Protein AF-A0A933NJR2-F1 (afdb_monomer_lite)

Foldseek 3Di:
DPPPPPVVVPPPPDDDDDDDDDDDDDDDDDDDDDDDDDDDDDDDDDDDPVLVVLVVLLVVLQVVLVLCVLVVVLVVSLVSLVSSCVSPNDPVSVVSNVVSVVVVVVVVVLVVLLVVLVVCVVVVVLVVSLVSLLVSCQVDCVDPCNVVSLVSNLVSLVSVLVVPPDLVVLLVVLCVQLVVCVVVLSLSSSLSSLVRSCVSPNDPVSVVVSVLSVVLVVLLVVLQVVLSVLSSDDPSLVVSLVSLVSSCVSGNDPVSVVVNVVSVVVVVVAQAEEEEFQEAEDDCPVDVSVSVVLSVLLQVLLVVRHHYQDPVQLVVLCVVVVHDRNCQLVDDLVSLLSSCVSSVGQWYKYWYWYDDQFIKIKIFIAGSNRRHGPFIFMDTDHDPVVSSVCSSVRSVRNNDDPVVVPPDDDDDDPDDDDDDDDDDDDDDDDDDDDPDDPPDDPPDPPDDLFDPDADPQPPDALVCLVVLLAPQDPPDPDDPQDPVNVVLLVLLLVVLQVSLVNCVVVVVLVVSLVSLVLSCVSPVPDPVSVVSNVVSCVVDDDDDDDPFAEEEEHQAAEDDPPVDDRSCCSVPLVVLLCVLCVVHGHYQDNRNLRSLCVSSVHHNVNCSNDLSNVVSSCSSRVGQWYKYWYWHDPQWIKIKIWIAGSVVSHGQFIFIDTGRDPVVVSVCSNVRVVRRNDDDPVNVVVVVLVVLLVVLQVVLVVCVVVLVLVVSLVSLVVSCVSPVPDPVSVVSNVVSVVSVVVVVVVCVVVPDDDDDDDPVVVVVVVVVVVVVVVVVVVVVVVVVVVVVVVVVVVVVVVLVVLLVVLQVVLVVCVVVLVLVSSLVSLVVSVVSPDDPVSVVSNVVSVVSVVVVVVVVVVVVVVVVVVVVVVVVVVVVVVVVVVVVVVVVVVVVVLVVLVVLLVVLQVVLVVCLVVVVLVVSLVSLVVSCVSPNDPVSVVVNVVSVLVVVLVVPDDDPVNVVVVVVVVVVVVVVVVVVVVVVVLVVLLVVLLVQLVVCVVVLVLVSSLVSLVVSCVSPVDPSSVVSNVSSVVSVVVVVVVVVVVVVVVVVVVVLVVLLVVLLVQLVVCVVVLVLVSNLVSLVVSCVSPVPDPSSVVSNVVSVVSVVVVPDDDDDDDDDDDDDDDDDDDDDDYDDDDDDDDDDDDDDDDDDDDDDDPPVVVVVVVVVVVVVVVVVVVVVVVVVVVVVVVD

Structure (mmCIF, N/CA/C/O backbone):
data_AF-A0A933NJR2-F1
#
_entry.id   AF-A0A933NJR2-F1
#
loop_
_atom_site.group_PDB
_atom_site.id
_atom_site.type_symbol
_atom_site.label_atom_id
_atom_site.label_alt_id
_atom_site.label_comp_id
_atom_site.label_asym_id
_atom_site.label_entity_id
_atom_site.label_seq_id
_atom_site.pdbx_PDB_ins_code
_atom_site.Cartn_x
_atom_site.Cartn_y
_atom_site.Cartn_z
_atom_site.occupancy
_atom_site.B_iso_or_equiv
_atom_site.auth_seq_id
_atom_site.auth_comp_id
_atom_site.auth_asym_id
_atom_site.auth_atom_id
_atom_site.pdbx_PDB_model_num
ATOM 1 N N . MET A 1 1 ? -40.542 -8.023 42.469 1.00 43.06 1 MET A N 1
ATOM 2 C CA . MET A 1 1 ? -40.398 -9.490 42.626 1.00 43.06 1 MET A CA 1
ATOM 3 C C . MET A 1 1 ? -40.115 -10.260 41.320 1.00 43.06 1 MET A C 1
ATOM 5 O O . MET A 1 1 ? -40.151 -11.476 41.342 1.00 43.06 1 MET A O 1
ATOM 9 N N . LEU A 1 2 ? -39.703 -9.613 40.215 1.00 38.75 2 LEU A N 1
ATOM 10 C CA . LEU A 1 2 ? -39.089 -10.295 39.051 1.00 38.75 2 LEU A CA 1
ATOM 11 C C . LEU A 1 2 ? -37.819 -9.564 38.562 1.00 38.75 2 LEU A C 1
ATOM 13 O O . LEU A 1 2 ? -37.511 -9.505 37.378 1.00 38.75 2 LEU A O 1
ATOM 17 N N . ARG A 1 3 ? -37.094 -8.945 39.503 1.00 32.50 3 ARG A N 1
ATOM 18 C CA . ARG A 1 3 ? -35.803 -8.264 39.279 1.00 32.50 3 ARG A CA 1
ATOM 19 C C . ARG A 1 3 ? -34.700 -8.714 40.248 1.00 32.50 3 ARG A C 1
ATOM 21 O O . ARG A 1 3 ? -33.621 -8.144 40.241 1.00 32.50 3 ARG A O 1
ATOM 28 N N . ILE A 1 4 ? -34.954 -9.761 41.038 1.00 37.25 4 ILE A N 1
ATOM 29 C CA . ILE A 1 4 ? -33.998 -10.328 42.011 1.00 37.25 4 ILE A CA 1
ATOM 30 C C . ILE A 1 4 ? -33.403 -11.668 41.520 1.00 37.25 4 ILE A C 1
ATOM 32 O O . ILE A 1 4 ? -32.472 -12.190 42.115 1.00 37.25 4 ILE A O 1
ATOM 36 N N . VAL A 1 5 ? -33.837 -12.186 40.363 1.00 39.47 5 VAL A N 1
ATOM 37 C CA . VAL A 1 5 ? -33.357 -13.480 39.827 1.00 39.47 5 VAL A CA 1
ATOM 38 C C . VAL A 1 5 ? -32.272 -13.335 38.740 1.00 39.47 5 VAL A C 1
ATOM 40 O O . VAL A 1 5 ? -31.592 -14.301 38.423 1.00 39.47 5 VAL A O 1
ATOM 43 N N . ILE A 1 6 ? -32.004 -12.131 38.215 1.00 37.94 6 ILE A N 1
ATOM 44 C CA . ILE A 1 6 ? -31.009 -11.938 37.130 1.00 37.94 6 ILE A CA 1
ATOM 45 C C . ILE A 1 6 ? -29.617 -11.506 37.642 1.00 37.94 6 ILE A C 1
ATOM 47 O O . ILE A 1 6 ? -28.643 -11.556 36.901 1.00 37.94 6 ILE A O 1
ATOM 51 N N . VAL A 1 7 ? -29.467 -11.180 38.931 1.00 32.91 7 VAL A N 1
ATOM 52 C CA . VAL A 1 7 ? -28.162 -10.779 39.506 1.00 32.91 7 VAL A CA 1
ATOM 53 C C . VAL A 1 7 ? -27.432 -11.940 40.208 1.00 32.91 7 VAL A C 1
ATOM 55 O O . VAL A 1 7 ? -26.238 -11.850 40.463 1.00 32.91 7 VAL A O 1
ATOM 58 N N . VAL A 1 8 ? -28.091 -13.082 40.433 1.00 32.38 8 VAL A N 1
ATOM 59 C CA . VAL A 1 8 ? -27.497 -14.229 41.158 1.00 32.38 8 VAL A CA 1
ATOM 60 C C . VAL A 1 8 ? -26.811 -15.251 40.231 1.00 32.38 8 VAL A C 1
ATOM 62 O O . VAL A 1 8 ? -26.020 -16.062 40.695 1.00 32.38 8 VAL A O 1
ATOM 65 N N . VAL A 1 9 ? -27.003 -15.178 38.907 1.00 33.38 9 VAL A N 1
ATOM 66 C CA . VAL A 1 9 ? -26.403 -16.146 37.958 1.00 33.38 9 VAL A CA 1
ATOM 67 C C . VAL A 1 9 ? -25.081 -15.663 37.334 1.00 33.38 9 VAL A C 1
ATOM 69 O O . VAL A 1 9 ? -24.348 -16.468 36.770 1.00 33.38 9 VAL A O 1
ATOM 72 N N . LEU A 1 10 ? -24.689 -14.390 37.494 1.00 29.89 10 LEU A N 1
ATOM 73 C CA . LEU A 1 10 ? -23.428 -13.881 36.919 1.00 29.89 10 LEU A CA 1
ATOM 74 C C . LEU A 1 10 ? -22.246 -13.776 37.902 1.00 29.89 10 LEU A C 1
ATOM 76 O O . LEU A 1 10 ? -21.155 -13.396 37.489 1.00 29.89 10 LEU A O 1
ATOM 80 N N . ALA A 1 11 ? -22.432 -14.133 39.178 1.00 28.00 11 ALA A N 1
ATOM 81 C CA . ALA A 1 11 ? -21.401 -14.025 40.221 1.00 28.00 11 ALA A CA 1
ATOM 82 C C . ALA A 1 11 ? -20.826 -15.379 40.698 1.00 28.00 11 ALA A C 1
ATOM 84 O O . ALA A 1 11 ? -20.081 -15.415 41.672 1.00 28.00 11 ALA A O 1
ATOM 85 N N . ALA A 1 12 ? -21.148 -16.489 40.019 1.00 28.89 12 ALA A N 1
ATOM 86 C CA . ALA A 1 12 ? -20.707 -17.843 40.390 1.00 28.89 12 ALA A CA 1
ATOM 87 C C . ALA A 1 12 ? -19.655 -18.459 39.442 1.00 28.89 12 ALA A C 1
ATOM 89 O O . ALA A 1 12 ? -19.315 -19.632 39.567 1.00 28.89 12 ALA A O 1
ATOM 90 N N . LEU A 1 13 ? -19.100 -17.686 38.506 1.00 29.83 13 LEU A N 1
ATOM 91 C CA . LEU A 1 13 ? -17.979 -18.112 37.668 1.00 29.83 13 LEU A CA 1
ATOM 92 C C . LEU A 1 13 ? -16.854 -17.090 37.811 1.00 29.83 13 LEU A C 1
ATOM 94 O O . LEU A 1 13 ? -16.994 -15.955 37.372 1.00 29.83 13 LEU A O 1
ATOM 98 N N . ILE A 1 14 ? -15.731 -17.555 38.365 1.00 32.22 14 ILE A N 1
ATOM 99 C CA . ILE A 1 14 ? -14.436 -16.879 38.567 1.00 32.22 14 ILE A CA 1
ATOM 100 C C . ILE A 1 14 ? -14.228 -16.357 40.000 1.00 32.22 14 ILE A C 1
ATOM 102 O O . ILE A 1 14 ? -14.398 -15.179 40.298 1.00 32.22 14 ILE A O 1
ATOM 106 N N . GLY A 1 15 ? -13.720 -17.244 40.863 1.00 27.28 15 GLY A N 1
ATOM 107 C CA . GLY A 1 15 ? -12.849 -16.838 41.968 1.00 27.28 15 GLY A CA 1
ATOM 108 C C . GLY A 1 15 ? -12.835 -17.778 43.171 1.00 27.28 15 GLY A C 1
ATOM 109 O O . GLY A 1 15 ? -13.700 -17.665 44.028 1.00 27.28 15 GLY A O 1
ATOM 110 N N . GLY A 1 16 ? -11.796 -18.614 43.296 1.00 27.41 16 GLY A N 1
ATOM 111 C CA . GLY A 1 16 ? -11.345 -19.084 44.614 1.00 27.41 16 GLY A CA 1
ATOM 112 C C . GLY A 1 16 ? -10.825 -20.518 44.668 1.00 27.41 16 GLY A C 1
ATOM 113 O O . GLY A 1 16 ? -11.594 -21.446 44.878 1.00 27.41 16 GLY A O 1
ATOM 114 N N . VAL A 1 17 ? -9.505 -20.681 44.550 1.00 28.20 17 VAL A N 1
ATOM 115 C CA . VAL A 1 17 ? -8.755 -21.887 44.942 1.00 28.20 17 VAL A CA 1
ATOM 116 C C . VAL A 1 17 ? -7.802 -21.485 46.078 1.00 28.20 17 VAL A C 1
ATOM 118 O O . VAL A 1 17 ? -7.242 -20.389 46.034 1.00 28.20 17 VAL A O 1
ATOM 121 N N . ILE A 1 18 ? -7.609 -22.423 47.021 1.00 31.50 18 ILE A N 1
ATOM 122 C CA . ILE A 1 18 ? -6.742 -22.465 48.228 1.00 31.50 18 ILE A CA 1
ATOM 123 C C . ILE A 1 18 ? -7.346 -21.771 49.469 1.00 31.50 18 ILE A C 1
ATOM 125 O O . ILE A 1 18 ? -7.548 -20.566 49.452 1.00 31.50 18 ILE A O 1
ATOM 129 N N . GLY A 1 19 ? -7.614 -22.409 50.615 1.00 29.78 19 GLY A N 1
ATOM 130 C CA . GLY A 1 19 ? -7.436 -23.782 51.112 1.00 29.78 19 GLY A CA 1
ATOM 131 C C . GLY A 1 19 ? -7.494 -23.764 52.657 1.00 29.78 19 GLY A C 1
ATOM 132 O O . GLY A 1 19 ? -7.029 -22.784 53.226 1.00 29.78 19 GLY A O 1
ATOM 133 N N . TYR A 1 20 ? -8.077 -24.802 53.289 1.00 26.75 20 TYR A N 1
ATOM 134 C CA . TYR A 1 20 ? -7.870 -25.357 54.658 1.00 26.75 20 TYR A CA 1
ATOM 135 C C . TYR A 1 20 ? -9.185 -25.890 55.271 1.00 26.75 20 TYR A C 1
ATOM 137 O O . TYR A 1 20 ? -10.112 -25.115 55.477 1.00 26.75 20 TYR A O 1
ATOM 145 N N . GLN A 1 21 ? -9.243 -27.182 55.626 1.00 28.08 21 GLN A N 1
ATOM 146 C CA . GLN A 1 21 ? -9.300 -27.685 57.017 1.00 28.08 21 GLN A CA 1
ATOM 147 C C . GLN A 1 21 ? -9.611 -29.198 57.101 1.00 28.08 21 GLN A C 1
ATOM 149 O O . GLN A 1 21 ? -10.251 -29.771 56.223 1.00 28.08 21 GLN A O 1
ATOM 154 N N . CYS A 1 22 ? -9.094 -29.788 58.189 1.00 24.53 22 CYS A N 1
ATOM 155 C CA . CYS A 1 22 ? -9.329 -31.104 58.806 1.00 24.53 22 CYS A CA 1
ATOM 156 C C . CYS A 1 22 ? -10.815 -31.549 58.786 1.00 24.53 22 CYS A C 1
ATOM 158 O O . CYS A 1 22 ? -11.695 -30.711 58.669 1.00 24.53 22 CYS A O 1
ATOM 160 N N . GLU A 1 23 ? -11.227 -32.810 58.968 1.00 29.38 23 GLU A N 1
ATOM 161 C CA . GLU A 1 23 ? -10.783 -33.818 59.937 1.00 29.38 23 GLU A CA 1
ATOM 162 C C . GLU A 1 23 ? -11.545 -35.148 59.686 1.00 29.38 23 GLU A C 1
ATOM 164 O O . GLU A 1 23 ? -12.741 -35.089 59.408 1.00 29.38 23 GLU A O 1
ATOM 169 N N . ARG A 1 24 ? -10.902 -36.327 59.834 1.00 29.66 24 ARG A N 1
ATOM 170 C CA . ARG A 1 24 ? -11.347 -37.501 60.648 1.00 29.66 24 ARG A CA 1
ATOM 171 C C . ARG A 1 24 ? -10.750 -38.869 60.227 1.00 29.66 24 ARG A C 1
ATOM 173 O O . ARG A 1 24 ? -11.053 -39.435 59.187 1.00 29.66 24 ARG A O 1
ATOM 180 N N . ARG A 1 25 ? -9.922 -39.361 61.160 1.00 28.41 25 ARG A N 1
ATOM 181 C CA . ARG A 1 25 ? -9.464 -40.712 61.576 1.00 28.41 25 ARG A CA 1
ATOM 182 C C . ARG A 1 25 ? -10.063 -42.007 60.958 1.00 28.41 25 ARG A C 1
ATOM 184 O O . ARG A 1 25 ? -11.203 -42.334 61.257 1.00 28.41 25 ARG A O 1
ATOM 191 N N . GLY A 1 26 ? -9.175 -42.810 60.337 1.00 28.06 26 GLY A N 1
ATOM 192 C CA . GLY A 1 26 ? -8.587 -44.097 60.823 1.00 28.06 26 GLY A CA 1
ATOM 193 C C . GLY A 1 26 ? -9.323 -45.441 60.573 1.00 28.06 26 GLY A C 1
ATOM 194 O O . GLY A 1 26 ? -10.531 -45.404 60.372 1.00 28.06 26 GLY A O 1
ATOM 195 N N . PRO A 1 27 ? -8.665 -46.633 60.698 1.00 45.88 27 PRO A N 1
ATOM 196 C CA . PRO A 1 27 ? -7.229 -46.900 60.941 1.00 45.88 27 PRO A CA 1
ATOM 197 C C . PRO A 1 27 ? -6.574 -48.097 60.164 1.00 45.88 27 PRO A C 1
ATOM 199 O O . PRO A 1 27 ? -7.245 -48.917 59.552 1.00 45.88 27 PRO A O 1
ATOM 202 N N . ALA A 1 28 ? -5.245 -48.214 60.355 1.00 28.84 28 ALA A N 1
ATOM 203 C CA . ALA A 1 28 ? -4.400 -49.428 60.448 1.00 28.84 28 ALA A CA 1
ATOM 204 C C . ALA A 1 28 ? -3.773 -50.100 59.194 1.00 28.84 28 ALA A C 1
ATOM 206 O O . ALA A 1 28 ? -4.462 -50.650 58.346 1.00 28.84 28 ALA A O 1
ATOM 207 N N . GLY A 1 29 ? -2.425 -50.184 59.210 1.00 28.55 29 GLY A N 1
ATOM 208 C CA . GLY A 1 29 ? -1.642 -51.282 58.609 1.00 28.55 29 GLY A CA 1
ATOM 209 C C . GLY A 1 29 ? -0.439 -50.889 57.731 1.00 28.55 29 GLY A C 1
ATOM 210 O O . GLY A 1 29 ? -0.577 -50.814 56.518 1.00 28.55 29 GLY A O 1
ATOM 211 N N . GLY A 1 30 ? 0.754 -50.704 58.313 1.00 29.95 30 GLY A N 1
ATOM 212 C CA . GLY A 1 30 ? 2.044 -50.976 57.627 1.00 29.95 30 GLY A CA 1
ATOM 213 C C . GLY A 1 30 ? 2.569 -52.373 58.028 1.00 29.95 30 GLY A C 1
ATOM 214 O O . GLY A 1 30 ? 1.901 -52.982 58.867 1.00 29.95 30 GLY A O 1
ATOM 215 N N . PRO A 1 31 ? 3.741 -52.885 57.563 1.00 44.62 31 PRO A N 1
ATOM 216 C CA . PRO A 1 31 ? 4.855 -52.172 56.910 1.00 44.62 31 PRO A CA 1
ATOM 217 C C . PRO A 1 31 ? 5.599 -52.920 55.749 1.00 44.62 31 PRO A C 1
ATOM 219 O O . PRO A 1 31 ? 5.382 -54.095 55.492 1.00 44.62 31 PRO A O 1
ATOM 222 N N . ALA A 1 32 ? 6.563 -52.207 55.142 1.00 27.64 32 ALA A N 1
ATOM 223 C CA . ALA A 1 32 ? 7.857 -52.655 54.576 1.00 27.64 32 ALA A CA 1
ATOM 224 C C . ALA A 1 32 ? 7.981 -53.504 53.273 1.00 27.64 32 ALA A C 1
ATOM 226 O O . ALA A 1 32 ? 7.564 -54.649 53.194 1.00 27.64 32 ALA A O 1
ATOM 227 N N . SER A 1 33 ? 8.808 -52.956 52.358 1.00 33.25 33 SER A N 1
ATOM 228 C CA . SER A 1 33 ? 9.887 -53.616 51.581 1.00 33.25 33 SER A CA 1
ATOM 229 C C . SER A 1 33 ? 9.552 -54.680 50.512 1.00 33.25 33 SER A C 1
ATOM 231 O O . SER A 1 33 ? 9.323 -55.838 50.844 1.00 33.25 33 SER A O 1
ATOM 233 N N . SER A 1 34 ? 9.748 -54.347 49.224 1.00 30.20 34 SER A N 1
ATOM 234 C CA . SER A 1 34 ? 10.686 -55.030 48.288 1.00 30.20 34 SER A CA 1
ATOM 235 C C . SER A 1 34 ? 10.506 -54.576 46.820 1.00 30.20 34 SER A C 1
ATOM 237 O O . SER A 1 34 ? 9.462 -54.067 46.429 1.00 30.20 34 SER A O 1
ATOM 239 N N . SER A 1 35 ? 11.589 -54.699 46.051 1.00 30.08 35 SER A N 1
ATOM 240 C CA . SER A 1 35 ? 11.853 -54.278 44.658 1.00 30.08 35 SER A CA 1
ATOM 241 C C . SER A 1 35 ? 10.953 -54.947 43.567 1.00 30.08 35 SER A C 1
ATOM 243 O O . SER A 1 35 ? 10.145 -55.807 43.904 1.00 30.08 35 SER A O 1
ATOM 245 N N . PRO A 1 36 ? 11.058 -54.560 42.265 1.00 55.38 36 PRO A N 1
ATOM 246 C CA . PRO A 1 36 ? 10.005 -54.677 41.234 1.00 55.38 36 PRO A CA 1
ATOM 247 C C . PRO A 1 36 ? 10.004 -56.018 40.466 1.00 55.38 36 PRO A C 1
ATOM 249 O O . PRO A 1 36 ? 10.917 -56.825 40.647 1.00 55.38 36 PRO A O 1
ATOM 252 N N . PRO A 1 37 ? 9.025 -56.247 39.558 1.00 38.88 37 PRO A N 1
ATOM 253 C CA . PRO A 1 37 ? 9.387 -56.235 38.128 1.00 38.88 37 PRO A CA 1
ATOM 254 C C . PRO A 1 37 ? 8.310 -55.732 37.124 1.00 38.88 37 PRO A C 1
ATOM 256 O O . PRO A 1 37 ? 7.115 -55.916 37.305 1.00 38.88 37 PRO A O 1
ATOM 259 N N . VAL A 1 38 ? 8.819 -55.188 36.007 1.00 30.66 38 VAL A N 1
ATOM 260 C CA . VAL A 1 38 ? 8.398 -55.388 34.597 1.00 30.66 38 VAL A CA 1
ATOM 261 C C . VAL A 1 38 ? 7.051 -54.825 34.085 1.00 30.66 38 VAL A C 1
ATOM 263 O O . VAL A 1 38 ? 5.964 -55.299 34.385 1.00 30.66 38 VAL A O 1
ATOM 266 N N . SER A 1 39 ? 7.217 -53.851 33.179 1.00 38.19 39 SER A N 1
ATOM 267 C CA . SER A 1 39 ? 6.511 -53.571 31.916 1.00 38.19 39 SER A CA 1
ATOM 268 C C . SER A 1 39 ? 5.088 -54.100 31.687 1.00 38.19 39 SER A C 1
ATOM 270 O O . SER A 1 39 ? 4.889 -55.268 31.367 1.00 38.19 39 SER A O 1
ATOM 272 N N . ALA A 1 40 ? 4.141 -53.163 31.587 1.00 32.56 40 ALA A N 1
ATOM 273 C CA . ALA A 1 40 ? 2.988 -53.276 30.696 1.00 32.56 40 ALA A CA 1
ATOM 274 C C . ALA A 1 40 ? 2.887 -51.995 29.850 1.00 32.56 40 ALA A C 1
ATOM 276 O O . ALA A 1 40 ? 2.667 -50.898 30.360 1.00 32.56 40 ALA A O 1
ATOM 277 N N . SER A 1 41 ? 3.121 -52.159 28.548 1.00 33.00 41 SER A N 1
ATOM 278 C CA . SER A 1 41 ? 2.946 -51.148 27.507 1.00 33.00 41 SER A CA 1
ATOM 279 C C . SER A 1 41 ? 1.465 -50.769 27.396 1.00 33.00 41 SER A C 1
ATOM 281 O O . SER A 1 41 ? 0.609 -51.638 27.242 1.00 33.00 41 SER A O 1
ATOM 283 N N . ILE A 1 42 ? 1.166 -49.471 27.482 1.00 35.03 42 ILE A N 1
ATOM 284 C CA . ILE A 1 42 ? -0.141 -48.913 27.121 1.00 35.03 42 ILE A CA 1
ATOM 285 C C . ILE A 1 42 ? -0.152 -48.755 25.589 1.00 35.03 42 ILE A C 1
ATOM 287 O O . ILE A 1 42 ? 0.741 -48.086 25.064 1.00 35.03 42 ILE A O 1
ATOM 291 N N . PRO A 1 43 ? -1.123 -49.329 24.856 1.00 37.69 43 PRO A N 1
ATOM 292 C CA . PRO A 1 43 ? -1.231 -49.122 23.418 1.00 37.69 43 PRO A CA 1
ATOM 293 C C . PRO A 1 43 ? -1.708 -47.692 23.127 1.00 37.69 43 PRO A C 1
ATOM 295 O O . PRO A 1 43 ? -2.723 -47.235 23.656 1.00 37.69 43 PRO A O 1
ATOM 298 N N . VAL A 1 44 ? -0.962 -46.981 22.281 1.00 37.00 44 VAL A N 1
ATOM 299 C CA . VAL A 1 44 ? -1.369 -45.691 21.706 1.00 37.00 44 VAL A CA 1
ATOM 300 C C . VAL A 1 44 ? -2.526 -45.954 20.729 1.00 37.00 44 VAL A C 1
ATOM 302 O O . VAL A 1 44 ? -2.375 -46.818 19.866 1.00 37.00 44 VAL A O 1
ATOM 305 N N . PRO A 1 45 ? -3.677 -45.264 20.836 1.00 42.50 45 PRO A N 1
ATOM 306 C CA . PRO A 1 45 ? -4.780 -45.460 19.901 1.00 42.50 45 PRO A CA 1
ATOM 307 C C . PRO A 1 45 ? -4.430 -44.855 18.535 1.00 42.50 45 PRO A C 1
ATOM 309 O O . PRO A 1 45 ? -4.016 -43.698 18.449 1.00 42.50 45 PRO A O 1
ATOM 312 N N . GLU A 1 46 ? -4.605 -45.636 17.468 1.00 41.16 46 GLU A N 1
ATOM 313 C CA . GLU A 1 46 ? -4.539 -45.143 16.088 1.00 41.16 46 GLU A CA 1
ATOM 314 C C . GLU A 1 46 ? -5.665 -44.116 15.830 1.00 41.16 46 GLU A C 1
ATOM 316 O O . GLU A 1 46 ? -6.785 -44.299 16.322 1.00 41.16 46 GLU A O 1
ATOM 321 N N . PRO A 1 47 ? -5.400 -43.019 15.090 1.00 44.84 47 PRO A N 1
ATOM 322 C CA . PRO A 1 47 ? -6.411 -42.011 14.776 1.00 44.84 47 PRO A CA 1
ATOM 323 C C . PRO A 1 47 ? -7.521 -42.599 13.892 1.00 44.84 47 PRO A C 1
ATOM 325 O O . PRO A 1 47 ? -7.261 -43.362 12.964 1.00 44.84 47 PRO A O 1
ATOM 328 N N . SER A 1 48 ? -8.778 -42.243 14.170 1.00 55.09 48 SER A N 1
ATOM 329 C CA . SER A 1 48 ? -9.926 -42.770 13.429 1.00 55.09 48 SER A CA 1
ATOM 330 C C . SER A 1 48 ? -10.055 -42.117 12.045 1.00 55.09 48 SER A C 1
ATOM 332 O O . SER A 1 48 ? -9.701 -40.954 11.855 1.00 55.09 48 SER A O 1
ATOM 334 N N . ALA A 1 49 ? -10.664 -42.809 11.075 1.00 54.16 49 ALA A N 1
ATOM 335 C CA . ALA A 1 49 ? -10.919 -42.269 9.730 1.00 54.16 49 ALA A CA 1
ATOM 336 C C . ALA A 1 49 ? -11.742 -40.952 9.720 1.00 54.16 4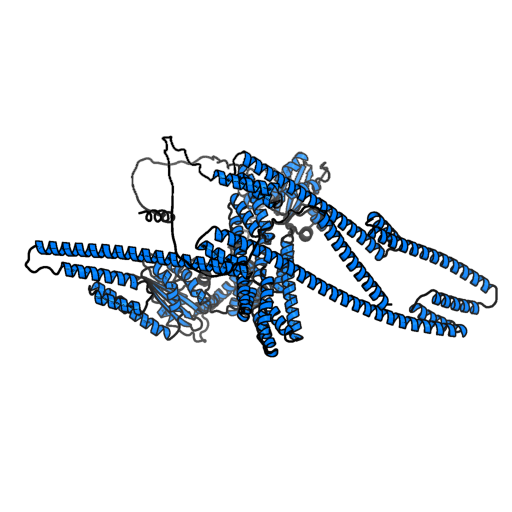9 ALA A C 1
ATOM 338 O O . ALA A 1 49 ? -11.693 -40.179 8.760 1.00 54.16 49 ALA A O 1
ATOM 339 N N . ALA A 1 50 ? -12.495 -40.666 10.791 1.00 56.66 50 ALA A N 1
ATOM 340 C CA . ALA A 1 50 ? -13.228 -39.409 10.956 1.00 56.66 50 ALA A CA 1
ATOM 341 C C . ALA A 1 50 ? -12.307 -38.219 11.305 1.00 56.66 50 ALA A C 1
ATOM 343 O O . ALA A 1 50 ? -12.604 -37.076 10.929 1.00 56.66 50 ALA A O 1
ATOM 344 N N . ASP A 1 51 ? -11.180 -38.485 11.971 1.00 58.53 51 ASP A N 1
ATOM 345 C CA . ASP A 1 51 ? -10.180 -37.483 12.346 1.00 58.53 51 ASP A CA 1
ATOM 346 C C . ASP A 1 51 ? -9.340 -37.058 11.132 1.00 58.53 51 ASP A C 1
ATOM 348 O O . ASP A 1 51 ? -9.097 -35.864 10.941 1.00 58.53 51 ASP A O 1
ATOM 352 N N . GLU A 1 52 ? -8.996 -37.998 10.244 1.00 62.47 52 GLU A N 1
ATOM 353 C CA . GLU A 1 52 ? -8.305 -37.711 8.975 1.00 62.47 52 GLU A CA 1
ATOM 354 C C . GLU A 1 52 ? -9.175 -36.889 8.011 1.00 62.47 52 GLU A C 1
ATOM 356 O O . GLU A 1 52 ? -8.720 -35.895 7.436 1.00 62.47 52 GLU A O 1
ATOM 361 N N . ALA A 1 53 ? -10.462 -37.233 7.877 1.00 70.94 53 ALA A N 1
ATOM 362 C CA . ALA A 1 53 ? -11.395 -36.480 7.036 1.00 70.94 53 ALA A CA 1
ATOM 363 C C . ALA A 1 53 ? -11.623 -35.047 7.554 1.00 70.94 53 ALA A C 1
ATOM 365 O O . ALA A 1 53 ? -11.760 -34.105 6.767 1.00 70.94 53 ALA A O 1
ATOM 366 N N . SER A 1 54 ? -11.647 -34.863 8.877 1.00 72.06 54 SER A N 1
ATOM 367 C CA . SER A 1 54 ? -11.754 -33.542 9.506 1.00 72.06 54 SER A CA 1
ATOM 368 C C . SER A 1 54 ? -10.464 -32.727 9.354 1.00 72.06 54 SER A C 1
ATOM 370 O O . SER A 1 54 ? -10.538 -31.521 9.109 1.00 72.06 54 SER A O 1
ATOM 372 N N . ALA A 1 55 ? -9.293 -33.372 9.417 1.00 75.50 55 ALA A N 1
ATOM 373 C CA . ALA A 1 55 ? -7.998 -32.742 9.159 1.00 75.50 55 ALA A CA 1
ATOM 374 C C . ALA A 1 55 ? -7.865 -32.262 7.703 1.00 75.50 55 ALA A C 1
ATOM 376 O O . ALA A 1 55 ? -7.505 -31.109 7.473 1.00 75.50 55 ALA A O 1
ATOM 377 N N . SER A 1 56 ? -8.265 -33.084 6.727 1.00 77.12 56 SER A N 1
ATOM 378 C CA . SER A 1 56 ? -8.237 -32.707 5.307 1.00 77.12 56 SER A CA 1
ATOM 379 C C . SER A 1 56 ? -9.182 -31.534 4.992 1.00 77.12 56 SER A C 1
ATOM 381 O O . SER A 1 56 ? -8.806 -30.581 4.307 1.00 77.12 56 SER A O 1
ATOM 383 N N . ARG A 1 57 ? -10.397 -31.528 5.564 1.00 82.75 57 ARG A N 1
ATOM 384 C CA . ARG A 1 57 ? -11.352 -30.408 5.420 1.00 82.75 57 ARG A CA 1
ATOM 385 C C . ARG A 1 57 ? -10.859 -29.122 6.086 1.00 82.75 57 ARG A C 1
ATOM 387 O O . ARG A 1 57 ? -11.093 -28.035 5.553 1.00 82.75 57 ARG A O 1
ATOM 394 N N . TYR A 1 58 ? -10.179 -29.235 7.229 1.00 88.94 58 TYR A N 1
ATOM 395 C CA . TYR A 1 58 ? -9.500 -28.111 7.871 1.00 88.94 58 TYR A CA 1
ATOM 396 C C . TYR A 1 58 ? -8.427 -27.521 6.952 1.00 88.94 58 TYR A C 1
ATOM 398 O O . TYR A 1 58 ? -8.455 -26.317 6.702 1.00 88.94 58 TYR A O 1
ATOM 406 N N . GLU A 1 59 ? -7.530 -28.351 6.413 1.00 82.12 59 GLU A N 1
ATOM 407 C CA . GLU A 1 59 ? -6.449 -27.905 5.526 1.00 82.12 59 GLU A CA 1
ATOM 408 C C . GLU A 1 59 ? -6.995 -27.224 4.272 1.00 82.12 59 GLU A C 1
ATOM 410 O O . GLU A 1 59 ? -6.551 -26.131 3.920 1.00 82.12 59 GLU A O 1
ATOM 415 N N . GLN A 1 60 ? -8.022 -27.805 3.649 1.00 84.44 60 GLN A N 1
ATOM 416 C CA . GLN A 1 60 ? -8.655 -27.228 2.468 1.00 84.44 60 GLN A CA 1
ATOM 417 C C . GLN A 1 60 ? -9.282 -25.855 2.763 1.00 84.44 60 GLN A C 1
ATOM 419 O O . GLN A 1 60 ? -9.040 -24.898 2.026 1.00 84.44 60 GLN A O 1
ATOM 424 N N . ALA A 1 61 ? -10.048 -25.727 3.853 1.00 82.50 61 ALA A N 1
ATOM 425 C CA . ALA A 1 61 ? -10.681 -24.464 4.241 1.00 82.50 61 ALA A CA 1
ATOM 426 C C . ALA A 1 61 ? -9.659 -23.404 4.693 1.00 82.50 61 ALA A C 1
ATOM 428 O O . ALA A 1 61 ? -9.848 -22.210 4.453 1.00 82.50 61 ALA A O 1
ATOM 429 N N . PHE A 1 62 ? -8.569 -23.828 5.335 1.00 86.50 62 PHE A N 1
ATOM 430 C CA . PHE A 1 62 ? -7.492 -22.942 5.764 1.00 86.50 62 PHE A CA 1
ATOM 431 C C . PHE A 1 62 ? -6.701 -22.396 4.569 1.00 86.50 62 PHE A C 1
ATOM 433 O O . PHE A 1 62 ? -6.481 -21.187 4.484 1.00 86.50 62 PHE A O 1
ATOM 440 N N . LEU A 1 63 ? -6.350 -23.254 3.605 1.00 79.69 63 LEU A N 1
ATOM 441 C CA . LEU A 1 63 ? -5.702 -22.850 2.353 1.00 79.69 63 LEU A CA 1
ATOM 442 C C . LEU A 1 63 ? -6.606 -21.948 1.505 1.00 79.69 63 LEU A C 1
ATOM 444 O O . LEU A 1 63 ? -6.138 -20.949 0.961 1.00 79.69 63 LEU A O 1
ATOM 448 N N . GLU A 1 64 ? -7.905 -22.249 1.426 1.00 84.56 64 GLU A N 1
ATOM 449 C CA . GLU A 1 64 ? -8.888 -21.371 0.782 1.00 84.56 64 GLU A CA 1
ATOM 450 C C . GLU A 1 64 ? -8.893 -19.978 1.438 1.00 84.56 64 GLU A C 1
ATOM 452 O O . GLU A 1 64 ? -8.823 -18.964 0.740 1.00 84.56 64 GLU A O 1
ATOM 457 N N . GLY A 1 65 ? -8.901 -19.919 2.775 1.00 82.00 65 GLY A N 1
ATOM 458 C CA . GLY A 1 65 ? -8.824 -18.669 3.533 1.00 82.00 65 GLY A CA 1
ATOM 459 C C . GLY A 1 65 ? -7.555 -17.868 3.249 1.00 82.00 65 GLY A C 1
ATOM 460 O O . GLY A 1 65 ? -7.638 -16.664 2.996 1.00 82.00 65 GLY A O 1
ATOM 461 N N . LEU A 1 66 ? -6.394 -18.527 3.207 1.00 79.38 66 LEU A N 1
ATOM 462 C CA . LEU A 1 66 ? -5.116 -17.890 2.870 1.00 79.38 66 LEU A CA 1
ATOM 463 C C . LEU A 1 66 ? -5.103 -17.345 1.436 1.00 79.38 66 LEU A C 1
ATOM 465 O O . LEU A 1 66 ? -4.686 -16.207 1.212 1.00 79.38 66 LEU A O 1
ATOM 469 N N . ASN A 1 67 ? -5.618 -18.109 0.472 1.00 73.94 67 ASN A N 1
ATOM 470 C CA . ASN A 1 67 ? -5.704 -17.683 -0.926 1.00 73.94 67 ASN A CA 1
ATOM 471 C C . ASN A 1 67 ? -6.645 -16.481 -1.099 1.00 73.94 67 ASN A C 1
ATOM 473 O O . ASN A 1 67 ? -6.318 -15.524 -1.805 1.00 73.94 67 ASN A O 1
ATOM 477 N N . LEU A 1 68 ? -7.796 -16.484 -0.419 1.00 80.06 68 LEU A N 1
ATOM 478 C CA . LEU A 1 68 ? -8.734 -15.359 -0.424 1.00 80.06 68 LEU A CA 1
ATOM 479 C C . LEU A 1 68 ? -8.138 -14.121 0.263 1.00 80.06 68 LEU A C 1
ATOM 481 O O . LEU A 1 68 ? -8.292 -13.004 -0.237 1.00 80.06 68 LEU A O 1
ATOM 485 N N . ALA A 1 69 ? -7.396 -14.297 1.359 1.00 73.88 69 ALA A N 1
ATOM 486 C CA . ALA A 1 69 ? -6.675 -13.210 2.015 1.00 73.88 69 ALA A CA 1
ATOM 487 C C . ALA A 1 69 ? -5.594 -12.610 1.097 1.00 73.88 69 ALA A C 1
ATOM 489 O O . ALA A 1 69 ? -5.493 -11.386 0.982 1.00 73.88 69 ALA A O 1
ATOM 490 N N . ALA A 1 70 ? -4.846 -13.448 0.370 1.00 65.81 70 ALA A N 1
ATOM 491 C CA . ALA A 1 70 ? -3.874 -13.013 -0.637 1.00 65.81 70 ALA A CA 1
ATOM 492 C C . ALA A 1 70 ? -4.538 -12.285 -1.824 1.00 65.81 70 ALA A C 1
ATOM 494 O O . ALA A 1 70 ? -3.978 -11.339 -2.387 1.00 65.81 70 ALA A O 1
ATOM 495 N N . ALA A 1 71 ? -5.772 -12.663 -2.168 1.00 70.69 71 ALA A N 1
ATOM 496 C CA . ALA A 1 71 ? -6.602 -11.967 -3.147 1.00 70.69 71 ALA A CA 1
ATOM 497 C C . ALA A 1 71 ? -7.233 -10.658 -2.617 1.00 70.69 71 ALA A C 1
ATOM 499 O O . ALA A 1 71 ? -7.955 -10.004 -3.365 1.00 70.69 71 ALA A O 1
ATOM 500 N N . GLN A 1 72 ? -6.955 -10.256 -1.366 1.00 76.81 72 GLN A N 1
ATOM 501 C CA . GLN A 1 72 ? -7.559 -9.101 -0.671 1.00 76.81 72 GLN A CA 1
ATOM 502 C C . GLN A 1 72 ? -9.086 -9.198 -0.505 1.00 76.81 72 GLN A C 1
ATOM 504 O O . GLN A 1 72 ? -9.780 -8.209 -0.273 1.00 76.81 72 GLN A O 1
ATOM 509 N N . ARG A 1 73 ? -9.612 -10.419 -0.582 1.00 83.94 73 ARG A N 1
ATOM 510 C CA . ARG A 1 73 ? -11.022 -10.771 -0.424 1.00 83.94 73 ARG A CA 1
ATOM 511 C C . ARG A 1 73 ? -11.327 -11.062 1.045 1.00 83.94 73 ARG A C 1
ATOM 513 O O . ARG A 1 73 ? -11.674 -12.173 1.432 1.00 83.94 73 ARG A O 1
ATOM 520 N N . TYR A 1 74 ? -11.127 -10.047 1.888 1.00 87.50 74 TYR A N 1
ATOM 521 C CA . TYR A 1 74 ? -11.139 -10.175 3.352 1.00 87.50 74 TYR A CA 1
ATOM 522 C C . TYR A 1 74 ? -12.444 -10.738 3.949 1.00 87.50 74 TYR A C 1
ATOM 524 O O . TYR A 1 74 ? -12.347 -11.599 4.824 1.00 87.50 74 TYR A O 1
ATOM 532 N N . PRO A 1 75 ? -13.655 -10.358 3.488 1.00 91.19 75 PRO A N 1
ATOM 533 C CA . PRO A 1 75 ? -14.896 -10.930 4.020 1.00 91.19 75 PRO A CA 1
ATOM 534 C C . PRO A 1 75 ? -15.034 -12.427 3.716 1.00 91.19 75 PRO A C 1
ATOM 536 O O . PRO A 1 75 ? -15.442 -13.212 4.574 1.00 91.19 75 PRO A O 1
ATOM 539 N N . GLU A 1 76 ? -14.655 -12.840 2.505 1.00 91.25 76 GLU A N 1
ATOM 540 C CA . GLU A 1 76 ? -14.718 -14.241 2.089 1.00 91.25 76 GLU A CA 1
ATOM 541 C C . GLU A 1 76 ? -13.615 -15.060 2.768 1.00 91.25 76 GLU A C 1
ATOM 543 O O . GLU A 1 76 ? -13.891 -16.156 3.255 1.00 91.25 76 GLU A O 1
ATOM 548 N N . ALA A 1 77 ? -12.410 -14.498 2.913 1.00 87.94 77 ALA A N 1
ATOM 549 C CA . ALA A 1 77 ? -11.314 -15.090 3.678 1.00 87.94 77 ALA A CA 1
ATOM 550 C C . ALA A 1 77 ? -11.706 -15.324 5.144 1.00 87.94 77 ALA A C 1
ATOM 552 O O . ALA A 1 77 ? -11.507 -16.414 5.675 1.00 87.94 77 ALA A O 1
ATOM 553 N N . LEU A 1 78 ? -12.345 -14.339 5.784 1.00 94.44 78 LEU A N 1
ATOM 554 C CA . LEU A 1 78 ? -12.859 -14.462 7.148 1.00 94.44 78 LEU A CA 1
ATOM 555 C C . LEU A 1 78 ? -13.897 -15.585 7.259 1.00 94.44 78 LEU A C 1
ATOM 557 O O . LEU A 1 78 ? -13.888 -16.341 8.230 1.00 94.44 78 LEU A O 1
ATOM 561 N N . SER A 1 79 ? -14.774 -15.723 6.259 1.00 93.81 79 SER A N 1
ATOM 562 C CA . SER A 1 79 ? -15.738 -16.826 6.206 1.00 93.81 79 SER A CA 1
ATOM 563 C C . SER A 1 79 ? -15.039 -18.188 6.103 1.00 93.81 79 SER A C 1
ATOM 565 O O . SER A 1 79 ? -15.402 -19.107 6.835 1.00 93.81 79 SER A O 1
ATOM 567 N N . ALA A 1 80 ? -13.998 -18.303 5.272 1.00 90.50 80 ALA A N 1
ATOM 568 C CA . ALA A 1 80 ? -13.226 -19.527 5.081 1.00 90.50 80 ALA A CA 1
ATOM 569 C C . ALA A 1 80 ? -12.423 -19.905 6.335 1.00 90.50 80 ALA A C 1
ATOM 571 O O . ALA A 1 80 ? -12.495 -21.049 6.780 1.00 90.50 80 ALA A O 1
ATOM 572 N N . PHE A 1 81 ? -11.773 -18.945 7.000 1.00 92.75 81 PHE A N 1
ATOM 573 C CA . PHE A 1 81 ? -11.102 -19.196 8.278 1.00 92.75 81 PHE A CA 1
ATOM 574 C C . PHE A 1 81 ? -12.081 -19.552 9.400 1.00 92.75 81 PHE A C 1
ATOM 576 O O . PHE A 1 81 ? -11.794 -20.421 10.222 1.00 92.75 81 PHE A O 1
ATOM 583 N N . ARG A 1 82 ? -13.275 -18.945 9.432 1.00 95.50 82 ARG A N 1
ATOM 584 C CA . ARG A 1 82 ? -14.330 -19.346 10.376 1.00 95.50 82 ARG A CA 1
ATOM 585 C C . ARG A 1 82 ? -14.815 -20.771 10.104 1.00 95.50 82 ARG A C 1
ATOM 587 O O . ARG A 1 82 ? -15.018 -21.495 11.073 1.00 95.50 82 ARG A O 1
ATOM 594 N N . ARG A 1 83 ? -14.929 -21.196 8.836 1.00 94.00 83 ARG A N 1
ATOM 595 C CA . ARG A 1 83 ? -15.179 -22.606 8.472 1.00 94.00 83 ARG A CA 1
ATOM 596 C C . ARG A 1 83 ? -14.034 -23.510 8.932 1.00 94.00 83 ARG A C 1
ATOM 598 O O . ARG A 1 83 ? -14.301 -24.492 9.615 1.00 94.00 83 ARG A O 1
ATOM 605 N N . ALA A 1 84 ? -12.775 -23.149 8.674 1.00 90.50 84 ALA A N 1
ATOM 606 C CA . ALA A 1 84 ? -11.613 -23.898 9.165 1.00 90.50 84 ALA A CA 1
ATOM 607 C C . ALA A 1 84 ? -11.664 -24.082 10.695 1.00 90.50 84 ALA A C 1
ATOM 609 O O . ALA A 1 84 ? -11.486 -25.191 11.193 1.00 90.50 84 ALA A O 1
ATOM 610 N N . ARG A 1 85 ? -12.053 -23.033 11.436 1.00 93.25 85 ARG A N 1
ATOM 611 C CA . ARG A 1 85 ? -12.242 -23.077 12.895 1.00 93.25 85 ARG A CA 1
ATOM 612 C C . ARG A 1 85 ? -13.304 -24.083 13.347 1.00 93.25 85 ARG A C 1
ATOM 614 O O . ARG A 1 85 ? -13.178 -24.615 14.446 1.00 93.25 85 ARG A O 1
ATOM 621 N N . THR A 1 86 ? -14.349 -24.317 12.543 1.00 92.81 86 THR A N 1
ATOM 622 C CA . THR A 1 86 ? -15.385 -25.319 12.864 1.00 92.81 86 THR A CA 1
ATOM 623 C C . THR A 1 86 ? -14.869 -26.752 12.763 1.00 92.81 86 THR A C 1
ATOM 625 O O . THR A 1 86 ? -15.355 -27.604 13.496 1.00 92.81 86 THR A O 1
ATOM 628 N N . PHE A 1 87 ? -13.864 -27.003 11.917 1.00 88.56 87 PHE A N 1
ATOM 629 C CA . PHE A 1 87 ? -13.217 -28.313 11.800 1.00 88.56 87 PHE A CA 1
ATOM 630 C C . PHE A 1 87 ? -12.100 -28.491 12.834 1.00 88.56 87 PHE A C 1
ATOM 632 O O . PHE A 1 87 ? -12.010 -29.535 13.474 1.00 88.56 87 PHE A O 1
ATOM 639 N N . ARG A 1 88 ? -11.257 -27.467 13.032 1.00 86.69 88 ARG A N 1
ATOM 640 C CA . ARG A 1 88 ? -10.171 -27.483 14.023 1.00 86.69 88 ARG A CA 1
ATOM 641 C C . ARG A 1 88 ? -9.911 -26.082 14.570 1.00 86.69 88 ARG A C 1
ATOM 643 O O . ARG A 1 88 ? -9.586 -25.153 13.834 1.00 86.69 88 ARG A O 1
ATOM 650 N N . ASN A 1 89 ? -10.028 -25.922 15.886 1.00 87.25 89 ASN A N 1
ATOM 651 C CA . ASN A 1 89 ? -9.850 -24.631 16.549 1.00 87.25 89 ASN A CA 1
ATOM 652 C C . ASN A 1 89 ? -8.401 -24.433 17.015 1.00 87.25 89 ASN A C 1
ATOM 654 O O . ASN A 1 89 ? -8.101 -24.554 18.205 1.00 87.25 89 ASN A O 1
ATOM 658 N N . THR A 1 90 ? -7.501 -24.144 16.078 1.00 89.38 90 THR A N 1
ATOM 659 C CA . THR A 1 90 ? -6.079 -23.932 16.378 1.00 89.38 90 THR A CA 1
ATOM 660 C C . THR A 1 90 ? -5.758 -22.470 16.693 1.00 89.38 90 THR A C 1
ATOM 662 O O . THR A 1 90 ? -6.536 -21.549 16.418 1.00 89.38 90 THR A O 1
ATOM 665 N N . THR A 1 91 ? -4.594 -22.234 17.299 1.00 83.19 91 THR A N 1
ATOM 666 C CA . THR A 1 91 ? -4.082 -20.877 17.531 1.00 83.19 91 THR A CA 1
ATOM 667 C C . THR A 1 91 ? -3.719 -20.173 16.223 1.00 83.19 91 THR A C 1
ATOM 669 O O . THR A 1 91 ? -3.821 -18.948 16.177 1.00 83.19 91 THR A O 1
ATOM 672 N N . GLU A 1 92 ? -3.366 -20.900 15.152 1.00 82.06 92 GLU A N 1
ATOM 673 C CA . GLU A 1 92 ? -3.125 -20.292 13.836 1.00 82.06 92 GLU A CA 1
ATOM 674 C C . GLU A 1 92 ? -4.406 -19.693 13.251 1.00 82.06 92 GLU A C 1
ATOM 676 O O . GLU A 1 92 ? -4.419 -18.511 12.914 1.00 82.06 92 GLU A O 1
ATOM 681 N N . VAL A 1 93 ? -5.509 -20.453 13.206 1.00 88.31 93 VAL A N 1
ATOM 682 C CA . VAL A 1 93 ? -6.786 -19.954 12.663 1.00 88.31 93 VAL A CA 1
ATOM 683 C C . VAL A 1 93 ? -7.294 -18.736 13.428 1.00 88.31 93 VAL A C 1
ATOM 685 O O . VAL A 1 93 ? -7.782 -17.788 12.816 1.00 88.31 93 VAL A O 1
ATOM 688 N N . LYS A 1 94 ? -7.165 -18.724 14.762 1.00 87.56 94 LYS A N 1
ATOM 689 C CA . LYS A 1 94 ? -7.558 -17.562 15.579 1.00 87.56 94 LYS A CA 1
ATOM 690 C C . LYS A 1 94 ? -6.754 -16.313 15.216 1.00 87.56 94 LYS A C 1
ATOM 692 O O . LYS A 1 94 ? -7.349 -15.257 15.027 1.00 87.56 94 LYS A O 1
ATOM 697 N N . ARG A 1 95 ? -5.431 -16.446 15.060 1.00 85.00 95 ARG A N 1
ATOM 698 C CA . ARG A 1 95 ? -4.548 -15.335 14.668 1.00 85.00 95 ARG A CA 1
ATOM 699 C C . ARG A 1 95 ? -4.888 -14.793 13.281 1.00 85.00 95 ARG A C 1
ATOM 701 O O . ARG A 1 95 ? -4.900 -13.578 13.100 1.00 85.00 95 ARG A O 1
ATOM 708 N N . GLU A 1 96 ? -5.183 -15.666 12.318 1.00 87.25 96 GLU A N 1
ATOM 709 C CA . GLU A 1 96 ? -5.576 -15.232 10.972 1.00 87.25 96 GLU A CA 1
ATOM 710 C C . GLU A 1 96 ? -6.935 -14.518 10.986 1.00 87.25 96 GLU A C 1
ATOM 712 O O . GLU A 1 96 ? -7.065 -13.441 10.411 1.00 87.25 96 GLU A O 1
ATOM 717 N N . ILE A 1 97 ? -7.928 -15.033 11.723 1.00 89.12 97 ILE A N 1
ATOM 718 C CA . ILE A 1 97 ? -9.223 -14.355 11.917 1.00 89.12 97 ILE A CA 1
ATOM 719 C C . ILE A 1 97 ? -9.028 -12.953 12.510 1.00 89.12 97 ILE A C 1
ATOM 721 O O . ILE A 1 97 ? -9.529 -11.984 11.942 1.00 89.12 97 ILE A O 1
ATOM 725 N N . GLU A 1 98 ? -8.267 -12.832 13.601 1.00 89.56 98 GLU A N 1
ATOM 726 C CA . GLU A 1 98 ? -7.974 -11.544 14.247 1.00 89.56 98 GLU A CA 1
ATOM 727 C C . GLU A 1 98 ? -7.256 -10.576 13.293 1.00 89.56 98 GLU A C 1
ATOM 729 O O . GLU A 1 98 ? -7.569 -9.384 13.249 1.00 89.56 98 GLU A O 1
ATOM 734 N N . THR A 1 99 ? -6.323 -11.086 12.484 1.00 85.50 99 THR A N 1
ATOM 735 C CA . THR A 1 99 ? -5.589 -10.290 11.491 1.00 85.50 99 THR A CA 1
ATOM 736 C C . THR A 1 99 ? -6.529 -9.736 10.421 1.00 85.50 99 THR A C 1
ATOM 738 O O . THR A 1 99 ? -6.469 -8.546 10.100 1.00 85.50 99 THR A O 1
ATOM 741 N N . ILE A 1 100 ? -7.425 -10.567 9.886 1.00 88.62 100 ILE A N 1
ATOM 742 C CA . ILE A 1 100 ? -8.390 -10.159 8.860 1.00 88.62 100 ILE A CA 1
ATOM 743 C C . ILE A 1 100 ? -9.410 -9.164 9.432 1.00 88.62 100 ILE A C 1
ATOM 745 O O . ILE A 1 100 ? -9.694 -8.144 8.799 1.00 88.62 100 ILE A O 1
ATOM 749 N N . GLU A 1 101 ? -9.912 -9.398 10.647 1.00 90.56 101 GLU A N 1
ATOM 750 C CA . GLU A 1 101 ? -10.839 -8.486 11.330 1.00 90.56 101 GLU A CA 1
ATOM 751 C C . GLU A 1 101 ? -10.201 -7.111 11.588 1.00 90.56 101 GLU A C 1
ATOM 753 O O . GLU A 1 101 ? -10.833 -6.078 11.342 1.00 90.56 101 GLU A O 1
ATOM 758 N N . LEU A 1 102 ? -8.924 -7.072 11.983 1.00 86.38 102 LEU A N 1
ATOM 759 C CA . LEU A 1 102 ? -8.176 -5.826 12.155 1.00 86.38 102 LEU A CA 1
ATOM 760 C C . LEU A 1 102 ? -8.040 -5.043 10.838 1.00 86.38 102 LEU A C 1
ATOM 762 O O . LEU A 1 102 ? -8.206 -3.819 10.828 1.00 86.38 102 LEU A O 1
ATOM 766 N N . VAL A 1 103 ? -7.742 -5.723 9.727 1.00 84.25 103 VAL A N 1
ATOM 767 C CA . VAL A 1 103 ? -7.637 -5.085 8.402 1.00 84.25 103 VAL A CA 1
ATOM 768 C C . VAL A 1 103 ? -8.987 -4.512 7.966 1.00 84.25 103 VAL A C 1
ATOM 770 O O . VAL A 1 103 ? -9.047 -3.365 7.518 1.00 84.25 103 VAL A O 1
ATOM 773 N N . MET A 1 104 ? -10.078 -5.257 8.152 1.00 86.44 104 MET A N 1
ATOM 774 C CA . MET A 1 104 ? -11.429 -4.782 7.834 1.00 86.44 104 MET A CA 1
ATOM 775 C C . MET A 1 104 ? -11.830 -3.569 8.682 1.00 86.44 104 MET A C 1
ATOM 777 O O . MET A 1 104 ? -12.375 -2.601 8.150 1.00 86.44 104 MET A O 1
ATOM 781 N N . ALA A 1 105 ? -11.507 -3.565 9.979 1.00 84.81 105 ALA A N 1
ATOM 782 C CA . ALA A 1 105 ? -11.747 -2.413 10.844 1.00 84.81 105 ALA A CA 1
ATOM 783 C C . ALA A 1 105 ? -10.980 -1.167 10.361 1.00 84.81 105 ALA A C 1
ATOM 785 O O . ALA A 1 105 ? -11.538 -0.070 10.318 1.00 84.81 105 ALA A O 1
ATOM 786 N N . GLN A 1 106 ? -9.723 -1.325 9.924 1.00 82.56 106 GLN A N 1
ATOM 787 C CA . GLN A 1 106 ? -8.942 -0.226 9.340 1.00 82.56 106 GLN A CA 1
ATOM 788 C C . GLN A 1 106 ? -9.575 0.310 8.046 1.00 82.56 106 GLN A C 1
ATOM 790 O O . GLN A 1 106 ? -9.640 1.528 7.869 1.00 82.56 106 GLN A O 1
ATOM 795 N N . GLN A 1 107 ? -10.084 -0.566 7.171 1.00 85.88 107 GLN A N 1
ATOM 796 C CA . GLN A 1 107 ? -10.794 -0.161 5.950 1.00 85.88 107 GLN A CA 1
ATOM 797 C C . GLN A 1 107 ? -12.083 0.610 6.259 1.00 85.88 107 GLN A C 1
ATOM 799 O O . GLN A 1 107 ? -12.350 1.630 5.628 1.00 85.88 107 GLN A O 1
ATOM 804 N N . GLN A 1 108 ? -12.851 0.186 7.266 1.00 87.12 108 GLN A N 1
ATOM 805 C CA . GLN A 1 108 ? -14.061 0.897 7.689 1.00 87.12 108 GLN A CA 1
ATOM 806 C C . GLN A 1 108 ? -13.756 2.291 8.247 1.00 87.12 108 GLN A C 1
ATOM 808 O O . GLN A 1 108 ? -14.472 3.244 7.944 1.00 87.12 108 GLN A O 1
ATOM 813 N N . VAL A 1 109 ? -12.688 2.438 9.039 1.00 87.62 109 VAL A N 1
ATOM 814 C CA . VAL A 1 109 ? -12.260 3.756 9.540 1.00 87.62 109 VAL A CA 1
ATOM 815 C C . VAL A 1 109 ? -11.841 4.667 8.383 1.00 87.62 109 VAL A C 1
ATOM 817 O O . VAL A 1 109 ? -12.216 5.841 8.374 1.00 87.62 109 VAL A O 1
ATOM 820 N N . ALA A 1 110 ? -11.112 4.135 7.396 1.00 83.25 110 ALA A N 1
ATOM 821 C CA . ALA A 1 110 ? -10.735 4.876 6.193 1.00 83.25 110 ALA A 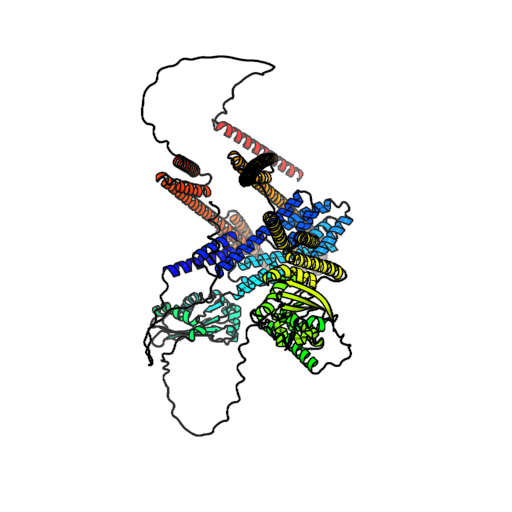CA 1
ATOM 822 C C . ALA A 1 110 ? -11.973 5.325 5.392 1.00 83.25 110 ALA A C 1
ATOM 824 O O . ALA A 1 110 ? -12.063 6.482 4.994 1.00 83.25 110 ALA A O 1
ATOM 825 N N . HIS A 1 111 ? -12.968 4.451 5.224 1.00 87.69 111 HIS A N 1
ATOM 826 C CA . HIS A 1 111 ? -14.206 4.791 4.520 1.00 87.69 111 HIS A CA 1
ATOM 827 C C . HIS A 1 111 ? -15.009 5.884 5.245 1.00 87.69 111 HIS A C 1
ATOM 829 O O . HIS A 1 111 ? -15.356 6.895 4.644 1.00 87.69 111 HIS A O 1
ATOM 835 N N . LYS A 1 112 ? -15.190 5.767 6.567 1.00 89.81 112 LYS A N 1
ATOM 836 C CA . LYS A 1 112 ? -15.865 6.805 7.369 1.00 89.81 112 LYS A CA 1
ATOM 837 C C . LYS A 1 112 ? -15.144 8.153 7.328 1.00 89.81 112 LYS A C 1
ATOM 839 O O . LYS A 1 112 ? -15.774 9.205 7.356 1.00 89.81 112 LYS A O 1
ATOM 844 N N . THR A 1 113 ? -13.810 8.154 7.284 1.00 88.56 113 THR A N 1
ATOM 845 C CA . THR A 1 113 ? -13.047 9.409 7.168 1.00 88.56 113 THR A CA 1
ATOM 846 C C . THR A 1 113 ? -13.205 10.050 5.791 1.00 88.56 113 THR A C 1
ATOM 848 O O . THR A 1 113 ? -13.334 11.270 5.720 1.00 88.56 113 THR A O 1
ATOM 851 N N . VAL A 1 114 ? -13.297 9.255 4.721 1.00 92.06 114 VAL A N 1
ATOM 852 C CA . VAL A 1 114 ? -13.666 9.734 3.379 1.00 92.06 114 VAL A CA 1
ATOM 853 C C . VAL A 1 114 ? -15.066 10.358 3.374 1.00 92.06 114 VAL A C 1
ATOM 855 O O . VAL A 1 114 ? -15.220 11.483 2.898 1.00 92.06 114 VAL A O 1
ATOM 858 N N . GLU A 1 115 ? -16.065 9.689 3.956 1.00 91.38 115 GLU A N 1
ATOM 859 C CA . GLU A 1 115 ? -17.432 10.223 4.085 1.00 91.38 115 GLU A CA 1
ATOM 860 C C . GLU A 1 115 ? -17.452 11.543 4.867 1.00 91.38 115 GLU A C 1
ATOM 862 O O . GLU A 1 115 ? -18.114 12.504 4.469 1.00 91.38 115 GLU A O 1
ATOM 867 N N . ASN A 1 116 ? -16.668 11.641 5.945 1.00 91.06 116 ASN A N 1
ATOM 868 C CA . ASN A 1 116 ? -16.537 12.880 6.706 1.00 91.06 116 ASN A CA 1
ATOM 869 C C . ASN A 1 116 ? -15.973 14.014 5.838 1.00 91.06 116 ASN A C 1
ATOM 871 O O . ASN A 1 116 ? -16.560 15.096 5.819 1.00 91.06 116 ASN A O 1
ATOM 875 N N . VAL A 1 117 ? -14.900 13.774 5.072 1.00 91.69 117 VAL A N 1
ATOM 876 C CA . VAL A 1 117 ? -14.345 14.760 4.122 1.00 91.69 117 VAL A CA 1
ATOM 877 C C . VAL A 1 117 ? -15.397 15.189 3.100 1.00 91.69 117 VAL A C 1
ATOM 879 O O . VAL A 1 117 ? -15.567 16.387 2.874 1.00 91.69 117 VAL A O 1
ATOM 882 N N . GLN A 1 118 ? -16.141 14.240 2.526 1.00 92.62 118 GLN A N 1
ATOM 883 C CA . GLN A 1 118 ? -17.225 14.527 1.583 1.00 92.62 118 GLN A CA 1
ATOM 884 C C . GLN A 1 118 ? -18.328 15.380 2.216 1.00 92.62 118 GLN A C 1
ATOM 886 O O . GLN A 1 118 ? -18.777 16.345 1.601 1.00 92.62 118 GLN A O 1
ATOM 891 N N . SER A 1 119 ? -18.729 15.073 3.452 1.00 93.38 119 SER A N 1
ATOM 892 C CA . SER A 1 119 ? -19.775 15.812 4.166 1.00 93.38 119 SER A CA 1
ATOM 893 C C . SER A 1 119 ? -19.367 17.258 4.473 1.00 93.38 119 SER A C 1
ATOM 895 O O . SER A 1 119 ? -20.172 18.172 4.306 1.00 93.38 119 SER A O 1
ATOM 897 N N . VAL A 1 120 ? -18.108 17.488 4.863 1.00 92.69 120 VAL A N 1
ATOM 898 C CA . VAL A 1 120 ? -17.567 18.829 5.140 1.00 92.69 120 VAL A CA 1
ATOM 899 C C . VAL A 1 120 ? -17.475 19.640 3.842 1.00 92.69 120 VAL A C 1
ATOM 901 O O . VAL A 1 120 ? -17.868 20.807 3.814 1.00 92.69 120 VAL A O 1
ATOM 904 N N . LEU A 1 121 ? -17.064 19.002 2.739 1.00 90.19 121 LEU A N 1
ATOM 905 C CA . LEU A 1 121 ? -17.111 19.585 1.392 1.00 90.19 121 LEU A CA 1
ATOM 906 C C . LEU A 1 121 ? -18.541 19.960 0.974 1.00 90.19 121 LEU A C 1
ATOM 908 O O . LEU A 1 121 ? -18.756 21.054 0.460 1.00 90.19 121 LEU A O 1
ATOM 912 N N . ALA A 1 122 ? -19.518 19.080 1.210 1.00 89.62 122 ALA A N 1
ATOM 913 C CA . ALA A 1 122 ? -20.921 19.310 0.860 1.00 89.62 122 ALA A CA 1
ATOM 914 C C . ALA A 1 122 ? -21.553 20.465 1.655 1.00 89.62 122 ALA A C 1
ATOM 916 O O . ALA A 1 122 ? -22.409 21.172 1.133 1.00 89.62 122 ALA A O 1
ATOM 917 N N . ARG A 1 123 ? -21.093 20.705 2.890 1.00 90.12 123 ARG A N 1
ATOM 918 C CA . ARG A 1 123 ? -21.500 21.852 3.724 1.00 90.12 123 ARG A CA 1
ATOM 919 C C . ARG A 1 123 ? -20.842 23.179 3.320 1.00 90.12 123 ARG A C 1
ATOM 921 O O . ARG A 1 123 ? -21.083 24.189 3.971 1.00 90.12 123 ARG A O 1
ATOM 928 N N . GLY A 1 124 ? -19.989 23.192 2.292 1.00 87.38 124 GLY A N 1
ATOM 929 C CA . GLY A 1 124 ? -19.289 24.396 1.830 1.00 87.38 124 GLY A CA 1
ATOM 930 C C . GLY A 1 124 ? -18.101 24.824 2.702 1.00 87.38 124 GLY A C 1
ATOM 931 O O . GLY A 1 124 ? -17.518 25.880 2.463 1.00 87.38 124 GLY A O 1
ATOM 932 N N . GLN A 1 125 ? -17.696 24.012 3.685 1.00 92.31 125 GLN A N 1
ATOM 933 C CA . GLN A 1 125 ? -16.542 24.274 4.555 1.00 92.31 125 GLN A CA 1
ATOM 934 C C . GLN A 1 125 ? -15.239 23.831 3.865 1.00 92.31 125 GLN A C 1
ATOM 936 O O . GLN A 1 125 ? -14.608 22.839 4.224 1.00 92.31 125 GLN A O 1
ATOM 941 N N . THR A 1 126 ? -14.847 24.548 2.814 1.00 91.81 126 THR A N 1
ATOM 942 C CA . THR A 1 126 ? -13.780 24.149 1.875 1.00 91.81 126 THR A CA 1
ATOM 943 C C . THR A 1 126 ? -12.393 24.056 2.516 1.00 91.81 126 THR A C 1
ATOM 945 O O . THR A 1 126 ? -11.659 23.107 2.246 1.00 91.81 126 THR A O 1
ATOM 948 N N . THR A 1 127 ? -12.038 24.989 3.403 1.00 91.88 127 THR A N 1
ATOM 949 C CA . THR A 1 127 ? -10.752 25.004 4.124 1.00 91.88 127 THR A CA 1
ATOM 950 C C . THR A 1 127 ? -10.642 23.875 5.147 1.00 91.88 127 THR A C 1
ATOM 952 O O . THR A 1 127 ? -9.575 23.278 5.303 1.00 91.88 127 THR A O 1
ATOM 955 N N . ASP A 1 128 ? -11.739 23.535 5.823 1.00 91.81 128 ASP A N 1
ATOM 956 C CA . ASP A 1 128 ? -11.796 22.394 6.742 1.00 91.81 128 ASP A CA 1
ATOM 957 C C . ASP A 1 128 ? -11.749 21.072 5.985 1.00 91.81 128 ASP A C 1
ATOM 959 O O . ASP A 1 128 ? -11.027 20.160 6.387 1.00 91.81 128 ASP A O 1
ATOM 963 N N . ALA A 1 129 ? -12.442 20.988 4.848 1.00 92.25 129 ALA A N 1
ATOM 964 C CA . ALA A 1 129 ? -12.383 19.825 3.978 1.00 92.25 129 ALA A CA 1
ATOM 965 C C . ALA A 1 129 ? -10.972 19.601 3.416 1.00 92.25 129 ALA A C 1
ATOM 967 O O . ALA A 1 129 ? -10.500 18.466 3.419 1.00 92.25 129 ALA A O 1
ATOM 968 N N . ALA A 1 130 ? -10.276 20.665 2.996 1.00 93.00 130 ALA A N 1
ATOM 969 C CA . ALA A 1 130 ? -8.892 20.589 2.528 1.00 93.00 130 ALA A CA 1
ATOM 970 C C . ALA A 1 130 ? -7.957 20.086 3.638 1.00 93.00 130 ALA A C 1
ATOM 972 O O . ALA A 1 130 ? -7.207 19.135 3.421 1.00 93.00 130 ALA A O 1
ATOM 973 N N . ARG A 1 131 ? -8.067 20.639 4.857 1.00 94.12 131 ARG A N 1
ATOM 974 C CA . ARG A 1 131 ? -7.288 20.192 6.026 1.00 94.12 131 ARG A CA 1
ATOM 975 C C . ARG A 1 131 ? -7.572 18.739 6.405 1.00 94.12 131 ARG A C 1
ATOM 977 O O . ARG A 1 131 ? -6.638 17.975 6.653 1.00 94.12 131 ARG A O 1
ATOM 984 N N . LEU A 1 132 ? -8.844 18.345 6.439 1.00 93.75 132 LEU A N 1
ATOM 985 C CA . LEU A 1 132 ? -9.243 16.980 6.771 1.00 93.75 132 LEU A CA 1
ATOM 986 C C . LEU A 1 132 ? -8.765 15.995 5.697 1.00 93.75 132 LEU A C 1
ATOM 988 O O . LEU A 1 132 ? -8.282 14.914 6.029 1.00 93.75 132 LEU A O 1
ATOM 992 N N . ALA A 1 133 ? -8.826 16.377 4.421 1.00 93.94 133 ALA A N 1
ATOM 993 C CA . ALA A 1 133 ? -8.303 15.581 3.321 1.00 93.94 133 ALA A CA 1
ATOM 994 C C . ALA A 1 133 ? -6.767 15.449 3.381 1.00 93.94 133 ALA A C 1
ATOM 996 O O . ALA A 1 133 ? -6.268 14.343 3.181 1.00 93.94 133 ALA A O 1
ATOM 997 N N . THR A 1 134 ? -6.022 16.501 3.756 1.00 94.75 134 THR A N 1
ATOM 998 C CA . THR A 1 134 ? -4.570 16.422 4.033 1.00 94.75 134 THR A CA 1
ATOM 999 C C . THR A 1 134 ? -4.260 15.389 5.115 1.00 94.75 134 THR A C 1
ATOM 1001 O O . THR A 1 134 ? -3.460 14.481 4.887 1.00 94.75 134 THR A O 1
ATOM 1004 N N . ALA A 1 135 ? -4.937 15.480 6.265 1.00 92.44 135 ALA A N 1
ATOM 1005 C CA . ALA A 1 135 ? -4.752 14.550 7.383 1.00 92.44 135 ALA A CA 1
ATOM 1006 C C . ALA A 1 135 ? -5.167 13.111 7.018 1.00 92.44 135 ALA A C 1
ATOM 1008 O O . ALA A 1 135 ? -4.576 12.129 7.473 1.00 92.44 135 ALA A O 1
ATOM 1009 N N . THR A 1 136 ? -6.174 12.968 6.154 1.00 91.94 136 THR A N 1
ATOM 1010 C CA . THR A 1 136 ? -6.617 11.662 5.655 1.00 91.94 136 THR A CA 1
ATOM 1011 C C . THR A 1 136 ? -5.588 11.066 4.690 1.00 91.94 136 THR A C 1
ATOM 1013 O O . THR A 1 136 ? -5.312 9.871 4.776 1.00 91.94 136 THR A O 1
ATOM 1016 N N . LEU A 1 137 ? -4.958 11.869 3.822 1.00 92.12 137 LEU A N 1
ATOM 1017 C CA . LEU A 1 137 ? -3.855 11.417 2.962 1.00 92.12 137 LEU A CA 1
ATOM 1018 C C . LEU A 1 137 ? -2.620 11.011 3.764 1.00 92.12 137 LEU A C 1
ATOM 1020 O O . LEU A 1 137 ? -1.970 10.033 3.407 1.00 92.12 137 LEU A O 1
ATOM 1024 N N . GLU A 1 138 ? -2.334 11.702 4.863 1.00 89.81 138 GLU A N 1
ATOM 1025 C CA . GLU A 1 138 ? -1.231 11.346 5.757 1.00 89.81 138 GLU A CA 1
ATOM 1026 C C . GLU A 1 138 ? -1.428 9.949 6.368 1.00 89.81 138 GLU A C 1
ATOM 1028 O O . GLU A 1 138 ? -0.505 9.134 6.395 1.00 89.81 138 GLU A O 1
ATOM 1033 N N . ARG A 1 139 ? -2.649 9.635 6.821 1.00 87.69 139 ARG A N 1
ATOM 1034 C CA . ARG A 1 139 ? -2.937 8.380 7.534 1.00 87.69 139 ARG A CA 1
ATOM 1035 C C . ARG A 1 139 ? -3.323 7.216 6.623 1.00 87.69 139 ARG A C 1
ATOM 1037 O O . ARG A 1 139 ? -2.982 6.069 6.909 1.00 87.69 139 ARG A O 1
ATOM 1044 N N . PHE A 1 140 ? -4.061 7.500 5.554 1.00 87.62 140 PHE A N 1
ATOM 1045 C CA . PHE A 1 140 ? -4.695 6.507 4.684 1.00 87.62 140 PHE A CA 1
ATOM 1046 C C . PHE A 1 140 ? -4.326 6.667 3.210 1.00 87.62 140 PHE A C 1
ATOM 1048 O O . PHE A 1 140 ? -4.874 5.940 2.379 1.00 87.62 140 PHE A O 1
ATOM 1055 N N . GLY A 1 141 ? -3.382 7.551 2.870 1.00 82.94 141 GLY A N 1
ATOM 1056 C CA . GLY A 1 141 ? -2.913 7.733 1.498 1.00 82.94 141 GLY A CA 1
ATOM 1057 C C . GLY A 1 141 ? -2.521 6.406 0.853 1.00 82.94 141 GLY A C 1
ATOM 1058 O O . GLY A 1 141 ? -2.981 6.092 -0.233 1.00 82.94 141 GLY A O 1
ATOM 1059 N N . ASP A 1 142 ? -1.790 5.544 1.549 1.00 81.00 142 ASP A N 1
ATOM 1060 C CA . ASP A 1 142 ? -1.336 4.259 0.996 1.00 81.00 142 ASP A CA 1
ATOM 1061 C C . ASP A 1 142 ? -2.390 3.149 0.927 1.00 81.00 142 ASP A C 1
ATOM 1063 O O . ASP A 1 142 ? -2.094 2.047 0.446 1.00 81.00 142 ASP A O 1
ATOM 1067 N N . SER A 1 143 ? -3.586 3.401 1.456 1.00 81.31 143 SER A N 1
ATOM 1068 C CA . SER A 1 143 ? -4.676 2.430 1.491 1.00 81.31 143 SER A CA 1
ATOM 1069 C C . SER A 1 143 ? -5.466 2.420 0.178 1.00 81.31 143 SER A C 1
ATOM 1071 O O . SER A 1 143 ? -5.294 3.286 -0.680 1.00 81.31 143 SER A O 1
ATOM 1073 N N . ALA A 1 144 ? -6.397 1.472 0.048 1.00 77.00 144 ALA A N 1
ATOM 1074 C CA . ALA A 1 144 ? -7.340 1.433 -1.070 1.00 77.00 144 ALA A CA 1
ATOM 1075 C C . ALA A 1 144 ? -8.195 2.714 -1.191 1.00 77.00 144 ALA A C 1
ATOM 1077 O O . ALA A 1 144 ? -8.629 3.045 -2.289 1.00 77.00 144 ALA A O 1
ATOM 1078 N N . ALA A 1 145 ? -8.388 3.464 -0.097 1.00 83.00 145 ALA A N 1
ATOM 1079 C CA . ALA A 1 145 ? -9.106 4.740 -0.102 1.00 83.00 145 ALA A CA 1
ATOM 1080 C C . ALA A 1 145 ? -8.267 5.911 -0.655 1.00 83.00 145 ALA A C 1
ATOM 1082 O O . ALA A 1 145 ? -8.809 6.964 -0.983 1.00 83.00 145 ALA A O 1
ATOM 1083 N N . GLY A 1 146 ? -6.946 5.747 -0.791 1.00 86.62 146 GLY A N 1
ATOM 1084 C CA . GLY A 1 146 ? -6.019 6.799 -1.213 1.00 86.62 146 GLY A CA 1
ATOM 1085 C C . GLY A 1 146 ? -6.432 7.566 -2.479 1.00 86.62 146 GLY A C 1
ATOM 1086 O O . GLY A 1 146 ? -6.468 8.796 -2.428 1.00 86.62 146 GLY A O 1
ATOM 1087 N N . PRO A 1 147 ? -6.773 6.894 -3.599 1.00 89.12 147 PRO A N 1
ATOM 1088 C CA . PRO A 1 147 ? -7.190 7.567 -4.833 1.00 89.12 147 PRO A CA 1
ATOM 1089 C C . PRO A 1 147 ? -8.441 8.438 -4.662 1.00 89.12 147 PRO A C 1
ATOM 1091 O O . PRO A 1 147 ? -8.531 9.526 -5.232 1.00 89.12 147 PRO A O 1
ATOM 1094 N N . GLU A 1 148 ? -9.397 7.985 -3.850 1.00 90.75 148 GLU A N 1
ATOM 1095 C CA . GLU A 1 148 ? -10.614 8.740 -3.566 1.00 90.75 148 GLU A CA 1
ATOM 1096 C C . GLU A 1 148 ? -10.294 9.993 -2.745 1.00 90.75 148 GLU A C 1
ATOM 1098 O O . GLU A 1 148 ? -10.706 11.094 -3.115 1.00 90.75 148 GLU A O 1
ATOM 1103 N N . VAL A 1 149 ? -9.465 9.867 -1.704 1.00 92.69 149 VAL A N 1
ATOM 1104 C CA . VAL A 1 149 ? -9.027 11.007 -0.884 1.00 92.69 149 VAL A CA 1
ATOM 1105 C C . VAL A 1 149 ? -8.239 12.025 -1.718 1.00 92.69 149 VAL A C 1
ATOM 1107 O O . VAL A 1 149 ? -8.450 13.226 -1.564 1.00 92.69 149 VAL A O 1
ATOM 1110 N N . VAL A 1 150 ? -7.384 11.579 -2.649 1.00 94.62 150 VAL A N 1
ATOM 1111 C CA . VAL A 1 150 ? -6.668 12.462 -3.594 1.00 94.62 150 VAL A CA 1
ATOM 1112 C C . VAL A 1 150 ? -7.659 13.290 -4.416 1.00 94.62 150 VAL A C 1
ATOM 1114 O O . VAL A 1 150 ? -7.487 14.502 -4.553 1.00 94.62 150 VAL A O 1
ATOM 1117 N N . SER A 1 151 ? -8.728 12.664 -4.919 1.00 93.75 151 SER A N 1
ATOM 1118 C CA . SER A 1 151 ? -9.762 13.371 -5.682 1.00 93.75 151 SER A CA 1
ATOM 1119 C C . SER A 1 151 ? -10.512 14.406 -4.834 1.00 93.75 151 SER A C 1
ATOM 1121 O O . SER A 1 151 ? -10.790 15.511 -5.305 1.00 93.75 151 SER A O 1
ATOM 1123 N N . LEU A 1 152 ? -10.790 14.084 -3.566 1.00 93.44 152 LEU A N 1
ATOM 1124 C CA . LEU A 1 152 ? -11.456 14.988 -2.631 1.00 93.44 152 LEU A CA 1
ATOM 1125 C C . LEU A 1 152 ? -10.561 16.159 -2.237 1.00 93.44 152 LEU A C 1
ATOM 1127 O O . LEU A 1 152 ? -11.037 17.292 -2.232 1.00 93.44 152 LEU A O 1
ATOM 1131 N N . LYS A 1 153 ? -9.269 15.913 -1.986 1.00 95.50 153 LYS A N 1
ATOM 1132 C CA . LYS A 1 153 ? -8.284 16.968 -1.723 1.00 95.50 153 LYS A CA 1
ATOM 1133 C C . LYS A 1 153 ? -8.178 17.916 -2.909 1.00 95.50 153 LYS A C 1
ATOM 1135 O O . LYS A 1 153 ? -8.344 19.114 -2.726 1.00 95.50 153 LYS A O 1
ATOM 1140 N N . ARG A 1 154 ? -8.025 17.393 -4.133 1.00 95.38 154 ARG A N 1
ATOM 1141 C CA . ARG A 1 154 ? -7.959 18.222 -5.349 1.00 95.38 154 ARG A CA 1
ATOM 1142 C C . ARG A 1 154 ? -9.199 19.110 -5.506 1.00 95.38 154 ARG A C 1
ATOM 1144 O O . ARG A 1 154 ? -9.072 20.281 -5.848 1.00 95.38 154 ARG A O 1
ATOM 1151 N N . ARG A 1 155 ? -10.395 18.577 -5.227 1.00 94.56 155 ARG A N 1
ATOM 1152 C CA . ARG A 1 155 ? -11.644 19.358 -5.238 1.00 94.56 155 ARG A CA 1
ATOM 1153 C C . ARG A 1 155 ? -11.678 20.418 -4.138 1.00 94.56 155 ARG A C 1
ATOM 1155 O O . ARG A 1 155 ? -12.045 21.552 -4.424 1.00 94.56 155 ARG A O 1
ATOM 1162 N N . ALA A 1 156 ? -11.319 20.063 -2.905 1.00 93.94 156 ALA A N 1
ATOM 1163 C CA . ALA A 1 156 ? -11.283 21.006 -1.790 1.00 93.94 156 ALA A CA 1
ATOM 1164 C C . ALA A 1 156 ? -10.300 22.150 -2.065 1.00 93.94 156 ALA A C 1
ATOM 1166 O O . ALA A 1 156 ? -10.661 23.313 -1.906 1.00 93.94 156 ALA A O 1
ATOM 1167 N N . ASP A 1 157 ? -9.108 21.832 -2.565 1.00 94.81 157 ASP A N 1
ATOM 1168 C CA . ASP A 1 157 ? -8.072 22.820 -2.853 1.00 94.81 157 ASP A CA 1
ATOM 1169 C C . ASP A 1 157 ? -8.448 23.743 -4.000 1.00 94.81 157 ASP A C 1
ATOM 1171 O O . ASP A 1 157 ? -8.219 24.942 -3.902 1.00 94.81 157 ASP A O 1
ATOM 1175 N N . ALA A 1 158 ? -9.084 23.226 -5.054 1.00 92.19 158 ALA A N 1
ATOM 1176 C CA . ALA A 1 158 ? -9.600 24.064 -6.132 1.00 92.19 158 ALA A CA 1
ATOM 1177 C C . ALA A 1 158 ? -10.645 25.075 -5.617 1.00 92.19 158 ALA A C 1
ATOM 1179 O O . ALA A 1 158 ? -10.673 26.227 -6.052 1.00 92.19 158 ALA A O 1
ATOM 1180 N N . LEU A 1 159 ? -11.479 24.675 -4.650 1.00 93.31 159 LEU A N 1
ATOM 1181 C CA . LEU A 1 159 ? -12.451 25.571 -4.020 1.00 93.31 159 LEU A CA 1
ATOM 1182 C C . LEU A 1 159 ? -11.784 26.587 -3.078 1.00 93.31 159 LEU A C 1
ATOM 1184 O O . LEU A 1 159 ? -12.182 27.750 -3.062 1.00 93.31 159 LEU A O 1
ATOM 1188 N N . VAL A 1 160 ? -10.750 26.190 -2.329 1.00 92.94 160 VAL A N 1
ATOM 1189 C CA . VAL A 1 160 ? -9.930 27.119 -1.525 1.00 92.94 160 VAL A CA 1
ATOM 1190 C C . VAL A 1 160 ? -9.195 28.111 -2.431 1.00 92.94 160 VAL A C 1
ATOM 1192 O O . VAL A 1 160 ? -9.179 29.310 -2.161 1.00 92.94 160 VAL A O 1
ATOM 1195 N N . ALA A 1 161 ? -8.649 27.643 -3.553 1.00 91.00 161 ALA A N 1
ATOM 1196 C CA . ALA A 1 161 ? -8.005 28.475 -4.558 1.00 91.00 161 ALA A CA 1
ATOM 1197 C C . ALA A 1 161 ? -8.970 29.541 -5.093 1.00 91.00 161 ALA A C 1
ATOM 1199 O O . ALA A 1 161 ? -8.594 30.709 -5.179 1.00 91.00 161 ALA A O 1
ATOM 1200 N N . ALA A 1 162 ? -10.218 29.164 -5.389 1.00 89.81 162 ALA A N 1
ATOM 1201 C CA . ALA A 1 162 ? -11.252 30.086 -5.853 1.00 89.81 162 ALA A CA 1
ATOM 1202 C C . ALA A 1 162 ? -11.610 31.178 -4.823 1.00 89.81 162 ALA A C 1
ATOM 1204 O O . ALA A 1 162 ? -11.953 32.288 -5.220 1.00 89.81 162 ALA A O 1
ATOM 1205 N N . GLN A 1 163 ? -11.486 30.904 -3.518 1.00 90.56 163 GLN A N 1
ATOM 1206 C CA . GLN A 1 163 ? -11.719 31.893 -2.452 1.00 90.56 163 GLN A CA 1
ATOM 1207 C C . GLN A 1 163 ? -10.585 32.921 -2.322 1.00 90.56 163 GLN A C 1
ATOM 1209 O O . GLN A 1 163 ? -10.806 34.033 -1.844 1.00 90.56 163 GLN A O 1
ATOM 1214 N N . ILE A 1 164 ? -9.366 32.573 -2.744 1.00 89.94 164 ILE A N 1
ATOM 1215 C CA . ILE A 1 164 ? -8.219 33.485 -2.731 1.00 89.94 164 ILE A CA 1
ATOM 1216 C C . ILE A 1 164 ? -8.186 34.233 -4.067 1.00 89.94 164 ILE A C 1
ATOM 1218 O O . ILE A 1 164 ? -7.701 33.705 -5.068 1.00 89.94 164 ILE A O 1
ATOM 1222 N N . SER A 1 165 ? -8.695 35.465 -4.086 1.00 82.75 165 SER A N 1
ATOM 1223 C CA . SER A 1 165 ? -8.772 36.303 -5.293 1.00 82.75 165 SER A CA 1
ATOM 1224 C C . SER A 1 165 ? -7.399 36.721 -5.837 1.00 82.75 165 SER A C 1
ATOM 1226 O O . SER A 1 165 ? -7.199 36.739 -7.049 1.00 82.75 165 SER A O 1
ATOM 1228 N N . ASP A 1 166 ? -6.436 37.009 -4.959 1.00 92.50 166 ASP A N 1
ATOM 1229 C CA . ASP A 1 166 ? -5.074 37.388 -5.347 1.00 92.50 166 ASP A CA 1
ATOM 1230 C C . ASP A 1 166 ? -4.239 36.169 -5.782 1.00 92.50 166 ASP A C 1
ATOM 1232 O O . ASP A 1 166 ? -3.926 35.276 -4.986 1.00 92.50 166 ASP A O 1
ATOM 1236 N N . VAL A 1 167 ? -3.815 36.171 -7.050 1.00 90.88 167 VAL A N 1
ATOM 1237 C CA . VAL A 1 167 ? -2.968 35.136 -7.661 1.00 90.88 167 VAL A CA 1
ATOM 1238 C C . VAL A 1 167 ? -1.634 34.982 -6.923 1.00 90.88 167 VAL A C 1
ATOM 1240 O O . VAL A 1 167 ? -1.186 33.856 -6.705 1.00 90.88 167 VAL A O 1
ATOM 1243 N N . ALA A 1 168 ? -0.992 36.075 -6.496 1.00 91.06 168 ALA A N 1
ATOM 1244 C CA . ALA A 1 168 ? 0.293 36.006 -5.800 1.00 91.06 168 ALA A CA 1
ATOM 1245 C C . ALA A 1 168 ? 0.145 35.371 -4.410 1.00 91.06 168 ALA A C 1
ATOM 1247 O O . ALA A 1 168 ? 0.973 34.548 -4.008 1.00 91.06 168 ALA A O 1
ATOM 1248 N N . ARG A 1 169 ? -0.934 35.708 -3.695 1.00 92.62 169 ARG A N 1
ATOM 1249 C CA . ARG A 1 169 ? -1.282 35.091 -2.410 1.00 92.62 169 ARG A CA 1
ATOM 1250 C C . ARG A 1 169 ? -1.636 33.613 -2.564 1.00 92.62 169 ARG A C 1
ATOM 1252 O O . ARG A 1 169 ? -1.198 32.810 -1.745 1.00 92.62 169 ARG A O 1
ATOM 1259 N N . ARG A 1 170 ? -2.364 33.243 -3.622 1.00 92.88 170 ARG A N 1
ATOM 1260 C CA . ARG A 1 170 ? -2.727 31.851 -3.938 1.00 92.88 170 ARG A CA 1
ATOM 1261 C C . ARG A 1 170 ? -1.493 30.988 -4.208 1.00 92.88 170 ARG A C 1
ATOM 1263 O O . ARG A 1 170 ? -1.350 29.931 -3.601 1.00 92.88 170 ARG A O 1
ATOM 1270 N N . VAL A 1 171 ? -0.578 31.462 -5.058 1.00 93.62 171 VAL A N 1
ATOM 1271 C CA . VAL A 1 171 ? 0.692 30.769 -5.347 1.00 93.62 171 VAL A CA 1
ATOM 1272 C C . VAL A 1 171 ? 1.505 30.583 -4.066 1.00 93.62 171 VAL A C 1
ATOM 1274 O O . VAL A 1 171 ? 2.002 29.489 -3.809 1.00 93.62 171 VAL A O 1
ATOM 1277 N N . ARG A 1 172 ? 1.616 31.630 -3.237 1.00 93.94 172 ARG A N 1
ATOM 1278 C CA . ARG A 1 172 ? 2.375 31.571 -1.981 1.00 93.94 172 ARG A CA 1
ATOM 1279 C C . ARG A 1 172 ? 1.771 30.570 -0.994 1.00 93.94 172 ARG A C 1
ATOM 1281 O O . ARG A 1 172 ? 2.500 29.735 -0.475 1.00 93.94 172 ARG A O 1
ATOM 1288 N N . HIS A 1 173 ? 0.450 30.600 -0.818 1.00 94.38 173 HIS A N 1
ATOM 1289 C CA . HIS A 1 173 ? -0.283 29.685 0.057 1.00 94.38 173 HIS A CA 1
ATOM 1290 C C . HIS A 1 173 ? -0.021 28.214 -0.286 1.00 94.38 173 HIS A C 1
ATOM 1292 O O . HIS A 1 173 ? 0.421 27.451 0.570 1.00 94.38 173 HIS A O 1
ATOM 1298 N N . PHE A 1 174 ? -0.227 27.827 -1.546 1.00 95.88 174 PHE A N 1
ATOM 1299 C CA . PHE A 1 174 ? -0.059 26.436 -1.965 1.00 95.88 174 PHE A CA 1
ATOM 1300 C C . PHE A 1 174 ? 1.408 26.003 -2.060 1.00 95.88 174 PHE A C 1
ATOM 1302 O O . PHE A 1 174 ? 1.717 24.831 -1.849 1.00 95.88 174 PHE A O 1
ATOM 1309 N N . LYS A 1 175 ? 2.339 26.931 -2.318 1.00 95.12 175 LYS A N 1
ATOM 1310 C CA . LYS A 1 175 ? 3.776 26.639 -2.242 1.00 95.12 175 LYS A CA 1
ATOM 1311 C C . LYS A 1 175 ? 4.206 26.348 -0.802 1.00 95.12 175 LYS A C 1
ATOM 1313 O O . LYS A 1 175 ? 4.876 25.348 -0.566 1.00 95.12 175 LYS A O 1
ATOM 1318 N N . GLU A 1 176 ? 3.778 27.172 0.154 1.00 94.94 176 GLU A N 1
ATOM 1319 C CA . GLU A 1 176 ? 4.048 26.971 1.583 1.00 94.94 176 GLU A CA 1
ATOM 1320 C C . GLU A 1 176 ? 3.372 25.705 2.127 1.00 94.94 176 GLU A C 1
ATOM 1322 O O . GLU A 1 176 ? 3.973 24.978 2.919 1.00 94.94 176 GLU A O 1
ATOM 1327 N N . GLU A 1 177 ? 2.140 25.408 1.701 1.00 94.50 177 GLU A N 1
ATOM 1328 C CA . GLU A 1 177 ? 1.464 24.152 2.041 1.00 94.50 177 GLU A CA 1
ATOM 1329 C C . GLU A 1 177 ? 2.218 22.950 1.465 1.00 94.50 177 GLU A C 1
ATOM 1331 O O . GLU A 1 177 ? 2.501 21.999 2.191 1.00 94.50 177 GLU A O 1
ATOM 1336 N N . GLY A 1 178 ? 2.613 23.007 0.190 1.00 95.12 178 GLY A N 1
ATOM 1337 C CA . GLY A 1 178 ? 3.364 21.934 -0.454 1.00 95.12 178 GLY A CA 1
ATOM 1338 C C . GLY A 1 178 ? 4.706 21.655 0.225 1.00 95.12 178 GLY A C 1
ATOM 1339 O O . GLY A 1 178 ? 5.036 20.498 0.481 1.00 95.12 178 GLY A O 1
ATOM 1340 N N . GLU A 1 179 ? 5.459 22.693 0.598 1.00 95.00 179 GLU A N 1
ATOM 1341 C CA . GLU A 1 179 ? 6.724 22.540 1.333 1.00 95.00 179 GLU A CA 1
ATOM 1342 C C . GLU A 1 179 ? 6.510 22.018 2.765 1.00 95.00 179 GLU A C 1
ATOM 1344 O O . GLU A 1 179 ? 7.261 21.160 3.245 1.00 95.00 179 GLU A O 1
ATOM 1349 N N . ARG A 1 180 ? 5.437 22.452 3.435 1.00 96.06 180 ARG A N 1
ATOM 1350 C CA . ARG A 1 180 ? 5.058 21.951 4.762 1.00 96.06 180 ARG A CA 1
ATOM 1351 C C . ARG A 1 180 ? 4.696 20.470 4.727 1.00 96.06 180 ARG A C 1
ATOM 1353 O O . ARG A 1 180 ? 5.170 19.707 5.563 1.00 96.06 180 ARG A O 1
ATOM 1360 N N . GLU A 1 181 ? 3.902 20.042 3.756 1.00 95.12 181 GLU A N 1
ATOM 1361 C CA . GLU A 1 181 ? 3.497 18.641 3.639 1.00 95.12 181 GLU A CA 1
ATOM 1362 C C . GLU A 1 181 ? 4.649 17.750 3.166 1.00 95.12 181 GLU A C 1
ATOM 1364 O O . GLU A 1 181 ? 4.782 16.613 3.625 1.00 95.12 181 GLU A O 1
ATOM 1369 N N . LEU A 1 182 ? 5.554 18.279 2.338 1.00 93.38 182 LEU A N 1
ATOM 1370 C CA . LEU A 1 182 ? 6.767 17.565 1.951 1.00 93.38 182 LEU A CA 1
ATOM 1371 C C . LEU A 1 182 ? 7.693 17.328 3.154 1.00 93.38 182 LEU A C 1
ATOM 1373 O O . LEU A 1 182 ? 8.207 16.220 3.302 1.00 93.38 182 LEU A O 1
ATOM 1377 N N . SER A 1 183 ? 7.856 18.316 4.044 1.00 91.81 183 SER A N 1
ATOM 1378 C CA . SER A 1 183 ? 8.667 18.156 5.267 1.00 91.81 183 SER A CA 1
ATOM 1379 C C . SER A 1 183 ? 8.055 17.176 6.277 1.00 91.81 183 SER A C 1
ATOM 1381 O O . SER A 1 183 ? 8.787 16.511 7.007 1.00 91.81 183 SER A O 1
ATOM 1383 N N . ARG A 1 184 ? 6.727 17.003 6.262 1.00 89.25 184 ARG A N 1
ATOM 1384 C CA . ARG A 1 184 ? 6.002 15.970 7.028 1.00 89.25 184 ARG A CA 1
ATOM 1385 C C . ARG A 1 184 ? 6.023 14.583 6.377 1.00 89.25 184 ARG A C 1
ATOM 1387 O O . ARG A 1 184 ? 5.528 13.625 6.960 1.00 89.25 184 ARG A O 1
ATOM 1394 N N . GLY A 1 185 ? 6.574 14.454 5.169 1.00 89.56 185 GLY A N 1
ATOM 1395 C CA . GLY A 1 185 ? 6.592 13.198 4.414 1.00 89.56 185 GLY A CA 1
ATOM 1396 C C . GLY A 1 185 ? 5.272 12.856 3.710 1.00 89.56 185 GLY A C 1
ATOM 1397 O O . GLY A 1 185 ? 5.161 11.774 3.125 1.00 89.56 185 GLY A O 1
ATOM 1398 N N . ASN A 1 186 ? 4.293 13.767 3.698 1.00 92.75 186 ASN A N 1
ATOM 1399 C CA . ASN A 1 186 ? 3.009 13.620 3.012 1.00 92.75 186 ASN A CA 1
ATOM 1400 C C . ASN A 1 186 ? 3.133 14.007 1.527 1.00 92.75 186 ASN A C 1
ATOM 1402 O O . ASN A 1 186 ? 2.602 15.017 1.054 1.00 92.75 186 ASN A O 1
ATOM 1406 N N . LYS A 1 187 ? 3.871 13.183 0.772 1.00 93.56 187 LYS A N 1
ATOM 1407 C CA . LYS A 1 187 ? 4.233 13.456 -0.630 1.00 93.56 187 LYS A CA 1
ATOM 1408 C C . LYS A 1 187 ? 3.021 13.669 -1.544 1.00 93.56 187 LYS A C 1
ATOM 1410 O O . LYS A 1 187 ? 3.084 14.493 -2.449 1.00 93.56 187 LYS A O 1
ATOM 1415 N N . ARG A 1 188 ? 1.911 12.957 -1.314 1.00 93.94 188 ARG A N 1
ATOM 1416 C CA . ARG A 1 188 ? 0.695 13.090 -2.137 1.00 93.94 188 ARG A CA 1
ATOM 1417 C C . ARG A 1 188 ? -0.021 14.419 -1.918 1.00 93.94 188 ARG A C 1
ATOM 1419 O O . ARG A 1 188 ? -0.426 15.033 -2.898 1.00 93.94 188 ARG A O 1
ATOM 1426 N N . SER A 1 189 ? -0.136 14.888 -0.673 1.00 94.56 189 SER A N 1
ATOM 1427 C CA . SER A 1 189 ? -0.702 16.219 -0.414 1.00 94.56 189 SER A CA 1
ATOM 1428 C C . SER A 1 189 ? 0.210 17.325 -0.947 1.00 94.56 189 SER A C 1
ATOM 1430 O O . SER A 1 189 ? -0.274 18.275 -1.556 1.00 94.56 189 SER A O 1
ATOM 1432 N N . ALA A 1 190 ? 1.531 17.167 -0.801 1.00 95.88 190 ALA A N 1
ATOM 1433 C CA . ALA A 1 190 ? 2.504 18.107 -1.355 1.00 95.88 190 ALA A CA 1
ATOM 1434 C C . ALA A 1 190 ? 2.411 18.222 -2.887 1.00 95.88 190 ALA A C 1
ATOM 1436 O O . ALA A 1 190 ? 2.438 19.328 -3.423 1.00 95.88 190 ALA A O 1
ATOM 1437 N N . LEU A 1 191 ? 2.244 17.092 -3.589 1.00 96.38 191 LEU A N 1
ATOM 1438 C CA . LEU A 1 191 ? 2.053 17.068 -5.041 1.00 96.38 191 LEU A CA 1
ATOM 1439 C C . LEU A 1 191 ? 0.822 17.881 -5.461 1.00 96.38 191 LEU A C 1
ATOM 1441 O O . LEU A 1 191 ? 0.924 18.712 -6.358 1.00 96.38 191 LEU A O 1
ATOM 1445 N N . LEU A 1 192 ? -0.314 17.671 -4.789 1.00 96.12 192 LEU A N 1
ATOM 1446 C CA . LEU A 1 192 ? -1.565 18.376 -5.087 1.00 96.12 192 LEU A CA 1
ATOM 1447 C C . LEU A 1 192 ? -1.469 19.878 -4.794 1.00 96.12 192 LEU A C 1
ATOM 1449 O O . LEU A 1 192 ? -1.954 20.686 -5.581 1.00 96.12 192 LEU A O 1
ATOM 1453 N N . ALA A 1 193 ? -0.800 20.266 -3.708 1.00 95.62 193 ALA A N 1
ATOM 1454 C CA . ALA A 1 193 ? -0.561 21.673 -3.407 1.00 95.62 193 ALA A CA 1
ATOM 1455 C C . ALA A 1 193 ? 0.324 22.330 -4.487 1.00 95.62 193 ALA A C 1
ATOM 1457 O O . ALA A 1 193 ? -0.012 23.393 -5.009 1.00 95.62 193 ALA A O 1
ATOM 1458 N N . PHE A 1 194 ? 1.407 21.675 -4.922 1.00 96.12 194 PHE A N 1
ATOM 1459 C CA . PHE A 1 194 ? 2.224 22.186 -6.028 1.00 96.12 194 PHE A CA 1
ATOM 1460 C C . PHE A 1 194 ? 1.456 22.254 -7.358 1.00 96.12 194 PHE A C 1
ATOM 1462 O O . PHE A 1 194 ? 1.627 23.226 -8.092 1.00 96.12 194 PHE A O 1
ATOM 1469 N N . GLU A 1 195 ? 0.569 21.294 -7.643 1.00 95.31 195 GLU A N 1
ATOM 1470 C CA . GLU A 1 195 ? -0.336 21.318 -8.805 1.00 95.31 195 GLU A CA 1
ATOM 1471 C C . GLU A 1 195 ? -1.222 22.582 -8.800 1.00 95.31 195 GLU A C 1
ATOM 1473 O O . GLU A 1 195 ? -1.346 23.264 -9.821 1.00 95.31 195 GLU A O 1
ATOM 1478 N N . GLN A 1 196 ? -1.779 22.962 -7.644 1.00 95.12 196 GLN A N 1
ATOM 1479 C CA . GLN A 1 196 ? -2.585 24.185 -7.513 1.00 95.12 196 GLN A CA 1
ATOM 1480 C C . GLN A 1 196 ? -1.761 25.467 -7.671 1.00 95.12 196 GLN A C 1
ATOM 1482 O O . GLN A 1 196 ? -2.210 26.418 -8.314 1.00 95.12 196 GLN A O 1
ATOM 1487 N N . ALA A 1 197 ? -0.540 25.498 -7.132 1.00 94.69 197 ALA A N 1
ATOM 1488 C CA . ALA A 1 197 ? 0.367 26.629 -7.315 1.00 94.69 197 ALA A CA 1
ATOM 1489 C C . ALA A 1 197 ? 0.752 26.821 -8.795 1.00 94.69 197 ALA A C 1
ATOM 1491 O O . ALA A 1 197 ? 0.707 27.948 -9.290 1.00 94.69 197 ALA A O 1
ATOM 1492 N N . LEU A 1 198 ? 1.047 25.729 -9.512 1.00 94.31 198 LEU A N 1
ATOM 1493 C CA . LEU A 1 198 ? 1.364 25.736 -10.946 1.00 94.31 198 LEU A CA 1
ATOM 1494 C C . LEU A 1 198 ? 0.166 26.138 -11.813 1.00 94.31 198 LEU A C 1
ATOM 1496 O O . LEU A 1 198 ? 0.332 26.874 -12.783 1.00 94.31 198 LEU A O 1
ATOM 1500 N N . THR A 1 199 ? -1.042 25.714 -11.429 1.00 93.50 199 THR A N 1
ATOM 1501 C CA . THR A 1 199 ? -2.293 26.128 -12.087 1.00 93.50 199 THR A CA 1
ATOM 1502 C C . THR A 1 199 ? -2.522 27.635 -11.951 1.00 93.50 199 THR A C 1
ATOM 1504 O O . THR A 1 199 ? -3.012 28.279 -12.876 1.00 93.50 199 THR A O 1
ATOM 1507 N N . ALA A 1 200 ? -2.160 28.220 -10.804 1.00 91.56 200 ALA A N 1
ATOM 1508 C CA . ALA A 1 200 ? -2.277 29.657 -10.577 1.00 91.56 200 ALA A CA 1
ATOM 1509 C C . ALA A 1 200 ? -1.208 30.470 -11.329 1.00 91.56 200 ALA A C 1
ATOM 1511 O O . ALA A 1 200 ? -1.505 31.559 -11.823 1.00 91.56 200 ALA A O 1
ATOM 1512 N N . ARG A 1 201 ? 0.032 29.970 -11.401 1.00 94.19 201 ARG A N 1
ATOM 1513 C CA . ARG A 1 201 ? 1.121 30.578 -12.174 1.00 94.19 201 ARG A CA 1
ATOM 1514 C C . ARG A 1 201 ? 2.162 29.518 -12.564 1.00 94.19 201 ARG A C 1
ATOM 1516 O O . ARG A 1 201 ? 2.737 28.907 -11.662 1.00 94.19 201 ARG A O 1
ATOM 1523 N N . PRO A 1 202 ? 2.483 29.354 -13.859 1.00 92.44 202 PRO A N 1
ATOM 1524 C CA . PRO A 1 202 ? 3.545 28.445 -14.275 1.00 92.44 202 PRO A CA 1
ATOM 1525 C C . PRO A 1 202 ? 4.913 28.933 -13.770 1.00 92.44 202 PRO A C 1
ATOM 1527 O O . PRO A 1 202 ? 5.259 30.107 -13.909 1.00 92.44 202 PRO A O 1
ATOM 1530 N N . ASP A 1 203 ? 5.690 28.023 -13.182 1.00 92.94 203 ASP A N 1
ATOM 1531 C CA . ASP A 1 203 ? 7.052 28.246 -12.680 1.00 92.94 203 ASP A CA 1
ATOM 1532 C C . ASP A 1 203 ? 7.893 27.004 -13.006 1.00 92.94 203 ASP A C 1
ATOM 1534 O O . ASP A 1 203 ? 7.591 25.905 -12.540 1.00 92.94 203 ASP A O 1
ATOM 1538 N N . ASN A 1 204 ? 8.958 27.172 -13.795 1.00 91.56 204 ASN A N 1
ATOM 1539 C CA . ASN A 1 204 ? 9.811 26.070 -14.252 1.00 91.56 204 ASN A CA 1
ATOM 1540 C C . ASN A 1 204 ? 10.501 25.330 -13.095 1.00 91.56 204 ASN A C 1
ATOM 1542 O O . ASN A 1 204 ? 10.642 24.107 -13.139 1.00 91.56 204 ASN A O 1
ATOM 1546 N N . ALA A 1 205 ? 10.918 26.046 -12.045 1.00 91.56 205 ALA A N 1
ATOM 1547 C CA . ALA A 1 205 ? 11.580 25.432 -10.897 1.00 91.56 205 ALA A CA 1
ATOM 1548 C C . ALA A 1 205 ? 10.586 24.605 -10.070 1.00 91.56 205 ALA A C 1
ATOM 1550 O O . ALA A 1 205 ? 10.907 23.506 -9.607 1.00 91.56 205 ALA A O 1
ATOM 1551 N N . LEU A 1 206 ? 9.361 25.112 -9.913 1.00 93.25 206 LEU A N 1
ATOM 1552 C CA . LEU A 1 206 ? 8.283 24.395 -9.239 1.00 93.25 206 LEU A CA 1
ATOM 1553 C C . LEU A 1 206 ? 7.784 23.203 -10.071 1.00 93.25 206 LEU A C 1
ATOM 1555 O O . LEU A 1 206 ? 7.533 22.142 -9.504 1.00 93.25 206 LEU A O 1
ATOM 1559 N N . GLN A 1 207 ? 7.719 23.342 -11.398 1.00 93.94 207 GLN A N 1
ATOM 1560 C CA . GLN A 1 207 ? 7.347 22.277 -12.330 1.00 93.94 207 GLN A CA 1
ATOM 1561 C C . GLN A 1 207 ? 8.330 21.105 -12.243 1.00 93.94 207 GLN A C 1
ATOM 1563 O O . GLN A 1 207 ? 7.908 19.964 -12.073 1.00 93.94 207 GLN A O 1
ATOM 1568 N N . ALA A 1 208 ? 9.639 21.381 -12.247 1.00 93.44 208 ALA A N 1
ATOM 1569 C CA . ALA A 1 208 ? 10.664 20.349 -12.086 1.00 93.44 208 ALA A CA 1
ATOM 1570 C C . ALA A 1 208 ? 10.530 19.597 -10.747 1.00 93.44 208 ALA A C 1
ATOM 1572 O O . ALA A 1 208 ? 10.640 18.370 -10.703 1.00 93.44 208 ALA A O 1
ATOM 1573 N N . ARG A 1 209 ? 10.241 20.316 -9.651 1.00 93.12 209 ARG A N 1
ATOM 1574 C CA . ARG A 1 209 ? 9.975 19.703 -8.337 1.00 93.12 209 ARG A CA 1
ATOM 1575 C C . ARG A 1 209 ? 8.704 18.849 -8.348 1.00 93.12 209 ARG A C 1
ATOM 1577 O O . ARG A 1 209 ? 8.724 17.734 -7.828 1.00 93.12 209 ARG A O 1
ATOM 1584 N N . HIS A 1 210 ? 7.623 19.349 -8.943 1.00 96.12 210 HIS A N 1
ATOM 1585 C CA . HIS A 1 210 ? 6.362 18.624 -9.092 1.00 96.12 210 HIS A CA 1
ATOM 1586 C C . HIS A 1 210 ? 6.551 17.334 -9.906 1.00 96.12 210 HIS A C 1
ATOM 1588 O O . HIS A 1 210 ? 6.119 16.265 -9.477 1.00 96.12 210 HIS A O 1
ATOM 1594 N N . ASP A 1 211 ? 7.257 17.396 -11.036 1.00 94.56 211 ASP A N 1
ATOM 1595 C CA . ASP A 1 211 ? 7.515 16.235 -11.890 1.00 94.56 211 ASP A CA 1
ATOM 1596 C C . ASP A 1 211 ? 8.411 15.188 -11.221 1.00 94.56 211 ASP A C 1
ATOM 1598 O O . ASP A 1 211 ? 8.121 13.990 -11.297 1.00 94.56 211 ASP A O 1
ATOM 1602 N N . ALA A 1 212 ? 9.440 15.619 -10.486 1.00 94.19 212 ALA A N 1
ATOM 1603 C CA . ALA A 1 212 ? 10.261 14.717 -9.683 1.00 94.19 212 ALA A CA 1
ATOM 1604 C C . ALA A 1 212 ? 9.423 13.991 -8.614 1.00 94.19 212 ALA A C 1
ATOM 1606 O O . ALA A 1 212 ? 9.525 12.770 -8.462 1.00 94.19 212 ALA A O 1
ATOM 1607 N N . LEU A 1 213 ? 8.549 14.718 -7.910 1.00 95.25 213 LEU A N 1
ATOM 1608 C CA . LEU A 1 213 ? 7.670 14.148 -6.888 1.00 95.25 213 LEU A CA 1
ATOM 1609 C C . LEU A 1 213 ? 6.640 13.180 -7.493 1.00 95.25 213 LEU A C 1
ATOM 1611 O O . LEU A 1 213 ? 6.421 12.092 -6.958 1.00 95.25 213 LEU A O 1
ATOM 1615 N N . ARG A 1 214 ? 6.060 13.534 -8.646 1.00 95.94 214 ARG A N 1
ATOM 1616 C CA . ARG A 1 214 ? 5.137 12.681 -9.409 1.00 95.94 214 ARG A CA 1
ATOM 1617 C C . ARG A 1 214 ? 5.802 11.376 -9.841 1.00 95.94 214 ARG A C 1
ATOM 1619 O O . ARG A 1 214 ? 5.195 10.313 -9.706 1.00 95.94 214 ARG A O 1
ATOM 1626 N N . SER A 1 215 ? 7.043 11.442 -10.321 1.00 95.06 215 SER A N 1
ATOM 1627 C CA . SER A 1 215 ? 7.829 10.267 -10.717 1.00 95.06 215 SER A CA 1
ATOM 1628 C C . SER A 1 215 ? 8.106 9.335 -9.530 1.00 95.06 215 SER A C 1
ATOM 1630 O O . SER A 1 215 ? 7.898 8.122 -9.628 1.00 95.06 215 SER A O 1
ATOM 1632 N N . GLN A 1 216 ? 8.473 9.892 -8.368 1.00 94.69 216 GLN A N 1
ATOM 1633 C CA . GLN A 1 216 ? 8.665 9.112 -7.139 1.00 94.69 216 GLN A CA 1
ATOM 1634 C C . GLN A 1 216 ? 7.383 8.394 -6.700 1.00 94.69 216 GLN A C 1
ATOM 1636 O O . GLN A 1 216 ? 7.422 7.197 -6.419 1.00 94.69 216 GLN A O 1
ATOM 1641 N N . ILE A 1 217 ? 6.244 9.098 -6.668 1.00 93.81 217 ILE A N 1
ATOM 1642 C CA . ILE A 1 217 ? 4.950 8.509 -6.280 1.00 93.81 217 ILE A CA 1
ATOM 1643 C C . ILE A 1 217 ? 4.524 7.425 -7.279 1.00 93.81 217 ILE A C 1
ATOM 1645 O O . ILE A 1 217 ? 4.104 6.348 -6.868 1.00 93.81 217 ILE A O 1
ATOM 1649 N N . SER A 1 218 ? 4.696 7.667 -8.581 1.00 92.88 218 SER A N 1
ATOM 1650 C CA . SER A 1 218 ? 4.347 6.690 -9.624 1.00 92.88 218 SER A CA 1
ATOM 1651 C C . SER A 1 218 ? 5.201 5.424 -9.527 1.00 92.88 218 SER A C 1
ATOM 1653 O O . SER A 1 218 ? 4.679 4.316 -9.623 1.00 92.88 218 SER A O 1
ATOM 1655 N N . THR A 1 219 ? 6.506 5.578 -9.273 1.00 93.50 219 THR A N 1
ATOM 1656 C CA . THR A 1 219 ? 7.422 4.448 -9.046 1.00 93.50 219 THR A CA 1
ATOM 1657 C C . THR A 1 219 ? 6.999 3.653 -7.814 1.00 93.50 219 THR A C 1
ATOM 1659 O O . THR A 1 219 ? 6.903 2.430 -7.871 1.00 93.50 219 THR A O 1
ATOM 1662 N N . TYR A 1 220 ? 6.693 4.340 -6.714 1.00 94.44 220 TYR A N 1
ATOM 1663 C CA . TYR A 1 220 ? 6.206 3.721 -5.483 1.00 94.44 220 TYR A CA 1
ATOM 1664 C C . TYR A 1 220 ? 4.923 2.900 -5.704 1.00 94.44 220 TYR A C 1
ATOM 1666 O O . TYR A 1 220 ? 4.867 1.730 -5.318 1.00 94.44 220 TYR A O 1
ATOM 1674 N N . ASP A 1 221 ? 3.914 3.481 -6.360 1.00 90.81 221 ASP A N 1
ATOM 1675 C CA . ASP A 1 221 ? 2.626 2.821 -6.599 1.00 90.81 221 ASP A CA 1
ATOM 1676 C C . ASP A 1 221 ? 2.771 1.623 -7.547 1.00 90.81 221 ASP A C 1
ATOM 1678 O O . ASP A 1 221 ? 2.231 0.547 -7.274 1.00 90.81 221 ASP A O 1
ATOM 1682 N N . TRP A 1 222 ? 3.558 1.773 -8.617 1.00 92.88 222 TRP A N 1
ATOM 1683 C CA . TRP A 1 222 ? 3.841 0.691 -9.559 1.00 92.88 222 TRP A CA 1
ATOM 1684 C C . TRP A 1 222 ? 4.553 -0.483 -8.884 1.00 92.88 222 TRP A C 1
ATOM 1686 O O . TRP A 1 222 ? 4.128 -1.631 -9.027 1.00 92.88 222 TRP A O 1
ATOM 1696 N N . GLN A 1 223 ? 5.592 -0.207 -8.091 1.00 94.75 223 GLN A N 1
ATOM 1697 C CA . GLN A 1 223 ? 6.348 -1.244 -7.391 1.00 94.75 223 GLN A CA 1
ATOM 1698 C C . GLN A 1 223 ? 5.488 -1.998 -6.367 1.00 94.75 223 GLN A C 1
ATOM 1700 O O . GLN A 1 223 ? 5.571 -3.223 -6.271 1.00 94.75 223 GLN A O 1
ATOM 1705 N N . ARG A 1 224 ? 4.610 -1.300 -5.632 1.00 91.00 224 ARG A N 1
ATOM 1706 C CA . ARG A 1 224 ? 3.662 -1.955 -4.713 1.00 91.00 224 ARG A CA 1
ATOM 1707 C C . ARG A 1 224 ? 2.651 -2.828 -5.447 1.00 91.00 224 ARG A C 1
ATOM 1709 O O . ARG A 1 224 ? 2.388 -3.945 -5.003 1.00 91.00 224 ARG A O 1
ATOM 1716 N N . GLN A 1 225 ? 2.099 -2.355 -6.565 1.00 88.00 225 GLN A N 1
ATOM 1717 C CA . GLN A 1 225 ? 1.173 -3.152 -7.377 1.00 88.00 225 GLN A CA 1
ATOM 1718 C C . GLN A 1 225 ? 1.857 -4.392 -7.957 1.00 88.00 225 GLN A C 1
ATOM 1720 O O . GLN A 1 225 ? 1.304 -5.490 -7.872 1.00 88.00 225 GLN A O 1
ATOM 1725 N N . ARG A 1 226 ? 3.082 -4.245 -8.473 1.00 90.31 226 ARG A N 1
ATOM 1726 C CA . ARG A 1 226 ? 3.889 -5.363 -8.967 1.00 90.31 226 ARG A CA 1
ATOM 1727 C C . ARG A 1 226 ? 4.185 -6.373 -7.859 1.00 90.31 226 ARG A C 1
ATOM 1729 O O . ARG A 1 226 ? 3.972 -7.563 -8.061 1.00 90.31 226 ARG A O 1
ATOM 1736 N N . ALA A 1 227 ? 4.580 -5.914 -6.670 1.00 86.56 227 ALA A N 1
ATOM 1737 C CA . ALA A 1 227 ? 4.777 -6.791 -5.519 1.00 86.56 227 ALA A CA 1
ATOM 1738 C C . ALA A 1 227 ? 3.494 -7.549 -5.139 1.00 86.56 227 ALA A C 1
ATOM 1740 O O . ALA A 1 227 ? 3.554 -8.732 -4.818 1.00 86.56 227 ALA A O 1
ATOM 1741 N N . ALA A 1 228 ? 2.329 -6.897 -5.190 1.00 82.94 228 ALA A N 1
ATOM 1742 C CA . ALA A 1 228 ? 1.050 -7.544 -4.906 1.00 82.94 228 ALA A CA 1
ATOM 1743 C C . ALA A 1 228 ? 0.675 -8.608 -5.954 1.00 82.94 228 ALA A C 1
ATOM 1745 O O . ALA A 1 228 ? 0.107 -9.634 -5.587 1.00 82.94 228 ALA A O 1
ATOM 1746 N N . ALA A 1 229 ? 1.004 -8.387 -7.231 1.00 81.38 229 ALA A N 1
ATOM 1747 C CA . ALA A 1 229 ? 0.826 -9.381 -8.289 1.00 81.38 229 ALA A CA 1
ATOM 1748 C C . ALA A 1 229 ? 1.767 -10.583 -8.096 1.00 81.38 229 ALA A C 1
ATOM 1750 O O . ALA A 1 229 ? 1.298 -11.715 -8.052 1.00 81.38 229 ALA A O 1
ATOM 1751 N N . LEU A 1 230 ? 3.058 -10.329 -7.860 1.00 81.00 230 LEU A N 1
ATOM 1752 C CA . LEU A 1 230 ? 4.084 -11.362 -7.669 1.00 81.00 230 LEU A CA 1
ATOM 1753 C C . LEU A 1 230 ? 3.835 -12.244 -6.436 1.00 81.00 230 LEU A C 1
ATOM 1755 O O . LEU A 1 230 ? 4.138 -13.431 -6.451 1.00 81.00 230 LEU A O 1
ATOM 1759 N N . ARG A 1 231 ? 3.219 -11.704 -5.374 1.00 77.81 231 ARG A N 1
ATOM 1760 C CA . ARG A 1 231 ? 2.806 -12.503 -4.203 1.00 77.81 231 ARG A CA 1
ATOM 1761 C C . ARG A 1 231 ? 1.737 -13.557 -4.518 1.00 77.81 231 ARG A C 1
ATOM 1763 O O . ARG A 1 231 ? 1.537 -14.448 -3.700 1.00 77.81 231 ARG A O 1
ATOM 1770 N N . ARG A 1 232 ? 1.030 -13.449 -5.649 1.00 72.81 232 ARG A N 1
ATOM 1771 C CA . ARG A 1 232 ? 0.023 -14.435 -6.084 1.00 72.81 232 ARG A CA 1
ATOM 1772 C C . ARG A 1 232 ? 0.638 -15.588 -6.879 1.00 72.81 232 ARG A C 1
ATOM 1774 O O . ARG A 1 232 ? -0.040 -16.586 -7.098 1.00 72.81 232 ARG A O 1
ATOM 1781 N N . GLU A 1 233 ? 1.892 -15.459 -7.307 1.00 70.62 233 GLU A N 1
ATOM 1782 C CA . GLU A 1 233 ? 2.593 -16.464 -8.103 1.00 70.62 233 GLU A CA 1
ATOM 1783 C C . GLU A 1 233 ? 3.415 -17.406 -7.200 1.00 70.62 233 GLU A C 1
ATOM 1785 O O . GLU A 1 233 ? 4.131 -16.937 -6.306 1.00 70.62 233 GLU A O 1
ATOM 1790 N N . PRO A 1 234 ? 3.364 -18.737 -7.415 1.00 53.47 234 PRO A N 1
ATOM 1791 C CA . PRO A 1 234 ? 4.193 -19.681 -6.671 1.00 53.47 234 PRO A CA 1
ATOM 1792 C C . PRO A 1 234 ? 5.677 -19.456 -7.006 1.00 53.47 234 PRO A C 1
ATOM 1794 O O . PRO A 1 234 ? 6.136 -19.775 -8.099 1.00 53.47 234 PRO A O 1
ATOM 1797 N N . GLY A 1 235 ? 6.424 -18.879 -6.058 1.00 66.06 235 GLY A N 1
ATOM 1798 C CA . GLY A 1 235 ? 7.850 -18.548 -6.199 1.00 66.06 235 GLY A CA 1
ATOM 1799 C C . GLY A 1 235 ? 8.169 -17.062 -6.410 1.00 66.06 235 GLY A C 1
ATOM 1800 O O . GLY A 1 235 ? 9.338 -16.697 -6.344 1.00 66.06 235 GLY A O 1
ATOM 1801 N N . GLY A 1 236 ? 7.167 -16.189 -6.571 1.00 75.12 236 GLY A N 1
ATOM 1802 C CA . GLY A 1 236 ? 7.365 -14.749 -6.811 1.00 75.12 236 GLY A CA 1
ATOM 1803 C C . GLY A 1 236 ? 7.706 -13.908 -5.570 1.00 75.12 236 GLY A C 1
ATOM 1804 O O . GLY A 1 236 ? 7.811 -12.685 -5.659 1.00 75.12 236 GLY A O 1
ATOM 1805 N N . LEU A 1 237 ? 7.867 -14.520 -4.390 1.00 77.06 237 LEU A N 1
ATOM 1806 C CA . LEU A 1 237 ? 8.042 -13.798 -3.121 1.00 77.06 237 LEU A CA 1
ATOM 1807 C C . LEU A 1 237 ? 9.373 -13.032 -3.034 1.00 77.06 237 LEU A C 1
ATOM 1809 O O . LEU A 1 237 ? 9.397 -11.936 -2.474 1.00 77.06 237 LEU A O 1
ATOM 1813 N N . ASP A 1 238 ? 10.452 -13.564 -3.611 1.00 77.12 238 ASP A N 1
ATOM 1814 C CA . ASP A 1 238 ? 11.765 -12.904 -3.628 1.00 77.12 238 ASP A CA 1
ATOM 1815 C C . ASP A 1 238 ? 11.758 -11.666 -4.542 1.00 77.12 238 ASP A C 1
ATOM 1817 O O . ASP A 1 238 ? 12.232 -10.589 -4.170 1.00 77.12 238 ASP A O 1
ATOM 1821 N N . GLU A 1 239 ? 11.125 -11.773 -5.713 1.00 81.06 239 GLU A N 1
ATOM 1822 C CA . GLU A 1 239 ? 10.926 -10.632 -6.611 1.00 81.06 239 GLU A CA 1
ATOM 1823 C C . GLU A 1 239 ? 9.967 -9.598 -6.008 1.00 81.06 239 GLU A C 1
ATOM 1825 O O . GLU A 1 239 ? 10.198 -8.391 -6.119 1.00 81.06 239 GLU A O 1
ATOM 1830 N N . ALA A 1 240 ? 8.921 -10.050 -5.307 1.00 84.06 240 ALA A N 1
ATOM 1831 C CA . ALA A 1 240 ? 8.020 -9.171 -4.572 1.00 84.06 240 ALA A CA 1
ATOM 1832 C C . ALA A 1 240 ? 8.756 -8.411 -3.457 1.00 84.06 240 ALA A C 1
ATOM 1834 O O . ALA A 1 240 ? 8.454 -7.239 -3.221 1.00 84.06 240 ALA A O 1
ATOM 1835 N N . LEU A 1 241 ? 9.731 -9.044 -2.795 1.00 87.19 241 LEU A N 1
ATOM 1836 C CA . LEU A 1 241 ? 10.560 -8.408 -1.773 1.00 87.19 241 LEU A CA 1
ATOM 1837 C C . LEU A 1 241 ? 11.402 -7.292 -2.388 1.00 87.19 241 LEU A C 1
ATOM 1839 O O . LEU A 1 241 ? 11.374 -6.169 -1.885 1.00 87.19 241 LEU A O 1
ATOM 1843 N N . SER A 1 242 ? 12.067 -7.572 -3.511 1.00 88.12 242 SER A N 1
ATOM 1844 C CA . SER A 1 242 ? 12.839 -6.569 -4.251 1.00 88.12 242 SER A CA 1
ATOM 1845 C C . SER A 1 242 ? 11.964 -5.387 -4.690 1.00 88.12 242 SER A C 1
ATOM 1847 O O . SER A 1 242 ? 12.321 -4.233 -4.445 1.00 88.12 242 SER A O 1
ATOM 1849 N N . CYS A 1 243 ? 10.768 -5.651 -5.231 1.00 91.00 243 CYS A N 1
ATOM 1850 C CA . CYS A 1 243 ? 9.824 -4.601 -5.624 1.00 91.00 243 CYS A CA 1
ATOM 1851 C C . CYS A 1 243 ? 9.435 -3.706 -4.433 1.00 91.00 243 CYS A C 1
ATOM 1853 O O . CYS A 1 243 ? 9.449 -2.482 -4.542 1.00 91.00 243 CYS A O 1
ATOM 1855 N N . LEU A 1 244 ? 9.137 -4.280 -3.264 1.00 91.50 244 LEU A N 1
ATOM 1856 C CA . LEU A 1 244 ? 8.816 -3.486 -2.072 1.00 91.50 244 LEU A CA 1
ATOM 1857 C C . LEU A 1 244 ? 10.009 -2.701 -1.519 1.00 91.50 244 LEU A C 1
ATOM 1859 O O . LEU A 1 244 ? 9.821 -1.624 -0.951 1.00 91.50 244 LEU A O 1
ATOM 1863 N N . GLU A 1 245 ? 11.230 -3.212 -1.660 1.00 93.25 245 GLU A N 1
ATOM 1864 C CA . GLU A 1 245 ? 12.433 -2.475 -1.275 1.00 93.25 245 GLU A CA 1
ATOM 1865 C C . GLU A 1 245 ? 12.668 -1.267 -2.187 1.00 93.25 245 GLU A C 1
ATOM 1867 O O . GLU A 1 245 ? 12.992 -0.190 -1.682 1.00 93.25 245 GLU A O 1
ATOM 1872 N N . GLU A 1 246 ? 12.423 -1.406 -3.492 1.00 92.88 246 GLU A N 1
ATOM 1873 C CA . GLU A 1 246 ? 12.416 -0.288 -4.442 1.00 92.88 246 GLU A CA 1
ATOM 1874 C C . GLU A 1 246 ? 11.282 0.708 -4.152 1.00 92.88 246 GLU A C 1
ATOM 1876 O O . GLU A 1 246 ? 11.509 1.920 -4.152 1.00 92.88 246 GLU A O 1
ATOM 1881 N N . ALA A 1 247 ? 10.083 0.227 -3.798 1.00 93.75 247 ALA A N 1
ATOM 1882 C CA . ALA A 1 247 ? 8.994 1.096 -3.346 1.00 93.75 247 ALA A CA 1
ATOM 1883 C C . ALA A 1 247 ? 9.425 1.917 -2.120 1.00 93.75 247 ALA A C 1
ATOM 1885 O O . ALA A 1 247 ? 9.278 3.136 -2.106 1.00 93.75 247 ALA A O 1
ATOM 1886 N N . ARG A 1 248 ? 10.044 1.277 -1.121 1.00 94.75 248 ARG A N 1
ATOM 1887 C CA . ARG A 1 248 ? 10.554 1.956 0.079 1.00 94.75 248 ARG A CA 1
ATOM 1888 C C . ARG A 1 248 ? 11.612 3.014 -0.253 1.00 94.75 248 ARG A C 1
ATOM 1890 O O . ARG A 1 248 ? 11.621 4.064 0.383 1.00 94.75 248 ARG A O 1
ATOM 1897 N N . LYS A 1 249 ? 12.497 2.759 -1.227 1.00 94.25 249 LYS A N 1
ATOM 1898 C CA . LYS A 1 249 ? 13.487 3.751 -1.693 1.00 94.25 249 LYS A CA 1
ATOM 1899 C C . LYS A 1 249 ? 12.805 4.974 -2.311 1.00 94.25 249 LYS A C 1
ATOM 1901 O O . LYS A 1 249 ? 13.221 6.097 -2.042 1.00 94.25 249 LYS A O 1
ATOM 1906 N N . ALA A 1 250 ? 11.750 4.768 -3.101 1.00 92.06 250 ALA A N 1
ATOM 1907 C CA . ALA A 1 250 ? 10.973 5.860 -3.686 1.00 92.06 250 ALA A CA 1
ATOM 1908 C C . ALA A 1 250 ? 10.185 6.648 -2.618 1.00 92.06 250 ALA A C 1
ATOM 1910 O O . ALA A 1 250 ? 10.149 7.886 -2.641 1.00 92.06 250 ALA A O 1
ATOM 1911 N N . TRP A 1 251 ? 9.574 5.954 -1.652 1.00 92.50 251 TRP A N 1
ATOM 1912 C CA . TRP A 1 251 ? 8.858 6.553 -0.524 1.00 92.50 251 TRP A CA 1
ATOM 1913 C C . TRP A 1 251 ? 8.725 5.568 0.654 1.00 92.50 251 TRP A C 1
ATOM 1915 O O . TRP A 1 251 ? 8.016 4.566 0.569 1.00 92.50 251 TRP A O 1
ATOM 1925 N N . ASP A 1 252 ? 9.391 5.861 1.779 1.00 89.88 252 ASP A N 1
ATOM 1926 C CA . ASP A 1 252 ? 9.322 5.021 2.983 1.00 89.88 252 ASP A CA 1
ATOM 1927 C C . ASP A 1 252 ? 8.063 5.325 3.804 1.00 89.88 252 ASP A C 1
ATOM 1929 O O . ASP A 1 252 ? 8.001 6.297 4.560 1.00 89.88 252 ASP A O 1
ATOM 1933 N N . THR A 1 253 ? 7.053 4.469 3.666 1.00 88.69 253 THR A N 1
ATOM 1934 C CA . THR A 1 253 ? 5.788 4.576 4.395 1.00 88.69 253 THR A CA 1
ATOM 1935 C C . THR A 1 253 ? 5.652 3.483 5.455 1.00 88.69 253 THR A C 1
ATOM 1937 O O . THR A 1 253 ? 6.252 2.405 5.388 1.00 88.69 253 THR A O 1
ATOM 1940 N N . GLY A 1 254 ? 4.831 3.731 6.481 1.00 84.44 254 GLY A N 1
ATOM 1941 C CA . GLY A 1 254 ? 4.503 2.702 7.479 1.00 84.44 254 GLY A CA 1
ATOM 1942 C C . GLY A 1 254 ? 3.831 1.469 6.859 1.00 84.44 254 GLY A C 1
ATOM 1943 O O . GLY A 1 254 ? 3.980 0.355 7.358 1.00 84.44 254 GLY A O 1
ATOM 1944 N N . THR A 1 255 ? 3.125 1.650 5.742 1.00 84.31 255 THR A N 1
ATOM 1945 C CA . THR A 1 255 ? 2.462 0.570 5.006 1.00 84.31 255 THR A CA 1
ATOM 1946 C C . THR A 1 255 ? 3.474 -0.342 4.320 1.00 84.31 255 THR A C 1
ATOM 1948 O O . THR A 1 255 ? 3.454 -1.543 4.580 1.00 84.31 255 THR A O 1
ATOM 1951 N N . VAL A 1 256 ? 4.426 0.203 3.552 1.00 88.25 256 VAL A N 1
ATOM 1952 C CA . VAL A 1 256 ? 5.469 -0.615 2.904 1.00 88.25 256 VAL A CA 1
ATOM 1953 C C . VAL A 1 256 ? 6.353 -1.326 3.925 1.00 88.25 256 VAL A C 1
ATOM 1955 O O . VAL A 1 256 ? 6.700 -2.487 3.726 1.00 88.25 256 VAL A O 1
ATOM 1958 N N . ARG A 1 257 ? 6.663 -0.694 5.064 1.00 88.25 257 ARG A N 1
ATOM 1959 C CA . ARG A 1 257 ? 7.414 -1.357 6.146 1.00 88.25 257 ARG A CA 1
ATOM 1960 C C . ARG A 1 257 ? 6.671 -2.555 6.736 1.00 88.25 257 ARG A C 1
ATOM 1962 O O . ARG A 1 257 ? 7.297 -3.586 6.977 1.00 88.25 257 ARG A O 1
ATOM 1969 N N . ARG A 1 258 ? 5.352 -2.444 6.933 1.00 83.00 258 ARG A N 1
ATOM 1970 C CA . ARG A 1 258 ? 4.511 -3.570 7.375 1.00 83.00 258 ARG A CA 1
ATOM 1971 C C . ARG A 1 258 ? 4.468 -4.681 6.330 1.00 83.00 258 ARG A C 1
ATOM 1973 O O . ARG A 1 258 ? 4.677 -5.836 6.683 1.00 83.00 258 ARG A O 1
ATOM 1980 N N . GLU A 1 259 ? 4.266 -4.338 5.061 1.00 83.88 259 GLU A N 1
ATOM 1981 C CA . GLU A 1 259 ? 4.239 -5.321 3.973 1.00 83.88 259 GLU A CA 1
ATOM 1982 C C . GLU A 1 259 ? 5.584 -6.045 3.799 1.00 83.88 259 GLU A C 1
ATOM 1984 O O . GLU A 1 259 ? 5.606 -7.260 3.617 1.00 83.88 259 GLU A O 1
ATOM 1989 N N . LEU A 1 260 ? 6.711 -5.334 3.920 1.00 85.25 260 LEU A N 1
ATOM 1990 C CA . LEU A 1 260 ? 8.051 -5.929 3.928 1.00 85.25 260 LEU A CA 1
ATOM 1991 C C . LEU A 1 260 ? 8.244 -6.888 5.107 1.00 85.25 260 LEU A C 1
ATOM 1993 O O . LEU A 1 260 ? 8.801 -7.968 4.930 1.00 85.25 260 LEU A O 1
ATOM 1997 N N . ALA A 1 261 ? 7.797 -6.510 6.308 1.00 77.75 261 ALA A N 1
ATOM 1998 C CA . ALA A 1 261 ? 7.902 -7.364 7.490 1.00 77.75 261 ALA A CA 1
ATOM 1999 C C . ALA A 1 261 ? 7.073 -8.649 7.337 1.00 77.75 261 ALA A C 1
ATOM 2001 O O . ALA A 1 261 ? 7.581 -9.738 7.600 1.00 77.75 261 ALA A O 1
ATOM 2002 N N . GLN A 1 262 ? 5.836 -8.528 6.845 1.00 76.81 262 GLN A N 1
ATOM 2003 C CA . GLN A 1 262 ? 4.964 -9.668 6.551 1.00 76.81 262 GLN A CA 1
ATOM 2004 C C . GLN A 1 262 ? 5.587 -10.595 5.506 1.00 76.81 262 GLN A C 1
ATOM 2006 O O . GLN A 1 262 ? 5.631 -11.807 5.705 1.00 76.81 262 GLN A O 1
ATOM 2011 N N . LEU A 1 263 ? 6.120 -10.033 4.419 1.00 79.00 263 LEU A N 1
ATOM 2012 C CA . LEU A 1 263 ? 6.721 -10.822 3.349 1.00 79.00 263 LEU A CA 1
ATOM 2013 C C . LEU A 1 263 ? 7.994 -11.546 3.809 1.00 79.00 263 LEU A C 1
ATOM 2015 O O . LEU A 1 263 ? 8.180 -12.717 3.500 1.00 79.00 263 LEU A O 1
ATOM 2019 N N . ARG A 1 264 ? 8.838 -10.891 4.616 1.00 82.31 264 ARG A N 1
ATOM 2020 C CA . ARG A 1 264 ? 10.021 -11.527 5.221 1.00 82.31 264 ARG A CA 1
ATOM 2021 C C . ARG A 1 264 ? 9.640 -12.663 6.166 1.00 82.31 264 ARG A C 1
ATOM 2023 O O . ARG A 1 264 ? 10.290 -13.701 6.164 1.00 82.31 264 ARG A O 1
ATOM 2030 N N . GLN A 1 265 ? 8.570 -12.497 6.940 1.00 73.56 265 GLN A N 1
ATOM 2031 C CA . GLN A 1 265 ? 8.062 -13.563 7.799 1.00 73.56 265 GLN A CA 1
ATOM 2032 C C . GLN A 1 265 ? 7.486 -14.733 6.988 1.00 73.56 265 GLN A C 1
ATOM 2034 O O . GLN A 1 265 ? 7.689 -15.884 7.365 1.00 73.56 265 GLN A O 1
ATOM 2039 N N . ALA A 1 266 ? 6.811 -14.456 5.869 1.00 67.56 266 ALA A N 1
ATOM 2040 C CA . ALA A 1 266 ? 6.335 -15.488 4.951 1.00 67.56 266 ALA A CA 1
ATOM 2041 C C . ALA A 1 266 ? 7.499 -16.271 4.321 1.00 67.56 266 ALA A C 1
ATOM 2043 O O . ALA A 1 266 ? 7.439 -17.495 4.253 1.00 67.56 266 ALA A O 1
ATOM 2044 N N . LEU A 1 267 ? 8.589 -15.590 3.948 1.00 70.88 267 LEU A N 1
ATOM 2045 C CA . LEU A 1 267 ? 9.808 -16.227 3.439 1.00 70.88 267 LEU A CA 1
ATOM 2046 C C . LEU A 1 267 ? 10.475 -17.140 4.481 1.00 70.88 267 LEU A C 1
ATOM 2048 O O . LEU A 1 267 ? 10.916 -18.229 4.131 1.00 70.88 267 LEU A O 1
ATOM 2052 N N . LEU A 1 268 ? 10.488 -16.746 5.760 1.00 66.06 268 LEU A N 1
ATOM 2053 C CA . LEU A 1 268 ? 11.011 -17.581 6.854 1.00 66.06 268 LEU A CA 1
ATOM 2054 C C . LEU A 1 268 ? 10.171 -18.839 7.121 1.00 66.06 268 LEU A C 1
ATOM 2056 O O . LEU A 1 268 ? 10.683 -19.809 7.668 1.00 66.06 268 LEU A O 1
ATOM 2060 N N . ARG A 1 269 ? 8.881 -18.819 6.769 1.00 66.19 269 ARG A N 1
ATOM 2061 C CA . ARG A 1 269 ? 7.952 -19.947 6.950 1.00 66.19 269 ARG A CA 1
ATOM 2062 C C . ARG A 1 269 ? 7.867 -20.861 5.725 1.00 66.19 269 ARG A C 1
ATOM 2064 O O . ARG A 1 269 ? 7.087 -21.810 5.743 1.00 66.19 269 ARG A O 1
ATOM 2071 N N . ARG A 1 270 ? 8.617 -20.575 4.655 1.00 67.06 270 ARG A N 1
ATOM 2072 C CA . ARG A 1 270 ? 8.587 -21.374 3.428 1.00 67.06 270 ARG A CA 1
ATOM 2073 C C . ARG A 1 270 ? 9.270 -22.732 3.669 1.00 67.06 270 ARG A C 1
ATOM 2075 O O . ARG A 1 270 ? 10.374 -22.741 4.215 1.00 67.06 270 ARG A O 1
ATOM 2082 N N . PRO A 1 271 ? 8.669 -23.860 3.243 1.00 68.50 271 PRO A N 1
ATOM 2083 C CA . PRO A 1 271 ? 9.368 -25.139 3.224 1.00 68.50 271 PRO A CA 1
ATOM 2084 C C . PRO A 1 271 ? 10.617 -25.036 2.344 1.00 68.50 271 PRO A C 1
ATOM 2086 O O . PRO A 1 271 ? 10.615 -24.414 1.279 1.00 68.50 271 PRO A O 1
ATOM 2089 N N . GLU A 1 272 ? 11.717 -25.613 2.810 1.00 79.69 272 GLU A N 1
ATOM 2090 C CA . GLU A 1 272 ? 12.999 -25.509 2.118 1.00 79.69 272 GLU A CA 1
ATOM 2091 C C . GLU A 1 272 ? 12.937 -26.261 0.779 1.00 79.69 272 GLU A C 1
ATOM 2093 O O . GLU A 1 272 ? 12.337 -27.331 0.681 1.00 79.69 272 GLU A O 1
ATOM 2098 N N . ARG A 1 273 ? 13.541 -25.710 -0.280 1.00 84.56 273 ARG A N 1
ATOM 2099 C CA . ARG A 1 273 ? 13.480 -26.317 -1.619 1.00 84.56 273 ARG A CA 1
ATOM 2100 C C . ARG A 1 273 ? 14.452 -27.492 -1.731 1.00 84.56 273 ARG A C 1
ATOM 2102 O O . ARG A 1 273 ? 15.641 -27.329 -1.433 1.00 84.56 273 ARG A O 1
ATOM 2109 N N . VAL A 1 274 ? 13.961 -28.638 -2.203 1.00 87.12 274 VAL A N 1
ATOM 2110 C CA . VAL A 1 274 ? 14.748 -29.862 -2.428 1.00 87.12 274 VAL A CA 1
ATOM 2111 C C . VAL A 1 274 ? 14.744 -30.244 -3.907 1.00 87.12 274 VAL A C 1
ATOM 2113 O O . VAL A 1 274 ? 13.705 -30.216 -4.560 1.00 87.12 274 VAL A O 1
ATOM 2116 N N . GLY A 1 275 ? 15.904 -30.593 -4.457 1.00 87.62 275 GLY A N 1
ATOM 2117 C CA . GLY A 1 275 ? 16.023 -31.176 -5.793 1.00 87.62 275 GLY A CA 1
ATOM 2118 C C . GLY A 1 275 ? 16.375 -32.655 -5.699 1.00 87.62 275 GLY A C 1
ATOM 2119 O O . GLY A 1 275 ? 17.366 -32.996 -5.062 1.00 87.62 275 GLY A O 1
ATOM 2120 N N . VAL A 1 276 ? 15.599 -33.531 -6.335 1.00 90.00 276 VAL A N 1
ATOM 2121 C CA . VAL A 1 276 ? 15.930 -34.962 -6.430 1.00 90.00 276 VAL A CA 1
ATOM 2122 C C . VAL A 1 276 ? 16.666 -35.203 -7.742 1.00 90.00 276 VAL A C 1
ATOM 2124 O O . VAL A 1 276 ? 16.141 -34.896 -8.812 1.00 90.00 276 VAL A O 1
ATOM 2127 N N . MET A 1 277 ? 17.904 -35.685 -7.656 1.00 87.25 277 MET A N 1
ATOM 2128 C CA . MET A 1 277 ? 18.719 -36.020 -8.823 1.00 87.25 277 MET A CA 1
ATOM 2129 C C . MET A 1 277 ? 18.384 -37.411 -9.347 1.00 87.25 277 MET A C 1
ATOM 2131 O O . MET A 1 277 ? 17.851 -38.254 -8.629 1.00 87.25 277 MET A O 1
ATOM 2135 N N . GLU A 1 278 ? 18.714 -37.648 -10.614 1.00 87.31 278 GLU A N 1
ATOM 2136 C CA . GLU A 1 278 ? 18.660 -38.985 -11.195 1.00 87.31 278 GLU A CA 1
ATOM 2137 C C . GLU A 1 278 ? 19.656 -39.903 -10.476 1.00 87.31 278 GLU A C 1
ATOM 2139 O O . GLU A 1 278 ? 20.828 -39.552 -10.321 1.00 87.31 278 GLU A O 1
ATOM 2144 N N . PHE A 1 279 ? 19.188 -41.067 -10.023 1.00 86.75 279 PHE A N 1
ATOM 2145 C CA . PHE A 1 279 ? 20.026 -41.999 -9.273 1.00 86.75 279 PHE A CA 1
ATOM 2146 C C . PHE A 1 279 ? 20.999 -42.718 -10.217 1.00 86.75 279 PHE A C 1
ATOM 2148 O O . PHE A 1 279 ? 20.632 -43.135 -11.318 1.00 86.75 279 PHE A O 1
ATOM 2155 N N . THR A 1 280 ? 22.245 -42.903 -9.795 1.00 84.62 280 THR A N 1
ATOM 2156 C CA . THR A 1 280 ? 23.246 -43.638 -10.574 1.00 84.62 280 THR A CA 1
ATOM 2157 C C . THR A 1 280 ? 22.964 -45.136 -10.522 1.00 84.62 280 THR A C 1
ATOM 2159 O O . THR A 1 280 ? 22.636 -45.681 -9.477 1.00 84.62 280 THR A O 1
ATOM 2162 N N . VAL A 1 281 ? 23.070 -45.836 -11.651 1.00 83.88 281 VAL A N 1
ATOM 2163 C CA . VAL A 1 281 ? 22.783 -47.277 -11.725 1.00 83.88 281 VAL A CA 1
ATOM 2164 C C . VAL A 1 281 ? 24.097 -48.049 -11.850 1.00 83.88 281 VAL A C 1
ATOM 2166 O O . VAL A 1 281 ? 24.842 -47.836 -12.806 1.00 83.88 281 VAL A O 1
ATOM 2169 N N . ARG A 1 282 ? 24.389 -48.947 -10.901 1.00 79.50 282 ARG A N 1
ATOM 2170 C CA . ARG A 1 282 ? 25.540 -49.862 -10.937 1.00 79.50 282 ARG A CA 1
ATOM 2171 C C . ARG A 1 282 ? 25.087 -51.301 -11.212 1.00 79.50 282 ARG A C 1
ATOM 2173 O O . ARG A 1 282 ? 24.479 -51.951 -10.363 1.00 79.50 282 ARG A O 1
ATOM 2180 N N . GLY A 1 283 ? 25.431 -51.800 -12.401 1.00 70.94 283 GLY A N 1
ATOM 2181 C CA . GLY A 1 283 ? 25.110 -53.154 -12.878 1.00 70.94 283 GLY A CA 1
ATOM 2182 C C . GLY A 1 283 ? 23.801 -53.256 -13.678 1.00 70.94 283 GLY A C 1
ATOM 2183 O O . GLY A 1 283 ? 23.090 -52.270 -13.871 1.00 70.94 283 GLY A O 1
ATOM 2184 N N . GLU A 1 284 ? 23.470 -54.460 -14.160 1.00 72.38 284 GLU A N 1
ATOM 2185 C CA . GLU A 1 284 ? 22.233 -54.723 -14.915 1.00 72.38 284 GLU A CA 1
ATOM 2186 C C . GLU A 1 284 ? 21.025 -54.901 -13.981 1.00 72.38 284 GLU A C 1
ATOM 2188 O O . GLU A 1 284 ? 20.708 -55.991 -13.492 1.00 72.38 284 GLU A O 1
ATOM 2193 N N . VAL A 1 285 ? 20.338 -53.786 -13.738 1.00 70.62 285 VAL A N 1
ATOM 2194 C CA . VAL A 1 285 ? 19.170 -53.672 -12.848 1.00 70.62 285 VAL A CA 1
ATOM 2195 C C . VAL A 1 285 ? 17.869 -54.165 -13.509 1.00 70.62 285 VAL A C 1
ATOM 2197 O O . VAL A 1 285 ? 16.907 -54.473 -12.811 1.00 70.62 285 VAL A O 1
ATOM 2200 N N . GLY A 1 286 ? 17.831 -54.304 -14.842 1.00 69.44 286 GLY A N 1
ATOM 2201 C CA . GLY A 1 286 ? 16.674 -54.840 -15.578 1.00 69.44 286 GLY A CA 1
ATOM 2202 C C . GLY A 1 286 ? 15.444 -53.920 -15.612 1.00 69.44 286 GLY A C 1
ATOM 2203 O O . GLY A 1 286 ? 14.371 -54.347 -16.026 1.00 69.44 286 GLY A O 1
ATOM 2204 N N . ILE A 1 287 ? 15.592 -52.663 -15.182 1.00 75.12 287 ILE A N 1
ATOM 2205 C CA . ILE A 1 287 ? 14.553 -51.628 -15.214 1.00 75.12 287 ILE A CA 1
ATOM 2206 C C . ILE A 1 287 ? 15.043 -50.509 -16.148 1.00 75.12 287 ILE A C 1
ATOM 2208 O O . ILE A 1 287 ? 16.093 -49.920 -15.870 1.00 75.12 287 ILE A O 1
ATOM 2212 N N . PRO A 1 288 ? 14.329 -50.197 -17.245 1.00 73.00 288 PRO A N 1
ATOM 2213 C CA . PRO A 1 288 ? 14.699 -49.089 -18.118 1.00 73.00 288 PRO A CA 1
ATOM 2214 C C . PRO A 1 288 ? 14.591 -47.767 -17.353 1.00 73.00 288 PRO A C 1
ATOM 2216 O O . PRO A 1 288 ? 13.612 -47.533 -16.646 1.00 73.00 288 PRO A O 1
ATOM 2219 N N . GLU A 1 289 ? 15.620 -46.924 -17.474 1.00 77.00 289 GLU A N 1
ATOM 2220 C CA . GLU A 1 289 ? 15.713 -45.627 -16.788 1.00 77.00 289 GLU A CA 1
ATOM 2221 C C . GLU A 1 289 ? 15.479 -45.721 -15.261 1.00 77.00 289 GLU A C 1
ATOM 2223 O O . GLU A 1 289 ? 14.847 -44.854 -14.658 1.00 77.00 289 GLU A O 1
ATOM 2228 N N . ALA A 1 290 ? 15.985 -46.783 -14.615 1.00 78.00 290 ALA A N 1
ATOM 2229 C CA . ALA A 1 290 ? 15.753 -47.065 -13.192 1.00 78.00 290 ALA A CA 1
ATOM 2230 C C . ALA A 1 290 ? 16.017 -45.857 -12.278 1.00 78.00 290 ALA A C 1
ATOM 2232 O O . ALA A 1 290 ? 15.208 -45.540 -11.407 1.00 78.00 290 ALA A O 1
ATOM 2233 N N . GLY A 1 291 ? 17.128 -45.152 -12.510 1.00 80.25 291 GLY A N 1
ATOM 2234 C CA . GLY A 1 291 ? 17.515 -44.001 -11.702 1.00 80.25 291 GLY A CA 1
ATOM 2235 C C . GLY A 1 291 ? 16.576 -42.808 -11.828 1.00 80.25 291 GLY A C 1
ATOM 2236 O O . GLY A 1 291 ? 16.303 -42.104 -10.853 1.00 80.25 291 GLY A O 1
ATOM 2237 N N . ARG A 1 292 ? 16.033 -42.620 -13.029 1.00 82.12 292 ARG A N 1
ATOM 2238 C CA . ARG A 1 292 ? 15.056 -41.589 -13.359 1.00 82.12 292 ARG A CA 1
ATOM 2239 C C . ARG A 1 292 ? 13.706 -41.890 -12.718 1.00 82.12 292 ARG A C 1
ATOM 2241 O O . ARG A 1 292 ? 13.112 -41.018 -12.093 1.00 82.12 292 ARG A O 1
ATOM 2248 N N . ARG A 1 293 ? 13.256 -43.141 -12.839 1.00 82.88 293 ARG A N 1
ATOM 2249 C CA . ARG A 1 293 ? 11.992 -43.621 -12.274 1.00 82.88 293 ARG A CA 1
ATOM 2250 C C . ARG A 1 293 ? 11.962 -43.471 -10.754 1.00 82.88 293 ARG A C 1
ATOM 2252 O O . ARG A 1 293 ? 10.979 -42.973 -10.218 1.00 82.88 293 ARG A O 1
ATOM 2259 N N . VAL A 1 294 ? 13.050 -43.834 -10.070 1.00 85.62 294 VAL A N 1
ATOM 2260 C CA . VAL A 1 294 ? 13.168 -43.669 -8.611 1.00 85.62 294 VAL A CA 1
ATOM 2261 C C . VAL A 1 294 ? 13.095 -42.195 -8.208 1.00 85.62 294 VAL A C 1
ATOM 2263 O O . VAL A 1 294 ? 12.367 -41.865 -7.277 1.00 85.62 294 VAL A O 1
ATOM 2266 N N . ALA A 1 295 ? 13.778 -41.299 -8.926 1.00 85.69 295 ALA A N 1
ATOM 2267 C CA . ALA A 1 295 ? 13.732 -39.865 -8.645 1.00 85.69 295 ALA A CA 1
ATOM 2268 C C . ALA A 1 295 ? 12.318 -39.269 -8.808 1.00 85.69 295 ALA A C 1
ATOM 2270 O O . ALA A 1 295 ? 11.871 -38.507 -7.947 1.00 85.69 295 ALA A O 1
ATOM 2271 N N . ASP A 1 296 ? 11.606 -39.651 -9.875 1.00 84.19 296 ASP A N 1
ATOM 2272 C CA . ASP A 1 296 ? 10.256 -39.160 -10.178 1.00 84.19 296 ASP A CA 1
ATOM 2273 C C . ASP A 1 296 ? 9.220 -39.642 -9.140 1.00 84.19 296 ASP A C 1
ATOM 2275 O O . ASP A 1 296 ? 8.324 -38.883 -8.768 1.00 84.19 296 ASP A O 1
ATOM 2279 N N . VAL A 1 297 ? 9.362 -40.870 -8.625 1.00 85.06 297 VAL A N 1
ATOM 2280 C CA . VAL A 1 297 ? 8.489 -41.407 -7.563 1.00 85.06 297 VAL A CA 1
ATOM 2281 C C . VAL A 1 297 ? 8.851 -40.824 -6.194 1.00 85.06 297 VAL A C 1
ATOM 2283 O O . VAL A 1 297 ? 7.962 -40.526 -5.404 1.00 85.06 297 VAL A O 1
ATOM 2286 N N . LEU A 1 298 ? 10.136 -40.603 -5.903 1.00 86.38 298 LEU A N 1
ATOM 2287 C CA . LEU A 1 298 ? 10.594 -40.118 -4.598 1.00 86.38 298 LEU A CA 1
ATOM 2288 C C . LEU A 1 298 ? 10.270 -38.632 -4.354 1.00 86.38 298 LEU A C 1
ATOM 2290 O O . LEU A 1 298 ? 9.917 -38.256 -3.237 1.00 86.38 298 LEU A O 1
ATOM 2294 N N . ALA A 1 299 ? 10.367 -37.782 -5.381 1.00 85.56 299 ALA A N 1
ATOM 2295 C CA . ALA A 1 299 ? 10.143 -36.337 -5.277 1.00 85.56 299 ALA A CA 1
ATOM 2296 C C . ALA A 1 299 ? 8.794 -35.917 -4.643 1.00 85.56 299 ALA A C 1
ATOM 2298 O O . ALA A 1 299 ? 8.821 -35.093 -3.722 1.00 85.56 299 ALA A O 1
ATOM 2299 N N . PRO A 1 300 ? 7.623 -36.450 -5.051 1.00 84.00 300 PRO A N 1
ATOM 2300 C CA . PRO A 1 300 ? 6.346 -36.088 -4.432 1.00 84.00 300 PRO A CA 1
ATOM 2301 C C . PRO A 1 300 ? 6.244 -36.520 -2.962 1.00 84.00 300 PRO A C 1
ATOM 2303 O O . PRO A 1 300 ? 5.586 -35.839 -2.181 1.00 84.00 300 PRO A O 1
ATOM 2306 N N . HIS A 1 301 ? 6.936 -37.585 -2.544 1.00 85.88 301 HIS A N 1
ATOM 2307 C CA . HIS A 1 301 ? 6.928 -38.038 -1.147 1.00 85.88 301 HIS A CA 1
ATOM 2308 C C . HIS A 1 301 ? 7.763 -37.154 -0.203 1.00 85.88 301 HIS A C 1
ATOM 2310 O O . HIS A 1 301 ? 7.623 -37.261 1.012 1.00 85.88 301 HIS A O 1
ATOM 2316 N N . LEU A 1 302 ? 8.583 -36.237 -0.734 1.00 83.75 302 LEU A N 1
ATOM 2317 C CA . LEU A 1 302 ? 9.315 -35.234 0.056 1.00 83.75 302 LEU A CA 1
ATOM 2318 C C . LEU A 1 302 ? 8.513 -33.935 0.283 1.00 83.75 302 LEU A C 1
ATOM 2320 O O . LEU A 1 302 ? 8.884 -33.130 1.143 1.00 83.75 302 LEU A O 1
ATOM 2324 N N . ALA A 1 303 ? 7.403 -33.751 -0.446 1.00 79.00 303 ALA A N 1
ATOM 2325 C CA . ALA A 1 303 ? 6.532 -32.572 -0.396 1.00 79.00 303 ALA A CA 1
ATOM 2326 C C . ALA A 1 303 ? 5.967 -32.189 0.993 1.00 79.00 303 ALA A C 1
ATOM 2328 O O . ALA A 1 303 ? 5.772 -30.996 1.228 1.00 79.00 303 ALA A O 1
ATOM 2329 N N . PRO A 1 304 ? 5.720 -33.124 1.939 1.00 76.69 304 PRO A N 1
ATOM 2330 C CA . PRO A 1 304 ? 5.197 -32.768 3.262 1.00 76.69 304 PRO A CA 1
ATOM 2331 C C . PRO A 1 304 ? 6.115 -31.854 4.089 1.00 76.69 304 PRO A C 1
ATOM 2333 O O . PRO A 1 304 ? 5.641 -31.165 4.989 1.00 76.69 304 PRO A O 1
ATOM 2336 N N . ARG A 1 305 ? 7.427 -31.842 3.808 1.00 73.94 305 ARG A N 1
ATOM 2337 C CA . ARG A 1 305 ? 8.423 -31.056 4.563 1.00 73.94 305 ARG A CA 1
ATOM 2338 C C . ARG A 1 305 ? 9.252 -30.113 3.694 1.00 73.94 305 ARG A C 1
ATOM 2340 O O . ARG A 1 305 ? 9.703 -29.075 4.175 1.00 73.94 305 ARG A O 1
ATOM 2347 N N . PHE A 1 306 ? 9.463 -30.473 2.435 1.00 82.19 306 PHE A N 1
ATOM 2348 C CA . PHE A 1 306 ? 10.271 -29.717 1.488 1.00 82.19 306 PHE A CA 1
ATOM 2349 C C . PHE A 1 306 ? 9.437 -29.325 0.275 1.00 82.19 306 PHE A C 1
ATOM 2351 O O . PHE A 1 306 ? 8.462 -29.985 -0.052 1.00 82.19 306 PHE A O 1
ATOM 2358 N N . GLU A 1 307 ? 9.835 -28.274 -0.431 1.00 82.50 307 GLU A N 1
ATOM 2359 C CA . GLU A 1 307 ? 9.248 -27.932 -1.726 1.00 82.50 307 GLU A CA 1
ATOM 2360 C C . GLU A 1 307 ? 10.070 -28.618 -2.835 1.00 82.50 307 GLU A C 1
ATOM 2362 O O . GLU A 1 307 ? 11.184 -28.162 -3.126 1.00 82.50 307 GLU A O 1
ATOM 2367 N N . PRO A 1 308 ? 9.593 -29.728 -3.438 1.00 83.38 308 PRO A N 1
ATOM 2368 C CA . PRO A 1 308 ? 10.334 -30.413 -4.486 1.00 83.38 308 PRO A CA 1
ATOM 2369 C C . PRO A 1 308 ? 10.393 -29.541 -5.741 1.00 83.38 308 PRO A C 1
ATOM 2371 O O . PRO A 1 308 ? 9.377 -29.071 -6.255 1.00 83.38 308 PRO A O 1
ATOM 2374 N N . VAL A 1 309 ? 11.599 -29.319 -6.255 1.00 84.62 309 VAL A N 1
ATOM 2375 C CA . VAL A 1 309 ? 11.802 -28.562 -7.489 1.00 84.62 309 VAL A CA 1
ATOM 2376 C C . VAL A 1 309 ? 11.573 -29.461 -8.691 1.00 84.62 309 VAL A C 1
ATOM 2378 O O . VAL A 1 309 ? 12.144 -30.544 -8.801 1.00 84.62 309 VAL A O 1
ATOM 2381 N N . GLY A 1 310 ? 10.740 -28.974 -9.612 1.00 73.62 310 GLY A N 1
ATOM 2382 C CA . GLY A 1 310 ? 10.417 -29.673 -10.846 1.00 73.62 310 GLY A CA 1
ATOM 2383 C C . GLY A 1 310 ? 11.663 -30.000 -11.666 1.00 73.62 310 GLY A C 1
ATOM 2384 O O . GLY A 1 310 ? 12.553 -29.170 -11.866 1.00 73.62 310 GLY A O 1
ATOM 2385 N N . ARG A 1 311 ? 11.686 -31.221 -12.192 1.00 76.25 311 ARG A N 1
ATOM 2386 C CA . ARG A 1 311 ? 12.764 -31.787 -13.004 1.00 76.25 311 ARG A CA 1
ATOM 2387 C C . ARG A 1 311 ? 13.259 -30.870 -14.126 1.00 76.25 311 ARG A C 1
ATOM 2389 O O . ARG A 1 311 ? 14.461 -30.753 -14.335 1.00 76.25 311 ARG A O 1
ATOM 2396 N N . THR A 1 312 ? 12.355 -30.193 -14.830 1.00 76.12 312 THR A N 1
ATOM 2397 C CA . THR A 1 312 ? 12.700 -29.282 -15.935 1.00 76.12 312 THR A CA 1
ATOM 2398 C C . THR A 1 312 ? 13.615 -28.141 -15.489 1.00 76.12 312 THR A C 1
ATOM 2400 O O . THR A 1 312 ? 14.533 -27.780 -16.223 1.00 76.12 312 THR A O 1
ATOM 2403 N N . ALA A 1 313 ? 13.429 -27.612 -14.277 1.00 75.31 313 ALA A N 1
ATOM 2404 C CA . ALA A 1 313 ? 14.298 -26.580 -13.718 1.00 75.31 313 ALA A CA 1
ATOM 2405 C C . ALA A 1 313 ? 15.687 -27.134 -13.349 1.00 75.31 313 ALA A C 1
ATOM 2407 O O . ALA A 1 313 ? 16.699 -26.479 -13.602 1.00 75.31 313 ALA A O 1
ATOM 2408 N N . LEU A 1 314 ? 15.751 -28.364 -12.824 1.00 79.31 314 LEU A N 1
ATOM 2409 C CA . LEU A 1 314 ? 17.012 -29.045 -12.502 1.00 79.31 314 LEU A CA 1
ATOM 2410 C C . LEU A 1 314 ? 17.808 -29.384 -13.773 1.00 79.31 314 LEU A C 1
ATOM 2412 O O . LEU A 1 314 ? 19.008 -29.128 -13.840 1.00 79.31 314 LEU A O 1
ATOM 2416 N N . GLU A 1 315 ? 17.141 -29.856 -14.826 1.00 79.00 315 GLU A N 1
ATOM 2417 C CA . GLU A 1 315 ? 17.763 -30.119 -16.129 1.00 79.00 315 GLU A CA 1
ATOM 2418 C C . GLU A 1 315 ? 18.260 -28.844 -16.818 1.00 79.00 315 GLU A C 1
ATOM 2420 O O . GLU A 1 315 ? 19.287 -28.865 -17.496 1.00 79.00 315 GLU A O 1
ATOM 2425 N N . GLN A 1 316 ? 17.545 -27.726 -16.679 1.00 78.06 316 GLN A N 1
ATOM 2426 C CA . GLN A 1 316 ? 18.007 -26.432 -17.187 1.00 78.06 316 GLN A CA 1
ATOM 2427 C C . GLN A 1 316 ? 19.243 -25.939 -16.426 1.00 78.06 316 GLN A C 1
ATOM 2429 O O . GLN A 1 316 ? 20.170 -25.415 -17.045 1.00 78.06 316 GLN A O 1
ATOM 2434 N N . ALA A 1 317 ? 19.286 -26.127 -15.104 1.00 79.94 317 ALA A N 1
ATOM 2435 C CA . ALA A 1 317 ? 20.448 -25.786 -14.288 1.00 79.94 317 ALA A CA 1
ATOM 2436 C C . ALA A 1 317 ? 21.673 -26.648 -14.648 1.00 79.94 317 ALA A C 1
ATOM 2438 O O . ALA A 1 317 ? 22.761 -26.108 -14.845 1.00 79.94 317 ALA A O 1
ATOM 2439 N N . LEU A 1 318 ? 21.487 -27.959 -14.835 1.00 80.38 318 LEU A N 1
ATOM 2440 C CA . LEU A 1 318 ? 22.534 -28.886 -15.283 1.00 80.38 318 LEU A CA 1
ATOM 2441 C C . LEU A 1 318 ? 23.046 -28.556 -16.694 1.00 80.38 318 LEU A C 1
ATOM 2443 O O . LEU A 1 318 ? 24.256 -28.529 -16.919 1.00 80.38 318 LEU A O 1
ATOM 2447 N N . ARG A 1 319 ? 22.144 -28.211 -17.627 1.00 80.44 319 ARG A N 1
ATOM 2448 C CA . ARG A 1 319 ? 22.510 -27.756 -18.981 1.00 80.44 319 ARG A CA 1
ATOM 2449 C C . ARG A 1 319 ? 23.362 -26.490 -18.959 1.00 80.44 319 ARG A C 1
ATOM 2451 O O . ARG A 1 319 ? 24.336 -26.414 -19.699 1.00 80.44 319 ARG A O 1
ATOM 2458 N N . LYS A 1 320 ? 23.044 -25.525 -18.089 1.00 79.00 320 LYS A N 1
ATOM 2459 C CA . LYS A 1 320 ? 23.854 -24.306 -17.903 1.00 79.00 320 LYS A CA 1
ATOM 2460 C C . LYS A 1 320 ? 25.244 -24.592 -17.328 1.00 79.00 320 LYS A C 1
ATOM 2462 O O . LYS A 1 320 ? 26.164 -23.828 -17.594 1.00 79.00 320 LYS A O 1
ATOM 2467 N N . LEU A 1 321 ? 25.396 -25.669 -16.557 1.00 78.12 321 LEU A N 1
ATOM 2468 C CA . LEU A 1 321 ? 26.680 -26.110 -16.002 1.00 78.12 321 LEU A CA 1
ATOM 2469 C C . LEU A 1 321 ? 27.475 -27.020 -16.947 1.00 78.12 321 LEU A C 1
ATOM 2471 O O . LEU A 1 321 ? 28.640 -27.291 -16.675 1.00 78.12 321 LEU A O 1
ATOM 2475 N N . GLY A 1 322 ? 26.869 -27.500 -18.037 1.00 75.44 322 GLY A N 1
ATOM 2476 C CA . GLY A 1 322 ? 27.495 -28.460 -18.949 1.00 75.44 322 GLY A CA 1
ATOM 2477 C C . GLY A 1 322 ? 27.662 -29.862 -18.349 1.00 75.44 322 GLY A C 1
ATOM 2478 O O . GLY A 1 322 ? 28.539 -30.608 -18.777 1.00 75.44 322 GLY A O 1
ATOM 2479 N N . VAL A 1 323 ? 26.850 -30.228 -17.350 1.00 74.25 323 VAL A N 1
ATOM 2480 C CA . VAL A 1 323 ? 26.976 -31.489 -16.597 1.00 74.25 323 VAL A CA 1
ATOM 2481 C C . VAL A 1 323 ? 25.817 -32.422 -16.942 1.00 74.25 323 VAL A C 1
ATOM 2483 O O . VAL A 1 323 ? 24.656 -32.023 -16.914 1.00 74.25 323 VAL A O 1
ATOM 2486 N N . THR A 1 324 ? 26.113 -33.687 -17.244 1.00 66.50 324 THR A N 1
ATOM 2487 C CA . THR A 1 324 ? 25.099 -34.738 -17.443 1.00 66.50 324 THR A CA 1
ATOM 2488 C C . THR A 1 324 ? 24.524 -35.223 -16.110 1.00 66.50 324 THR A C 1
ATOM 2490 O O . THR A 1 324 ? 25.285 -35.429 -15.166 1.00 66.50 324 THR A O 1
ATOM 2493 N N . ALA A 1 325 ? 23.209 -35.475 -16.050 1.00 59.25 325 ALA A N 1
ATOM 2494 C CA . ALA A 1 325 ? 22.470 -35.823 -14.827 1.00 59.25 325 ALA A CA 1
ATOM 2495 C C . ALA A 1 325 ? 23.104 -36.966 -14.006 1.00 59.25 325 ALA A C 1
ATOM 2497 O O . ALA A 1 325 ? 23.298 -36.810 -12.805 1.00 59.25 325 ALA A O 1
ATOM 2498 N N . GLY A 1 326 ? 23.565 -38.042 -14.655 1.00 57.19 326 GLY A N 1
ATOM 2499 C CA . GLY A 1 326 ? 24.238 -39.165 -13.980 1.00 57.19 326 GLY A CA 1
ATOM 2500 C C . GLY A 1 326 ? 25.635 -38.871 -13.404 1.00 57.19 326 GLY A C 1
ATOM 2501 O O . GLY A 1 326 ? 26.154 -39.676 -12.640 1.00 57.19 326 GLY A O 1
ATOM 2502 N N . LYS A 1 327 ? 26.258 -37.728 -13.736 1.00 58.72 327 LYS A N 1
ATOM 2503 C CA . LYS A 1 327 ? 27.555 -37.281 -13.176 1.00 58.72 327 LYS A CA 1
ATOM 2504 C C . LYS A 1 327 ? 27.407 -36.176 -12.123 1.00 58.72 327 LYS A C 1
ATOM 2506 O O . LYS A 1 327 ? 28.403 -35.762 -11.536 1.00 58.72 327 LYS A O 1
ATOM 2511 N N . ALA A 1 328 ? 26.185 -35.703 -11.860 1.00 57.62 328 ALA A N 1
ATOM 2512 C CA . ALA A 1 328 ? 25.933 -34.628 -10.900 1.00 57.62 328 ALA A CA 1
ATOM 2513 C C . ALA A 1 328 ? 26.296 -35.027 -9.455 1.00 57.62 328 ALA A C 1
ATOM 2515 O O . ALA A 1 328 ? 26.800 -34.199 -8.700 1.00 57.62 328 ALA A O 1
ATOM 2516 N N . GLY A 1 329 ? 26.120 -36.306 -9.095 1.00 55.38 329 GLY A N 1
ATOM 2517 C CA . GLY A 1 329 ? 26.501 -36.843 -7.782 1.00 55.38 329 GLY A CA 1
ATOM 2518 C C . GLY A 1 329 ? 28.009 -37.026 -7.566 1.00 55.38 329 GLY A C 1
ATOM 2519 O O . GLY A 1 329 ? 28.431 -37.245 -6.440 1.00 55.38 329 GLY A O 1
ATOM 2520 N N . GLN A 1 330 ? 28.825 -36.909 -8.620 1.00 58.31 330 GLN A N 1
ATOM 2521 C CA . GLN A 1 330 ? 30.291 -37.023 -8.564 1.00 58.31 330 GLN A CA 1
ATOM 2522 C C . GLN A 1 330 ? 30.996 -35.658 -8.599 1.00 58.31 330 GLN A C 1
ATOM 2524 O O . GLN A 1 330 ? 32.216 -35.600 -8.718 1.00 58.31 330 GLN A O 1
ATOM 2529 N N . GLN A 1 331 ? 30.247 -34.551 -8.549 1.00 59.84 331 GLN A N 1
ATOM 2530 C CA . GLN A 1 331 ? 30.840 -33.217 -8.524 1.00 59.84 331 GLN A CA 1
ATOM 2531 C C . GLN A 1 331 ? 31.371 -32.857 -7.136 1.00 59.84 331 GLN A C 1
ATOM 2533 O O . GLN A 1 331 ? 30.693 -33.089 -6.136 1.00 59.84 331 GLN A O 1
ATOM 2538 N N . ASP A 1 332 ? 32.528 -32.190 -7.098 1.00 62.06 332 ASP A N 1
ATOM 2539 C CA . ASP A 1 332 ? 33.063 -31.546 -5.895 1.00 62.06 332 ASP A CA 1
ATOM 2540 C C . ASP A 1 332 ? 32.032 -30.587 -5.271 1.00 62.06 332 ASP A C 1
ATOM 2542 O O . ASP A 1 332 ? 31.189 -30.017 -5.974 1.00 62.06 332 ASP A O 1
ATOM 2546 N N . GLY A 1 333 ? 32.151 -30.300 -3.968 1.00 63.62 333 GLY A N 1
ATOM 2547 C CA . GLY A 1 333 ? 31.218 -29.421 -3.238 1.00 63.62 333 GLY A CA 1
ATOM 2548 C C . GLY A 1 333 ? 30.990 -28.040 -3.882 1.00 63.62 333 GLY A C 1
ATOM 2549 O O . GLY A 1 333 ? 29.929 -27.439 -3.726 1.00 63.62 333 GLY A O 1
ATOM 2550 N N . ARG A 1 334 ? 31.931 -27.547 -4.704 1.00 66.50 334 ARG A N 1
ATOM 2551 C CA . ARG A 1 334 ? 31.756 -26.318 -5.504 1.00 66.50 334 ARG A CA 1
ATOM 2552 C C . ARG A 1 334 ? 30.735 -26.465 -6.639 1.00 66.50 334 ARG A C 1
ATOM 2554 O O . ARG A 1 334 ? 29.975 -25.526 -6.880 1.00 66.50 334 ARG A O 1
ATOM 2561 N N . GLY A 1 335 ? 30.712 -27.608 -7.326 1.00 69.31 335 GLY A N 1
ATOM 2562 C CA . GLY A 1 335 ? 29.758 -27.901 -8.400 1.00 69.31 335 GLY A CA 1
ATOM 2563 C C . GLY A 1 335 ? 28.337 -28.062 -7.863 1.00 69.31 335 GLY A C 1
ATOM 2564 O O . GLY A 1 335 ? 27.405 -27.444 -8.380 1.00 69.31 335 GLY A O 1
ATOM 2565 N N . GLN A 1 336 ? 28.195 -28.763 -6.734 1.00 72.62 336 GLN A N 1
ATOM 2566 C CA . GLN A 1 336 ? 26.923 -28.901 -6.015 1.00 72.62 336 GLN A CA 1
ATOM 2567 C C . GLN A 1 336 ? 26.380 -27.542 -5.537 1.00 72.62 336 GLN A C 1
ATOM 2569 O O . GLN A 1 336 ? 25.200 -27.245 -5.738 1.00 72.62 336 GLN A O 1
ATOM 2574 N N . ALA A 1 337 ? 27.246 -26.654 -5.030 1.00 73.69 337 ALA A N 1
ATOM 2575 C CA . ALA A 1 337 ? 26.858 -25.298 -4.628 1.00 73.69 337 ALA A CA 1
ATOM 2576 C C . ALA A 1 337 ? 26.411 -24.430 -5.805 1.00 73.69 337 ALA A C 1
ATOM 2578 O O . ALA A 1 337 ? 25.495 -23.611 -5.684 1.00 73.69 337 ALA A O 1
ATOM 2579 N N . GLN A 1 338 ? 27.038 -24.590 -6.969 1.00 75.12 338 GLN A N 1
ATOM 2580 C CA . GLN A 1 338 ? 26.644 -23.861 -8.168 1.00 75.12 338 GLN A CA 1
ATOM 2581 C C . GLN A 1 338 ? 25.327 -24.386 -8.752 1.00 75.12 338 GLN A C 1
ATOM 2583 O O . GLN A 1 338 ? 24.487 -23.577 -9.151 1.00 75.12 338 GLN A O 1
ATOM 2588 N N . LEU A 1 339 ? 25.106 -25.703 -8.717 1.00 78.00 339 LEU A N 1
ATOM 2589 C CA . LEU A 1 339 ? 23.838 -26.330 -9.085 1.00 78.00 339 LEU A CA 1
ATOM 2590 C C . LEU A 1 339 ? 22.703 -25.894 -8.150 1.00 78.00 339 LEU A C 1
ATOM 2592 O O . LEU A 1 339 ? 21.652 -25.472 -8.631 1.00 78.00 339 LEU A O 1
ATOM 2596 N N . GLY A 1 340 ? 22.944 -25.896 -6.835 1.00 76.12 340 GLY A N 1
ATOM 2597 C CA . GLY A 1 340 ? 22.008 -25.399 -5.827 1.00 76.12 340 GLY A CA 1
ATOM 2598 C C . GLY A 1 340 ? 21.579 -23.956 -6.080 1.00 76.12 340 GLY A C 1
ATOM 2599 O O . GLY A 1 340 ? 20.388 -23.650 -6.077 1.00 76.12 340 GLY A O 1
ATOM 2600 N N . ARG A 1 341 ? 22.534 -23.075 -6.409 1.00 76.81 341 ARG A N 1
ATOM 2601 C CA . ARG A 1 341 ? 22.249 -21.674 -6.767 1.00 76.81 341 ARG A CA 1
ATOM 2602 C C . ARG A 1 341 ? 21.442 -21.534 -8.057 1.00 76.81 341 ARG A C 1
ATOM 2604 O O . ARG A 1 341 ? 20.512 -20.738 -8.094 1.00 76.81 341 ARG A O 1
ATOM 2611 N N . LEU A 1 342 ? 21.785 -22.285 -9.104 1.00 77.12 342 LEU A N 1
ATOM 2612 C CA . LEU A 1 342 ? 21.124 -22.179 -10.412 1.00 77.12 342 LEU A CA 1
ATOM 2613 C C . LEU A 1 342 ? 19.715 -22.781 -10.426 1.00 77.12 342 LEU A C 1
ATOM 2615 O O . LEU A 1 342 ? 18.842 -22.251 -11.109 1.00 77.12 342 LEU A O 1
ATOM 2619 N N . ALA A 1 343 ? 19.492 -23.866 -9.685 1.00 74.31 343 ALA A N 1
ATOM 2620 C CA . ALA A 1 343 ? 18.175 -24.483 -9.528 1.00 74.31 343 ALA A CA 1
ATOM 2621 C C . ALA A 1 343 ? 17.347 -23.857 -8.386 1.00 74.31 343 ALA A C 1
ATOM 2623 O O . ALA A 1 343 ? 16.143 -24.106 -8.267 1.00 74.31 343 ALA A O 1
ATOM 2624 N N . GLY A 1 344 ? 17.981 -23.038 -7.540 1.00 76.50 344 GLY A N 1
ATOM 2625 C CA . GLY A 1 344 ? 17.374 -22.442 -6.354 1.00 76.50 344 GLY A CA 1
ATOM 2626 C C . GLY A 1 344 ? 16.975 -23.484 -5.307 1.00 76.50 344 GLY A C 1
ATOM 2627 O O . GLY A 1 344 ? 15.909 -23.353 -4.710 1.00 76.50 344 GLY A O 1
ATOM 2628 N N . VAL A 1 345 ? 17.775 -24.537 -5.125 1.00 83.12 345 VAL A N 1
ATOM 2629 C CA . VAL A 1 345 ? 17.548 -25.600 -4.132 1.00 83.12 345 VAL A CA 1
ATOM 2630 C C . VAL A 1 345 ? 18.558 -25.497 -2.998 1.00 83.12 345 VAL A C 1
ATOM 2632 O O . VAL A 1 345 ? 19.741 -25.249 -3.230 1.00 83.12 345 VAL A O 1
ATOM 2635 N N . ARG A 1 346 ? 18.086 -25.703 -1.764 1.00 83.50 346 ARG A N 1
ATOM 2636 C CA . ARG A 1 346 ? 18.949 -25.795 -0.578 1.00 83.50 346 ARG A CA 1
ATOM 2637 C C . ARG A 1 346 ? 19.437 -27.223 -0.365 1.00 83.50 346 ARG A C 1
ATOM 2639 O O . ARG A 1 346 ? 20.589 -27.420 0.005 1.00 83.50 346 ARG A O 1
ATOM 2646 N N . TRP A 1 347 ? 18.573 -28.198 -0.633 1.00 86.25 347 TRP A N 1
ATOM 2647 C CA . TRP A 1 347 ? 18.872 -29.618 -0.478 1.00 86.25 347 TRP A CA 1
ATOM 2648 C C . TRP A 1 347 ? 18.911 -30.319 -1.826 1.00 86.25 347 TRP A C 1
ATOM 2650 O O . TRP A 1 347 ? 18.074 -30.061 -2.692 1.00 86.25 347 TRP A O 1
ATOM 2660 N N . LEU A 1 348 ? 19.853 -31.239 -1.980 1.00 87.50 348 LEU A N 1
ATOM 2661 C CA . LEU A 1 348 ? 19.921 -32.173 -3.094 1.00 87.50 348 LEU A CA 1
ATOM 2662 C C . LEU A 1 348 ? 19.775 -33.592 -2.554 1.00 87.50 348 LEU A C 1
ATOM 2664 O O . LEU A 1 348 ? 20.397 -33.934 -1.554 1.00 87.50 348 LEU A O 1
ATOM 2668 N N . VAL A 1 349 ? 18.958 -34.412 -3.206 1.00 90.19 349 VAL A N 1
ATOM 2669 C CA . VAL A 1 349 ? 18.925 -35.855 -2.961 1.00 90.19 349 VAL A CA 1
ATOM 2670 C C . VAL A 1 349 ? 19.713 -36.528 -4.071 1.00 90.19 349 VAL A C 1
ATOM 2672 O O . VAL A 1 349 ? 19.338 -36.439 -5.241 1.00 90.19 349 VAL A O 1
ATOM 2675 N N . LEU A 1 350 ? 20.820 -37.153 -3.690 1.00 89.19 350 LEU A N 1
ATOM 2676 C CA . LEU A 1 350 ? 21.678 -37.969 -4.541 1.00 89.19 350 LEU A CA 1
ATOM 2677 C C . LEU A 1 350 ? 21.419 -39.435 -4.216 1.00 89.19 350 LEU A C 1
ATOM 2679 O O . LEU A 1 350 ? 21.030 -39.754 -3.097 1.00 89.19 350 LEU A O 1
ATOM 2683 N N . GLY A 1 351 ? 21.646 -40.344 -5.153 1.00 85.44 351 GLY A N 1
ATOM 2684 C CA . GLY A 1 351 ? 21.518 -41.752 -4.821 1.00 85.44 351 GLY A CA 1
ATOM 2685 C C . GLY A 1 351 ? 22.025 -42.696 -5.888 1.00 85.44 351 GLY A C 1
ATOM 2686 O O . GLY A 1 351 ? 22.301 -42.289 -7.015 1.00 85.44 351 GLY A O 1
ATOM 2687 N N . GLU A 1 352 ? 22.151 -43.957 -5.498 1.00 86.81 352 GLU A N 1
ATOM 2688 C CA . GLU A 1 352 ? 22.684 -45.050 -6.299 1.00 86.81 352 GLU A CA 1
ATOM 2689 C C . GLU A 1 352 ? 21.767 -46.277 -6.198 1.00 86.81 352 GLU A C 1
ATOM 2691 O O . GLU A 1 352 ? 21.215 -46.571 -5.138 1.00 86.81 352 GLU A O 1
ATOM 2696 N N . ILE A 1 353 ? 21.616 -47.007 -7.301 1.00 86.69 353 ILE A N 1
ATOM 2697 C CA . ILE A 1 353 ? 20.877 -48.264 -7.402 1.00 86.69 353 ILE A CA 1
ATOM 2698 C C . ILE A 1 353 ? 21.863 -49.356 -7.812 1.00 86.69 353 ILE A C 1
ATOM 2700 O O . ILE A 1 353 ? 22.463 -49.276 -8.883 1.00 86.69 353 ILE A O 1
ATOM 2704 N N . SER A 1 354 ? 22.005 -50.393 -6.991 1.00 84.88 354 SER A N 1
ATOM 2705 C CA . SER A 1 354 ? 22.895 -51.533 -7.240 1.00 84.88 354 SER A CA 1
ATOM 2706 C C . SER A 1 354 ? 22.148 -52.866 -7.144 1.00 84.88 354 SER A C 1
ATOM 2708 O O . SER A 1 354 ? 21.110 -52.970 -6.484 1.00 84.88 354 SER A O 1
ATOM 2710 N N . ARG A 1 355 ? 22.661 -53.901 -7.826 1.00 76.38 355 ARG A N 1
ATOM 2711 C CA . ARG A 1 355 ? 22.085 -55.255 -7.809 1.00 76.38 355 ARG A CA 1
ATOM 2712 C C . ARG A 1 355 ? 23.037 -56.248 -7.140 1.00 76.38 355 ARG A C 1
ATOM 2714 O O . ARG A 1 355 ? 24.004 -56.688 -7.751 1.00 76.38 355 ARG A O 1
ATOM 2721 N N . HIS A 1 356 ? 22.720 -56.640 -5.905 1.00 65.88 356 HIS A N 1
ATOM 2722 C CA . HIS A 1 356 ? 23.466 -57.628 -5.112 1.00 65.88 356 HIS A CA 1
ATOM 2723 C C . HIS A 1 356 ? 22.480 -58.595 -4.438 1.00 65.88 356 HIS A C 1
ATOM 2725 O O . HIS A 1 356 ? 21.952 -58.296 -3.373 1.00 65.88 356 HIS A O 1
ATOM 2731 N N . GLY A 1 357 ? 22.133 -59.712 -5.093 1.00 59.38 357 GLY A N 1
ATOM 2732 C CA . GLY A 1 357 ? 21.116 -60.667 -4.596 1.00 59.38 357 GLY A CA 1
ATOM 2733 C C . GLY A 1 357 ? 19.669 -60.129 -4.533 1.00 59.38 357 GLY A C 1
ATOM 2734 O O . GLY A 1 357 ? 18.742 -60.881 -4.254 1.00 59.38 357 GLY A O 1
ATOM 2735 N N . GLY A 1 358 ? 19.483 -58.840 -4.833 1.00 72.31 358 GLY A N 1
ATOM 2736 C CA . GLY A 1 358 ? 18.255 -58.043 -4.842 1.00 72.31 358 GLY A CA 1
ATOM 2737 C C . GLY A 1 358 ? 18.581 -56.614 -5.308 1.00 72.31 358 GLY A C 1
ATOM 2738 O O . GLY A 1 358 ? 19.729 -56.325 -5.654 1.00 72.31 358 GLY A O 1
ATOM 2739 N N . LEU A 1 359 ? 17.589 -55.727 -5.350 1.00 82.31 359 LEU A N 1
ATOM 2740 C CA . LEU A 1 359 ? 17.752 -54.307 -5.679 1.00 82.31 359 LEU A CA 1
ATOM 2741 C C . LEU A 1 359 ? 18.042 -53.512 -4.404 1.00 82.31 359 LEU A C 1
ATOM 2743 O O . LEU A 1 359 ? 17.250 -53.546 -3.465 1.00 82.31 359 LEU A O 1
ATOM 2747 N N . VAL A 1 360 ? 19.151 -52.778 -4.372 1.00 85.31 360 VAL A N 1
ATOM 2748 C CA . VAL A 1 360 ? 19.516 -51.909 -3.248 1.00 85.31 360 VAL A CA 1
ATOM 2749 C C . VAL A 1 360 ? 19.571 -50.469 -3.735 1.00 85.31 360 VAL A C 1
ATOM 2751 O O . VAL A 1 360 ? 20.323 -50.156 -4.655 1.00 85.31 360 VAL A O 1
ATOM 2754 N N . VAL A 1 361 ? 18.787 -49.596 -3.106 1.00 87.62 361 VAL A N 1
ATOM 2755 C CA . VAL A 1 361 ? 18.775 -48.152 -3.348 1.00 87.62 361 VAL A CA 1
ATOM 2756 C C . VAL A 1 361 ? 19.411 -47.447 -2.160 1.00 87.62 361 VAL A C 1
ATOM 2758 O O . VAL A 1 361 ? 18.949 -47.586 -1.029 1.00 87.62 361 VAL A O 1
ATOM 2761 N N . HIS A 1 362 ? 20.469 -46.691 -2.421 1.00 87.31 362 HIS A N 1
ATOM 2762 C CA . HIS A 1 362 ? 21.099 -45.791 -1.468 1.00 87.31 362 HIS A CA 1
ATOM 2763 C C . HIS A 1 362 ? 20.735 -44.354 -1.830 1.00 87.31 362 HIS A C 1
ATOM 2765 O O . HIS A 1 362 ? 20.836 -43.979 -2.996 1.00 87.31 362 HIS A O 1
ATOM 2771 N N . ALA A 1 363 ? 20.310 -43.554 -0.858 1.00 89.38 363 ALA A N 1
ATOM 2772 C CA . ALA A 1 363 ? 19.969 -42.154 -1.059 1.00 89.38 363 ALA A CA 1
ATOM 2773 C C . ALA A 1 363 ? 20.610 -41.282 0.020 1.00 89.38 363 ALA A C 1
ATOM 2775 O O . ALA A 1 363 ? 20.588 -41.616 1.201 1.00 89.38 363 ALA A O 1
ATOM 2776 N N . GLU A 1 364 ? 21.129 -40.132 -0.381 1.00 88.31 364 GLU A N 1
ATOM 2777 C CA . GLU A 1 364 ? 21.762 -39.150 0.483 1.00 88.31 364 GLU A CA 1
ATOM 2778 C C . GLU A 1 364 ? 21.115 -37.784 0.272 1.00 88.31 364 GLU A C 1
ATOM 2780 O O . GLU A 1 364 ? 21.045 -37.284 -0.851 1.00 88.31 364 GLU A O 1
ATOM 2785 N N . ARG A 1 365 ? 20.659 -37.149 1.353 1.00 90.06 365 ARG A N 1
ATOM 2786 C CA . ARG A 1 365 ? 20.252 -35.744 1.342 1.00 90.06 365 ARG A CA 1
ATOM 2787 C C . ARG A 1 365 ? 21.454 -34.887 1.712 1.00 90.06 365 ARG A C 1
ATOM 2789 O O . ARG A 1 365 ? 21.907 -34.916 2.855 1.00 90.06 365 ARG A O 1
ATOM 2796 N N . VAL A 1 366 ? 21.917 -34.093 0.762 1.00 85.69 366 VAL A N 1
ATOM 2797 C CA . VAL A 1 366 ? 23.109 -33.250 0.853 1.00 85.69 366 VAL A CA 1
ATOM 2798 C C . VAL A 1 366 ? 22.706 -31.780 0.841 1.00 85.69 366 VAL A C 1
ATOM 2800 O O . VAL A 1 366 ? 21.813 -31.373 0.093 1.00 85.69 366 VAL A O 1
ATOM 2803 N N . GLU A 1 367 ? 23.338 -30.963 1.677 1.00 84.25 367 GLU A N 1
ATOM 2804 C CA . GLU A 1 367 ? 23.184 -29.512 1.607 1.00 84.25 367 GLU A CA 1
ATOM 2805 C C . GLU A 1 367 ? 23.940 -28.978 0.389 1.00 84.25 367 GLU A C 1
ATOM 2807 O O . GLU A 1 367 ? 25.160 -29.098 0.295 1.00 84.25 367 GLU A O 1
ATOM 2812 N N . ALA A 1 368 ? 23.227 -28.345 -0.544 1.00 80.00 368 ALA A N 1
ATOM 2813 C CA . ALA A 1 368 ? 23.800 -27.950 -1.824 1.00 80.00 368 ALA A CA 1
ATOM 2814 C C . ALA A 1 368 ? 24.963 -26.958 -1.662 1.00 80.00 368 ALA A C 1
ATOM 2816 O O . ALA A 1 368 ? 25.927 -27.031 -2.409 1.00 80.00 368 ALA A O 1
ATOM 2817 N N . ALA A 1 369 ? 24.901 -26.045 -0.686 1.00 71.75 369 ALA A N 1
ATOM 2818 C CA . ALA A 1 369 ? 25.907 -24.998 -0.498 1.00 71.75 369 ALA A CA 1
ATOM 2819 C C . ALA A 1 369 ? 27.256 -25.513 0.033 1.00 71.75 369 ALA A C 1
ATOM 2821 O O . ALA A 1 369 ? 28.297 -24.954 -0.313 1.00 71.75 369 ALA A O 1
ATOM 2822 N N . THR A 1 370 ? 27.227 -26.533 0.889 1.00 71.25 370 THR A N 1
ATOM 2823 C CA . THR A 1 370 ? 28.399 -27.032 1.623 1.00 71.25 370 THR A CA 1
ATOM 2824 C C . THR A 1 370 ? 28.865 -28.396 1.117 1.00 71.25 370 THR A C 1
ATOM 2826 O O . THR A 1 370 ? 30.018 -28.759 1.335 1.00 71.25 370 THR A O 1
ATOM 2829 N N . GLY A 1 371 ? 27.996 -29.140 0.425 1.00 71.44 371 GLY A N 1
ATOM 2830 C CA . GLY A 1 371 ? 28.228 -30.534 0.057 1.00 71.44 371 GLY A CA 1
ATOM 2831 C C . GLY A 1 371 ? 28.159 -31.492 1.250 1.00 71.44 371 GLY A C 1
ATOM 2832 O O . GLY A 1 371 ? 28.549 -32.649 1.125 1.00 71.44 371 GLY A O 1
ATOM 2833 N N . LEU A 1 372 ? 27.691 -31.029 2.417 1.00 74.75 372 LEU A N 1
ATOM 2834 C CA . LEU A 1 372 ? 27.584 -31.858 3.615 1.00 74.75 372 LEU A CA 1
ATOM 2835 C C . LEU A 1 372 ? 26.387 -32.801 3.512 1.00 74.75 372 LEU A C 1
ATOM 2837 O O . LEU A 1 372 ? 25.251 -32.371 3.292 1.00 74.75 372 LEU A O 1
ATOM 2841 N N . VAL A 1 373 ? 26.638 -34.093 3.719 1.00 81.31 373 VAL A N 1
ATOM 2842 C CA . VAL A 1 373 ? 25.593 -35.116 3.787 1.00 81.31 373 VAL A CA 1
ATOM 2843 C C . VAL A 1 373 ? 24.833 -34.947 5.101 1.00 81.31 373 VAL A C 1
ATOM 2845 O O . VAL A 1 373 ? 25.350 -35.228 6.179 1.00 81.31 373 VAL A O 1
ATOM 2848 N N . ALA A 1 374 ? 23.591 -34.477 5.025 1.00 79.94 374 ALA A N 1
ATOM 2849 C CA . ALA A 1 374 ? 22.734 -34.306 6.193 1.00 79.94 374 ALA A CA 1
ATOM 2850 C C . ALA A 1 374 ? 22.018 -35.599 6.595 1.00 79.94 374 ALA A C 1
ATOM 2852 O O . ALA A 1 374 ? 21.631 -35.751 7.755 1.00 79.94 374 ALA A O 1
ATOM 2853 N N . ARG A 1 375 ? 21.779 -36.512 5.646 1.00 82.94 375 ARG A N 1
ATOM 2854 C CA . ARG A 1 375 ? 21.126 -37.796 5.921 1.00 82.94 375 ARG A CA 1
ATOM 2855 C C . ARG A 1 375 ? 21.447 -38.819 4.843 1.00 82.94 375 ARG A C 1
ATOM 2857 O O . ARG A 1 375 ? 21.445 -38.464 3.671 1.00 82.94 375 ARG A O 1
ATOM 2864 N N . THR A 1 376 ? 21.617 -40.074 5.233 1.00 85.56 376 THR A N 1
ATOM 2865 C CA . THR A 1 376 ? 21.663 -41.226 4.329 1.00 85.56 376 THR A CA 1
ATOM 2866 C C . THR A 1 376 ? 20.505 -42.171 4.646 1.00 85.56 376 THR A C 1
ATOM 2868 O O . THR A 1 376 ? 20.039 -42.234 5.787 1.00 85.56 376 THR A O 1
ATOM 2871 N N . ALA A 1 377 ? 19.994 -42.854 3.630 1.00 86.56 377 ALA A N 1
ATOM 2872 C CA . ALA A 1 377 ? 18.930 -43.841 3.738 1.00 86.56 377 ALA A CA 1
ATOM 2873 C C . ALA A 1 377 ? 19.205 -44.984 2.754 1.00 86.56 377 ALA A C 1
ATOM 2875 O O . ALA A 1 377 ? 19.701 -44.759 1.645 1.00 86.56 377 ALA A O 1
ATOM 2876 N N . ARG A 1 378 ? 18.896 -46.219 3.157 1.00 88.62 378 ARG A N 1
ATOM 2877 C CA . ARG A 1 378 ? 19.162 -47.421 2.359 1.00 88.62 378 ARG A CA 1
ATOM 2878 C C . ARG A 1 378 ? 17.935 -48.318 2.342 1.00 88.62 378 ARG A C 1
ATOM 2880 O O . ARG A 1 378 ? 17.441 -48.717 3.387 1.00 88.62 378 ARG A O 1
ATOM 2887 N N . LEU A 1 379 ? 17.498 -48.698 1.147 1.00 88.56 379 LEU A N 1
ATOM 2888 C CA . LEU A 1 379 ? 16.354 -49.576 0.932 1.00 88.56 379 LEU A CA 1
ATOM 2889 C C . LEU A 1 379 ? 16.779 -50.793 0.105 1.00 88.56 379 LEU A C 1
ATOM 2891 O O . LEU A 1 379 ? 17.246 -50.647 -1.021 1.00 88.56 379 LEU A O 1
ATOM 2895 N N . ALA A 1 380 ? 16.605 -51.994 0.655 1.00 85.69 380 ALA A N 1
ATOM 2896 C CA . ALA A 1 380 ? 16.820 -53.255 -0.053 1.00 85.69 380 ALA A CA 1
ATOM 2897 C C . ALA A 1 380 ? 15.473 -53.930 -0.352 1.00 85.69 380 ALA A C 1
ATOM 2899 O O . ALA A 1 380 ? 14.661 -54.130 0.553 1.00 85.69 380 ALA A O 1
ATOM 2900 N N . VAL A 1 381 ? 15.239 -54.283 -1.615 1.00 84.19 381 VAL A N 1
ATOM 2901 C CA . VAL A 1 381 ? 13.995 -54.894 -2.113 1.00 84.19 381 VAL A CA 1
ATOM 2902 C C . VAL A 1 381 ? 14.293 -56.032 -3.083 1.00 84.19 381 VAL A C 1
ATOM 2904 O O . VAL A 1 381 ? 15.348 -56.076 -3.717 1.00 84.19 381 VAL A O 1
ATOM 2907 N N . ARG A 1 382 ? 13.372 -56.992 -3.208 1.00 77.44 382 ARG A N 1
ATOM 2908 C CA . ARG A 1 382 ? 13.595 -58.215 -3.999 1.00 77.44 382 ARG A CA 1
ATOM 2909 C C . ARG A 1 382 ? 13.125 -58.082 -5.447 1.00 77.44 382 ARG A C 1
ATOM 2911 O O . ARG A 1 382 ? 13.553 -58.857 -6.297 1.00 77.44 382 ARG A O 1
ATOM 2918 N N . SER A 1 383 ? 12.265 -57.105 -5.745 1.00 76.06 383 SER A N 1
ATOM 2919 C CA . SER A 1 383 ? 11.702 -56.888 -7.084 1.00 76.06 383 SER A CA 1
ATOM 2920 C C . SER A 1 383 ? 11.442 -55.411 -7.398 1.00 76.06 383 SER A C 1
ATOM 2922 O O . SER A 1 383 ? 11.320 -54.579 -6.500 1.00 76.06 383 SER A O 1
ATOM 2924 N N . ALA A 1 384 ? 11.302 -55.088 -8.687 1.00 73.00 384 ALA A N 1
ATOM 2925 C CA . ALA A 1 384 ? 10.971 -53.738 -9.152 1.00 73.00 384 ALA A CA 1
ATOM 2926 C C . ALA A 1 384 ? 9.585 -53.256 -8.675 1.00 73.00 384 ALA A C 1
ATOM 2928 O O . ALA A 1 384 ? 9.409 -52.080 -8.380 1.00 73.00 384 ALA A O 1
ATOM 2929 N N . ALA A 1 385 ? 8.605 -54.160 -8.565 1.00 76.38 385 ALA A N 1
ATOM 2930 C CA . ALA A 1 385 ? 7.258 -53.822 -8.095 1.00 76.38 385 ALA A CA 1
ATOM 2931 C C . ALA A 1 385 ? 7.215 -53.532 -6.583 1.00 76.38 385 ALA A C 1
ATOM 2933 O O . ALA A 1 385 ? 6.388 -52.751 -6.117 1.00 76.38 385 ALA A O 1
ATOM 2934 N N . GLU A 1 386 ? 8.108 -54.159 -5.816 1.00 80.88 386 GLU A N 1
ATOM 2935 C CA . GLU A 1 386 ? 8.288 -53.893 -4.387 1.00 80.88 386 GLU A CA 1
ATOM 2936 C C . GLU A 1 386 ? 9.026 -52.569 -4.147 1.00 80.88 386 GLU A C 1
ATOM 2938 O O . GLU A 1 386 ? 8.709 -51.862 -3.192 1.00 80.88 386 GLU A O 1
ATOM 2943 N N . LEU A 1 387 ? 9.950 -52.200 -5.044 1.00 81.56 387 LEU A N 1
ATOM 2944 C CA . LEU A 1 387 ? 10.667 -50.927 -4.990 1.00 81.56 387 LEU A CA 1
ATOM 2945 C C . LEU A 1 387 ? 9.700 -49.739 -4.979 1.00 81.56 387 LEU A C 1
ATOM 2947 O O . LEU A 1 387 ? 9.713 -48.964 -4.027 1.00 81.56 387 LEU A O 1
ATOM 2951 N N . ASP A 1 388 ? 8.813 -49.643 -5.973 1.00 80.75 388 ASP A N 1
ATOM 2952 C CA . ASP A 1 388 ? 7.865 -48.524 -6.092 1.00 80.75 388 ASP A CA 1
ATOM 2953 C C . ASP A 1 388 ? 6.956 -48.391 -4.852 1.00 80.75 388 ASP A C 1
ATOM 2955 O O . ASP A 1 388 ? 6.612 -47.282 -4.449 1.00 80.75 388 ASP A O 1
ATOM 2959 N N . ARG A 1 389 ? 6.606 -49.510 -4.199 1.00 84.31 389 ARG A N 1
ATOM 2960 C CA . ARG A 1 389 ? 5.766 -49.517 -2.987 1.00 84.31 389 ARG A CA 1
ATOM 2961 C C . ARG A 1 389 ? 6.494 -49.032 -1.734 1.00 84.31 389 ARG A C 1
ATOM 2963 O O . ARG A 1 389 ? 5.840 -48.490 -0.850 1.00 84.31 389 ARG A O 1
ATOM 2970 N N . ARG A 1 390 ? 7.814 -49.236 -1.644 1.00 86.12 390 ARG A N 1
ATOM 2971 C CA . ARG A 1 390 ? 8.620 -48.931 -0.444 1.00 86.12 390 ARG A CA 1
ATOM 2972 C C . ARG A 1 390 ? 9.437 -47.639 -0.543 1.00 86.12 390 ARG A C 1
ATOM 2974 O O . ARG A 1 390 ? 9.989 -47.192 0.457 1.00 86.12 390 ARG A O 1
ATOM 2981 N N . LEU A 1 391 ? 9.464 -46.973 -1.699 1.00 85.19 391 LEU A N 1
ATOM 2982 C CA . LEU A 1 391 ? 10.048 -45.628 -1.839 1.00 85.19 391 LEU A CA 1
ATOM 2983 C C . LEU A 1 391 ? 9.479 -44.561 -0.868 1.00 85.19 391 LEU A C 1
ATOM 2985 O O . LEU A 1 391 ? 10.256 -43.699 -0.450 1.00 85.19 391 LEU A O 1
ATOM 2989 N N . PRO A 1 392 ? 8.202 -44.600 -0.431 1.00 85.94 392 PRO A N 1
ATOM 2990 C CA . PRO A 1 392 ? 7.708 -43.701 0.619 1.00 85.94 392 PRO A CA 1
ATOM 2991 C C . PRO A 1 392 ? 8.408 -43.886 1.976 1.00 85.94 392 PRO A C 1
ATOM 2993 O O . PRO A 1 392 ? 8.602 -42.914 2.710 1.00 85.94 392 PRO A O 1
ATOM 2996 N N . GLU A 1 393 ? 8.831 -45.110 2.312 1.00 84.69 393 GLU A N 1
ATOM 2997 C CA . GLU A 1 393 ? 9.609 -45.387 3.529 1.00 84.69 393 GLU A CA 1
ATOM 2998 C C . GLU A 1 393 ? 10.982 -44.705 3.441 1.00 84.69 393 GLU A C 1
ATOM 3000 O O . GLU A 1 393 ? 11.394 -44.011 4.371 1.00 84.69 393 GLU A O 1
ATOM 3005 N N . LEU A 1 394 ? 11.637 -44.799 2.275 1.00 85.94 394 LEU A N 1
ATOM 3006 C CA . LEU A 1 394 ? 12.905 -44.118 1.991 1.00 85.94 394 LEU A CA 1
ATOM 3007 C C . LEU A 1 394 ? 12.764 -42.586 2.099 1.00 85.94 394 LEU A C 1
ATOM 3009 O O . LEU A 1 394 ? 13.617 -41.920 2.686 1.00 85.94 394 LEU A O 1
ATOM 3013 N N . ALA A 1 395 ? 11.667 -42.010 1.593 1.00 84.56 395 ALA A N 1
ATOM 3014 C CA . ALA A 1 395 ? 11.377 -40.579 1.735 1.00 84.56 395 ALA A CA 1
ATOM 3015 C C . ALA A 1 395 ? 11.159 -40.163 3.201 1.00 84.56 395 ALA A C 1
ATOM 3017 O O . ALA A 1 395 ? 11.602 -39.090 3.622 1.00 84.56 395 ALA A O 1
ATOM 3018 N N . SER A 1 396 ? 10.512 -41.020 3.993 1.00 82.56 396 SER A N 1
ATOM 3019 C CA . SER A 1 396 ? 10.265 -40.788 5.420 1.00 82.56 396 SER A CA 1
ATOM 3020 C C . SER A 1 396 ? 11.575 -40.781 6.220 1.00 82.56 396 SER A C 1
ATOM 3022 O O . SER A 1 396 ? 11.795 -39.914 7.066 1.00 82.56 396 SER A O 1
ATOM 3024 N N . GLU A 1 397 ? 12.513 -41.678 5.902 1.00 83.38 397 GLU A N 1
ATOM 3025 C CA . GLU A 1 397 ? 13.844 -41.686 6.525 1.00 83.38 397 GLU A CA 1
ATOM 3026 C C . GLU A 1 397 ? 14.693 -40.464 6.156 1.00 83.38 397 GLU A C 1
ATOM 3028 O O . GLU A 1 397 ? 15.412 -39.929 7.007 1.00 83.38 397 GLU A O 1
ATOM 3033 N N . LEU A 1 398 ? 14.581 -39.983 4.914 1.00 84.31 398 LEU A N 1
ATOM 3034 C CA . LEU A 1 398 ? 15.269 -38.777 4.444 1.00 84.31 398 LEU A CA 1
ATOM 3035 C C . LEU A 1 398 ? 14.679 -37.478 5.017 1.00 84.31 398 LEU A C 1
ATOM 3037 O O . LEU A 1 398 ? 15.349 -36.445 4.982 1.00 84.31 398 LEU A O 1
ATOM 3041 N N . THR A 1 399 ? 13.450 -37.492 5.541 1.00 81.75 399 THR A N 1
ATOM 3042 C CA . THR A 1 399 ? 12.746 -36.301 6.061 1.00 81.75 399 THR A CA 1
ATOM 3043 C C . THR A 1 399 ? 12.772 -36.170 7.588 1.00 81.75 399 THR A C 1
ATOM 3045 O O . THR A 1 399 ? 12.391 -35.116 8.103 1.00 81.75 399 THR A O 1
ATOM 3048 N N . ARG A 1 400 ? 13.284 -37.174 8.309 1.00 78.19 400 ARG A N 1
ATOM 3049 C CA . ARG A 1 400 ? 13.348 -37.236 9.781 1.00 78.19 400 ARG A CA 1
ATOM 3050 C C . ARG A 1 400 ? 14.292 -36.200 10.423 1.00 78.19 400 ARG A C 1
ATOM 3052 O O . ARG A 1 400 ? 15.323 -35.859 9.837 1.00 78.19 400 ARG A O 1
ATOM 3059 N N . THR A 1 401 ? 13.971 -35.704 11.627 1.00 61.44 401 THR A N 1
ATOM 3060 C CA . THR A 1 401 ? 14.867 -34.837 12.431 1.00 61.44 401 THR A CA 1
ATOM 3061 C C . THR A 1 401 ? 15.897 -35.647 13.233 1.00 61.44 401 THR A C 1
ATOM 3063 O O . THR A 1 401 ? 15.670 -36.821 13.525 1.00 61.44 401 THR A O 1
ATOM 3066 N N . PRO A 1 402 ? 17.037 -35.042 13.623 1.00 50.69 402 PRO A N 1
ATOM 3067 C CA . PRO A 1 402 ? 17.982 -35.657 14.559 1.00 50.69 402 PRO A CA 1
ATOM 3068 C C . PRO A 1 402 ? 17.405 -35.875 15.974 1.00 50.69 402 PRO A C 1
ATOM 3070 O O . PRO A 1 402 ? 17.842 -36.804 16.645 1.00 50.69 402 PRO A O 1
ATOM 3073 N N . GLU A 1 403 ? 16.406 -35.094 16.399 1.00 44.66 403 GLU A N 1
ATOM 3074 C CA . GLU A 1 403 ? 15.744 -35.216 17.715 1.00 44.66 403 GLU A CA 1
ATOM 3075 C C . GLU A 1 403 ? 14.885 -36.487 17.855 1.00 44.66 403 GLU A C 1
ATOM 3077 O O . GLU A 1 403 ? 14.772 -37.034 18.941 1.00 44.66 403 GLU A O 1
ATOM 3082 N N . GLU A 1 404 ? 14.350 -37.044 16.764 1.00 47.53 404 GLU A N 1
ATOM 3083 C CA . GLU A 1 404 ? 13.566 -38.296 16.792 1.00 47.53 404 GLU A CA 1
ATOM 3084 C C . GLU A 1 404 ? 14.432 -39.566 16.948 1.00 47.53 404 GLU A C 1
ATOM 3086 O O . GLU A 1 404 ? 13.925 -40.689 16.918 1.00 47.53 404 GLU A O 1
ATOM 3091 N N . ARG A 1 405 ? 15.759 -39.419 17.075 1.00 41.00 405 ARG A N 1
ATOM 3092 C CA . ARG A 1 405 ? 16.713 -40.534 17.185 1.00 41.00 405 ARG A CA 1
ATOM 3093 C C . ARG A 1 405 ? 16.902 -41.020 18.630 1.00 41.00 405 ARG A C 1
ATOM 3095 O O . ARG A 1 405 ? 17.396 -42.127 18.815 1.00 41.00 405 ARG A O 1
ATOM 3102 N N . THR A 1 406 ? 16.513 -40.236 19.636 1.00 34.94 406 THR A N 1
ATOM 3103 C CA . THR A 1 406 ? 16.736 -40.563 21.058 1.00 34.94 406 THR A CA 1
ATOM 3104 C C . THR A 1 406 ? 15.719 -41.529 21.670 1.00 34.94 406 THR A C 1
ATOM 3106 O O . THR A 1 406 ? 15.980 -42.043 22.753 1.00 34.94 406 THR A O 1
ATOM 3109 N N . ASP A 1 407 ? 14.632 -41.870 20.970 1.00 34.81 407 ASP A N 1
ATOM 3110 C CA . ASP A 1 407 ? 13.542 -42.684 21.540 1.00 34.81 407 ASP A CA 1
ATOM 3111 C C . ASP A 1 407 ? 13.574 -44.175 21.151 1.00 34.81 407 ASP A C 1
ATOM 3113 O O . ASP A 1 407 ? 12.599 -44.900 21.352 1.00 34.81 407 ASP A O 1
ATOM 3117 N N . ARG A 1 408 ? 14.700 -44.685 20.630 1.00 34.00 408 ARG A N 1
ATOM 3118 C CA . ARG A 1 408 ? 14.919 -46.138 20.502 1.00 34.00 408 ARG A CA 1
ATOM 3119 C C . ARG A 1 408 ? 16.111 -46.602 21.344 1.00 34.00 408 ARG A C 1
ATOM 3121 O O . ARG A 1 408 ? 17.251 -46.362 20.947 1.00 34.00 408 ARG A O 1
ATOM 3128 N N . PRO A 1 409 ? 15.875 -47.317 22.461 1.00 31.48 409 PRO A N 1
ATOM 3129 C CA . PRO A 1 409 ? 16.885 -48.180 23.059 1.00 31.48 409 PRO A CA 1
ATOM 3130 C C . PRO A 1 409 ? 17.194 -49.316 22.077 1.00 31.48 409 PRO A C 1
ATOM 3132 O O . PRO A 1 409 ? 16.289 -49.838 21.425 1.00 31.48 409 PRO A O 1
ATOM 3135 N N . GLY A 1 410 ? 18.479 -49.630 21.928 1.00 35.00 410 GLY A N 1
ATOM 3136 C CA . GLY A 1 410 ? 19.000 -50.483 20.867 1.00 35.00 410 GLY A CA 1
ATOM 3137 C C . GLY A 1 410 ? 18.454 -51.908 20.838 1.00 35.00 410 GLY A C 1
ATOM 3138 O O . GLY A 1 410 ? 18.188 -52.513 21.872 1.00 35.00 410 GLY A O 1
ATOM 3139 N N . ASP A 1 411 ? 18.402 -52.451 19.625 1.00 30.88 411 ASP A N 1
ATOM 3140 C CA . ASP A 1 411 ? 18.675 -53.863 19.402 1.00 30.88 411 ASP A CA 1
ATOM 3141 C C . ASP A 1 411 ? 19.636 -53.961 18.214 1.00 30.88 411 ASP A C 1
ATOM 3143 O O . ASP A 1 411 ? 19.418 -53.355 17.159 1.00 30.88 411 ASP A O 1
ATOM 3147 N N . GLY A 1 412 ? 20.779 -54.592 18.460 1.00 34.88 412 GLY A N 1
ATOM 3148 C CA . GLY A 1 412 ? 21.917 -54.620 17.557 1.00 34.88 412 GLY A CA 1
ATOM 3149 C C . GLY A 1 412 ? 21.789 -55.725 16.520 1.00 34.88 412 GLY A C 1
ATOM 3150 O O . GLY A 1 412 ? 21.409 -56.840 16.842 1.00 34.88 412 GLY A O 1
ATOM 3151 N N . THR A 1 413 ? 22.171 -55.423 15.282 1.00 29.75 413 THR A N 1
ATOM 3152 C CA . THR A 1 413 ? 22.777 -56.375 14.334 1.00 29.75 413 THR A CA 1
ATOM 3153 C C . THR A 1 413 ? 23.495 -55.585 13.235 1.00 29.75 413 THR A C 1
ATOM 3155 O O . THR A 1 413 ? 23.128 -55.631 12.067 1.00 29.75 413 THR A O 1
ATOM 3158 N N . ASP A 1 414 ? 24.558 -54.867 13.606 1.00 33.75 414 ASP A N 1
ATOM 3159 C CA . ASP A 1 414 ? 25.621 -54.549 12.649 1.00 33.75 414 ASP A CA 1
ATOM 3160 C C . ASP A 1 414 ? 26.580 -55.746 12.625 1.00 33.75 414 ASP A C 1
ATOM 3162 O O . ASP A 1 414 ? 27.496 -55.866 13.436 1.00 33.75 414 ASP A O 1
ATOM 3166 N N . GLN A 1 415 ? 26.313 -56.685 11.716 1.00 30.44 415 GLN A N 1
ATOM 3167 C CA . GLN A 1 415 ? 27.344 -57.577 11.197 1.00 30.44 415 GLN A CA 1
ATOM 3168 C C . GLN A 1 415 ? 27.932 -56.924 9.943 1.00 30.44 415 GLN A C 1
ATOM 3170 O O . GLN A 1 415 ? 27.364 -57.029 8.857 1.00 30.44 415 GLN A O 1
ATOM 3175 N N . GLU A 1 416 ? 29.089 -56.283 10.083 1.00 30.06 416 GLU A N 1
ATOM 3176 C CA . GLU A 1 416 ? 30.063 -56.235 8.992 1.00 30.06 416 GLU A CA 1
ATOM 3177 C C . GLU A 1 416 ? 30.917 -57.516 9.055 1.00 30.06 416 GLU A C 1
ATOM 3179 O O . GLU A 1 416 ? 31.363 -57.899 10.141 1.00 30.06 416 GLU A O 1
ATOM 3184 N N . PRO A 1 417 ? 31.139 -58.230 7.935 1.00 33.38 417 PRO A N 1
ATOM 3185 C CA . PRO A 1 417 ? 31.978 -59.418 7.926 1.00 33.38 417 PRO A CA 1
ATOM 3186 C C . PRO A 1 417 ? 33.468 -59.057 7.878 1.00 33.38 417 PRO A C 1
ATOM 3188 O O . PRO A 1 417 ? 33.903 -58.161 7.158 1.00 33.38 417 PRO A O 1
ATOM 3191 N N . ALA A 1 418 ? 34.246 -59.832 8.631 1.00 26.66 418 ALA A N 1
ATOM 3192 C CA . ALA A 1 418 ? 35.696 -59.776 8.727 1.00 26.66 418 ALA A CA 1
ATOM 3193 C C . ALA A 1 418 ? 36.418 -60.170 7.423 1.00 26.66 418 ALA A C 1
ATOM 3195 O O . ALA A 1 418 ? 36.045 -61.141 6.763 1.00 26.66 418 ALA A O 1
ATOM 3196 N N . VAL A 1 419 ? 37.545 -59.502 7.145 1.00 29.45 419 VAL A N 1
ATOM 3197 C CA . VAL A 1 419 ? 38.681 -60.074 6.405 1.00 29.45 419 VAL A CA 1
ATOM 3198 C C . VAL A 1 419 ? 39.955 -59.844 7.222 1.00 29.45 419 VAL A C 1
ATOM 3200 O O . VAL A 1 419 ? 40.197 -58.769 7.762 1.00 29.45 419 VAL A O 1
ATOM 3203 N N . VAL A 1 420 ? 40.711 -60.929 7.342 1.00 33.69 420 VAL A N 1
ATOM 3204 C CA . VAL A 1 420 ? 41.854 -61.204 8.217 1.00 33.69 420 VAL A CA 1
ATOM 3205 C C . VAL A 1 420 ? 43.126 -60.457 7.801 1.00 33.69 420 VAL A C 1
ATOM 3207 O O . VAL A 1 420 ? 43.460 -60.431 6.620 1.00 33.69 420 VAL A O 1
ATOM 3210 N N . ALA A 1 421 ? 43.913 -60.004 8.782 1.00 27.80 421 ALA A N 1
ATOM 3211 C CA . ALA A 1 421 ? 45.375 -60.003 8.697 1.00 27.80 421 ALA A CA 1
ATOM 3212 C C . ALA A 1 421 ? 45.986 -60.229 10.094 1.00 27.80 421 ALA A C 1
ATOM 3214 O O . ALA A 1 421 ? 45.544 -59.645 11.080 1.00 27.80 421 ALA A O 1
ATOM 3215 N N . MET A 1 422 ? 46.952 -61.147 10.150 1.00 28.20 422 MET A N 1
ATOM 3216 C CA . MET A 1 422 ? 47.656 -61.645 11.337 1.00 28.20 422 MET A CA 1
ATOM 3217 C C . MET A 1 422 ? 48.729 -60.666 11.880 1.00 28.20 422 MET A C 1
ATOM 3219 O O . MET A 1 422 ? 49.016 -59.670 11.218 1.00 28.20 422 MET A O 1
ATOM 3223 N N . PRO A 1 423 ? 49.282 -60.924 13.088 1.00 52.88 423 PRO A N 1
ATOM 3224 C CA . PRO A 1 423 ? 49.863 -59.924 13.989 1.00 52.88 423 PRO A CA 1
ATOM 3225 C C . PRO A 1 423 ? 51.403 -59.923 14.023 1.00 52.88 423 PRO A C 1
ATOM 3227 O O . PRO A 1 423 ? 52.003 -60.918 13.649 1.00 52.88 423 PRO A O 1
ATOM 3230 N N . ASP A 1 424 ? 51.993 -58.836 14.539 1.00 30.34 424 ASP A N 1
ATOM 3231 C CA . ASP A 1 424 ? 53.277 -58.748 15.276 1.00 30.34 424 ASP A CA 1
ATOM 3232 C C . ASP A 1 424 ? 53.375 -57.307 15.838 1.00 30.34 424 ASP A C 1
ATOM 3234 O O . ASP A 1 424 ? 53.171 -56.347 15.100 1.00 30.34 424 ASP A O 1
ATOM 3238 N N . GLN A 1 425 ? 53.302 -57.075 17.153 1.00 29.88 425 GLN A N 1
ATOM 3239 C CA . GLN A 1 425 ? 54.313 -57.174 18.223 1.00 29.88 425 GLN A CA 1
ATOM 3240 C C . GLN A 1 425 ? 54.966 -55.819 18.589 1.00 29.88 425 GLN A C 1
ATOM 3242 O O . GLN A 1 425 ? 55.337 -55.024 17.737 1.00 29.88 425 GLN A O 1
ATOM 3247 N N . GLU A 1 426 ? 55.112 -55.655 19.910 1.00 31.70 426 GLU A N 1
ATOM 3248 C CA . GLU A 1 426 ? 56.022 -54.781 20.673 1.00 31.70 426 GLU A CA 1
ATOM 3249 C C . GLU A 1 426 ? 55.614 -53.355 21.120 1.00 31.70 426 GLU A C 1
ATOM 3251 O O . GLU A 1 426 ? 55.604 -52.378 20.380 1.00 31.70 426 GLU A O 1
ATOM 3256 N N . ALA A 1 427 ? 55.435 -53.289 22.450 1.00 32.16 427 ALA A N 1
ATOM 3257 C CA . ALA A 1 427 ? 56.175 -52.441 23.393 1.00 32.16 427 ALA A CA 1
ATOM 3258 C C . ALA A 1 427 ? 55.711 -50.991 23.644 1.00 32.16 427 ALA A C 1
ATOM 3260 O O . ALA A 1 427 ? 56.097 -50.030 22.990 1.00 32.16 427 ALA A O 1
ATOM 3261 N N . ASP A 1 428 ? 54.949 -50.866 24.733 1.00 36.88 428 ASP A N 1
ATOM 3262 C CA . ASP A 1 428 ? 55.347 -50.147 25.951 1.00 36.88 428 ASP A CA 1
ATOM 3263 C C . ASP A 1 428 ? 55.968 -48.742 25.792 1.00 36.88 428 ASP A C 1
ATOM 3265 O O . ASP A 1 428 ? 57.177 -48.576 25.619 1.00 36.88 428 ASP A O 1
ATOM 3269 N N . ARG A 1 429 ? 55.120 -47.716 25.958 1.00 35.12 429 ARG A N 1
ATOM 3270 C CA . ARG A 1 429 ? 55.425 -46.469 26.690 1.00 35.12 429 ARG A CA 1
ATOM 3271 C C . ARG A 1 429 ? 54.126 -45.706 27.004 1.00 35.12 429 ARG A C 1
ATOM 3273 O O . ARG A 1 429 ? 53.326 -45.492 26.093 1.00 35.12 429 ARG A O 1
ATOM 3280 N N . PRO A 1 430 ? 53.913 -45.220 28.242 1.00 40.81 430 PRO A N 1
ATOM 3281 C CA . PRO A 1 430 ? 52.807 -44.319 28.540 1.00 40.81 430 PRO A CA 1
ATOM 3282 C C . PRO A 1 430 ? 53.124 -42.916 27.999 1.00 40.81 430 PRO A C 1
ATOM 3284 O O . PRO A 1 430 ? 54.123 -42.300 28.375 1.00 40.81 430 PRO A O 1
ATOM 3287 N N . LEU A 1 431 ? 52.273 -42.408 27.105 1.00 43.84 431 LEU A N 1
ATOM 3288 C CA . LEU A 1 431 ? 52.283 -41.011 26.661 1.00 43.84 431 LEU A CA 1
ATOM 3289 C C . LEU A 1 431 ? 51.514 -40.126 27.671 1.00 43.84 431 LEU A C 1
ATOM 3291 O O . LEU A 1 431 ? 50.553 -40.595 28.284 1.00 43.84 431 LEU A O 1
ATOM 3295 N N . PRO A 1 432 ? 51.942 -38.864 27.877 1.00 44.72 432 PRO A N 1
ATOM 3296 C CA . PRO A 1 432 ? 51.386 -37.951 28.879 1.00 44.72 432 PRO A CA 1
ATOM 3297 C C . PRO A 1 432 ? 49.929 -37.566 28.566 1.00 44.72 432 PRO A C 1
ATOM 3299 O O . PRO A 1 432 ? 49.511 -37.656 27.409 1.00 44.72 432 PRO A O 1
ATOM 3302 N N . PRO A 1 433 ? 49.150 -37.118 29.573 1.00 48.06 433 PRO A N 1
ATOM 3303 C CA . PRO A 1 433 ? 47.744 -36.789 29.376 1.00 48.06 433 PRO A CA 1
ATOM 3304 C C . PRO A 1 433 ? 47.576 -35.694 28.308 1.00 48.06 433 PRO A C 1
ATOM 3306 O O . PRO A 1 433 ? 48.335 -34.716 28.313 1.00 48.06 433 PRO A O 1
ATOM 3309 N N . PRO A 1 434 ? 46.593 -35.837 27.400 1.00 53.06 434 PRO A N 1
ATOM 3310 C CA . PRO A 1 434 ? 46.309 -34.837 26.382 1.00 53.06 434 PRO A CA 1
ATOM 3311 C C . PRO A 1 434 ? 45.928 -33.492 27.029 1.00 53.06 434 PRO A C 1
ATOM 3313 O O . PRO A 1 434 ? 45.284 -33.472 28.083 1.00 53.06 434 PRO A O 1
ATOM 3316 N N . PRO A 1 435 ? 46.327 -32.357 26.424 1.00 45.78 435 PRO A N 1
ATOM 3317 C CA . PRO A 1 435 ? 45.946 -31.036 26.902 1.00 45.78 435 PRO A CA 1
ATOM 3318 C C . PRO A 1 435 ? 44.423 -30.901 26.895 1.00 45.78 435 PRO A C 1
ATOM 3320 O O . PRO A 1 435 ? 43.763 -31.326 25.948 1.00 45.78 435 PRO A O 1
ATOM 3323 N N . ALA A 1 436 ? 43.893 -30.309 27.967 1.00 41.84 436 ALA A N 1
ATOM 3324 C CA . ALA A 1 436 ? 42.470 -30.077 28.159 1.00 41.84 436 ALA A CA 1
ATOM 3325 C C . ALA A 1 436 ? 41.836 -29.481 26.897 1.00 41.84 436 ALA A C 1
ATOM 3327 O O . ALA A 1 436 ? 42.260 -28.428 26.412 1.00 41.84 436 ALA A O 1
ATOM 3328 N N . GLU A 1 437 ? 40.810 -30.162 26.389 1.00 35.75 437 GLU A N 1
ATOM 3329 C CA . GLU A 1 437 ? 39.926 -29.616 25.372 1.00 35.75 437 GLU A CA 1
ATOM 3330 C C . GLU A 1 437 ? 39.411 -28.245 25.841 1.00 35.75 437 GLU A C 1
ATOM 3332 O O . GLU A 1 437 ? 39.067 -28.081 27.021 1.00 35.75 437 GLU A O 1
ATOM 3337 N N . PRO A 1 438 ? 39.351 -27.232 24.960 1.00 38.59 438 PRO A N 1
ATOM 3338 C CA . PRO A 1 438 ? 38.643 -26.012 25.283 1.00 38.59 438 PRO A CA 1
ATOM 3339 C C . PRO A 1 438 ? 37.185 -26.384 25.542 1.00 38.59 438 PRO A C 1
ATOM 3341 O O . PRO A 1 438 ? 36.473 -26.801 24.631 1.00 38.59 438 PRO A O 1
ATOM 3344 N N . SER A 1 439 ? 36.784 -26.240 26.808 1.00 34.38 439 SER A N 1
ATOM 3345 C CA . SER A 1 439 ? 35.405 -26.199 27.288 1.00 34.38 439 SER A CA 1
ATOM 3346 C C . SER A 1 439 ? 34.468 -25.760 26.172 1.00 34.38 439 SER A C 1
ATOM 3348 O O . SER A 1 439 ? 34.531 -24.606 25.741 1.00 34.38 439 SER A O 1
ATOM 3350 N N . VAL A 1 440 ? 33.599 -26.679 25.747 1.00 34.41 440 VAL A N 1
ATOM 3351 C CA . VAL A 1 440 ? 32.424 -26.400 24.924 1.00 34.41 440 VAL A CA 1
ATOM 3352 C C . VAL A 1 440 ? 31.810 -25.104 25.444 1.00 34.41 440 VAL A C 1
ATOM 3354 O O . VAL A 1 440 ? 31.437 -25.004 26.616 1.00 34.41 440 VAL A O 1
ATOM 3357 N N . ALA A 1 441 ? 31.831 -24.070 24.604 1.00 35.97 441 ALA A N 1
ATOM 3358 C CA . ALA A 1 441 ? 31.152 -22.828 24.901 1.00 35.97 441 ALA A CA 1
ATOM 3359 C C . ALA A 1 441 ? 29.691 -23.191 25.155 1.00 35.97 441 ALA A C 1
ATOM 3361 O O . ALA A 1 441 ? 29.050 -23.794 24.295 1.00 35.97 441 ALA A O 1
ATOM 3362 N N . ALA A 1 442 ? 29.223 -22.881 26.365 1.00 34.19 442 ALA A N 1
ATOM 3363 C CA . ALA A 1 442 ? 27.825 -22.965 26.735 1.00 34.19 442 ALA A CA 1
ATOM 3364 C C . ALA A 1 442 ? 26.986 -22.426 25.573 1.00 34.19 442 ALA A C 1
ATOM 3366 O O . ALA A 1 442 ? 27.262 -21.324 25.090 1.00 34.19 442 ALA A O 1
ATOM 3367 N N . GLU A 1 443 ? 26.023 -23.223 25.110 1.00 38.12 443 GLU A N 1
ATOM 3368 C CA . GLU A 1 443 ? 25.024 -22.788 24.141 1.00 38.12 443 GLU A CA 1
ATOM 3369 C C . GLU A 1 443 ? 24.532 -21.400 24.561 1.00 38.12 443 GLU A C 1
ATOM 3371 O O . GLU A 1 443 ? 24.051 -21.207 25.681 1.00 38.12 443 GLU A O 1
ATOM 3376 N N . GLU A 1 444 ? 24.779 -20.400 23.713 1.00 39.44 444 GLU A N 1
ATOM 3377 C CA . GLU A 1 444 ? 24.480 -19.015 24.048 1.00 39.44 444 GLU A CA 1
ATOM 3378 C C . GLU A 1 444 ? 22.966 -18.872 24.234 1.00 39.44 444 GLU A C 1
ATOM 3380 O O . GLU A 1 444 ? 22.187 -18.998 23.287 1.00 39.44 444 GLU A O 1
ATOM 3385 N N . GLU A 1 445 ? 22.556 -18.628 25.482 1.00 39.16 445 GLU A N 1
ATOM 3386 C CA . GLU A 1 445 ? 21.168 -18.364 25.852 1.00 39.16 445 GLU A CA 1
ATOM 3387 C C . GLU A 1 445 ? 20.554 -17.269 24.954 1.00 39.16 445 GLU A C 1
ATOM 3389 O O . GLU A 1 445 ? 21.236 -16.304 24.580 1.00 39.16 445 GLU A O 1
ATOM 3394 N N . PRO A 1 446 ? 19.248 -17.365 24.630 1.00 41.16 446 PRO A N 1
ATOM 3395 C CA . PRO A 1 446 ? 18.565 -16.385 23.795 1.00 41.16 446 PRO A CA 1
ATOM 3396 C C . PRO A 1 446 ? 18.723 -14.961 24.347 1.00 41.16 446 PRO A C 1
ATOM 3398 O O . PRO A 1 446 ? 18.771 -14.737 25.555 1.00 41.16 446 PRO A O 1
ATOM 3401 N N . VAL A 1 447 ? 18.775 -13.972 23.449 1.00 48.94 447 VAL A N 1
ATOM 3402 C CA . VAL A 1 447 ? 18.947 -12.553 23.795 1.00 48.94 447 VAL A CA 1
ATOM 3403 C C . VAL A 1 447 ? 17.826 -12.082 24.727 1.00 48.94 447 VAL A C 1
ATOM 3405 O O . VAL A 1 447 ? 16.728 -11.748 24.283 1.00 48.94 447 VAL A O 1
ATOM 3408 N N . VAL A 1 448 ? 18.121 -11.993 26.024 1.00 52.19 448 VAL A N 1
ATOM 3409 C CA . VAL A 1 448 ? 17.255 -11.346 27.011 1.00 52.19 448 VAL A CA 1
ATOM 3410 C C . VAL A 1 448 ? 17.982 -10.116 27.568 1.00 52.19 448 VAL A C 1
ATOM 3412 O O . VAL A 1 448 ? 18.716 -10.184 28.551 1.00 52.19 448 VAL A O 1
ATOM 3415 N N . LEU A 1 449 ? 17.765 -8.951 26.946 1.00 59.75 449 LEU A N 1
ATOM 3416 C CA . LEU A 1 449 ? 18.161 -7.632 27.480 1.00 59.75 449 LEU A CA 1
ATOM 3417 C C . LEU A 1 449 ? 17.167 -7.147 28.551 1.00 59.75 449 LEU A C 1
ATOM 3419 O O . LEU A 1 449 ? 16.698 -6.015 28.540 1.00 59.75 449 LEU A O 1
ATOM 3423 N N . SER A 1 450 ? 16.757 -8.052 29.433 1.00 57.53 450 SER A N 1
ATOM 3424 C CA . SER A 1 450 ? 15.766 -7.790 30.471 1.00 57.53 450 SER A CA 1
ATOM 3425 C C . SER A 1 450 ? 15.997 -8.735 31.644 1.00 57.53 450 SER A C 1
ATOM 3427 O O . SER A 1 450 ? 16.164 -9.936 31.470 1.00 57.53 450 SER A O 1
ATOM 3429 N N . SER A 1 451 ? 16.029 -8.213 32.866 1.00 62.56 451 SER A N 1
ATOM 3430 C CA . SER A 1 451 ? 16.118 -9.055 34.061 1.00 62.56 451 SER A CA 1
ATOM 3431 C C . SER A 1 451 ? 14.887 -8.863 34.928 1.00 62.56 451 SER A C 1
ATOM 3433 O O . SER A 1 451 ? 14.517 -7.740 35.262 1.00 62.56 451 SER A O 1
ATOM 3435 N N . ARG A 1 452 ? 14.238 -9.975 35.293 1.00 60.03 452 ARG A N 1
ATOM 3436 C CA . ARG A 1 452 ? 13.063 -9.984 36.182 1.00 60.03 452 ARG A CA 1
ATOM 3437 C C . ARG A 1 452 ? 13.434 -9.988 37.665 1.00 60.03 452 ARG A C 1
ATOM 3439 O O . ARG A 1 452 ? 12.566 -9.763 38.504 1.00 60.03 452 ARG A O 1
ATOM 3446 N N . ARG A 1 453 ? 14.698 -10.263 38.001 1.00 64.31 453 ARG A N 1
ATOM 3447 C CA . ARG A 1 453 ? 15.158 -10.387 39.389 1.00 64.31 453 ARG A CA 1
ATOM 3448 C C . ARG A 1 453 ? 15.441 -8.994 39.955 1.00 64.31 453 ARG A C 1
ATOM 3450 O O . ARG A 1 453 ? 16.324 -8.305 39.464 1.00 64.31 453 ARG A O 1
ATOM 3457 N N . ILE A 1 454 ? 14.696 -8.557 40.966 1.00 61.31 454 ILE A N 1
ATOM 3458 C CA . ILE A 1 454 ? 14.883 -7.223 41.558 1.00 61.31 454 ILE A CA 1
ATOM 3459 C C . ILE A 1 454 ? 16.223 -7.205 42.331 1.00 61.31 454 ILE A C 1
ATOM 3461 O O . ILE A 1 454 ? 16.488 -8.150 43.077 1.00 61.31 454 ILE A O 1
ATOM 3465 N N . PRO A 1 455 ? 17.109 -6.205 42.140 1.00 64.25 455 PRO A N 1
ATOM 3466 C CA . PRO A 1 455 ? 18.357 -6.098 42.895 1.00 64.25 455 PRO A CA 1
ATOM 3467 C C . PRO A 1 455 ? 18.070 -5.800 44.370 1.00 64.25 455 PRO A C 1
ATOM 3469 O O . PRO A 1 455 ? 17.082 -5.135 44.681 1.00 64.25 455 PRO A O 1
ATOM 3472 N N . ALA A 1 456 ? 18.949 -6.228 45.279 1.00 59.91 456 ALA A N 1
ATOM 3473 C CA . ALA A 1 456 ? 18.827 -5.875 46.691 1.00 59.91 456 ALA A CA 1
ATOM 3474 C C . ALA A 1 456 ? 18.797 -4.341 46.860 1.00 59.91 456 ALA A C 1
ATOM 3476 O O . ALA A 1 456 ? 19.668 -3.631 46.352 1.00 59.91 456 ALA A O 1
ATOM 3477 N N . THR A 1 457 ? 17.799 -3.829 47.584 1.00 57.38 457 THR A N 1
ATOM 3478 C CA . THR A 1 457 ? 17.604 -2.389 47.838 1.00 57.38 457 THR A CA 1
ATOM 3479 C C . THR A 1 457 ? 18.663 -1.790 48.763 1.00 57.38 457 THR A C 1
ATOM 3481 O O . THR A 1 457 ? 18.773 -0.573 48.819 1.00 57.38 457 THR A O 1
ATOM 3484 N N . GLY A 1 458 ? 19.469 -2.631 49.426 1.00 56.09 458 GLY A N 1
ATOM 3485 C CA . GLY A 1 458 ? 20.648 -2.238 50.198 1.00 56.09 458 GLY A CA 1
ATOM 3486 C C . GLY A 1 458 ? 20.323 -1.312 51.367 1.00 56.09 458 GLY A C 1
ATOM 3487 O O . GLY A 1 458 ? 20.580 -0.130 51.276 1.00 56.09 458 GLY A O 1
ATOM 3488 N N . GLY A 1 459 ? 19.750 -1.820 52.463 1.00 60.53 459 GLY A N 1
ATOM 3489 C CA . GLY A 1 459 ? 19.664 -1.123 53.765 1.00 60.53 459 GLY A CA 1
ATOM 3490 C C . GLY A 1 459 ? 18.945 0.242 53.833 1.00 60.53 459 GLY A C 1
ATOM 3491 O O . GLY A 1 459 ? 18.808 0.789 54.925 1.00 60.53 459 GLY A O 1
ATOM 3492 N N . LEU A 1 460 ? 18.486 0.806 52.715 1.00 64.25 460 LEU A N 1
ATOM 3493 C CA . LEU A 1 460 ? 17.867 2.126 52.643 1.00 64.25 460 LEU A CA 1
ATOM 3494 C C . LEU A 1 460 ? 16.459 2.133 53.231 1.00 64.25 460 LEU A C 1
ATOM 3496 O O . LEU A 1 460 ? 15.590 1.373 52.805 1.00 64.25 460 LEU A O 1
ATOM 3500 N N . GLY A 1 461 ? 16.215 3.057 54.160 1.00 65.69 461 GLY A N 1
ATOM 3501 C CA . GLY A 1 461 ? 14.875 3.337 54.669 1.00 65.69 461 GLY A CA 1
ATOM 3502 C C . GLY A 1 461 ? 14.110 4.335 53.779 1.00 65.69 461 GLY A C 1
ATOM 3503 O O . GLY A 1 461 ? 14.732 5.242 53.221 1.00 65.69 461 GLY A O 1
ATOM 3504 N N . PRO A 1 462 ? 12.764 4.259 53.699 1.00 61.75 462 PRO A N 1
ATOM 3505 C CA . PRO A 1 462 ? 11.943 5.145 52.860 1.00 61.75 462 PRO A CA 1
ATOM 3506 C C . PRO A 1 462 ? 12.105 6.645 53.156 1.00 61.75 462 PRO A C 1
ATOM 3508 O O . PRO A 1 462 ? 11.938 7.466 52.263 1.00 61.75 462 PRO A O 1
ATOM 3511 N N . GLY A 1 463 ? 12.437 7.012 54.401 1.00 62.41 463 GLY A N 1
ATOM 3512 C CA . GLY A 1 463 ? 12.629 8.408 54.815 1.00 62.41 463 GLY A CA 1
ATOM 3513 C C . GLY A 1 463 ? 14.005 8.997 54.484 1.00 62.41 463 GLY A C 1
ATOM 3514 O O . GLY A 1 463 ? 14.153 10.213 54.499 1.00 62.41 463 GLY A O 1
ATOM 3515 N N . MET A 1 464 ? 15.006 8.167 54.166 1.00 66.81 464 MET A N 1
ATOM 3516 C CA . MET A 1 464 ? 16.381 8.630 53.916 1.00 66.81 464 MET A CA 1
ATOM 3517 C C . MET A 1 464 ? 16.600 9.124 52.477 1.00 66.81 464 MET A C 1
ATOM 3519 O O . MET A 1 464 ? 17.538 9.872 52.226 1.00 66.81 464 MET A O 1
ATOM 3523 N N . ILE A 1 465 ? 15.745 8.728 51.526 1.00 72.56 465 ILE A N 1
ATOM 3524 C CA . ILE A 1 465 ? 15.914 9.037 50.094 1.00 72.56 465 ILE A CA 1
ATOM 3525 C C . ILE A 1 465 ? 15.829 10.544 49.840 1.00 72.56 465 ILE A C 1
ATOM 3527 O O . ILE A 1 465 ? 16.698 11.104 49.180 1.00 72.56 465 ILE A O 1
ATOM 3531 N N . ALA A 1 466 ? 14.800 11.206 50.376 1.00 67.75 466 ALA A N 1
ATOM 3532 C CA . ALA A 1 466 ? 14.597 12.639 50.178 1.00 67.75 466 ALA A CA 1
ATOM 3533 C C . ALA A 1 466 ? 15.779 13.457 50.718 1.00 67.75 466 ALA A C 1
ATOM 3535 O O . ALA A 1 466 ? 16.208 14.410 50.078 1.00 67.75 466 ALA A O 1
ATOM 3536 N N . GLU A 1 467 ? 16.326 13.050 51.863 1.00 70.00 467 GLU A N 1
ATOM 3537 C CA . GLU A 1 467 ? 17.451 13.718 52.515 1.00 70.00 467 GLU A CA 1
ATOM 3538 C C . GLU A 1 467 ? 18.752 13.536 51.715 1.00 70.00 467 GLU A C 1
ATOM 3540 O O . GLU A 1 467 ? 19.426 14.510 51.389 1.00 70.00 467 GLU A O 1
ATOM 3545 N N . LEU A 1 468 ? 19.046 12.309 51.271 1.00 69.38 468 LEU A N 1
ATOM 3546 C CA . LEU A 1 468 ? 20.221 12.009 50.442 1.00 69.38 468 LEU A CA 1
ATOM 3547 C C . LEU A 1 468 ? 20.185 12.701 49.070 1.00 69.38 468 LEU A C 1
ATOM 3549 O O . LEU A 1 468 ? 21.227 13.098 48.552 1.00 69.38 468 LEU A O 1
ATOM 3553 N N . LEU A 1 469 ? 18.999 12.856 48.473 1.00 69.94 469 LEU A N 1
ATOM 3554 C CA . LEU A 1 469 ? 18.836 13.538 47.185 1.00 69.94 469 LEU A CA 1
ATOM 3555 C C . LEU A 1 469 ? 18.849 15.072 47.319 1.00 69.94 469 LEU A C 1
ATOM 3557 O O . LEU A 1 469 ? 19.238 15.749 46.369 1.00 69.94 469 LEU A O 1
ATOM 3561 N N . LYS A 1 470 ? 18.461 15.630 48.476 1.00 68.44 470 LYS A N 1
ATOM 3562 C CA . LYS A 1 470 ? 18.534 17.077 48.766 1.00 68.44 470 LYS A CA 1
ATOM 3563 C C . LYS A 1 470 ? 19.960 17.547 49.069 1.00 68.44 470 LYS A C 1
ATOM 3565 O O . LYS A 1 470 ? 20.296 18.684 48.760 1.00 68.44 470 LYS A O 1
ATOM 3570 N N . GLN A 1 471 ? 20.819 16.668 49.586 1.00 63.34 471 GLN A N 1
ATOM 3571 C CA . GLN A 1 471 ? 22.235 16.938 49.890 1.00 63.34 471 GLN A CA 1
ATOM 3572 C C . GLN A 1 471 ? 23.158 16.971 48.649 1.00 63.34 471 GLN A C 1
ATOM 3574 O O . GLN A 1 471 ? 24.361 16.749 48.767 1.00 63.34 471 GLN A O 1
ATOM 3579 N N . GLY A 1 472 ? 22.623 17.228 47.448 1.00 51.44 472 GLY A N 1
ATOM 3580 C CA . GLY A 1 472 ? 23.360 17.191 46.181 1.00 51.44 472 GLY A CA 1
ATOM 3581 C C . GLY A 1 472 ? 24.667 17.990 46.220 1.00 51.44 472 GLY A C 1
ATOM 3582 O O . GLY A 1 472 ? 24.666 19.218 46.221 1.00 51.44 472 GLY A O 1
ATOM 3583 N N . HIS A 1 473 ? 25.802 17.289 46.244 1.00 52.09 473 HIS A N 1
ATOM 3584 C CA . HIS A 1 473 ? 27.115 17.904 46.096 1.00 52.09 473 HIS A CA 1
ATOM 3585 C C . HIS A 1 473 ? 27.412 18.088 44.605 1.00 52.09 473 HIS A C 1
ATOM 3587 O O . HIS A 1 473 ? 27.592 17.072 43.928 1.00 52.09 473 HIS A O 1
ATOM 3593 N N . PRO A 1 474 ? 27.532 19.324 44.082 1.00 50.47 474 PRO A N 1
ATOM 3594 C CA . PRO A 1 474 ? 28.036 19.510 42.732 1.00 50.47 474 PRO A CA 1
ATOM 3595 C C . PRO A 1 474 ? 29.454 18.940 42.675 1.00 50.47 474 PRO A C 1
ATOM 3597 O O . PRO A 1 474 ? 30.345 19.378 43.411 1.00 50.47 474 PRO A O 1
ATOM 3600 N N . LEU A 1 475 ? 29.691 17.946 41.817 1.00 46.59 475 LEU A N 1
ATOM 3601 C CA . LEU A 1 475 ? 31.061 17.499 41.553 1.00 46.59 475 LEU A CA 1
ATOM 3602 C C . LEU A 1 475 ? 31.839 18.673 40.938 1.00 46.59 475 LEU A C 1
ATOM 3604 O O . LEU A 1 475 ? 31.680 18.968 39.753 1.00 46.59 475 LEU A O 1
ATOM 3608 N N . ARG A 1 476 ? 32.703 19.322 41.734 1.00 41.34 476 ARG A N 1
ATOM 3609 C CA . ARG A 1 476 ? 33.784 20.182 41.225 1.00 41.34 476 ARG A CA 1
ATOM 3610 C C . ARG A 1 476 ? 34.522 19.397 40.141 1.00 41.34 476 ARG A C 1
ATOM 3612 O O . ARG A 1 476 ? 34.981 18.282 40.388 1.00 41.34 476 ARG A O 1
ATOM 3619 N N . SER A 1 477 ? 34.646 19.988 38.962 1.00 43.81 477 SER A N 1
ATOM 3620 C CA . SER A 1 477 ? 35.188 19.408 37.726 1.00 43.81 477 SER A CA 1
ATOM 3621 C C . SER A 1 477 ? 36.659 18.955 37.777 1.00 43.81 477 SER A C 1
ATOM 3623 O O . SER A 1 477 ? 37.208 18.590 36.745 1.00 43.81 477 SER A O 1
ATOM 3625 N N . GLU A 1 478 ? 37.307 18.937 38.945 1.00 36.41 478 GLU A N 1
ATOM 3626 C CA . GLU A 1 478 ? 38.764 18.790 39.078 1.00 36.41 478 GLU A CA 1
ATOM 3627 C C . GLU A 1 478 ? 39.230 17.622 39.965 1.00 36.41 478 GLU A C 1
ATOM 3629 O O . GLU A 1 478 ? 40.410 17.531 40.293 1.00 36.41 478 GLU A O 1
ATOM 3634 N N . GLN A 1 479 ? 38.357 16.689 40.363 1.00 49.66 479 GLN A N 1
ATOM 3635 C CA . GLN A 1 479 ? 38.827 15.494 41.078 1.00 49.66 479 GLN A CA 1
ATOM 3636 C C . GLN A 1 479 ? 39.264 14.385 40.103 1.00 49.66 479 GLN A C 1
ATOM 3638 O O . GLN A 1 479 ? 38.489 14.013 39.218 1.00 49.66 479 GLN A O 1
ATOM 3643 N N . PRO A 1 480 ? 40.469 13.800 40.261 1.00 51.09 480 PRO A N 1
ATOM 3644 C CA . PRO A 1 480 ? 40.925 12.715 39.401 1.00 51.09 480 PRO A CA 1
ATOM 3645 C C . PRO A 1 480 ? 40.032 11.476 39.554 1.00 51.09 480 PRO A C 1
ATOM 3647 O O . PRO A 1 480 ? 39.649 11.092 40.661 1.00 51.09 480 PRO A O 1
ATOM 3650 N N . ALA A 1 481 ? 39.724 10.824 38.428 1.00 58.16 481 ALA A N 1
ATOM 3651 C CA . ALA A 1 481 ? 38.893 9.621 38.409 1.00 58.16 481 ALA A CA 1
ATOM 3652 C C . ALA A 1 481 ? 39.502 8.519 39.293 1.00 58.16 481 ALA A C 1
ATOM 3654 O O . ALA A 1 481 ? 40.635 8.079 39.039 1.00 58.16 481 ALA A O 1
ATOM 3655 N N . THR A 1 482 ? 38.746 8.063 40.297 1.00 66.12 482 THR A N 1
ATOM 3656 C CA . THR A 1 482 ? 39.168 7.018 41.244 1.00 66.12 482 THR A CA 1
ATOM 3657 C C . THR A 1 482 ? 39.364 5.676 40.526 1.00 66.12 482 THR A C 1
ATOM 3659 O O . THR A 1 482 ? 38.865 5.453 39.418 1.00 66.12 482 THR A O 1
ATOM 3662 N N . ARG A 1 483 ? 40.108 4.742 41.138 1.00 64.38 483 ARG A N 1
ATOM 3663 C CA . ARG A 1 483 ? 40.312 3.384 40.586 1.00 64.38 483 ARG A CA 1
ATOM 3664 C C . ARG A 1 483 ? 38.977 2.674 40.322 1.00 64.38 483 ARG A C 1
ATOM 3666 O O . ARG A 1 483 ? 38.830 2.001 39.301 1.00 64.38 483 ARG A O 1
ATOM 3673 N N . GLU A 1 484 ? 38.007 2.875 41.205 1.00 63.59 484 GLU A N 1
ATOM 3674 C CA . GLU A 1 484 ? 36.647 2.344 41.098 1.00 63.59 484 GLU A CA 1
ATOM 3675 C C . GLU A 1 484 ? 35.857 2.988 39.957 1.00 63.59 484 GLU A C 1
ATOM 3677 O O . GLU A 1 484 ? 35.205 2.277 39.197 1.00 63.59 484 GLU A O 1
ATOM 3682 N N . GLU A 1 485 ? 35.995 4.297 39.739 1.00 65.75 485 GLU A N 1
ATOM 3683 C CA . GLU A 1 485 ? 35.359 4.995 38.618 1.00 65.75 485 GLU A CA 1
ATOM 3684 C C . GLU A 1 485 ? 35.897 4.520 37.263 1.00 65.75 485 GLU A C 1
ATOM 3686 O O . GLU A 1 485 ? 35.130 4.264 36.333 1.00 65.75 485 GLU A O 1
ATOM 3691 N N . ARG A 1 486 ? 37.217 4.324 37.150 1.00 74.38 486 ARG A N 1
ATOM 3692 C CA . ARG A 1 486 ? 37.826 3.742 35.942 1.00 74.38 486 ARG A CA 1
ATOM 3693 C C . ARG A 1 486 ? 37.339 2.309 35.711 1.00 74.38 486 ARG A C 1
ATOM 3695 O O . ARG A 1 486 ? 37.156 1.916 34.560 1.00 74.38 486 ARG A O 1
ATOM 3702 N N . SER A 1 487 ? 37.116 1.543 36.781 1.00 76.31 487 SER A N 1
ATOM 3703 C CA . SER A 1 487 ? 36.549 0.191 36.718 1.00 76.31 487 SER A CA 1
ATOM 3704 C C . SER A 1 487 ? 35.083 0.208 36.268 1.00 76.31 487 SER A C 1
ATOM 3706 O O . SER A 1 487 ? 34.721 -0.498 35.328 1.00 76.31 487 SER A O 1
ATOM 3708 N N . LEU A 1 488 ? 34.250 1.075 36.853 1.00 77.44 488 LEU A N 1
ATOM 3709 C CA . LEU A 1 488 ? 32.839 1.222 36.494 1.00 77.44 488 LEU A CA 1
ATOM 3710 C C . LEU A 1 488 ? 32.677 1.697 35.046 1.00 77.44 488 LEU A C 1
ATOM 3712 O O . LEU A 1 488 ? 31.932 1.079 34.292 1.00 77.44 488 LEU A O 1
ATOM 3716 N N . ARG A 1 489 ? 33.451 2.702 34.618 1.00 80.56 489 ARG A N 1
ATOM 3717 C CA . ARG A 1 489 ? 33.499 3.159 33.221 1.00 80.56 489 ARG A CA 1
ATOM 3718 C C . ARG A 1 489 ? 33.838 2.019 32.260 1.00 80.56 489 ARG A C 1
ATOM 3720 O O . ARG A 1 489 ? 33.164 1.856 31.246 1.00 80.56 489 ARG A O 1
ATOM 3727 N N . LYS A 1 490 ? 34.851 1.202 32.579 1.00 81.62 490 LYS A N 1
ATOM 3728 C CA . LYS A 1 490 ? 35.215 0.023 31.773 1.00 81.62 490 LYS A CA 1
ATOM 3729 C C . LYS A 1 490 ? 34.087 -1.012 31.728 1.00 81.62 490 LYS A C 1
ATOM 3731 O O . LYS A 1 490 ? 33.831 -1.558 30.659 1.00 81.62 490 LYS A O 1
ATOM 3736 N N . ARG A 1 491 ? 33.392 -1.257 32.847 1.00 81.94 491 ARG A N 1
ATOM 3737 C CA . ARG A 1 491 ? 32.226 -2.160 32.899 1.00 81.94 491 ARG A CA 1
ATOM 3738 C C . ARG A 1 491 ? 31.065 -1.654 32.045 1.00 81.94 491 ARG A C 1
ATOM 3740 O O . ARG A 1 491 ? 30.490 -2.456 31.319 1.00 81.94 491 ARG A O 1
ATOM 3747 N N . VAL A 1 492 ? 30.766 -0.352 32.079 1.00 82.44 492 VAL A N 1
ATOM 3748 C CA . VAL A 1 492 ? 29.715 0.264 31.248 1.00 82.44 492 VAL A CA 1
ATOM 3749 C C . VAL A 1 492 ? 30.044 0.117 29.763 1.00 82.44 492 VAL A C 1
ATOM 3751 O O . VAL A 1 492 ? 29.223 -0.402 29.015 1.00 82.44 492 VAL A O 1
ATOM 3754 N N . ILE A 1 493 ? 31.255 0.499 29.339 1.00 84.12 493 ILE A N 1
ATOM 3755 C CA . ILE A 1 493 ? 31.675 0.379 27.932 1.00 84.12 493 ILE A CA 1
ATOM 3756 C C . ILE A 1 493 ? 31.621 -1.084 27.482 1.00 84.12 493 ILE A C 1
ATOM 3758 O O . ILE A 1 493 ? 31.051 -1.378 26.435 1.00 84.12 493 ILE A O 1
ATOM 3762 N N . ARG A 1 494 ? 32.159 -2.010 28.287 1.00 84.38 494 ARG A N 1
ATOM 3763 C CA . ARG A 1 494 ? 32.121 -3.444 27.982 1.00 84.38 494 ARG A CA 1
ATOM 3764 C C . ARG A 1 494 ? 30.690 -3.956 27.857 1.00 84.38 494 ARG A C 1
ATOM 3766 O O . ARG A 1 494 ? 30.387 -4.629 26.889 1.00 84.38 494 ARG A O 1
ATOM 3773 N N . ALA A 1 495 ? 29.805 -3.611 28.788 1.00 83.62 495 ALA A N 1
ATOM 3774 C CA . ALA A 1 495 ? 28.412 -4.043 28.744 1.00 83.62 495 ALA A CA 1
ATOM 3775 C C . ALA A 1 495 ? 27.658 -3.483 27.524 1.00 83.62 495 ALA A C 1
ATOM 3777 O O . ALA A 1 495 ? 26.882 -4.217 26.917 1.00 83.62 495 ALA A O 1
ATOM 3778 N N . LEU A 1 496 ? 27.911 -2.227 27.134 1.00 84.88 496 LEU A N 1
ATOM 3779 C CA . LEU A 1 496 ? 27.332 -1.625 25.926 1.00 84.88 496 LEU A CA 1
ATOM 3780 C C . LEU A 1 496 ? 27.840 -2.310 24.649 1.00 84.88 496 LEU A C 1
ATOM 3782 O O . LEU A 1 496 ? 27.051 -2.595 23.752 1.00 84.88 496 LEU A O 1
ATOM 3786 N N . VAL A 1 497 ? 29.143 -2.603 24.574 1.00 87.88 497 VAL A N 1
ATOM 3787 C CA . VAL A 1 497 ? 29.744 -3.300 23.428 1.00 87.88 497 VAL A CA 1
ATOM 3788 C C . VAL A 1 497 ? 29.281 -4.755 23.361 1.00 87.88 497 VAL A C 1
ATOM 3790 O O . VAL A 1 497 ? 28.881 -5.185 22.288 1.00 87.88 497 VAL A O 1
ATOM 3793 N N . ASP A 1 498 ? 29.248 -5.480 24.483 1.00 85.44 498 ASP A N 1
ATOM 3794 C CA . ASP A 1 498 ? 28.750 -6.861 24.559 1.00 85.44 498 ASP A CA 1
ATOM 3795 C C . ASP A 1 498 ? 27.275 -6.936 24.117 1.00 85.44 498 ASP A C 1
ATOM 3797 O O . ASP A 1 498 ? 26.897 -7.817 23.345 1.00 85.44 498 ASP A O 1
ATOM 3801 N N . ALA A 1 499 ? 26.430 -6.006 24.581 1.00 81.44 499 ALA A N 1
ATOM 3802 C CA . ALA A 1 499 ? 25.027 -5.931 24.173 1.00 81.44 499 ALA A CA 1
ATOM 3803 C C . ALA A 1 499 ? 24.889 -5.606 22.678 1.00 81.44 499 ALA A C 1
ATOM 3805 O O . ALA A 1 499 ? 24.113 -6.257 21.978 1.00 81.44 499 ALA A O 1
ATOM 3806 N N . GLY A 1 500 ? 25.676 -4.648 22.176 1.00 84.88 500 GLY A N 1
ATOM 3807 C CA . GLY A 1 500 ? 25.739 -4.314 20.755 1.00 84.88 500 GLY A CA 1
ATOM 3808 C C . GLY A 1 500 ? 26.189 -5.493 19.888 1.00 84.88 500 GLY A C 1
ATOM 3809 O O . GLY A 1 500 ? 25.534 -5.786 18.892 1.00 84.88 500 GLY A O 1
ATOM 3810 N N . ASP A 1 501 ? 27.246 -6.207 20.292 1.00 86.31 501 ASP A N 1
ATOM 3811 C CA . ASP A 1 501 ? 27.812 -7.361 19.579 1.00 86.31 501 ASP A CA 1
ATOM 3812 C C . ASP A 1 501 ? 26.797 -8.525 19.537 1.00 86.31 501 ASP A C 1
ATOM 3814 O O . ASP A 1 501 ? 26.581 -9.115 18.476 1.00 86.31 501 ASP A O 1
ATOM 3818 N N . ARG A 1 502 ? 26.079 -8.792 20.639 1.00 83.38 502 ARG A N 1
ATOM 3819 C CA . ARG A 1 502 ? 24.997 -9.799 20.687 1.00 83.38 502 ARG A CA 1
ATOM 3820 C C . ARG A 1 502 ? 23.797 -9.423 19.817 1.00 83.38 502 ARG A C 1
ATOM 3822 O O . ARG A 1 502 ? 23.281 -10.259 19.081 1.00 83.38 502 ARG A O 1
ATOM 3829 N N . LEU A 1 503 ? 23.362 -8.163 19.855 1.00 80.94 503 LEU A N 1
ATOM 3830 C CA . LEU A 1 503 ? 22.276 -7.671 18.997 1.00 80.94 503 LEU A CA 1
ATOM 3831 C C . LEU A 1 503 ? 22.667 -7.673 17.518 1.00 80.94 503 LEU A C 1
ATOM 3833 O O . LEU A 1 503 ? 21.828 -7.927 16.653 1.00 80.94 503 LEU A O 1
ATOM 3837 N N . PHE A 1 504 ? 23.938 -7.412 17.221 1.00 83.38 504 PHE A N 1
ATOM 3838 C CA . PHE A 1 504 ? 24.488 -7.506 15.878 1.00 83.38 504 PHE A CA 1
ATOM 3839 C C . PHE A 1 504 ? 24.489 -8.954 15.373 1.00 83.38 504 PHE A C 1
ATOM 3841 O O . PHE A 1 504 ? 24.073 -9.187 14.237 1.00 83.38 504 PHE A O 1
ATOM 3848 N N . ALA A 1 505 ? 24.889 -9.918 16.211 1.00 78.75 505 ALA A N 1
ATOM 3849 C CA . ALA A 1 505 ? 24.818 -11.348 15.901 1.00 78.75 505 ALA A CA 1
ATOM 3850 C C . ALA A 1 505 ? 23.369 -11.824 15.686 1.00 78.75 505 ALA A C 1
ATOM 3852 O O . ALA A 1 505 ? 23.097 -12.573 14.753 1.00 78.75 505 ALA A O 1
ATOM 3853 N N . ALA A 1 506 ? 22.419 -11.294 16.463 1.00 74.62 506 ALA A N 1
ATOM 3854 C CA . ALA A 1 506 ? 20.984 -11.554 16.314 1.00 74.62 506 ALA A CA 1
ATOM 3855 C C . ALA A 1 506 ? 20.319 -10.817 15.126 1.00 74.62 506 ALA A C 1
ATOM 3857 O O . ALA A 1 506 ? 19.100 -10.882 14.957 1.00 74.62 506 ALA A O 1
ATOM 3858 N N . GLY A 1 507 ? 21.080 -10.068 14.317 1.00 78.62 507 GLY A N 1
ATOM 3859 C CA . GLY A 1 507 ? 20.569 -9.320 13.161 1.00 78.62 507 GLY A CA 1
ATOM 3860 C C . GLY A 1 507 ? 19.766 -8.054 13.502 1.00 78.62 507 GLY A C 1
ATOM 3861 O O . GLY A 1 507 ? 19.202 -7.413 12.612 1.00 78.62 507 GLY A O 1
ATOM 3862 N N . GLN A 1 508 ? 19.722 -7.640 14.771 1.00 82.56 508 GLN A N 1
ATOM 3863 C CA . GLN A 1 508 ? 19.005 -6.453 15.252 1.00 82.56 508 GLN A CA 1
ATOM 3864 C C . GLN A 1 508 ? 19.870 -5.187 15.146 1.00 82.56 508 GLN A C 1
ATOM 3866 O O . GLN A 1 508 ? 20.147 -4.486 16.121 1.00 82.56 508 GLN A O 1
ATOM 3871 N N . PHE A 1 509 ? 20.281 -4.861 13.920 1.00 81.56 509 PHE A N 1
ATOM 3872 C CA . PHE A 1 509 ? 21.290 -3.835 13.651 1.00 81.56 509 PHE A CA 1
ATOM 3873 C C . PHE A 1 509 ? 20.924 -2.428 14.164 1.00 81.56 509 PHE A C 1
ATOM 3875 O O . PHE A 1 509 ? 21.801 -1.706 14.621 1.00 81.56 509 PHE A O 1
ATOM 3882 N N . ARG A 1 510 ? 19.642 -2.028 14.144 1.00 78.31 510 ARG A N 1
ATOM 3883 C CA . ARG A 1 510 ? 19.216 -0.702 14.644 1.00 78.31 510 ARG A CA 1
ATOM 3884 C C . ARG A 1 510 ? 19.396 -0.560 16.160 1.00 78.31 510 ARG A C 1
ATOM 3886 O O . ARG A 1 510 ? 19.797 0.498 16.629 1.00 78.31 510 ARG A O 1
ATOM 3893 N N . GLN A 1 511 ? 19.097 -1.608 16.924 1.00 79.31 511 GLN A N 1
ATOM 3894 C CA . GLN A 1 511 ? 19.307 -1.579 18.372 1.00 79.31 511 GLN A CA 1
ATOM 3895 C C . GLN A 1 511 ? 20.806 -1.638 18.676 1.00 79.31 511 GLN A C 1
ATOM 3897 O O . GLN A 1 511 ? 21.298 -0.855 19.483 1.00 79.31 511 GLN A O 1
ATOM 3902 N N . ALA A 1 512 ? 21.552 -2.474 17.942 1.00 84.50 512 ALA A N 1
ATOM 3903 C CA . ALA A 1 512 ? 23.007 -2.532 18.041 1.00 84.50 512 ALA A CA 1
ATOM 3904 C C . ALA A 1 512 ? 23.664 -1.159 17.797 1.00 84.50 512 ALA A C 1
ATOM 3906 O O . ALA A 1 512 ? 24.542 -0.771 18.565 1.00 84.50 512 ALA A O 1
ATOM 3907 N N . SER A 1 513 ? 23.210 -0.380 16.798 1.00 85.31 513 SER A N 1
ATOM 3908 C CA . SER A 1 513 ? 23.739 0.976 16.570 1.00 85.31 513 SER A CA 1
ATOM 3909 C C . SER A 1 513 ? 23.527 1.891 17.769 1.00 85.31 513 SER A C 1
ATOM 3911 O O . SER A 1 513 ? 24.466 2.577 18.146 1.00 85.31 513 SER A O 1
ATOM 3913 N N . THR A 1 514 ? 22.363 1.843 18.425 1.00 82.88 514 THR A N 1
ATOM 3914 C CA . THR A 1 514 ? 22.093 2.658 19.619 1.00 82.88 514 THR A CA 1
ATOM 3915 C C . THR A 1 514 ? 23.068 2.340 20.754 1.00 82.88 514 THR A C 1
ATOM 3917 O O . THR A 1 514 ? 23.611 3.255 21.369 1.00 82.88 514 THR A O 1
ATOM 3920 N N . TYR A 1 515 ? 23.350 1.060 21.014 1.00 85.94 515 TYR A N 1
ATOM 3921 C CA . TYR A 1 515 ? 24.303 0.676 22.061 1.00 85.94 515 TYR A CA 1
ATOM 3922 C C . TYR A 1 515 ? 25.751 1.053 21.709 1.00 85.94 515 TYR A C 1
ATOM 3924 O O . TYR A 1 515 ? 26.486 1.515 22.585 1.00 85.94 515 TYR A O 1
ATOM 3932 N N . TYR A 1 516 ? 26.157 0.944 20.439 1.00 87.12 516 TYR A N 1
ATOM 3933 C CA . TYR A 1 516 ? 27.477 1.409 19.999 1.00 87.12 516 TYR A CA 1
ATOM 3934 C C . TYR A 1 516 ? 27.609 2.936 20.002 1.00 87.12 516 TYR A C 1
ATOM 3936 O O . TYR A 1 516 ? 28.662 3.433 20.393 1.00 87.12 516 TYR A O 1
ATOM 3944 N N . ASP A 1 517 ? 26.566 3.680 19.623 1.00 83.56 517 ASP A N 1
ATOM 3945 C CA . ASP A 1 517 ? 26.535 5.146 19.694 1.00 83.56 517 ASP A CA 1
ATOM 3946 C C . ASP A 1 517 ? 26.652 5.614 21.159 1.00 83.56 517 ASP A C 1
ATOM 3948 O O . ASP A 1 517 ? 27.470 6.480 21.466 1.00 83.56 517 ASP A O 1
ATOM 3952 N N . ARG A 1 518 ? 25.951 4.967 22.104 1.00 86.00 518 ARG A N 1
ATOM 3953 C CA . ARG A 1 518 ? 26.117 5.224 23.552 1.00 86.00 518 ARG A CA 1
ATOM 3954 C C . ARG A 1 518 ? 27.531 4.904 24.043 1.00 86.00 518 ARG A C 1
ATOM 3956 O O . ARG A 1 518 ? 28.118 5.681 24.798 1.00 86.00 518 ARG A O 1
ATOM 3963 N N . ALA A 1 519 ? 28.104 3.781 23.607 1.00 85.81 519 ALA A N 1
ATOM 3964 C CA . ALA A 1 519 ? 29.472 3.406 23.968 1.00 85.81 519 ALA A CA 1
ATOM 3965 C C . ALA A 1 519 ? 30.494 4.418 23.420 1.00 85.81 519 ALA A C 1
ATOM 3967 O O . ALA A 1 519 ? 31.456 4.767 24.110 1.00 85.81 519 ALA A O 1
ATOM 3968 N N . LEU A 1 520 ? 30.248 4.934 22.212 1.00 84.94 520 LEU A N 1
ATOM 3969 C CA . LEU A 1 520 ? 31.063 5.959 21.573 1.00 84.94 520 LEU A CA 1
ATOM 3970 C C . LEU A 1 520 ? 30.927 7.315 22.276 1.00 84.94 520 LEU A C 1
ATOM 3972 O O . LEU A 1 520 ? 31.938 7.972 22.489 1.00 84.94 520 LEU A O 1
ATOM 3976 N N . ASN A 1 521 ? 29.735 7.703 22.732 1.00 81.25 521 ASN A N 1
ATOM 3977 C CA . ASN A 1 521 ? 29.547 8.926 23.524 1.00 81.25 521 ASN A CA 1
ATOM 3978 C C . ASN A 1 521 ? 30.349 8.895 24.840 1.00 81.25 521 ASN A C 1
ATOM 3980 O O . ASN A 1 521 ? 30.856 9.919 25.293 1.00 81.25 521 ASN A O 1
ATOM 3984 N N . ILE A 1 522 ? 30.521 7.714 25.442 1.00 81.50 522 ILE A N 1
ATOM 3985 C CA . ILE A 1 522 ? 31.322 7.523 26.663 1.00 81.50 522 ILE A CA 1
ATOM 3986 C C . ILE A 1 522 ? 32.835 7.444 26.370 1.00 81.50 522 ILE A C 1
ATOM 3988 O O . ILE A 1 522 ? 33.665 7.830 27.208 1.00 81.50 522 ILE A O 1
ATOM 3992 N N . SER A 1 523 ? 33.216 6.922 25.203 1.00 83.06 523 SER A N 1
ATOM 3993 C CA . SER A 1 523 ? 34.609 6.797 24.760 1.00 83.06 523 SER A CA 1
ATOM 3994 C C . SER A 1 523 ? 34.778 7.256 23.303 1.00 83.06 523 SER A C 1
ATOM 3996 O O . SER A 1 523 ? 34.982 6.424 22.416 1.00 83.06 523 SER A O 1
ATOM 3998 N N . PRO A 1 524 ? 34.742 8.579 23.032 1.00 81.88 524 PRO A N 1
ATOM 3999 C CA . PRO A 1 524 ? 34.710 9.103 21.658 1.00 81.88 524 PRO A CA 1
ATOM 4000 C C . PRO A 1 524 ? 35.936 8.725 20.821 1.00 81.88 524 PRO A C 1
ATOM 4002 O O . PRO A 1 524 ? 35.881 8.635 19.595 1.00 81.88 524 PRO A O 1
ATOM 4005 N N . GLN A 1 525 ? 37.062 8.484 21.494 1.00 81.31 525 GLN A N 1
ATOM 4006 C CA . GLN A 1 525 ? 38.337 8.165 20.863 1.00 81.31 525 GLN A CA 1
ATOM 4007 C C . GLN A 1 525 ? 38.503 6.666 20.561 1.00 81.31 525 GLN A C 1
ATOM 4009 O O . GLN A 1 525 ? 39.412 6.308 19.813 1.00 81.31 525 GLN A O 1
ATOM 4014 N N . ASP A 1 526 ? 37.621 5.785 21.047 1.00 85.62 526 ASP A N 1
ATOM 4015 C CA . ASP A 1 526 ? 37.757 4.338 20.852 1.00 85.62 526 ASP A CA 1
ATOM 4016 C C . ASP A 1 526 ? 37.538 3.943 19.382 1.00 85.62 526 ASP A C 1
ATOM 4018 O O . ASP A 1 526 ? 36.452 4.078 18.806 1.00 85.62 526 ASP A O 1
ATOM 4022 N N . ARG A 1 527 ? 38.615 3.475 18.744 1.00 84.56 527 ARG A N 1
ATOM 4023 C CA . ARG A 1 527 ? 38.611 3.063 17.338 1.00 84.56 527 ARG A CA 1
ATOM 4024 C C . ARG A 1 527 ? 37.782 1.795 17.121 1.00 84.56 527 ARG A C 1
ATOM 4026 O O . ARG A 1 527 ? 37.068 1.710 16.124 1.00 84.56 527 ARG A O 1
ATOM 4033 N N . ALA A 1 528 ? 37.820 0.848 18.057 1.00 84.12 528 ALA A N 1
ATOM 4034 C CA . ALA A 1 528 ? 37.156 -0.443 17.908 1.00 84.12 528 ALA A CA 1
ATOM 4035 C C . ALA A 1 528 ? 35.623 -0.308 17.951 1.00 84.12 528 ALA A C 1
ATOM 4037 O O . ALA A 1 528 ? 34.908 -1.091 17.319 1.00 84.12 528 ALA A O 1
ATOM 4038 N N . ILE A 1 529 ? 35.107 0.693 18.672 1.00 87.25 529 ILE A N 1
ATOM 4039 C CA . ILE A 1 529 ? 33.674 1.024 18.705 1.00 87.25 529 ILE A CA 1
ATOM 4040 C C . ILE A 1 529 ? 33.252 1.719 17.402 1.00 87.25 529 ILE A C 1
ATOM 4042 O O . ILE A 1 529 ? 32.237 1.339 16.819 1.00 87.25 529 ILE A O 1
ATOM 4046 N N . ARG A 1 530 ? 34.052 2.663 16.878 1.00 84.50 530 ARG A N 1
ATOM 4047 C CA . ARG A 1 530 ? 33.787 3.313 15.576 1.00 84.50 530 ARG A CA 1
ATOM 4048 C C . ARG A 1 530 ? 33.747 2.321 14.417 1.00 84.50 530 ARG A C 1
ATOM 4050 O O . ARG A 1 530 ? 32.879 2.431 13.556 1.00 84.50 530 ARG A O 1
ATOM 4057 N N . GLU A 1 531 ? 34.641 1.337 14.404 1.00 83.62 531 GLU A N 1
ATOM 4058 C CA . GLU A 1 531 ? 34.659 0.289 13.376 1.00 83.62 531 GLU A CA 1
ATOM 4059 C C . GLU A 1 531 ? 33.434 -0.638 13.468 1.00 83.62 531 GLU A C 1
ATOM 4061 O O . GLU A 1 531 ? 32.824 -0.968 12.448 1.00 83.62 531 GLU A O 1
ATOM 4066 N N . ARG A 1 532 ? 33.016 -1.030 14.681 1.00 86.31 532 ARG A N 1
ATOM 4067 C CA . ARG A 1 532 ? 31.753 -1.764 14.909 1.00 86.31 532 ARG A CA 1
ATOM 4068 C C . ARG A 1 532 ? 30.544 -0.966 14.421 1.00 86.31 532 ARG A C 1
ATOM 4070 O O . ARG A 1 532 ? 29.749 -1.479 13.638 1.00 86.31 532 ARG A O 1
ATOM 4077 N N . LEU A 1 533 ? 30.458 0.302 14.806 1.00 84.25 533 LEU A N 1
ATOM 4078 C CA . LEU A 1 533 ? 29.393 1.209 14.394 1.00 84.25 533 LEU A CA 1
ATOM 4079 C C . LEU A 1 533 ? 29.378 1.432 12.874 1.00 84.25 533 LEU A C 1
ATOM 4081 O O . LEU A 1 533 ? 28.308 1.433 12.273 1.00 84.25 533 LEU A O 1
ATOM 4085 N N . GLY A 1 534 ? 30.542 1.535 12.227 1.00 80.38 534 GLY A N 1
ATOM 4086 C CA . GLY A 1 534 ? 30.664 1.590 10.768 1.00 80.38 534 GLY A CA 1
ATOM 4087 C C . GLY A 1 534 ? 30.084 0.348 10.085 1.00 80.38 534 GLY A C 1
ATOM 4088 O O . GLY A 1 534 ? 29.288 0.472 9.156 1.00 80.38 534 GLY A O 1
ATOM 4089 N N . ARG A 1 535 ? 30.384 -0.854 10.601 1.00 83.00 535 ARG A N 1
ATOM 4090 C CA . ARG A 1 535 ? 29.800 -2.120 10.110 1.00 83.00 535 ARG A CA 1
ATOM 4091 C C . ARG A 1 535 ? 28.278 -2.172 10.264 1.00 83.00 535 ARG A C 1
ATOM 4093 O O . ARG A 1 535 ? 27.600 -2.732 9.405 1.00 83.00 535 ARG A O 1
ATOM 4100 N N . VAL A 1 536 ? 27.739 -1.585 11.332 1.00 83.44 536 VAL A N 1
ATOM 4101 C CA . VAL A 1 536 ? 26.289 -1.519 11.577 1.00 83.44 536 VAL A CA 1
ATOM 4102 C C . VAL A 1 536 ? 25.612 -0.481 10.686 1.00 83.44 536 VAL A C 1
ATOM 4104 O O . VAL A 1 536 ? 24.575 -0.772 10.096 1.00 83.44 536 VAL A O 1
ATOM 4107 N N . ARG A 1 537 ? 26.204 0.710 10.533 1.00 78.00 537 ARG A N 1
ATOM 4108 C CA . ARG A 1 537 ? 25.668 1.806 9.706 1.00 78.00 537 ARG A CA 1
ATOM 4109 C C . ARG A 1 537 ? 25.625 1.453 8.217 1.00 78.00 537 ARG A C 1
ATOM 4111 O O . ARG A 1 537 ? 24.729 1.906 7.519 1.00 78.00 537 ARG A O 1
ATOM 4118 N N . LEU A 1 538 ? 26.497 0.560 7.743 1.00 75.38 538 LEU A N 1
ATOM 4119 C CA . LEU A 1 538 ? 26.389 -0.027 6.397 1.00 75.38 538 LEU A CA 1
ATOM 4120 C C . LEU A 1 538 ? 25.128 -0.896 6.206 1.00 75.38 538 LEU A C 1
ATOM 4122 O O . LEU A 1 538 ? 24.728 -1.158 5.075 1.00 75.38 538 LEU A O 1
ATOM 4126 N N . ARG A 1 539 ? 24.500 -1.352 7.298 1.00 71.81 539 ARG A N 1
ATOM 4127 C CA . ARG A 1 539 ? 23.333 -2.253 7.307 1.00 71.81 539 ARG A CA 1
ATOM 4128 C C . ARG A 1 539 ? 22.043 -1.583 7.803 1.00 71.81 539 ARG A C 1
ATOM 4130 O O . ARG A 1 539 ? 20.988 -2.216 7.785 1.00 71.81 539 ARG A O 1
ATOM 4137 N N . VAL A 1 540 ? 22.097 -0.320 8.237 1.00 58.62 540 VAL A N 1
ATOM 4138 C CA . VAL A 1 540 ? 20.972 0.423 8.835 1.00 58.62 540 VAL A CA 1
ATOM 4139 C C . VAL A 1 540 ? 20.914 1.836 8.265 1.00 58.62 540 VAL A C 1
ATOM 4141 O O . VAL A 1 540 ? 21.894 2.565 8.328 1.00 58.62 540 VAL A O 1
ATOM 4144 N N . ALA A 1 541 ? 19.750 2.260 7.767 1.00 49.59 541 ALA A N 1
ATOM 4145 C CA . ALA A 1 541 ? 19.507 3.669 7.455 1.00 49.59 541 ALA A CA 1
ATOM 4146 C C . ALA A 1 541 ? 19.284 4.473 8.750 1.00 49.59 541 ALA A C 1
ATOM 4148 O O . ALA A 1 541 ? 18.517 4.038 9.617 1.00 49.59 541 ALA A O 1
ATOM 4149 N N . SER A 1 542 ? 19.942 5.632 8.857 1.00 43.84 542 SER A N 1
ATOM 4150 C CA . SER A 1 542 ? 19.878 6.554 9.999 1.00 43.84 542 SER A CA 1
ATOM 4151 C C . SER A 1 542 ? 18.432 6.843 10.425 1.00 43.84 542 SER A C 1
ATOM 4153 O O . SER A 1 542 ? 17.584 7.156 9.589 1.00 43.84 542 SER A O 1
ATOM 4155 N N . GLY A 1 543 ? 18.145 6.701 11.722 1.00 41.19 543 GLY A N 1
ATOM 4156 C CA . GLY A 1 543 ? 16.835 6.958 12.330 1.00 41.19 543 GLY A CA 1
ATOM 4157 C C . GLY A 1 543 ? 16.867 8.153 13.294 1.00 41.19 543 GLY A C 1
ATOM 4158 O O . GLY A 1 543 ? 17.956 8.571 13.677 1.00 41.19 543 GLY A O 1
ATOM 4159 N N . PRO A 1 544 ? 15.696 8.710 13.655 1.00 35.66 544 PRO A N 1
ATOM 4160 C CA . PRO A 1 544 ? 15.578 10.001 14.332 1.00 35.66 544 PRO A CA 1
ATOM 4161 C C . PRO A 1 544 ? 15.982 9.970 15.813 1.00 35.66 544 PRO A C 1
ATOM 4163 O O . PRO A 1 544 ? 15.784 8.968 16.503 1.00 35.66 544 PRO A O 1
ATOM 4166 N N . ASP A 1 545 ? 16.480 11.119 16.274 1.00 45.62 545 ASP A N 1
ATOM 4167 C CA . ASP A 1 545 ? 16.688 11.481 17.678 1.00 45.62 545 ASP A CA 1
ATOM 4168 C C . ASP A 1 545 ? 15.375 11.459 18.474 1.00 45.62 545 ASP A C 1
ATOM 4170 O O . ASP A 1 545 ? 14.307 11.840 17.981 1.00 45.62 545 ASP A O 1
ATOM 4174 N N . HIS A 1 546 ? 15.457 11.030 19.733 1.00 43.59 546 HIS A N 1
ATOM 4175 C CA . HIS A 1 546 ? 14.322 11.015 20.653 1.00 43.59 546 HIS A CA 1
ATOM 4176 C C . HIS A 1 546 ? 14.112 12.440 21.182 1.00 43.59 546 HIS A C 1
ATOM 4178 O O . HIS A 1 546 ? 14.794 12.878 22.097 1.00 43.59 546 HIS A O 1
ATOM 4184 N N . GLY A 1 547 ? 13.165 13.182 20.603 1.00 50.50 547 GLY A N 1
ATOM 4185 C CA . GLY A 1 547 ? 12.889 14.583 20.960 1.00 50.50 547 GLY A CA 1
ATOM 4186 C C . GLY A 1 547 ? 12.173 14.817 22.303 1.00 50.50 547 GLY A C 1
ATOM 4187 O O . GLY A 1 547 ? 11.561 15.868 22.469 1.00 50.50 547 GLY A O 1
ATOM 4188 N N . ARG A 1 548 ? 12.167 13.850 23.232 1.00 60.12 548 ARG A N 1
ATOM 4189 C CA . ARG A 1 548 ? 11.593 13.988 24.586 1.00 60.12 548 ARG A CA 1
ATOM 4190 C C . ARG A 1 548 ? 12.586 13.486 25.626 1.00 60.12 548 ARG A C 1
ATOM 4192 O O . ARG A 1 548 ? 13.238 12.470 25.398 1.00 60.12 548 ARG A O 1
ATOM 4199 N N . ASP A 1 549 ? 12.625 14.146 26.779 1.00 75.56 549 ASP A N 1
ATOM 4200 C CA . ASP A 1 549 ? 13.486 13.746 27.890 1.00 75.56 549 ASP A CA 1
ATOM 4201 C C . ASP A 1 549 ? 13.139 12.330 28.378 1.00 75.56 549 ASP A C 1
ATOM 4203 O O . ASP A 1 549 ? 11.970 11.990 28.611 1.00 75.56 549 ASP A O 1
ATOM 4207 N N . ARG A 1 550 ? 14.175 11.495 28.520 1.00 84.81 550 ARG A N 1
ATOM 4208 C CA . ARG A 1 550 ? 14.050 10.088 28.919 1.00 84.81 550 ARG A CA 1
ATOM 4209 C C . ARG A 1 550 ? 14.201 9.934 30.435 1.00 84.81 550 ARG A C 1
ATOM 4211 O O . ARG A 1 550 ? 15.075 10.561 31.041 1.00 84.81 550 ARG A O 1
ATOM 4218 N N . VAL A 1 551 ? 13.373 9.082 31.042 1.00 89.06 551 VAL A N 1
ATOM 4219 C CA . VAL A 1 551 ? 13.359 8.777 32.482 1.00 89.06 551 VAL A CA 1
ATOM 4220 C C . VAL A 1 551 ? 13.479 7.275 32.736 1.00 89.06 551 VAL A C 1
ATOM 4222 O O . VAL A 1 551 ? 12.798 6.472 32.096 1.00 89.06 551 VAL A O 1
ATOM 4225 N N . ALA A 1 552 ? 14.313 6.889 33.703 1.00 89.62 552 ALA A N 1
ATOM 4226 C CA . ALA A 1 552 ? 14.351 5.520 34.219 1.00 89.62 552 ALA A CA 1
ATOM 4227 C C . ALA A 1 552 ? 13.658 5.437 35.584 1.00 89.62 552 ALA A C 1
ATOM 4229 O O . ALA A 1 552 ? 13.948 6.219 36.493 1.00 89.62 552 ALA A O 1
ATOM 4230 N N . VAL A 1 553 ? 12.747 4.471 35.726 1.00 89.31 553 VAL A N 1
ATOM 4231 C CA . VAL A 1 553 ? 12.040 4.201 36.985 1.00 89.31 553 VAL A CA 1
ATOM 4232 C C . VAL A 1 553 ? 12.793 3.121 37.751 1.00 89.31 553 VAL A C 1
ATOM 4234 O O . VAL A 1 553 ? 12.879 1.977 37.301 1.00 89.31 553 VAL A O 1
ATOM 4237 N N . LEU A 1 554 ? 13.349 3.485 38.906 1.00 87.31 554 LEU A N 1
ATOM 4238 C CA . LEU A 1 554 ? 14.088 2.553 39.753 1.00 87.31 554 LEU A CA 1
ATOM 4239 C C . LEU A 1 554 ? 13.127 1.665 40.566 1.00 87.31 554 LEU A C 1
ATOM 4241 O O . LEU A 1 554 ? 11.982 2.057 40.807 1.00 87.31 554 LEU A O 1
ATOM 4245 N N . PRO A 1 555 ? 13.565 0.469 41.006 1.00 84.06 555 PRO A N 1
ATOM 4246 C CA . PRO A 1 555 ? 12.802 -0.344 41.952 1.00 84.06 555 PRO A CA 1
ATOM 4247 C C . PRO A 1 555 ? 12.452 0.441 43.221 1.00 84.06 555 PRO A C 1
ATOM 4249 O O . PRO A 1 555 ? 13.283 1.183 43.746 1.00 84.06 555 PRO A O 1
ATOM 4252 N N . PHE A 1 556 ? 11.223 0.275 43.715 1.00 82.44 556 PHE A N 1
ATOM 4253 C CA . PHE A 1 556 ? 10.727 1.063 44.844 1.00 82.44 556 PHE A CA 1
ATOM 4254 C C . PHE A 1 556 ? 11.247 0.491 46.157 1.00 82.44 556 PHE A C 1
ATOM 4256 O O . PHE A 1 556 ? 11.261 -0.727 46.353 1.00 82.44 556 PHE A O 1
ATOM 4263 N N . ILE A 1 557 ? 11.631 1.374 47.074 1.00 78.81 557 ILE A N 1
ATOM 4264 C CA . ILE A 1 557 ? 12.020 1.002 48.431 1.00 78.81 557 ILE A CA 1
ATOM 4265 C C . ILE A 1 557 ? 10.742 0.873 49.256 1.00 78.81 557 ILE A C 1
ATOM 4267 O O . ILE A 1 557 ? 10.037 1.853 49.493 1.00 78.81 557 ILE A O 1
ATOM 4271 N N . VAL A 1 558 ? 10.421 -0.351 49.667 1.00 76.44 558 VAL A N 1
ATOM 4272 C CA . VAL A 1 558 ? 9.182 -0.663 50.384 1.00 76.44 558 VAL A CA 1
ATOM 4273 C C . VAL A 1 558 ? 9.518 -1.034 51.826 1.00 76.44 558 VAL A C 1
ATOM 4275 O O . VAL A 1 558 ? 10.211 -2.019 52.064 1.00 76.44 558 VAL A O 1
ATOM 4278 N N . ALA A 1 559 ? 8.996 -0.271 52.786 1.00 71.69 559 ALA A N 1
ATOM 4279 C CA . ALA A 1 559 ? 8.969 -0.638 54.199 1.00 71.69 559 ALA A CA 1
ATOM 4280 C C . ALA A 1 559 ? 7.513 -0.868 54.629 1.00 71.69 559 ALA A C 1
ATOM 4282 O O . ALA A 1 559 ? 6.805 0.055 55.041 1.00 71.69 559 ALA A O 1
ATOM 4283 N N . VAL A 1 560 ? 7.070 -2.112 54.464 1.00 65.00 560 VAL A N 1
ATOM 4284 C CA . VAL A 1 560 ? 5.759 -2.634 54.880 1.00 65.00 560 VAL A CA 1
ATOM 4285 C C . VAL A 1 560 ? 5.959 -3.739 55.916 1.00 65.00 560 VAL A C 1
ATOM 4287 O O . VAL A 1 560 ? 7.030 -4.346 55.973 1.00 65.00 560 VAL A O 1
ATOM 4290 N N . ASP A 1 561 ? 4.934 -4.007 56.726 1.00 58.62 561 ASP A N 1
ATOM 4291 C CA . ASP A 1 561 ? 4.959 -5.114 57.689 1.00 58.62 561 ASP A CA 1
ATOM 4292 C C . ASP A 1 561 ? 5.152 -6.472 56.994 1.00 58.62 561 ASP A C 1
ATOM 4294 O O . ASP A 1 561 ? 4.669 -6.691 55.880 1.00 58.62 561 ASP A O 1
ATOM 4298 N N . ARG A 1 562 ? 5.796 -7.425 57.691 1.00 51.06 562 ARG A N 1
ATOM 4299 C CA . ARG A 1 562 ? 6.167 -8.774 57.191 1.00 51.06 562 ARG A CA 1
ATOM 4300 C C . ARG A 1 562 ? 5.000 -9.626 56.653 1.00 51.06 562 ARG A C 1
ATOM 4302 O O . ARG A 1 562 ? 5.236 -10.696 56.104 1.00 51.06 562 ARG A O 1
ATOM 4309 N N . THR A 1 563 ? 3.754 -9.183 56.817 1.00 47.72 563 THR A N 1
ATOM 4310 C CA . THR A 1 563 ? 2.532 -9.866 56.361 1.00 47.72 563 THR A CA 1
ATOM 4311 C C . THR A 1 563 ? 2.151 -9.549 54.910 1.00 47.72 563 THR A C 1
ATOM 4313 O O . THR A 1 563 ? 1.330 -10.258 54.329 1.00 47.72 563 THR A O 1
ATOM 4316 N N . ARG A 1 564 ? 2.737 -8.510 54.297 1.00 57.66 564 ARG A N 1
ATOM 4317 C CA . ARG A 1 564 ? 2.560 -8.170 52.875 1.00 57.66 564 ARG A CA 1
ATOM 4318 C C . ARG A 1 564 ? 3.872 -8.392 52.134 1.00 57.66 564 ARG A C 1
ATOM 4320 O O . ARG A 1 564 ? 4.895 -7.889 52.567 1.00 57.66 564 ARG A O 1
ATOM 4327 N N . ASP A 1 565 ? 3.821 -9.112 51.015 1.00 56.84 565 ASP A N 1
ATOM 4328 C CA . ASP A 1 565 ? 4.978 -9.451 50.172 1.00 56.84 565 ASP A CA 1
ATOM 4329 C C . ASP A 1 565 ? 5.636 -8.168 49.593 1.00 56.84 565 ASP A C 1
ATOM 4331 O O . ASP A 1 565 ? 5.085 -7.573 48.653 1.00 56.84 565 ASP A O 1
ATOM 4335 N N . PRO A 1 566 ? 6.765 -7.677 50.157 1.00 60.03 566 PRO A N 1
ATOM 4336 C CA . PRO A 1 566 ? 7.357 -6.383 49.793 1.00 60.03 566 PRO A CA 1
ATOM 4337 C C . PRO A 1 566 ? 7.876 -6.375 48.349 1.00 60.03 566 PRO A C 1
ATOM 4339 O O . PRO A 1 566 ? 7.799 -5.354 47.656 1.00 60.03 566 PRO A O 1
ATOM 4342 N N . ASP A 1 567 ? 8.317 -7.540 47.869 1.00 62.62 567 ASP A N 1
ATOM 4343 C CA . ASP A 1 567 ? 8.843 -7.746 46.520 1.00 62.62 567 ASP A CA 1
ATOM 4344 C C . ASP A 1 567 ? 7.752 -7.550 45.459 1.00 62.62 567 ASP A C 1
ATOM 4346 O O . ASP A 1 567 ? 8.009 -7.013 44.375 1.00 62.62 567 ASP A O 1
ATOM 4350 N N . ARG A 1 568 ? 6.496 -7.890 45.786 1.00 67.31 568 ARG A N 1
ATOM 4351 C CA . ARG A 1 568 ? 5.355 -7.647 44.891 1.00 67.31 568 ARG A CA 1
ATOM 4352 C C . ARG A 1 568 ? 5.056 -6.168 44.727 1.00 67.31 568 ARG A C 1
ATOM 4354 O O . ARG A 1 568 ? 4.786 -5.755 43.606 1.00 67.31 568 ARG A O 1
ATOM 4361 N N . LEU A 1 569 ? 5.109 -5.363 45.790 1.00 69.56 569 LEU A N 1
ATOM 4362 C CA . LEU A 1 569 ? 4.841 -3.920 45.701 1.00 69.56 569 LEU A CA 1
ATOM 4363 C C . LEU A 1 569 ? 5.988 -3.167 45.015 1.00 69.56 569 LEU A C 1
ATOM 4365 O O . LEU A 1 569 ? 5.723 -2.307 44.174 1.00 69.56 569 LEU A O 1
ATOM 4369 N N . SER A 1 570 ? 7.240 -3.545 45.300 1.00 71.06 570 SER A N 1
ATOM 4370 C CA . SER A 1 570 ? 8.429 -3.009 44.617 1.00 71.06 570 SER A CA 1
ATOM 4371 C C . SER A 1 570 ? 8.428 -3.331 43.114 1.00 71.06 570 SER A C 1
ATOM 4373 O O . SER A 1 570 ? 8.898 -2.546 42.287 1.00 71.06 570 SER A O 1
ATOM 4375 N N . GLY A 1 571 ? 7.841 -4.478 42.752 1.00 70.56 571 GLY A N 1
ATOM 4376 C CA . GLY A 1 571 ? 7.557 -4.903 41.385 1.00 70.56 571 GLY A CA 1
ATOM 4377 C C . GLY A 1 571 ? 6.427 -4.133 40.701 1.00 70.56 571 GLY A C 1
ATOM 4378 O O . GLY A 1 571 ? 6.597 -3.578 39.619 1.00 70.56 571 GLY A O 1
ATOM 4379 N N . TRP A 1 572 ? 5.266 -4.135 41.351 1.00 80.19 572 TRP A N 1
ATOM 4380 C CA . TRP A 1 572 ? 3.972 -3.750 40.794 1.00 80.19 572 TRP A CA 1
ATOM 4381 C C . TRP A 1 572 ? 3.806 -2.243 40.592 1.00 80.19 572 TRP A C 1
ATOM 4383 O O . TRP A 1 572 ? 3.206 -1.829 39.599 1.00 80.19 572 TRP A O 1
ATOM 4393 N N . LEU A 1 573 ? 4.317 -1.415 41.511 1.00 78.88 573 LEU A N 1
ATOM 4394 C CA . LEU A 1 573 ? 4.076 0.030 41.462 1.00 78.88 573 LEU A CA 1
ATOM 4395 C C . LEU A 1 573 ? 4.736 0.715 40.252 1.00 78.88 573 LEU A C 1
ATOM 4397 O O . LEU A 1 573 ? 4.035 1.443 39.546 1.00 78.88 573 LEU A O 1
ATOM 4401 N N . PRO A 1 574 ? 6.029 0.457 39.948 1.00 82.69 574 PRO A N 1
ATOM 4402 C CA . PRO A 1 574 ? 6.659 0.957 38.728 1.00 82.69 574 PRO A CA 1
ATOM 4403 C C . PRO A 1 574 ? 5.860 0.627 37.464 1.00 82.69 574 PRO A C 1
ATOM 4405 O O . PRO A 1 574 ? 5.594 1.523 36.667 1.00 82.69 574 PRO A O 1
ATOM 4408 N N . ASP A 1 575 ? 5.412 -0.626 37.310 1.00 82.00 575 ASP A N 1
ATOM 4409 C CA . ASP A 1 575 ? 4.691 -1.095 36.118 1.00 82.00 575 ASP A CA 1
ATOM 4410 C C . ASP A 1 575 ? 3.359 -0.352 35.921 1.00 82.00 575 ASP A C 1
ATOM 4412 O O . ASP A 1 575 ? 2.957 -0.053 34.793 1.00 82.00 575 ASP A O 1
ATOM 4416 N N . ARG A 1 576 ? 2.679 -0.008 37.022 1.00 85.44 576 ARG A N 1
ATOM 4417 C CA . ARG A 1 576 ? 1.419 0.747 36.998 1.00 85.44 576 ARG A CA 1
ATOM 4418 C C . ARG A 1 576 ? 1.610 2.251 36.820 1.00 85.44 576 ARG A C 1
ATOM 4420 O O . ARG A 1 576 ? 0.681 2.911 36.365 1.00 85.44 576 ARG A O 1
ATOM 4427 N N . LEU A 1 577 ? 2.796 2.788 37.104 1.00 85.12 577 LEU A N 1
ATOM 4428 C CA . LEU A 1 577 ? 3.130 4.198 36.879 1.00 85.12 577 LEU A CA 1
ATOM 4429 C C . LEU A 1 577 ? 3.484 4.508 35.416 1.00 85.12 577 LEU A C 1
ATOM 4431 O O . LEU A 1 577 ? 3.222 5.620 34.954 1.00 85.12 577 LEU A O 1
ATOM 4435 N N . VAL A 1 578 ? 4.024 3.538 34.663 1.00 85.75 578 VAL A N 1
ATOM 4436 C CA . VAL A 1 578 ? 4.468 3.732 33.265 1.00 85.75 578 VAL A CA 1
ATOM 4437 C C . VAL A 1 578 ? 3.397 4.379 32.367 1.00 85.75 578 VAL A C 1
ATOM 4439 O O . VAL A 1 578 ? 3.735 5.336 31.666 1.00 85.75 578 VAL A O 1
ATOM 4442 N N . PRO A 1 579 ? 2.114 3.953 32.362 1.00 86.50 579 PRO A N 1
ATOM 4443 C CA . PRO A 1 579 ? 1.089 4.572 31.516 1.00 86.50 579 PRO A CA 1
ATOM 4444 C C . PRO A 1 579 ? 0.823 6.050 31.835 1.00 86.50 579 PRO A C 1
ATOM 4446 O O . PRO A 1 579 ? 0.450 6.809 30.940 1.00 86.50 579 PRO A O 1
ATOM 4449 N N . HIS A 1 580 ? 1.014 6.460 33.092 1.00 84.62 580 HIS A N 1
ATOM 4450 C CA . HIS A 1 580 ? 0.839 7.844 33.532 1.00 84.62 580 HIS A CA 1
ATOM 4451 C C . HIS A 1 580 ? 2.072 8.693 33.193 1.00 84.62 580 HIS A C 1
ATOM 4453 O O . HIS A 1 580 ? 1.925 9.810 32.702 1.00 84.62 580 HIS A O 1
ATOM 4459 N N . LEU A 1 581 ? 3.280 8.140 33.353 1.00 82.94 581 LEU A N 1
ATOM 4460 C CA . LEU A 1 581 ? 4.543 8.813 33.026 1.00 82.94 581 LEU A CA 1
ATOM 4461 C C . LEU A 1 581 ? 4.760 8.983 31.515 1.00 82.94 581 LEU A C 1
ATOM 4463 O O . LEU A 1 581 ? 5.187 10.052 31.087 1.00 82.94 581 LEU A O 1
ATOM 4467 N N . ARG A 1 582 ? 4.387 7.989 30.692 1.00 84.62 582 ARG A N 1
ATOM 4468 C CA . ARG A 1 582 ? 4.522 8.029 29.216 1.00 84.62 582 ARG A CA 1
ATOM 4469 C C . ARG A 1 582 ? 3.762 9.174 28.543 1.00 84.62 582 ARG A C 1
ATOM 4471 O O . ARG A 1 582 ? 4.033 9.504 27.389 1.00 84.62 582 ARG A O 1
ATOM 4478 N N . ARG A 1 583 ? 2.796 9.778 29.243 1.00 80.62 583 ARG A N 1
ATOM 4479 C CA . ARG A 1 583 ? 2.095 10.979 28.766 1.00 80.62 583 ARG A CA 1
ATOM 4480 C C . ARG A 1 583 ? 3.008 12.207 28.739 1.00 80.62 583 ARG A C 1
ATOM 4482 O O . ARG A 1 583 ? 2.774 13.093 27.923 1.00 80.62 583 ARG A O 1
ATOM 4489 N N . HIS A 1 584 ? 4.035 12.234 29.588 1.00 79.12 584 HIS A N 1
ATOM 4490 C CA . HIS A 1 584 ? 4.879 13.403 29.833 1.00 79.12 584 HIS A CA 1
ATOM 4491 C C . HIS A 1 584 ? 6.365 13.165 29.514 1.00 79.12 584 HIS A C 1
ATOM 4493 O O . HIS A 1 584 ? 7.010 14.071 28.999 1.00 79.12 584 HIS A O 1
ATOM 4499 N N . LEU A 1 585 ? 6.894 11.959 29.755 1.00 82.31 585 LEU A N 1
ATOM 4500 C CA . LEU A 1 585 ? 8.310 11.593 29.588 1.00 82.31 585 LEU A CA 1
ATOM 4501 C C . LEU A 1 585 ? 8.453 10.301 28.768 1.00 82.31 585 LEU A C 1
ATOM 4503 O O . LEU A 1 585 ? 7.530 9.484 28.734 1.00 82.31 585 LEU A O 1
ATOM 4507 N N . ASP A 1 586 ? 9.604 10.089 28.124 1.00 83.19 586 ASP A N 1
ATOM 4508 C CA . ASP A 1 586 ? 9.918 8.792 27.508 1.00 83.19 586 ASP A CA 1
ATOM 4509 C C . ASP A 1 586 ? 10.469 7.831 28.573 1.00 83.19 586 ASP A C 1
ATOM 4511 O O . ASP A 1 586 ? 11.502 8.087 29.188 1.00 83.19 586 ASP A O 1
ATOM 4515 N N . VAL A 1 587 ? 9.749 6.743 28.851 1.00 86.56 587 VAL A N 1
ATOM 4516 C CA . VAL A 1 587 ? 10.038 5.860 29.993 1.00 86.56 587 VAL A CA 1
ATOM 4517 C C . VAL A 1 587 ? 10.820 4.638 29.527 1.00 86.56 587 VAL A C 1
ATOM 4519 O O . VAL A 1 587 ? 10.304 3.844 28.735 1.00 86.56 587 VAL A O 1
ATOM 4522 N N . VAL A 1 588 ? 12.032 4.464 30.063 1.00 85.56 588 VAL A N 1
ATOM 4523 C CA . VAL A 1 588 ? 12.874 3.285 29.808 1.00 85.56 588 VAL A CA 1
ATOM 4524 C C . VAL A 1 588 ? 12.221 2.030 30.378 1.00 85.56 588 VAL A C 1
ATOM 4526 O O . VAL A 1 588 ? 11.589 2.070 31.436 1.00 85.56 588 VAL A O 1
ATOM 4529 N N . ASP A 1 589 ? 12.368 0.906 29.674 1.00 81.88 589 ASP A N 1
ATOM 4530 C CA . ASP A 1 589 ? 11.830 -0.369 30.133 1.00 81.88 589 ASP A CA 1
ATOM 4531 C C . ASP A 1 589 ? 12.396 -0.743 31.516 1.00 81.88 589 ASP A C 1
ATOM 4533 O O . ASP A 1 589 ? 13.595 -0.612 31.801 1.00 81.88 589 ASP A O 1
ATOM 4537 N N . ARG A 1 590 ? 11.516 -1.202 32.412 1.00 78.69 590 ARG A N 1
ATOM 4538 C CA . ARG A 1 590 ? 11.891 -1.538 33.790 1.00 78.69 590 ARG A CA 1
ATOM 4539 C C . ARG A 1 590 ? 12.899 -2.676 33.827 1.00 78.69 590 ARG A C 1
ATOM 4541 O O . ARG A 1 590 ? 13.834 -2.642 34.625 1.00 78.69 590 ARG A O 1
ATOM 4548 N N . PHE A 1 591 ? 12.725 -3.681 32.975 1.00 81.31 591 PHE A N 1
ATOM 4549 C CA . PHE A 1 591 ? 13.608 -4.832 32.966 1.00 81.31 591 PHE A CA 1
ATOM 4550 C C . PHE A 1 591 ? 14.977 -4.493 32.373 1.00 81.31 591 PHE A C 1
ATOM 4552 O O . PHE A 1 591 ? 15.961 -5.094 32.801 1.00 81.31 591 PHE A O 1
ATOM 4559 N N . GLU A 1 592 ? 15.062 -3.514 31.464 1.00 84.12 592 GLU A N 1
ATOM 4560 C CA . GLU A 1 592 ? 16.337 -2.928 31.023 1.00 84.12 592 GLU A CA 1
ATOM 4561 C C . GLU A 1 592 ? 17.023 -2.194 32.189 1.00 84.12 592 GLU A C 1
ATOM 4563 O O . GLU A 1 592 ? 18.196 -2.435 32.472 1.00 84.12 592 GLU A O 1
ATOM 4568 N N . THR A 1 593 ? 16.281 -1.371 32.939 1.00 84.75 593 THR A N 1
ATOM 4569 C CA . THR A 1 593 ? 16.806 -0.653 34.119 1.00 84.75 593 THR A CA 1
ATOM 4570 C C . THR A 1 593 ? 17.365 -1.624 35.168 1.00 84.75 593 THR A C 1
ATOM 4572 O O . THR A 1 593 ? 18.478 -1.448 35.666 1.00 84.75 593 THR A O 1
ATOM 4575 N N . VAL A 1 594 ? 16.631 -2.701 35.462 1.00 82.00 594 VAL A N 1
ATOM 4576 C CA . VAL A 1 594 ? 17.051 -3.758 36.397 1.00 82.00 594 VAL A CA 1
ATOM 4577 C C . VAL A 1 594 ? 18.254 -4.544 35.871 1.00 82.00 594 VAL A C 1
ATOM 4579 O O . VAL A 1 594 ? 19.171 -4.853 36.634 1.00 82.00 594 VAL A O 1
ATOM 4582 N N . TRP A 1 595 ? 18.286 -4.837 34.572 1.00 84.69 595 TRP A N 1
ATOM 4583 C CA . TRP A 1 595 ? 19.414 -5.508 33.929 1.00 84.69 595 TRP A CA 1
ATOM 4584 C C . TRP A 1 595 ? 20.705 -4.686 34.047 1.00 84.69 595 TRP A C 1
ATOM 4586 O O . TRP A 1 595 ? 21.750 -5.228 34.415 1.00 84.69 595 TRP A O 1
ATOM 4596 N N . TRP A 1 596 ? 20.632 -3.366 33.838 1.00 83.88 596 TRP A N 1
ATOM 4597 C CA . TRP A 1 596 ? 21.776 -2.464 33.996 1.00 83.88 596 TRP A CA 1
ATOM 4598 C C . TRP A 1 596 ? 22.272 -2.374 35.438 1.00 83.88 596 TRP A C 1
ATOM 4600 O O . TRP A 1 596 ? 23.481 -2.440 35.665 1.00 83.88 596 TRP A O 1
ATOM 4610 N N . LEU A 1 597 ? 21.366 -2.293 36.417 1.00 84.81 597 LEU A N 1
ATOM 4611 C CA . LEU A 1 597 ? 21.737 -2.326 37.836 1.00 84.81 597 LEU A CA 1
ATOM 4612 C C . LEU A 1 597 ? 22.525 -3.602 38.177 1.00 84.81 597 LEU A C 1
ATOM 4614 O O . LEU A 1 597 ? 23.594 -3.526 38.780 1.00 84.81 597 LEU A O 1
ATOM 4618 N N . GLN A 1 598 ? 22.072 -4.766 37.706 1.00 82.06 598 GLN A N 1
ATOM 4619 C CA . GLN A 1 598 ? 22.765 -6.039 37.938 1.00 82.06 598 GLN A CA 1
ATOM 4620 C C . GLN A 1 598 ? 24.116 -6.127 37.228 1.00 82.06 598 GLN A C 1
ATOM 4622 O O . GLN A 1 598 ? 25.112 -6.504 37.843 1.00 82.06 598 GLN A O 1
ATOM 4627 N N . ARG A 1 599 ? 24.174 -5.770 35.940 1.00 82.06 599 ARG A N 1
ATOM 4628 C CA . ARG A 1 599 ? 25.398 -5.886 35.132 1.00 82.06 599 ARG A CA 1
ATOM 4629 C C . ARG A 1 599 ? 26.503 -4.950 35.622 1.00 82.06 599 ARG A C 1
ATOM 4631 O O . ARG A 1 599 ? 27.682 -5.282 35.505 1.00 82.06 599 ARG A O 1
ATOM 4638 N N . LEU A 1 600 ? 26.126 -3.800 36.181 1.00 81.88 600 LEU A N 1
ATOM 4639 C CA . LEU A 1 600 ? 27.054 -2.831 36.762 1.00 81.88 600 LEU A CA 1
ATOM 4640 C C . LEU A 1 600 ? 27.366 -3.099 38.243 1.00 81.88 600 LEU A C 1
ATOM 4642 O O . LEU A 1 600 ? 28.303 -2.494 38.767 1.00 81.88 600 LEU A O 1
ATOM 4646 N N . GLY A 1 601 ? 26.634 -4.012 38.894 1.00 80.94 601 GLY A N 1
ATOM 4647 C CA . GLY A 1 601 ? 26.752 -4.291 40.327 1.00 80.94 601 GLY A CA 1
ATOM 4648 C C . GLY A 1 601 ? 26.279 -3.126 41.201 1.00 80.94 601 GLY A C 1
ATOM 4649 O O . GLY A 1 601 ? 26.835 -2.909 42.273 1.00 80.94 601 GLY A O 1
ATOM 4650 N N . LEU A 1 602 ? 25.308 -2.345 40.721 1.00 84.38 602 LEU A N 1
ATOM 4651 C CA . LEU A 1 602 ? 24.758 -1.181 41.411 1.00 84.38 602 LEU A CA 1
ATOM 4652 C C . LEU A 1 602 ? 23.484 -1.562 42.174 1.00 84.38 602 LEU A C 1
ATOM 4654 O O . LEU A 1 602 ? 22.599 -2.232 41.639 1.00 84.38 602 LEU A O 1
ATOM 4658 N N . THR A 1 603 ? 23.364 -1.084 43.410 1.00 82.12 603 THR A N 1
ATOM 4659 C CA . THR A 1 603 ? 22.128 -1.141 44.204 1.00 82.12 603 THR A CA 1
ATOM 4660 C C . THR A 1 603 ? 21.404 0.203 44.148 1.00 82.12 603 THR A C 1
ATOM 4662 O O . THR A 1 603 ? 22.017 1.235 43.870 1.00 82.12 603 THR A O 1
ATOM 4665 N N . VAL A 1 604 ? 20.094 0.218 44.430 1.00 80.88 604 VAL A N 1
ATOM 4666 C CA . VAL A 1 604 ? 19.324 1.479 44.515 1.00 80.88 604 VAL A CA 1
ATOM 4667 C C . VAL A 1 604 ? 19.908 2.400 45.595 1.00 80.88 604 VAL A C 1
ATOM 4669 O O . VAL A 1 604 ? 19.942 3.612 45.407 1.00 80.88 604 VAL A O 1
ATOM 4672 N N . ASP A 1 605 ? 20.457 1.823 46.666 1.00 81.19 605 ASP A N 1
ATOM 4673 C CA . ASP A 1 605 ? 21.185 2.537 47.717 1.00 81.19 605 ASP A CA 1
ATOM 4674 C C . ASP A 1 605 ? 22.458 3.220 47.258 1.00 81.19 605 ASP A C 1
ATOM 4676 O O . ASP A 1 605 ? 22.617 4.424 47.467 1.00 81.19 605 ASP A O 1
ATOM 4680 N N . LEU A 1 606 ? 23.302 2.502 46.527 1.00 80.56 606 LEU A N 1
ATOM 4681 C CA . LEU A 1 606 ? 24.507 3.087 45.965 1.00 80.56 606 LEU A CA 1
ATOM 4682 C C . LEU A 1 606 ? 24.169 4.213 44.978 1.00 80.56 606 LEU A C 1
ATOM 4684 O O . LEU A 1 606 ? 24.805 5.262 44.983 1.00 80.56 606 LEU A O 1
ATOM 4688 N N . VAL A 1 607 ? 23.116 4.035 44.174 1.00 85.44 607 VAL A N 1
ATOM 4689 C CA . VAL A 1 607 ? 22.629 5.059 43.238 1.00 85.44 607 VAL A CA 1
ATOM 4690 C C . VAL A 1 607 ? 22.037 6.262 43.986 1.00 85.44 607 VAL A C 1
ATOM 4692 O O . VAL A 1 607 ? 22.230 7.395 43.562 1.00 85.44 607 VAL A O 1
ATOM 4695 N N . ALA A 1 608 ? 21.360 6.082 45.118 1.00 80.56 608 ALA A N 1
ATOM 4696 C CA . ALA A 1 608 ? 20.839 7.201 45.907 1.00 80.56 608 ALA A CA 1
ATOM 4697 C C . ALA A 1 608 ? 21.945 7.967 46.661 1.00 80.56 608 ALA A C 1
ATOM 4699 O O . ALA A 1 608 ? 21.866 9.189 46.778 1.00 80.56 608 ALA A O 1
ATOM 4700 N N . ARG A 1 609 ? 23.007 7.291 47.117 1.00 80.12 609 ARG A N 1
ATOM 4701 C CA . ARG A 1 609 ? 24.112 7.921 47.864 1.00 80.12 609 ARG A CA 1
ATOM 4702 C C . ARG A 1 609 ? 25.175 8.546 46.969 1.00 80.12 609 ARG A C 1
ATOM 4704 O O . ARG A 1 609 ? 25.624 9.656 47.233 1.00 80.12 609 ARG A O 1
ATOM 4711 N N . GLU A 1 610 ? 25.564 7.873 45.891 1.00 79.88 610 GLU A N 1
ATOM 4712 C CA . GLU A 1 610 ? 26.703 8.290 45.075 1.00 79.88 610 GLU A CA 1
ATOM 4713 C C . GLU A 1 610 ? 26.288 8.994 43.780 1.00 79.88 610 GLU A C 1
ATOM 4715 O O . GLU A 1 610 ? 25.744 8.395 42.849 1.00 79.88 610 GLU A O 1
ATOM 4720 N N . ALA A 1 611 ? 26.663 10.270 43.659 1.00 79.25 611 ALA A N 1
ATOM 4721 C CA . ALA A 1 611 ? 26.468 11.064 42.444 1.00 79.25 611 ALA A CA 1
ATOM 4722 C C . ALA A 1 611 ? 27.104 10.416 41.197 1.00 79.25 611 ALA A C 1
ATOM 4724 O O . ALA A 1 611 ? 26.517 10.398 40.113 1.00 79.25 611 ALA A O 1
ATOM 4725 N N . ARG A 1 612 ? 28.286 9.801 41.350 1.00 78.56 612 ARG A N 1
ATOM 4726 C CA . ARG A 1 612 ? 28.992 9.132 40.244 1.00 78.56 612 ARG A CA 1
ATOM 4727 C C . ARG A 1 612 ? 28.249 7.884 39.759 1.00 78.56 612 ARG A C 1
ATOM 4729 O O . ARG A 1 612 ? 28.167 7.677 38.548 1.00 78.56 612 ARG A O 1
ATOM 4736 N N . ALA A 1 613 ? 27.664 7.096 40.665 1.00 82.12 613 ALA A N 1
ATOM 4737 C CA . ALA A 1 613 ? 26.836 5.945 40.305 1.00 82.12 613 ALA A CA 1
ATOM 4738 C C . ALA A 1 613 ? 25.589 6.377 39.512 1.00 82.12 613 ALA A C 1
ATOM 4740 O O . ALA A 1 613 ? 25.291 5.768 38.481 1.00 82.12 613 ALA A O 1
ATOM 4741 N N . ARG A 1 614 ? 24.929 7.480 39.911 1.00 86.38 614 ARG A N 1
ATOM 4742 C CA . ARG A 1 614 ? 23.800 8.073 39.160 1.00 86.38 614 ARG A CA 1
ATOM 4743 C C . ARG A 1 614 ? 24.190 8.468 37.745 1.00 86.38 614 ARG A C 1
ATOM 4745 O O . ARG A 1 614 ? 23.524 8.054 36.803 1.00 86.38 614 ARG A O 1
ATOM 4752 N N . ARG A 1 615 ? 25.287 9.216 37.581 1.00 82.69 615 ARG A N 1
ATOM 4753 C CA . ARG A 1 615 ? 25.751 9.677 36.261 1.00 82.69 615 ARG A CA 1
ATOM 4754 C C . ARG A 1 615 ? 26.107 8.516 35.332 1.00 82.69 615 ARG A C 1
ATOM 4756 O O . ARG A 1 615 ? 25.768 8.552 34.152 1.00 82.69 615 ARG A O 1
ATOM 4763 N N . TRP A 1 616 ? 26.786 7.484 35.837 1.00 83.94 616 TRP A N 1
ATOM 4764 C CA . TRP A 1 616 ? 27.167 6.331 35.014 1.00 83.94 616 TRP A CA 1
ATOM 4765 C C . TRP A 1 616 ? 25.974 5.454 34.631 1.00 83.94 616 TRP A C 1
ATOM 4767 O O . TRP A 1 616 ? 25.910 5.004 33.487 1.00 83.94 616 TRP A O 1
ATOM 4777 N N . LEU A 1 617 ? 25.011 5.269 35.537 1.00 86.88 617 LEU A N 1
ATOM 4778 C CA . LEU A 1 617 ? 23.754 4.591 35.224 1.00 86.88 617 LEU A CA 1
ATOM 4779 C C . LEU A 1 617 ? 22.930 5.387 34.199 1.00 86.88 617 LEU A C 1
ATOM 4781 O O . LEU A 1 617 ? 22.456 4.816 33.219 1.00 86.88 617 LEU A O 1
ATOM 4785 N N . ALA A 1 618 ? 22.825 6.706 34.379 1.00 85.00 618 ALA A N 1
ATOM 4786 C CA . ALA A 1 618 ? 22.103 7.595 33.474 1.00 85.00 618 ALA A CA 1
ATOM 4787 C C . ALA A 1 618 ? 22.694 7.599 32.057 1.00 85.00 618 ALA A C 1
ATOM 4789 O O . ALA A 1 618 ? 21.958 7.493 31.083 1.00 85.00 618 ALA A O 1
ATOM 4790 N N . ARG A 1 619 ? 24.028 7.607 31.930 1.00 84.69 619 ARG A N 1
ATOM 4791 C CA . ARG A 1 619 ? 24.725 7.490 30.636 1.00 84.69 619 ARG A CA 1
ATOM 4792 C C . ARG A 1 619 ? 24.557 6.122 29.972 1.00 84.69 619 ARG A C 1
ATOM 4794 O O . ARG A 1 619 ? 24.522 6.050 28.749 1.00 84.69 619 ARG A O 1
ATOM 4801 N N . ALA A 1 620 ? 24.472 5.040 30.749 1.00 83.94 620 ALA A N 1
ATOM 4802 C CA . ALA A 1 620 ? 24.250 3.698 30.206 1.00 83.94 620 ALA A CA 1
ATOM 4803 C C . ALA A 1 620 ? 22.823 3.533 29.647 1.00 83.94 620 ALA A C 1
ATOM 4805 O O . ALA A 1 620 ? 22.629 2.972 28.565 1.00 83.94 620 ALA A O 1
ATOM 4806 N N . LEU A 1 621 ? 21.835 4.062 30.376 1.00 85.75 621 LEU A N 1
ATOM 4807 C CA . LEU A 1 621 ? 20.417 4.035 30.003 1.00 85.75 621 LEU A CA 1
ATOM 4808 C C . LEU A 1 621 ? 20.028 5.140 29.012 1.00 85.75 621 LEU A C 1
ATOM 4810 O O . LEU A 1 621 ? 18.975 5.031 28.379 1.00 85.75 621 LEU A O 1
ATOM 4814 N N . ASP A 1 622 ? 20.883 6.156 28.860 1.00 84.88 622 ASP A N 1
ATOM 4815 C CA . ASP A 1 622 ? 20.645 7.368 28.073 1.00 84.88 622 ASP A CA 1
ATOM 4816 C C . ASP A 1 622 ? 19.386 8.104 28.562 1.00 84.88 622 ASP A C 1
ATOM 4818 O O . ASP A 1 622 ? 18.396 8.248 27.846 1.00 84.88 622 ASP A O 1
ATOM 4822 N N . VAL A 1 623 ? 19.403 8.466 29.850 1.00 87.75 623 VAL A N 1
ATOM 4823 C CA . VAL A 1 623 ? 18.312 9.157 30.555 1.00 87.75 623 VAL A CA 1
ATOM 4824 C C . VAL A 1 623 ? 18.797 10.434 31.221 1.00 87.75 623 VAL A C 1
ATOM 4826 O O . VAL A 1 623 ? 19.901 10.478 31.762 1.00 87.75 623 VAL A O 1
ATOM 4829 N N . ARG A 1 624 ? 17.931 11.449 31.233 1.00 85.44 624 ARG A N 1
ATOM 4830 C CA . ARG A 1 624 ? 18.144 12.705 31.965 1.00 85.44 624 ARG A CA 1
ATOM 4831 C C . ARG A 1 624 ? 17.638 12.603 33.402 1.00 85.44 624 ARG A C 1
ATOM 4833 O O . ARG A 1 624 ? 18.268 13.111 34.327 1.00 85.44 624 ARG A O 1
ATOM 4840 N N . TYR A 1 625 ? 16.511 11.914 33.584 1.00 88.75 625 TYR A N 1
ATOM 4841 C CA . TYR A 1 625 ? 15.832 11.817 34.870 1.00 88.75 625 TYR A CA 1
ATOM 4842 C C . TYR A 1 625 ? 15.900 10.406 35.463 1.00 88.75 625 TYR A C 1
ATOM 4844 O O . TYR A 1 625 ? 15.711 9.405 34.765 1.00 88.75 625 TYR A O 1
ATOM 4852 N N . LEU A 1 626 ? 16.100 10.327 36.779 1.00 89.88 626 LEU A N 1
ATOM 4853 C CA . LEU A 1 626 ? 15.919 9.106 37.567 1.00 89.88 626 LEU A CA 1
ATOM 4854 C C . LEU A 1 626 ? 14.741 9.295 38.520 1.00 89.88 626 LEU A C 1
ATOM 4856 O O . LEU A 1 626 ? 14.698 10.270 39.269 1.00 89.88 626 LEU A O 1
ATOM 4860 N N . LEU A 1 627 ? 13.791 8.362 38.496 1.00 91.12 627 LEU A N 1
ATOM 4861 C CA . LEU A 1 627 ? 12.645 8.373 39.400 1.00 91.12 627 LEU A CA 1
ATOM 4862 C C . LEU A 1 627 ? 12.878 7.384 40.545 1.00 91.12 627 LEU A C 1
ATOM 4864 O O . LEU A 1 627 ? 12.945 6.172 40.320 1.00 91.12 627 LEU A O 1
ATOM 4868 N N . PHE A 1 628 ? 12.970 7.908 41.765 1.00 88.31 628 PHE A N 1
ATOM 4869 C CA . PHE A 1 628 ? 13.042 7.123 42.995 1.00 88.31 628 PHE A CA 1
ATOM 4870 C C . PHE A 1 628 ? 11.661 7.048 43.640 1.00 88.31 628 PHE A C 1
ATOM 4872 O O . PHE A 1 628 ? 10.963 8.056 43.739 1.00 88.31 628 PHE A O 1
ATOM 4879 N N . GLY A 1 629 ? 11.278 5.859 44.097 1.00 87.12 629 GLY A N 1
ATOM 4880 C CA . GLY A 1 629 ? 10.006 5.630 44.769 1.00 87.12 629 GLY A CA 1
ATOM 4881 C C . GLY A 1 629 ? 10.190 5.009 46.146 1.00 87.12 629 GLY A C 1
ATOM 4882 O O . GLY A 1 629 ? 10.998 4.091 46.308 1.00 87.12 629 GLY A O 1
ATOM 4883 N N . ALA A 1 630 ? 9.424 5.486 47.123 1.00 84.94 630 ALA A N 1
ATOM 4884 C CA . ALA A 1 630 ? 9.383 4.941 48.474 1.00 84.94 630 ALA A CA 1
ATOM 4885 C C . ALA A 1 630 ? 7.939 4.663 48.909 1.00 84.94 630 ALA A C 1
ATOM 4887 O O . ALA A 1 630 ? 7.024 5.428 48.607 1.00 84.94 630 ALA A O 1
ATOM 4888 N N . VAL A 1 631 ? 7.742 3.556 49.626 1.00 83.25 631 VAL A N 1
ATOM 4889 C CA . VAL A 1 631 ? 6.455 3.170 50.217 1.00 83.25 631 VAL A CA 1
ATOM 4890 C C . VAL A 1 631 ? 6.667 2.875 51.696 1.00 83.25 631 VAL A C 1
ATOM 4892 O O . VAL A 1 631 ? 7.507 2.042 52.042 1.00 83.25 631 VAL A O 1
ATOM 4895 N N . ARG A 1 632 ? 5.902 3.534 52.568 1.00 80.75 632 ARG A N 1
ATOM 4896 C CA . ARG A 1 632 ? 5.960 3.347 54.024 1.00 80.75 632 ARG A CA 1
ATOM 4897 C C . ARG A 1 632 ? 4.576 3.015 54.574 1.00 80.75 632 ARG A C 1
ATOM 4899 O O . ARG A 1 632 ? 3.604 3.677 54.224 1.00 80.75 632 ARG A O 1
ATOM 4906 N N . GLN A 1 633 ? 4.493 2.012 55.447 1.00 71.31 633 GLN A N 1
ATOM 4907 C CA . GLN A 1 633 ? 3.256 1.655 56.143 1.00 71.31 633 GLN A CA 1
ATOM 4908 C C . GLN A 1 633 ? 3.300 2.108 57.608 1.00 71.31 633 GLN A C 1
ATOM 4910 O O . GLN A 1 633 ? 4.158 1.665 58.363 1.00 71.31 633 GLN A O 1
ATOM 4915 N N . THR A 1 634 ? 2.371 2.979 58.008 1.00 57.06 634 THR A N 1
ATOM 4916 C CA . THR A 1 634 ? 2.245 3.515 59.385 1.00 57.06 634 THR A CA 1
ATOM 4917 C C . THR A 1 634 ? 0.839 3.320 59.979 1.00 57.06 634 THR A C 1
ATOM 4919 O O . THR A 1 634 ? 0.479 3.971 60.951 1.00 57.06 634 THR A O 1
ATOM 4922 N N . GLY A 1 635 ? 0.033 2.433 59.383 1.00 59.06 635 GLY A N 1
ATOM 4923 C CA . GLY A 1 635 ? -1.418 2.272 59.614 1.00 59.06 635 GLY A CA 1
ATOM 4924 C C . GLY A 1 635 ? -2.222 2.472 58.319 1.00 59.06 635 GLY A C 1
ATOM 4925 O O . GLY A 1 635 ? -3.223 1.806 58.072 1.00 59.06 635 GLY A O 1
ATOM 4926 N N . SER A 1 636 ? -1.668 3.291 57.433 1.00 68.69 636 SER A N 1
ATOM 4927 C CA . SER A 1 636 ? -2.032 3.567 56.040 1.00 68.69 636 SER A CA 1
ATOM 4928 C C . SER A 1 636 ? -0.749 3.538 55.184 1.00 68.69 636 SER A C 1
ATOM 4930 O O . SER A 1 636 ? 0.345 3.308 55.708 1.00 68.69 636 SER A O 1
ATOM 4932 N N . LEU A 1 637 ? -0.868 3.667 53.863 1.00 76.06 637 LEU A N 1
ATOM 4933 C CA . LEU A 1 637 ? 0.226 3.643 52.889 1.00 76.06 637 LEU A CA 1
ATOM 4934 C C . LEU A 1 637 ? 0.611 5.071 52.476 1.00 76.06 637 LEU A C 1
ATOM 4936 O O . LEU A 1 637 ? -0.136 5.734 51.758 1.00 76.06 637 LEU A O 1
ATOM 4940 N N . ASP A 1 638 ? 1.802 5.507 52.879 1.00 79.88 638 ASP A N 1
ATOM 4941 C CA . ASP A 1 638 ? 2.470 6.693 52.337 1.00 79.88 638 ASP A CA 1
ATOM 4942 C C . ASP A 1 638 ? 3.294 6.292 51.110 1.00 79.88 638 ASP A C 1
ATOM 4944 O O . ASP A 1 638 ? 4.189 5.447 51.218 1.00 79.88 638 ASP A O 1
ATOM 4948 N N . VAL A 1 639 ? 3.032 6.913 49.958 1.00 85.50 639 VAL A N 1
ATOM 4949 C CA . VAL A 1 639 ? 3.816 6.713 48.730 1.00 85.50 639 VAL A CA 1
ATOM 4950 C C . VAL A 1 639 ? 4.447 8.028 48.300 1.00 85.50 639 VAL A C 1
ATOM 4952 O O . VAL A 1 639 ? 3.746 9.018 48.090 1.00 85.50 639 VAL A O 1
ATOM 4955 N N . THR A 1 640 ? 5.771 8.030 48.144 1.00 85.94 640 THR A N 1
ATOM 4956 C CA . THR A 1 640 ? 6.544 9.190 47.689 1.00 85.94 640 THR A CA 1
ATOM 4957 C C . THR A 1 640 ? 7.305 8.889 46.408 1.00 85.94 640 THR A C 1
ATOM 4959 O O . THR A 1 640 ? 7.911 7.826 46.260 1.00 85.94 640 THR A O 1
ATOM 4962 N N . LEU A 1 641 ? 7.285 9.847 45.485 1.00 89.50 641 LEU A N 1
ATOM 4963 C CA . LEU A 1 641 ? 8.078 9.856 44.263 1.00 89.50 641 LEU A CA 1
ATOM 4964 C C . LEU A 1 641 ? 9.024 11.053 44.273 1.00 89.50 641 LEU A C 1
ATOM 4966 O O . LEU A 1 641 ? 8.601 12.182 44.521 1.00 89.50 641 LEU A O 1
ATOM 4970 N N . HIS A 1 642 ? 10.281 10.802 43.932 1.00 87.88 642 HIS A N 1
ATOM 4971 C CA . HIS A 1 642 ? 11.324 11.810 43.795 1.00 87.88 642 HIS A CA 1
ATOM 4972 C C . HIS A 1 642 ? 11.883 11.742 42.374 1.00 87.88 642 HIS A C 1
ATOM 4974 O O . HIS A 1 642 ? 12.524 10.757 41.998 1.00 87.88 642 HIS A O 1
ATOM 4980 N N . LEU A 1 643 ? 11.617 12.773 41.573 1.00 88.44 643 LEU A N 1
ATOM 4981 C CA . LEU A 1 643 ? 12.184 12.933 40.239 1.00 88.44 643 LEU A CA 1
ATOM 4982 C C . LEU A 1 643 ? 13.500 13.696 40.358 1.00 88.44 643 LEU A C 1
ATOM 4984 O O . LEU A 1 643 ? 13.513 14.860 40.752 1.00 88.44 643 LEU A O 1
ATOM 4988 N N . PHE A 1 644 ? 14.604 13.045 40.020 1.00 86.44 644 PHE A N 1
ATOM 4989 C CA . PHE A 1 644 ? 15.941 13.615 40.129 1.00 86.44 644 PHE A CA 1
ATOM 4990 C C . PHE A 1 644 ? 16.503 13.927 38.739 1.00 86.44 644 PHE A C 1
ATOM 4992 O O . PHE A 1 644 ? 16.551 13.034 37.890 1.00 86.44 644 PHE A O 1
ATOM 4999 N N . ASP A 1 645 ? 16.925 15.172 38.505 1.00 85.12 645 ASP A N 1
ATOM 5000 C CA . ASP A 1 645 ? 17.646 15.572 37.291 1.00 85.12 645 ASP A CA 1
ATOM 5001 C C . ASP A 1 645 ? 19.134 15.254 37.478 1.00 85.12 645 ASP A C 1
ATOM 5003 O O . ASP A 1 645 ? 19.802 15.799 38.360 1.00 85.12 645 ASP A O 1
ATOM 5007 N N . VAL A 1 646 ? 19.650 14.320 36.677 1.00 84.06 646 VAL A N 1
ATOM 5008 C CA . VAL A 1 646 ? 21.032 13.840 36.804 1.00 84.06 646 VAL A CA 1
ATOM 5009 C C . VAL A 1 646 ? 22.040 14.844 36.243 1.00 84.06 646 VAL A C 1
ATOM 5011 O O . VAL A 1 646 ? 23.192 14.837 36.677 1.00 84.06 646 VAL A O 1
ATOM 5014 N N . GLU A 1 647 ? 21.633 15.707 35.310 1.00 78.12 647 GLU A N 1
ATOM 5015 C CA . GLU A 1 647 ? 22.510 16.733 34.736 1.00 78.12 647 GLU A CA 1
ATOM 5016 C C . GLU A 1 647 ? 22.674 17.917 35.685 1.00 78.12 647 GLU A C 1
ATOM 5018 O O . GLU A 1 647 ? 23.793 18.386 35.896 1.00 78.12 647 GLU A O 1
ATOM 5023 N N . LEU A 1 648 ? 21.568 18.361 36.287 1.00 73.81 648 LEU A N 1
ATOM 5024 C CA . LEU A 1 648 ? 21.561 19.460 37.257 1.00 73.81 648 LEU A CA 1
ATOM 5025 C C . LEU A 1 648 ? 21.956 19.017 38.676 1.00 73.81 648 LEU A C 1
ATOM 5027 O O . LEU A 1 648 ? 22.135 19.863 39.546 1.00 73.81 648 LEU A O 1
ATOM 5031 N N . GLU A 1 649 ? 22.071 17.704 38.912 1.00 76.88 649 GLU A N 1
ATOM 5032 C CA . GLU A 1 649 ? 22.261 17.085 40.234 1.00 76.88 649 GLU A CA 1
ATOM 5033 C C . GLU A 1 649 ? 21.295 17.614 41.302 1.00 76.88 649 GLU A C 1
ATOM 5035 O O . GLU A 1 649 ? 21.651 17.768 42.471 1.00 76.88 649 GLU A O 1
ATOM 5040 N N . ALA A 1 650 ? 20.050 17.857 40.895 1.00 77.50 650 ALA A N 1
ATOM 5041 C CA . ALA A 1 650 ? 19.029 18.468 41.727 1.00 77.50 650 ALA A CA 1
ATOM 5042 C C . ALA A 1 650 ? 17.719 17.676 41.680 1.00 77.50 650 ALA A C 1
ATOM 5044 O O . ALA A 1 650 ? 17.365 17.044 40.679 1.00 77.50 650 ALA A O 1
ATOM 5045 N N . LEU A 1 651 ? 16.966 17.743 42.778 1.00 79.62 651 LEU A N 1
ATOM 5046 C CA . LEU A 1 651 ? 15.612 17.212 42.836 1.00 79.62 651 LEU A CA 1
ATOM 5047 C C . LEU A 1 651 ? 14.690 18.095 41.977 1.00 79.62 651 LEU A C 1
ATOM 5049 O O . LEU A 1 651 ? 14.438 19.247 42.315 1.00 79.62 651 LEU A O 1
ATOM 5053 N N . ALA A 1 652 ? 14.204 17.551 40.862 1.00 78.50 652 ALA A N 1
ATOM 5054 C CA . ALA A 1 652 ? 13.358 18.248 39.894 1.00 78.50 652 ALA A CA 1
ATOM 5055 C C . ALA A 1 652 ? 11.871 18.250 40.279 1.00 78.50 652 ALA A C 1
ATOM 5057 O O . ALA A 1 652 ? 11.119 19.105 39.813 1.00 78.50 652 ALA A O 1
ATOM 5058 N N . GLY A 1 653 ? 11.443 17.302 41.115 1.00 78.06 653 GLY A N 1
ATOM 5059 C CA . GLY A 1 653 ? 10.073 17.238 41.610 1.00 78.06 653 GLY A CA 1
ATOM 5060 C C . GLY A 1 653 ? 9.874 16.182 42.693 1.00 78.06 653 GLY A C 1
ATOM 5061 O O . GLY A 1 653 ? 10.549 15.151 42.717 1.00 78.06 653 GLY A O 1
ATOM 5062 N N . GLU A 1 654 ? 8.934 16.443 43.597 1.00 83.81 654 GLU A N 1
ATOM 5063 C CA . GLU A 1 654 ? 8.531 15.542 44.677 1.00 83.81 654 GLU A CA 1
ATOM 5064 C C . GLU A 1 654 ? 7.005 15.432 44.674 1.00 83.81 654 GLU A C 1
ATOM 5066 O O . GLU A 1 654 ? 6.307 16.441 44.633 1.00 83.81 654 GLU A O 1
ATOM 5071 N N . GLY A 1 655 ? 6.479 14.208 44.689 1.00 82.00 655 GLY A N 1
ATOM 5072 C CA . GLY A 1 655 ? 5.048 13.957 44.853 1.00 82.00 655 GLY A CA 1
ATOM 5073 C C . GLY A 1 655 ? 4.817 12.985 45.997 1.00 82.00 655 GLY A C 1
ATOM 5074 O O . GLY A 1 655 ? 5.497 11.961 46.079 1.00 82.00 655 GLY A O 1
ATOM 5075 N N . ARG A 1 656 ? 3.856 13.288 46.870 1.00 83.56 656 ARG A N 1
ATOM 5076 C CA . ARG A 1 656 ? 3.444 12.409 47.966 1.00 83.56 656 ARG A CA 1
ATOM 5077 C C . ARG A 1 656 ? 1.940 12.209 47.919 1.00 83.56 656 ARG A C 1
ATOM 5079 O O . ARG A 1 656 ? 1.198 13.166 47.736 1.00 83.56 656 ARG A O 1
ATOM 5086 N N . VAL A 1 657 ? 1.507 10.970 48.122 1.00 81.94 657 VAL A N 1
ATOM 5087 C CA . VAL A 1 657 ? 0.097 10.634 48.306 1.00 81.94 657 VAL A CA 1
ATOM 5088 C C . VAL A 1 657 ? -0.044 9.693 49.500 1.00 81.94 657 VAL A C 1
ATOM 5090 O O . VAL A 1 657 ? 0.717 8.733 49.640 1.00 81.94 657 VAL A O 1
ATOM 5093 N N . HIS A 1 658 ? -1.035 9.981 50.342 1.00 80.31 658 HIS A N 1
ATOM 5094 C CA . HIS A 1 658 ? -1.422 9.165 51.485 1.00 80.31 658 HIS A CA 1
ATOM 5095 C C . HIS A 1 658 ? -2.680 8.359 51.166 1.00 80.31 658 HIS A C 1
ATOM 5097 O O . HIS A 1 658 ? -3.651 8.912 50.647 1.00 80.31 658 HIS A O 1
ATOM 5103 N N . VAL A 1 659 ? -2.679 7.058 51.453 1.00 76.94 659 VAL A N 1
ATOM 5104 C CA . VAL A 1 659 ? -3.766 6.165 51.042 1.00 76.94 659 VAL A CA 1
ATOM 5105 C C . VAL A 1 659 ? -4.066 5.096 52.088 1.00 76.94 659 VAL A C 1
ATOM 5107 O O . VAL A 1 659 ? -3.155 4.488 52.636 1.00 76.94 659 VAL A O 1
ATOM 5110 N N . ARG A 1 660 ? -5.341 4.777 52.332 1.00 69.19 660 ARG A N 1
ATOM 5111 C CA . ARG A 1 660 ? -5.736 3.724 53.289 1.00 69.19 660 ARG A CA 1
ATOM 5112 C C . ARG A 1 660 ? -5.473 2.306 52.756 1.00 69.19 660 ARG A C 1
ATOM 5114 O O . ARG A 1 660 ? -4.981 1.451 53.500 1.00 69.19 660 ARG A O 1
ATOM 5121 N N . HIS A 1 661 ? -5.731 2.048 51.467 1.00 72.38 661 HIS A N 1
ATOM 5122 C CA . HIS A 1 661 ? -5.564 0.727 50.844 1.00 72.38 661 HIS A CA 1
ATOM 5123 C C . HIS A 1 661 ? -4.832 0.747 49.489 1.00 72.38 661 HIS A C 1
ATOM 5125 O O . HIS A 1 661 ? -4.778 1.745 48.784 1.00 72.38 661 HIS A O 1
ATOM 5131 N N . VAL A 1 662 ? -4.288 -0.407 49.073 1.00 72.12 662 VAL A N 1
ATOM 5132 C CA . VAL A 1 662 ? -3.575 -0.549 47.780 1.00 72.12 662 VAL A CA 1
ATOM 5133 C C . VAL A 1 662 ? -4.499 -0.304 46.572 1.00 72.12 662 VAL A C 1
ATOM 5135 O O . VAL A 1 662 ? -4.028 0.110 45.515 1.00 72.12 662 VAL A O 1
ATOM 5138 N N . ARG A 1 663 ? -5.813 -0.545 46.706 1.00 72.69 663 ARG A N 1
ATOM 5139 C CA . ARG A 1 663 ? -6.797 -0.295 45.634 1.00 72.69 663 ARG A CA 1
ATOM 5140 C C . ARG A 1 663 ? -6.959 1.197 45.363 1.00 72.69 663 ARG A C 1
ATOM 5142 O O . ARG A 1 663 ? -6.796 1.618 44.225 1.00 72.69 663 ARG A O 1
ATOM 5149 N N . ASP A 1 664 ? -7.167 1.981 46.409 1.00 76.06 664 ASP A N 1
ATOM 5150 C CA . ASP A 1 664 ? -7.272 3.440 46.347 1.00 76.06 664 ASP A CA 1
ATOM 5151 C C . ASP A 1 664 ? -5.997 4.057 45.733 1.00 76.06 664 ASP A C 1
ATOM 5153 O O . ASP A 1 664 ? -6.054 4.999 44.944 1.00 76.06 664 ASP A O 1
ATOM 5157 N N . LEU A 1 665 ? -4.829 3.456 45.998 1.00 79.69 665 LEU A N 1
ATOM 5158 C CA . LEU A 1 665 ? -3.553 3.897 45.433 1.00 79.69 665 LEU A CA 1
ATOM 5159 C C . LEU A 1 665 ? -3.530 3.751 43.908 1.00 79.69 665 LEU A C 1
ATOM 5161 O O . LEU A 1 665 ? -2.991 4.625 43.236 1.00 79.69 665 LEU A O 1
ATOM 5165 N N . ALA A 1 666 ? -4.147 2.700 43.353 1.00 78.56 666 ALA A N 1
ATOM 5166 C CA . ALA A 1 666 ? -4.245 2.502 41.906 1.00 78.56 666 ALA A CA 1
ATOM 5167 C C . ALA A 1 666 ? -5.050 3.618 41.217 1.00 78.56 666 ALA A C 1
ATOM 5169 O O . ALA A 1 666 ? -4.718 4.002 40.095 1.00 78.56 666 ALA A O 1
ATOM 5170 N N . HIS A 1 667 ? -6.064 4.164 41.894 1.00 78.88 667 HIS A N 1
ATOM 5171 C CA . HIS A 1 667 ? -6.869 5.281 41.394 1.00 78.88 667 HIS A CA 1
ATOM 5172 C C . HIS A 1 667 ? -6.131 6.626 41.502 1.00 78.88 667 HIS A C 1
ATOM 5174 O O . HIS A 1 667 ? -6.304 7.493 40.646 1.00 78.88 667 HIS A O 1
ATOM 5180 N N . ARG A 1 668 ? -5.226 6.770 42.481 1.00 79.94 668 ARG A N 1
ATOM 5181 C CA . ARG A 1 668 ? -4.450 8.001 42.722 1.00 79.94 668 ARG A CA 1
ATOM 5182 C C . ARG A 1 668 ? -3.078 8.055 42.032 1.00 79.94 668 ARG A C 1
ATOM 5184 O O . ARG A 1 668 ? -2.364 9.043 42.176 1.00 79.94 668 ARG A O 1
ATOM 5191 N N . LEU A 1 669 ? -2.696 7.059 41.221 1.00 83.12 669 LEU A N 1
ATOM 5192 C CA . LEU A 1 669 ? -1.405 7.069 40.500 1.00 83.12 669 LEU A CA 1
ATOM 5193 C C . LEU A 1 669 ? -1.268 8.245 39.521 1.00 83.12 669 LEU A C 1
ATOM 5195 O O . LEU A 1 669 ? -0.181 8.801 39.368 1.00 83.12 669 LEU A O 1
ATOM 5199 N N . GLY A 1 670 ? -2.364 8.640 38.866 1.00 80.38 670 GLY A N 1
ATOM 5200 C CA . GLY A 1 670 ? -2.368 9.799 37.970 1.00 80.38 670 GLY A CA 1
ATOM 5201 C C . GLY A 1 670 ? -2.144 11.119 38.711 1.00 80.38 670 GLY A C 1
ATOM 5202 O O . GLY A 1 670 ? -1.411 11.978 38.226 1.00 80.38 670 GLY A O 1
ATOM 5203 N N . GLU A 1 671 ? -2.730 11.254 39.902 1.00 80.75 671 GLU A N 1
ATOM 5204 C CA . GLU A 1 671 ? -2.525 12.395 40.797 1.00 80.75 671 GLU A CA 1
ATOM 5205 C C . GLU A 1 671 ? -1.080 12.438 41.300 1.00 80.75 671 GLU A C 1
ATOM 5207 O O . GLU A 1 671 ? -0.431 13.474 41.192 1.00 80.75 671 GLU A O 1
ATOM 5212 N N . LEU A 1 672 ? -0.550 11.297 41.750 1.00 84.12 672 LEU A N 1
ATOM 5213 C CA . LEU A 1 672 ? 0.826 11.168 42.224 1.00 84.12 672 LEU A CA 1
ATOM 5214 C C . LEU A 1 672 ? 1.837 11.623 41.158 1.00 84.12 672 LEU A C 1
ATOM 5216 O O . LEU A 1 672 ? 2.706 12.437 41.454 1.00 84.12 672 LEU A O 1
ATOM 5220 N N . VAL A 1 673 ? 1.685 11.179 39.903 1.00 84.94 673 VAL A N 1
ATOM 5221 C CA . VAL A 1 673 ? 2.550 11.610 38.786 1.00 84.94 673 VAL A CA 1
ATOM 5222 C C . VAL A 1 673 ? 2.389 13.100 38.478 1.00 84.94 673 VAL A C 1
ATOM 5224 O O . VAL A 1 673 ? 3.382 13.778 38.215 1.00 84.94 673 VAL A O 1
ATOM 5227 N N . ARG A 1 674 ? 1.162 13.634 38.533 1.00 81.06 674 ARG A N 1
ATOM 5228 C CA . ARG A 1 674 ? 0.908 15.069 38.331 1.00 81.06 674 ARG A CA 1
ATOM 5229 C C . ARG A 1 674 ? 1.617 15.912 39.392 1.00 81.06 674 ARG A C 1
ATOM 5231 O O . ARG A 1 674 ? 2.238 16.907 39.034 1.00 81.06 674 ARG A O 1
ATOM 5238 N N . LEU A 1 675 ? 1.554 15.504 40.661 1.00 77.69 675 LEU A N 1
ATOM 5239 C CA . LEU A 1 675 ? 2.230 16.182 41.771 1.00 77.69 675 LEU A CA 1
ATOM 5240 C C . LEU A 1 675 ? 3.755 16.148 41.603 1.00 77.69 675 LEU A C 1
ATOM 5242 O O . LEU A 1 675 ? 4.410 17.169 41.783 1.00 77.69 675 LEU A O 1
ATOM 5246 N N . THR A 1 676 ? 4.313 15.014 41.169 1.00 82.88 676 THR A N 1
ATOM 5247 C CA . THR A 1 676 ? 5.758 14.876 40.920 1.00 82.88 676 THR A CA 1
ATOM 5248 C C . THR A 1 676 ? 6.263 15.724 39.748 1.00 82.88 676 THR A C 1
ATOM 5250 O O . THR A 1 676 ? 7.425 16.117 39.755 1.00 82.88 676 THR A O 1
ATOM 5253 N N . LEU A 1 677 ? 5.430 16.000 38.737 1.00 79.44 677 LEU A N 1
ATOM 5254 C CA . LEU A 1 677 ? 5.822 16.743 37.526 1.00 79.44 677 LEU A CA 1
ATOM 5255 C C . LEU A 1 677 ? 5.457 18.237 37.551 1.00 79.44 677 LEU A C 1
ATOM 5257 O O . LEU A 1 677 ? 5.902 18.982 36.677 1.00 79.44 677 LEU A O 1
ATOM 5261 N N . ALA A 1 678 ? 4.641 18.689 38.505 1.00 68.62 678 ALA A N 1
ATOM 5262 C CA . ALA A 1 678 ? 4.285 20.099 38.641 1.00 68.62 678 ALA A CA 1
ATOM 5263 C C . ALA A 1 678 ? 5.515 20.925 39.068 1.00 68.62 678 ALA A C 1
ATOM 5265 O O . ALA A 1 678 ? 6.145 20.599 40.066 1.00 68.62 678 ALA A O 1
ATOM 5266 N N . GLN A 1 679 ? 5.858 21.998 38.342 1.00 58.44 679 GLN A N 1
ATOM 5267 C CA . GLN A 1 679 ? 7.004 22.866 38.663 1.00 58.44 679 GLN A CA 1
ATOM 5268 C C . GLN A 1 679 ? 6.573 24.248 39.192 1.00 58.44 679 GLN A C 1
ATOM 5270 O O . GLN A 1 679 ? 5.657 24.869 38.653 1.00 58.44 679 GLN A O 1
ATOM 5275 N N . GLY A 1 680 ? 7.291 24.770 40.197 1.00 55.31 680 GLY A N 1
ATOM 5276 C CA . GLY A 1 680 ? 7.253 26.184 40.613 1.00 55.31 680 GLY A CA 1
ATOM 5277 C C . GLY A 1 680 ? 6.086 26.601 41.524 1.00 55.31 680 GLY A C 1
ATOM 5278 O O . GLY A 1 680 ? 5.433 25.766 42.139 1.00 55.31 680 GLY A O 1
ATOM 5279 N N . ALA A 1 681 ? 5.823 27.918 41.613 1.00 38.09 681 ALA A N 1
ATOM 5280 C CA . ALA A 1 681 ? 4.929 28.601 42.574 1.00 38.09 681 ALA A CA 1
ATOM 5281 C C . ALA A 1 681 ? 3.465 28.094 42.660 1.00 38.09 681 ALA A C 1
ATOM 5283 O O . ALA A 1 681 ? 2.734 28.483 43.572 1.00 38.09 681 ALA A O 1
ATOM 5284 N N . GLY A 1 682 ? 3.038 27.213 41.750 1.00 48.31 682 GLY A N 1
ATOM 5285 C CA . GLY A 1 682 ? 1.797 26.444 41.881 1.00 48.31 682 GLY A CA 1
ATOM 5286 C C . GLY A 1 682 ? 1.846 25.397 43.002 1.00 48.31 682 GLY A C 1
ATOM 5287 O O . GLY A 1 682 ? 0.839 25.188 43.664 1.00 48.31 682 GLY A O 1
ATOM 5288 N N . GLN A 1 683 ? 3.019 24.820 43.299 1.00 49.38 683 GLN A N 1
ATOM 5289 C CA . GLN A 1 683 ? 3.195 23.810 44.352 1.00 49.38 683 GLN A CA 1
ATOM 5290 C C . GLN A 1 683 ? 2.932 24.356 45.757 1.00 49.38 683 GLN A C 1
ATOM 5292 O O . GLN A 1 683 ? 2.349 23.652 46.567 1.00 49.38 683 GLN A O 1
ATOM 5297 N N . ALA A 1 684 ? 3.320 25.602 46.053 1.00 51.72 684 ALA A N 1
ATOM 5298 C CA . ALA A 1 684 ? 3.063 26.204 47.363 1.00 51.72 684 ALA A CA 1
ATOM 5299 C C . ALA A 1 684 ? 1.560 26.421 47.593 1.00 51.72 684 ALA A C 1
ATOM 5301 O O . ALA A 1 684 ? 1.052 26.097 48.657 1.00 51.72 684 ALA A O 1
ATOM 5302 N N . ARG A 1 685 ? 0.842 26.894 46.566 1.00 54.97 685 ARG A N 1
ATOM 5303 C CA . ARG A 1 685 ? -0.610 27.121 46.628 1.00 54.97 685 ARG A CA 1
ATOM 5304 C C . ARG A 1 685 ? -1.399 25.818 46.666 1.00 54.97 685 ARG A C 1
ATOM 5306 O O . ARG A 1 685 ? -2.377 25.728 47.396 1.00 54.97 685 ARG A O 1
ATOM 5313 N N . ASP A 1 686 ? -0.981 24.816 45.898 1.00 54.50 686 ASP A N 1
ATOM 5314 C CA . ASP A 1 686 ? -1.627 23.503 45.905 1.00 54.50 686 ASP A CA 1
ATOM 5315 C C . ASP A 1 686 ? -1.324 22.751 47.214 1.00 54.50 686 ASP A C 1
ATOM 5317 O O . ASP A 1 686 ? -2.242 22.199 47.807 1.00 54.50 686 ASP A O 1
ATOM 5321 N N . ALA A 1 687 ? -0.097 22.824 47.745 1.00 56.69 687 ALA A N 1
ATOM 5322 C CA . ALA A 1 687 ? 0.244 22.259 49.055 1.00 56.69 687 ALA A CA 1
ATOM 5323 C C . ALA A 1 687 ? -0.471 22.972 50.215 1.00 56.69 687 ALA A C 1
ATOM 5325 O O . ALA A 1 687 ? -0.871 22.328 51.180 1.00 56.69 687 ALA A O 1
ATOM 5326 N N . GLU A 1 688 ? -0.661 24.290 50.129 1.00 67.19 688 GLU A N 1
ATOM 5327 C CA . GLU A 1 688 ? -1.427 25.066 51.108 1.00 67.19 688 GLU A CA 1
ATOM 5328 C C . GLU A 1 688 ? -2.915 24.692 51.068 1.00 67.19 688 GLU A C 1
ATOM 5330 O O . GLU A 1 688 ? -3.514 24.432 52.110 1.00 67.19 688 GLU A O 1
ATOM 5335 N N . ARG A 1 689 ? -3.501 24.556 49.870 1.00 70.81 689 ARG A N 1
ATOM 5336 C CA . ARG A 1 689 ? -4.875 24.052 49.693 1.00 70.81 689 ARG A CA 1
ATOM 5337 C C . ARG A 1 689 ? -5.037 22.622 50.203 1.00 70.81 689 ARG A C 1
ATOM 5339 O O . ARG A 1 689 ? -6.059 22.312 50.810 1.00 70.81 689 ARG A O 1
ATOM 5346 N N . ASP A 1 690 ? -4.040 21.774 49.986 1.00 68.38 690 ASP A N 1
ATOM 5347 C CA . ASP A 1 690 ? -4.054 20.379 50.421 1.00 68.38 690 ASP A CA 1
ATOM 5348 C C . ASP A 1 690 ? -3.886 20.254 51.942 1.00 68.38 690 ASP A C 1
ATOM 5350 O O . ASP A 1 690 ? -4.604 19.480 52.569 1.00 68.38 690 ASP A O 1
ATOM 5354 N N . SER A 1 691 ? -3.032 21.083 52.550 1.00 72.06 691 SER A N 1
ATOM 5355 C CA . SER A 1 691 ? -2.894 21.200 54.008 1.00 72.06 691 SER A CA 1
ATOM 5356 C C . SER A 1 691 ? -4.196 21.675 54.654 1.00 72.06 691 SER A C 1
ATOM 5358 O O . SER A 1 691 ? -4.651 21.094 55.636 1.00 72.06 691 SER A O 1
ATOM 5360 N N . LEU A 1 692 ? -4.856 22.675 54.060 1.00 77.31 692 LEU A N 1
ATOM 5361 C CA . LEU A 1 692 ? -6.170 23.134 54.513 1.00 77.31 692 LEU A CA 1
ATOM 5362 C C . LEU A 1 692 ? -7.229 22.030 54.386 1.00 77.31 692 LEU A C 1
ATOM 5364 O O . LEU A 1 692 ? -8.022 21.837 55.302 1.00 77.31 692 LEU A O 1
ATOM 5368 N N . TYR A 1 693 ? -7.237 21.273 53.285 1.00 81.44 693 TYR A N 1
ATOM 5369 C CA . TYR A 1 693 ? -8.138 20.130 53.118 1.00 81.44 693 TYR A CA 1
ATOM 5370 C C . TYR A 1 693 ? -7.906 19.055 54.194 1.00 81.44 693 TYR A C 1
ATOM 5372 O O . TYR A 1 693 ? -8.865 18.589 54.808 1.00 81.44 693 TYR A O 1
ATOM 5380 N N . GLU A 1 694 ? -6.651 18.688 54.465 1.00 79.88 694 GLU A N 1
ATOM 5381 C CA . GLU A 1 694 ? -6.305 17.713 55.508 1.00 79.88 694 GLU A CA 1
ATOM 5382 C C . GLU A 1 694 ? -6.672 18.206 56.915 1.00 79.88 694 GLU A C 1
ATOM 5384 O O . GLU A 1 694 ? -7.179 17.421 57.719 1.00 79.88 694 GLU A O 1
ATOM 5389 N N . GLN A 1 695 ? -6.499 19.502 57.197 1.00 85.31 695 GLN A N 1
ATOM 5390 C CA . GLN A 1 695 ? -6.930 20.121 58.453 1.00 85.31 695 GLN A CA 1
ATOM 5391 C C . GLN A 1 695 ? -8.443 19.992 58.654 1.00 85.31 695 GLN A C 1
ATOM 5393 O O . GLN A 1 695 ? -8.870 19.509 59.701 1.00 85.31 695 GLN A O 1
ATOM 5398 N N . TRP A 1 696 ? -9.253 20.338 57.647 1.00 87.50 696 TRP A N 1
ATOM 5399 C CA . TRP A 1 696 ? -10.714 20.249 57.750 1.00 87.50 696 TRP A CA 1
ATOM 5400 C C . TRP A 1 696 ? -11.217 18.807 57.878 1.00 87.50 696 TRP A C 1
ATOM 5402 O O . TRP A 1 696 ? -12.145 18.553 58.643 1.00 87.50 696 TRP A O 1
ATOM 5412 N N . ILE A 1 697 ? -10.599 17.845 57.183 1.00 86.94 697 ILE A N 1
ATOM 5413 C CA . ILE A 1 697 ? -10.938 16.421 57.339 1.00 86.94 697 ILE A CA 1
ATOM 5414 C C . ILE A 1 697 ? -10.547 15.910 58.734 1.00 86.94 697 ILE A C 1
ATOM 5416 O O . ILE A 1 697 ? -11.314 15.169 59.354 1.00 86.94 697 ILE A O 1
ATOM 5420 N N . GLY A 1 698 ? -9.383 16.312 59.251 1.00 80.12 698 GLY A N 1
ATOM 5421 C CA . GLY A 1 698 ? -8.945 15.973 60.605 1.00 80.12 698 GLY A CA 1
ATOM 5422 C C . GLY A 1 698 ? -9.872 16.544 61.680 1.00 80.12 698 GLY A C 1
ATOM 5423 O O . GLY A 1 698 ? -10.297 15.815 62.576 1.00 80.12 698 GLY A O 1
ATOM 5424 N N . GLU A 1 699 ? -10.245 17.817 61.550 1.00 88.25 699 GLU A N 1
ATOM 5425 C CA . GLU A 1 699 ? -11.191 18.494 62.439 1.00 88.25 699 GLU A CA 1
ATOM 5426 C C . GLU A 1 699 ? -12.578 17.841 62.378 1.00 88.25 699 GLU A C 1
ATOM 5428 O O . GLU A 1 699 ? -13.152 17.523 63.417 1.00 88.25 699 GLU A O 1
ATOM 5433 N N . ALA A 1 700 ? -13.085 17.531 61.179 1.00 86.69 700 ALA A N 1
ATOM 5434 C CA . ALA A 1 700 ? -14.350 16.820 61.009 1.00 86.69 700 ALA A CA 1
ATOM 5435 C C . ALA A 1 700 ? -14.362 15.473 61.747 1.00 86.69 700 ALA A C 1
ATOM 5437 O O . ALA A 1 700 ? -15.322 15.159 62.450 1.00 86.69 700 ALA A O 1
ATOM 5438 N N . LEU A 1 701 ? -13.292 14.682 61.631 1.00 87.88 701 LEU A N 1
ATOM 5439 C CA . LEU A 1 701 ? -13.182 13.392 62.317 1.00 87.88 701 LEU A CA 1
ATOM 5440 C C . LEU A 1 701 ? -13.114 13.548 63.844 1.00 87.88 701 LEU A C 1
ATOM 5442 O O . LEU A 1 701 ? -13.744 12.768 64.559 1.00 87.88 701 LEU A O 1
ATOM 5446 N N . GLN A 1 702 ? -12.402 14.558 64.351 1.00 86.75 702 GLN A N 1
ATOM 5447 C CA . GLN A 1 702 ? -12.367 14.858 65.787 1.00 86.75 702 GLN A CA 1
ATOM 5448 C C . GLN A 1 702 ? -13.736 15.304 66.315 1.00 86.75 702 GLN A C 1
ATOM 5450 O O . GLN A 1 702 ? -14.170 14.830 67.363 1.00 86.75 702 GLN A O 1
ATOM 5455 N N . LEU A 1 703 ? -14.449 16.149 65.570 1.00 89.94 703 LEU A N 1
ATOM 5456 C CA . LEU A 1 703 ? -15.789 16.618 65.930 1.00 89.94 703 LEU A CA 1
ATOM 5457 C C . LEU A 1 703 ? -16.824 15.484 65.903 1.00 89.94 703 LEU A C 1
ATOM 5459 O O . LEU A 1 703 ? -17.700 15.430 66.767 1.00 89.94 703 LEU A O 1
ATOM 5463 N N . LEU A 1 704 ? -16.695 14.530 64.972 1.00 86.12 704 LEU A N 1
ATOM 5464 C CA . LEU A 1 704 ? -17.514 13.313 64.969 1.00 86.12 704 LEU A CA 1
ATOM 5465 C C . LEU A 1 704 ? -17.261 12.445 66.206 1.00 86.12 704 LEU A C 1
ATOM 5467 O O . LEU A 1 704 ? -18.217 11.938 66.793 1.00 86.12 704 LEU A O 1
ATOM 5471 N N . LEU A 1 705 ? -15.999 12.299 66.627 1.00 86.69 705 LEU A N 1
ATOM 5472 C CA . LEU A 1 705 ? -15.643 11.581 67.857 1.00 86.69 705 LEU A CA 1
ATOM 5473 C C . LEU A 1 705 ? -16.157 12.298 69.114 1.00 86.69 705 LEU A C 1
ATOM 5475 O O . LEU A 1 705 ? -16.612 11.638 70.045 1.00 86.69 705 LEU A O 1
ATOM 5479 N N . ALA A 1 706 ? -16.154 13.632 69.119 1.00 87.75 706 ALA A N 1
ATOM 5480 C CA . ALA A 1 706 ? -16.697 14.459 70.198 1.00 87.75 706 ALA A CA 1
ATOM 5481 C C . ALA A 1 706 ? -18.242 14.515 70.231 1.00 87.75 706 ALA A C 1
ATOM 5483 O O . ALA A 1 706 ? -18.811 15.162 71.105 1.00 87.75 706 ALA A O 1
ATOM 5484 N N . ARG A 1 707 ? -18.931 13.837 69.297 1.00 86.19 707 ARG A N 1
ATOM 5485 C CA . ARG A 1 707 ? -20.393 13.893 69.083 1.00 86.19 707 ARG A CA 1
ATOM 5486 C C . ARG A 1 707 ? -20.936 15.297 68.752 1.00 86.19 707 ARG A C 1
ATOM 5488 O O . ARG A 1 707 ? -22.135 15.544 68.867 1.00 86.19 707 ARG A O 1
ATOM 5495 N N . GLU A 1 708 ? -20.093 16.206 68.262 1.00 89.50 708 GLU A N 1
ATOM 5496 C CA . GLU A 1 708 ? -20.478 17.548 67.797 1.00 89.50 708 GLU A CA 1
ATOM 5497 C C . GLU A 1 708 ? -20.860 17.527 66.302 1.00 89.50 708 GLU A C 1
ATOM 5499 O O . GLU A 1 708 ? -20.195 18.109 65.441 1.00 89.50 708 GLU A O 1
ATOM 5504 N N . PHE A 1 709 ? -21.953 16.832 65.970 1.00 88.94 709 PHE A N 1
ATOM 5505 C CA . PHE A 1 709 ? -22.274 16.449 64.585 1.00 88.94 709 PHE A CA 1
ATOM 5506 C C . PHE A 1 709 ? -22.508 17.619 63.617 1.00 88.94 709 PHE A C 1
ATOM 5508 O O . PHE A 1 709 ? -22.109 17.535 62.459 1.00 88.94 709 PHE A O 1
ATOM 5515 N N . ARG A 1 710 ? -23.095 18.734 64.071 1.00 86.38 710 ARG A N 1
ATOM 5516 C CA . ARG A 1 710 ? -23.327 19.911 63.209 1.00 86.38 710 ARG A CA 1
ATOM 5517 C C . ARG A 1 710 ? -22.031 20.587 62.773 1.00 86.38 710 ARG A C 1
ATOM 5519 O O . ARG A 1 710 ? -21.857 20.882 61.599 1.00 86.38 710 ARG A O 1
ATOM 5526 N N . ARG A 1 711 ? -21.089 20.763 63.702 1.00 87.62 711 ARG A N 1
ATOM 5527 C CA . ARG A 1 711 ? -19.783 21.363 63.393 1.00 87.62 711 ARG A CA 1
ATOM 5528 C C . ARG A 1 711 ? -18.943 20.431 62.524 1.00 87.62 711 ARG A C 1
ATOM 5530 O O . ARG A 1 711 ? -18.210 20.900 61.660 1.00 87.62 711 ARG A O 1
ATOM 5537 N N . ALA A 1 712 ? -19.095 19.117 62.706 1.00 88.12 712 ALA A N 1
ATOM 5538 C CA . ALA A 1 712 ? -18.490 18.139 61.813 1.00 88.12 712 ALA A CA 1
ATOM 5539 C C . ALA A 1 712 ? -19.015 18.270 60.373 1.00 88.12 712 ALA A C 1
ATOM 5541 O O . ALA A 1 712 ? -18.216 18.242 59.442 1.00 88.12 712 ALA A O 1
ATOM 5542 N N . LEU A 1 713 ? -20.327 18.461 60.173 1.00 89.62 713 LEU A N 1
ATOM 5543 C CA . LEU A 1 713 ? -20.905 18.691 58.841 1.00 89.62 713 LEU A CA 1
ATOM 5544 C C . LEU A 1 713 ? -20.353 19.966 58.186 1.00 89.62 713 LEU A C 1
ATOM 5546 O O . LEU A 1 713 ? -19.958 19.916 57.023 1.00 89.62 713 LEU A O 1
ATOM 5550 N N . ASP A 1 714 ? -20.225 21.060 58.941 1.00 89.19 714 ASP A N 1
ATOM 5551 C CA . ASP A 1 714 ? -19.639 22.312 58.441 1.00 89.19 714 ASP A CA 1
ATOM 5552 C C . ASP A 1 714 ? -18.169 22.142 58.016 1.00 89.19 714 ASP A C 1
ATOM 5554 O O . ASP A 1 714 ? -17.750 22.656 56.974 1.00 89.19 714 ASP A O 1
ATOM 5558 N N . ALA A 1 715 ? -17.372 21.402 58.795 1.00 87.00 715 ALA A N 1
ATOM 5559 C CA . ALA A 1 715 ? -15.982 21.090 58.456 1.00 87.00 715 ALA A CA 1
ATOM 5560 C C . ALA A 1 715 ? -15.884 20.208 57.192 1.00 87.00 715 ALA A C 1
ATOM 5562 O O . ALA A 1 715 ? -15.032 20.445 56.332 1.00 87.00 715 ALA A O 1
ATOM 5563 N N . ILE A 1 716 ? -16.799 19.245 57.026 1.00 88.44 716 ILE A N 1
ATOM 5564 C CA . ILE A 1 716 ? -16.891 18.389 55.830 1.00 88.44 716 ILE A CA 1
ATOM 5565 C C . ILE A 1 716 ? -17.273 19.211 54.591 1.00 88.44 716 ILE A C 1
ATOM 5567 O O . ILE A 1 716 ? -16.676 19.028 53.529 1.00 88.44 716 ILE A O 1
ATOM 5571 N N . ASP A 1 717 ? -18.213 20.151 54.707 1.00 88.38 717 ASP A N 1
ATOM 5572 C CA . ASP A 1 717 ? -18.600 21.027 53.596 1.00 88.38 717 ASP A CA 1
ATOM 5573 C C . ASP A 1 717 ? -17.464 21.982 53.184 1.00 88.38 717 ASP A C 1
ATOM 5575 O O . ASP A 1 717 ? -17.256 22.213 51.988 1.00 88.38 717 ASP A O 1
ATOM 5579 N N . ARG A 1 718 ? -16.655 22.470 54.137 1.00 87.88 718 ARG A N 1
ATOM 5580 C CA . ARG A 1 718 ? -15.432 23.245 53.842 1.00 87.88 718 ARG A CA 1
ATOM 5581 C C . ARG A 1 718 ? -14.375 22.406 53.125 1.00 87.88 718 ARG A C 1
ATOM 5583 O O . ARG A 1 718 ? -13.780 22.886 52.160 1.00 87.88 718 ARG A O 1
ATOM 5590 N N . ALA A 1 719 ? -14.183 21.148 53.523 1.00 84.62 719 ALA A N 1
ATOM 5591 C CA . ALA A 1 719 ? -13.306 20.221 52.806 1.00 84.62 719 ALA A CA 1
ATOM 5592 C C . ALA A 1 719 ? -13.813 19.949 51.374 1.00 84.62 719 ALA A C 1
ATOM 5594 O O . ALA A 1 719 ? -13.029 19.966 50.419 1.00 84.62 719 ALA A O 1
A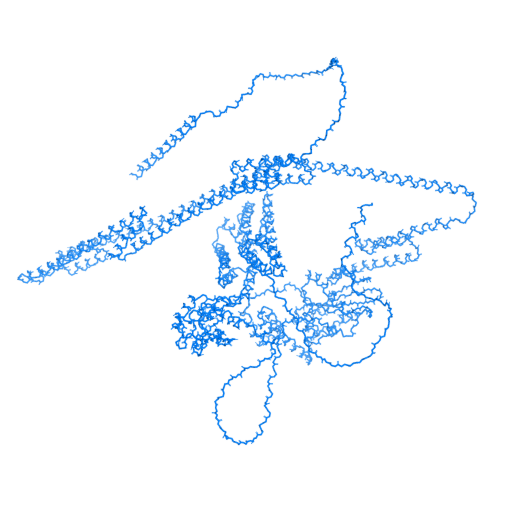TOM 5595 N N . ARG A 1 720 ? -15.134 19.791 51.198 1.00 87.56 720 ARG A N 1
ATOM 5596 C CA . ARG A 1 720 ? -15.780 19.597 49.888 1.00 87.56 720 ARG A CA 1
ATOM 5597 C C . ARG A 1 720 ? -15.619 20.800 48.960 1.00 87.56 720 ARG A C 1
ATOM 5599 O O . ARG A 1 720 ? -15.417 20.627 47.762 1.00 87.56 720 ARG A O 1
ATOM 5606 N N . ALA A 1 721 ? -15.663 22.016 49.503 1.00 83.50 721 ALA A N 1
ATOM 5607 C CA . ALA A 1 721 ? -15.437 23.238 48.732 1.00 83.50 721 ALA A CA 1
ATOM 5608 C C . ALA A 1 721 ? -13.999 23.336 48.187 1.00 83.50 721 ALA A C 1
ATOM 5610 O O . ALA A 1 721 ? -13.784 23.882 47.104 1.00 83.50 721 ALA A O 1
ATOM 5611 N N . ILE A 1 722 ? -13.013 22.788 48.908 1.00 79.75 722 ILE A N 1
ATOM 5612 C CA . ILE A 1 722 ? -11.609 22.767 48.470 1.00 79.75 722 ILE A CA 1
ATOM 5613 C C . ILE A 1 722 ? -11.382 21.689 47.396 1.00 79.75 722 ILE A C 1
ATOM 5615 O O . ILE A 1 722 ? -10.659 21.949 46.426 1.00 79.75 722 ILE A O 1
ATOM 5619 N N . ARG A 1 723 ? -12.012 20.509 47.539 1.00 76.62 723 ARG A N 1
ATOM 5620 C CA . ARG A 1 723 ? -11.950 19.383 46.584 1.00 76.62 723 ARG A CA 1
ATOM 5621 C C . ARG A 1 723 ? -13.347 18.780 46.310 1.00 76.62 723 ARG A C 1
ATOM 5623 O O . ARG A 1 723 ? -13.751 17.859 47.021 1.00 76.62 723 ARG A O 1
ATOM 5630 N N . PRO A 1 724 ? -14.050 19.235 45.251 1.00 74.88 724 PRO A N 1
ATOM 5631 C CA . PRO A 1 724 ? -15.412 18.785 44.931 1.00 74.88 724 PRO A CA 1
ATOM 5632 C C . PRO A 1 724 ? -15.520 17.320 44.484 1.00 74.88 724 PRO A C 1
ATOM 5634 O O . PRO A 1 724 ? -16.524 16.676 44.762 1.00 74.88 724 PRO A O 1
ATOM 5637 N N . ASP A 1 725 ? -14.480 16.787 43.833 1.00 65.62 725 ASP A N 1
ATOM 5638 C CA . ASP A 1 725 ? -14.469 15.436 43.240 1.00 65.62 725 ASP A CA 1
ATOM 5639 C C . ASP A 1 725 ? -13.831 14.373 44.163 1.00 65.62 725 ASP A C 1
ATOM 5641 O O . ASP A 1 725 ? -13.369 13.328 43.705 1.00 65.62 725 ASP A O 1
ATOM 5645 N N . SER A 1 726 ? -13.728 14.648 45.468 1.00 72.44 726 SER A N 1
ATOM 5646 C CA . SER A 1 726 ? -13.083 13.736 46.419 1.00 72.44 726 SER A CA 1
ATOM 5647 C C . SER A 1 726 ? -13.997 12.568 46.801 1.00 72.44 726 SER A C 1
ATOM 5649 O O . SER A 1 726 ? -15.009 12.754 47.478 1.00 72.44 726 SER A O 1
ATOM 5651 N N . GLU A 1 727 ? -13.596 11.344 46.446 1.00 66.12 727 GLU A N 1
ATOM 5652 C CA . GLU A 1 727 ? -14.312 10.106 46.802 1.00 66.12 727 GLU A CA 1
ATOM 5653 C C . GLU A 1 727 ? -14.330 9.822 48.324 1.00 66.12 727 GLU A C 1
ATOM 5655 O O . GLU A 1 727 ? -15.116 8.997 48.787 1.00 66.12 727 GLU A O 1
ATOM 5660 N N . GLU A 1 728 ? -13.505 10.513 49.125 1.00 72.12 728 GLU A N 1
ATOM 5661 C CA . GLU A 1 728 ? -13.444 10.353 50.589 1.00 72.12 728 GLU A CA 1
ATOM 5662 C C . GLU A 1 728 ? -14.499 11.183 51.344 1.00 72.12 728 GLU A C 1
ATOM 5664 O O . GLU A 1 728 ? -14.903 10.816 52.449 1.00 72.12 728 GLU A O 1
ATOM 5669 N N . VAL A 1 729 ? -14.957 12.297 50.763 1.00 79.69 729 VAL A N 1
ATOM 5670 C CA . VAL A 1 729 ? -15.833 13.276 51.436 1.00 79.69 729 VAL A CA 1
ATOM 5671 C C . VAL A 1 729 ? -17.280 12.791 51.495 1.00 79.69 729 VAL A C 1
ATOM 5673 O O . VAL A 1 729 ? -17.953 12.947 52.513 1.00 79.69 729 VAL A O 1
ATOM 5676 N N . GLU A 1 730 ? -17.750 12.148 50.430 1.00 78.56 730 GLU A N 1
ATOM 5677 C CA . GLU A 1 730 ? -19.139 11.708 50.305 1.00 78.56 730 GLU A CA 1
ATOM 5678 C C . GLU A 1 730 ? -19.561 10.623 51.320 1.00 78.56 730 GLU A C 1
ATOM 5680 O O . GLU A 1 730 ? -20.610 10.780 51.957 1.00 78.56 730 GLU A O 1
ATOM 5685 N N . PRO A 1 731 ? -18.771 9.556 51.573 1.00 79.62 731 PRO A N 1
ATOM 5686 C CA . PRO A 1 731 ? -19.106 8.596 52.625 1.00 79.62 731 PRO A CA 1
ATOM 5687 C C . PRO A 1 731 ? -19.018 9.210 54.032 1.00 79.62 731 PRO A C 1
ATOM 5689 O O . PRO A 1 731 ? -19.824 8.862 54.898 1.00 79.62 731 PRO A O 1
ATOM 5692 N N . LEU A 1 732 ? -18.089 10.145 54.263 1.00 81.56 732 LEU A N 1
ATOM 5693 C CA . LEU A 1 732 ? -17.939 10.833 55.548 1.00 81.56 732 LEU A CA 1
ATOM 5694 C C . LEU A 1 732 ? -19.142 11.750 55.839 1.00 81.56 732 LEU A C 1
ATOM 5696 O O . LEU A 1 732 ? -19.669 11.751 56.952 1.00 81.56 732 LEU A O 1
ATOM 5700 N N . LEU A 1 733 ? -19.634 12.460 54.819 1.00 86.00 733 LEU A N 1
ATOM 5701 C CA . LEU A 1 733 ? -20.847 13.277 54.886 1.00 86.00 733 LEU A CA 1
ATOM 5702 C C . LEU A 1 733 ? -22.089 12.427 55.194 1.00 86.00 733 LEU A C 1
ATOM 5704 O O . LEU A 1 733 ? -22.910 12.798 56.038 1.00 86.00 733 LEU A O 1
ATOM 5708 N N . ALA A 1 734 ? -22.227 11.270 54.540 1.00 81.62 734 ALA A N 1
ATOM 5709 C CA . ALA A 1 734 ? -23.327 10.342 54.793 1.00 81.62 734 ALA A CA 1
ATOM 5710 C C . ALA A 1 734 ? -23.307 9.806 56.236 1.00 81.62 734 ALA A C 1
ATOM 5712 O O . ALA A 1 734 ? -24.348 9.770 56.897 1.00 81.62 734 ALA A O 1
ATOM 5713 N N . GLN A 1 735 ? -22.122 9.451 56.741 1.00 85.62 735 GLN A N 1
ATOM 5714 C CA . GLN A 1 735 ? -21.930 8.984 58.114 1.00 85.62 735 GLN A CA 1
ATOM 5715 C C . GLN A 1 735 ? -22.272 10.071 59.144 1.00 85.62 735 GLN A C 1
ATOM 5717 O O . GLN A 1 735 ? -23.009 9.803 60.093 1.00 85.62 735 GLN A O 1
ATOM 5722 N N . ALA A 1 736 ? -21.789 11.299 58.944 1.00 86.00 736 ALA A N 1
ATOM 5723 C CA . ALA A 1 736 ? -22.058 12.428 59.831 1.00 86.00 736 ALA A CA 1
ATOM 5724 C C . ALA A 1 736 ? -23.563 12.740 59.939 1.00 86.00 736 ALA A C 1
ATOM 5726 O O . ALA A 1 736 ? -24.090 12.887 61.042 1.00 86.00 736 ALA A O 1
ATOM 5727 N N . ARG A 1 737 ? -24.281 12.744 58.805 1.00 89.62 737 ARG A N 1
ATOM 5728 C CA . ARG A 1 737 ? -25.741 12.965 58.757 1.00 89.62 737 ARG A CA 1
ATOM 5729 C C . ARG A 1 737 ? -26.543 11.860 59.434 1.00 89.62 737 ARG A C 1
ATOM 5731 O O . ARG A 1 737 ? -27.635 12.105 59.938 1.00 89.62 737 ARG A O 1
ATOM 5738 N N . GLU A 1 738 ? -26.062 10.624 59.376 1.00 82.75 738 GLU A N 1
ATOM 5739 C CA . GLU A 1 738 ? -26.699 9.495 60.057 1.00 82.75 738 GLU A CA 1
ATOM 5740 C C . GLU A 1 738 ? -26.512 9.586 61.576 1.00 82.75 738 GLU A C 1
ATOM 5742 O O . GLU A 1 738 ? -27.466 9.379 62.323 1.00 82.75 738 GLU A O 1
ATOM 5747 N N . LEU A 1 739 ? -25.313 9.952 62.038 1.00 86.31 739 LEU A N 1
ATOM 5748 C CA . LEU A 1 739 ? -25.032 10.137 63.462 1.00 86.31 739 LEU A CA 1
ATOM 5749 C C . LEU A 1 739 ? -25.792 11.329 64.059 1.00 86.31 739 LEU A C 1
ATOM 5751 O O . LEU A 1 739 ? -26.317 11.203 65.162 1.00 86.31 739 LEU A O 1
ATOM 5755 N N . GLU A 1 740 ? -25.931 12.438 63.323 1.00 87.75 740 GLU A N 1
ATOM 5756 C CA . GLU A 1 740 ? -26.773 13.568 63.740 1.00 87.75 740 GLU A CA 1
ATOM 5757 C C . GLU A 1 740 ? -28.241 13.145 63.888 1.00 87.75 740 GLU A C 1
ATOM 5759 O O . GLU A 1 740 ? -28.863 13.422 64.912 1.00 87.75 740 GLU A O 1
ATOM 5764 N N . ARG A 1 741 ? -28.787 12.421 62.899 1.00 80.19 741 ARG A N 1
ATOM 5765 C CA . ARG A 1 741 ? -30.167 11.915 62.952 1.00 80.19 741 ARG A CA 1
ATOM 5766 C C . ARG A 1 741 ? -30.387 10.988 64.144 1.00 80.19 741 ARG A C 1
ATOM 5768 O O . ARG A 1 741 ? -31.395 11.120 64.829 1.00 80.19 741 ARG A O 1
ATOM 5775 N N . ARG A 1 742 ? -29.441 10.090 64.434 1.00 78.62 742 ARG A N 1
ATOM 5776 C CA . ARG A 1 742 ? -29.514 9.207 65.611 1.00 78.62 742 ARG A CA 1
ATOM 5777 C C . ARG A 1 742 ? -29.433 9.978 66.919 1.00 78.62 742 ARG A C 1
ATOM 5779 O O . ARG A 1 742 ? -30.223 9.712 67.810 1.00 78.62 742 ARG A O 1
ATOM 5786 N N . ALA A 1 743 ? -28.543 10.961 67.018 1.00 78.75 743 ALA A N 1
ATOM 5787 C CA . ALA A 1 743 ? -28.431 11.796 68.207 1.00 78.75 743 ALA A CA 1
ATOM 5788 C C . ALA A 1 743 ? -29.678 12.663 68.439 1.00 78.75 743 ALA A C 1
ATOM 5790 O O . ALA A 1 743 ? -30.089 12.832 69.581 1.00 78.75 743 ALA A O 1
ATOM 5791 N N . ALA A 1 744 ? -30.314 13.160 67.374 1.00 75.38 744 ALA A N 1
ATOM 5792 C CA . ALA A 1 744 ? -31.588 13.871 67.464 1.00 75.38 744 ALA A CA 1
ATOM 5793 C C . ALA A 1 744 ? -32.722 12.947 67.942 1.00 75.38 744 ALA A C 1
ATOM 5795 O O . ALA A 1 744 ? -33.529 13.340 68.778 1.00 75.38 744 ALA A O 1
ATOM 5796 N N . LEU A 1 745 ? -32.758 11.697 67.465 1.00 70.69 745 LEU A N 1
ATOM 5797 C CA . LEU A 1 745 ? -33.706 10.685 67.944 1.00 70.69 745 LEU A CA 1
ATOM 5798 C C . LEU A 1 745 ? -33.436 10.296 69.408 1.00 70.69 745 LEU A C 1
ATOM 5800 O O . LEU A 1 745 ? -34.377 10.149 70.180 1.00 70.69 745 LEU A O 1
ATOM 5804 N N . GLU A 1 746 ? -32.169 10.192 69.814 1.00 67.31 746 GLU A N 1
ATOM 5805 C CA . GLU A 1 746 ? -31.761 9.940 71.202 1.00 67.31 746 GLU A CA 1
ATOM 5806 C C . GLU A 1 746 ? -32.077 11.122 72.130 1.00 67.31 746 GLU A C 1
ATOM 5808 O O . GLU A 1 746 ? -32.471 10.896 73.268 1.00 67.31 746 GLU A O 1
ATOM 5813 N N . SER A 1 747 ? -31.973 12.377 71.673 1.00 62.09 747 SER A N 1
ATOM 5814 C CA . SER A 1 747 ? -32.365 13.542 72.480 1.00 62.09 747 SER A CA 1
ATOM 5815 C C . SER A 1 747 ? -33.883 13.679 72.609 1.00 62.09 747 SER A C 1
ATOM 5817 O O . SER A 1 747 ? -34.363 14.166 73.627 1.00 62.09 747 SER A O 1
ATOM 5819 N N . ILE A 1 748 ? -34.637 13.222 71.602 1.00 60.16 748 ILE A N 1
ATOM 5820 C CA . ILE A 1 748 ? -36.100 13.088 71.670 1.00 60.16 748 ILE A CA 1
ATOM 5821 C C . ILE A 1 748 ? -36.490 11.940 72.621 1.00 60.16 748 ILE A C 1
ATOM 5823 O O . ILE A 1 748 ? -37.437 12.083 73.384 1.00 60.16 748 ILE A O 1
ATOM 5827 N N . ALA A 1 749 ? -35.734 10.835 72.642 1.00 54.53 749 ALA A N 1
ATOM 5828 C CA . ALA A 1 749 ? -35.976 9.695 73.534 1.00 54.53 749 ALA A CA 1
ATOM 5829 C C . ALA A 1 749 ? -35.477 9.906 74.982 1.00 54.53 749 ALA A C 1
ATOM 5831 O O . ALA A 1 749 ? -35.991 9.282 75.906 1.00 54.53 749 ALA A O 1
ATOM 5832 N N . GLY A 1 750 ? -34.471 10.763 75.189 1.00 51.38 750 GLY A N 1
ATOM 5833 C CA . GLY A 1 750 ? -33.869 11.070 76.494 1.00 51.38 750 GLY A CA 1
ATOM 5834 C C . GLY A 1 750 ? -34.452 12.303 77.195 1.00 51.38 750 GLY A C 1
ATOM 5835 O O . GLY A 1 750 ? -34.169 12.527 78.371 1.00 51.38 750 GLY A O 1
ATOM 5836 N N . GLY A 1 751 ? -35.268 13.098 76.499 1.00 48.16 751 GLY A N 1
ATOM 5837 C CA . GLY A 1 751 ? -35.979 14.255 77.043 1.00 48.16 751 GLY A CA 1
ATOM 5838 C C . GLY A 1 751 ? -37.398 13.898 77.479 1.00 48.16 751 GLY A C 1
ATOM 5839 O O . GLY A 1 751 ? -38.354 14.313 76.838 1.00 48.16 751 GLY A O 1
ATOM 5840 N N . GLY A 1 752 ? -37.541 13.112 78.547 1.00 42.50 752 GLY A N 1
ATOM 5841 C CA . GLY A 1 752 ? -38.858 12.665 79.012 1.00 42.50 752 GLY A CA 1
ATOM 5842 C C . GLY A 1 752 ? -38.861 12.040 80.403 1.00 42.50 752 GLY A C 1
ATOM 5843 O O . GLY A 1 752 ? -39.489 11.009 80.611 1.00 42.50 752 GLY A O 1
ATOM 5844 N N . GLY A 1 753 ? -38.136 12.632 81.353 1.00 40.53 753 GLY A N 1
ATOM 5845 C CA . GLY A 1 753 ? -38.273 12.338 82.779 1.00 40.53 753 GLY A CA 1
ATOM 5846 C C . GLY A 1 753 ? -38.653 13.614 83.521 1.00 40.53 753 GLY A C 1
ATOM 5847 O O . GLY A 1 753 ? -37.771 14.408 83.834 1.00 40.53 753 GLY A O 1
ATOM 5848 N N . GLY A 1 754 ? -39.951 13.823 83.755 1.00 41.03 754 GLY A N 1
ATOM 5849 C CA . GLY A 1 754 ? -40.448 14.995 84.478 1.00 41.03 754 GLY A CA 1
ATOM 5850 C C . GLY A 1 754 ? -41.957 15.224 84.388 1.00 41.03 754 GLY A C 1
ATOM 5851 O O . GLY A 1 754 ? -42.370 16.255 83.886 1.00 41.03 754 GLY A O 1
ATOM 5852 N N . GLU A 1 755 ? -42.719 14.256 84.904 1.00 45.62 755 GLU A N 1
ATOM 5853 C CA . GLU A 1 755 ? -43.995 14.425 85.628 1.00 45.62 755 GLU A CA 1
ATOM 5854 C C . GLU A 1 755 ? -45.283 14.903 84.909 1.00 45.62 755 GLU A C 1
ATOM 5856 O O . GLU A 1 755 ? -45.404 16.032 84.452 1.00 45.62 755 GLU A O 1
ATOM 5861 N N . SER A 1 756 ? -46.289 14.015 84.999 1.00 47.34 756 SER A N 1
ATOM 5862 C CA . SER A 1 756 ? -47.746 14.189 84.834 1.00 47.34 756 SER A CA 1
ATOM 5863 C C . SER A 1 756 ? -48.289 14.471 83.425 1.00 47.34 756 SER A C 1
ATOM 5865 O O . SER A 1 756 ? -48.269 15.597 82.954 1.00 47.34 756 SER A O 1
ATOM 5867 N N . ASP A 1 757 ? -48.834 13.442 82.758 1.00 41.94 757 ASP A N 1
ATOM 5868 C CA . ASP A 1 757 ? -50.294 13.319 82.574 1.00 41.94 757 ASP A CA 1
ATOM 5869 C C . ASP A 1 757 ? -50.687 12.122 81.675 1.00 41.94 757 ASP A C 1
ATOM 5871 O O . ASP A 1 757 ? -50.118 11.868 80.619 1.00 41.94 757 ASP A O 1
ATOM 5875 N N . ASP A 1 758 ? -51.667 11.363 82.172 1.00 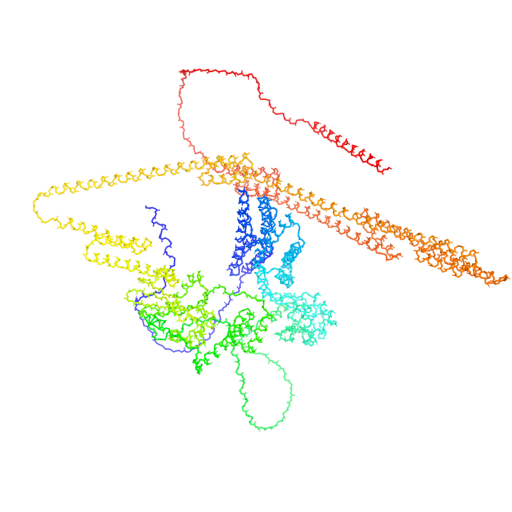51.91 758 ASP A N 1
ATOM 5876 C CA . ASP A 1 758 ? -52.531 10.347 81.546 1.00 51.91 758 ASP A CA 1
ATOM 5877 C C . ASP A 1 758 ? -52.025 9.559 80.294 1.00 51.91 758 ASP A C 1
ATOM 5879 O O . ASP A 1 758 ? -52.022 10.095 79.176 1.00 51.91 758 ASP A O 1
ATOM 5883 N N . PRO A 1 759 ? -51.734 8.237 80.406 1.00 54.25 759 PRO A N 1
ATOM 5884 C CA . PRO A 1 759 ? -51.263 7.383 79.301 1.00 54.25 759 PRO A CA 1
ATOM 5885 C C . PRO A 1 759 ? -52.255 7.210 78.139 1.00 54.25 759 PRO A C 1
ATOM 5887 O O . PRO A 1 759 ? -51.911 6.611 77.120 1.00 54.25 759 PRO A O 1
ATOM 5890 N N . ARG A 1 760 ? -53.492 7.706 78.260 1.00 54.81 760 ARG A N 1
ATOM 5891 C CA . ARG A 1 760 ? -54.447 7.745 77.143 1.00 54.81 760 ARG A CA 1
ATOM 5892 C C . ARG A 1 760 ? -54.137 8.854 76.136 1.00 54.81 760 ARG A C 1
ATOM 5894 O O . ARG A 1 760 ? -54.366 8.657 74.947 1.00 54.81 760 ARG A O 1
ATOM 5901 N N . SER A 1 761 ? -53.575 9.978 76.581 1.00 54.41 761 SER A N 1
ATOM 5902 C CA . SER A 1 761 ? -53.305 11.138 75.718 1.00 54.41 761 SER A CA 1
ATOM 5903 C C . SER A 1 761 ? -52.089 10.935 74.803 1.00 54.41 761 SER A C 1
ATOM 5905 O O . SER A 1 761 ? -52.126 11.309 73.629 1.00 54.41 761 SER A O 1
ATOM 5907 N N . THR A 1 762 ? -51.048 10.264 75.303 1.00 54.53 762 THR A N 1
ATOM 5908 C CA . THR A 1 762 ? -49.825 9.928 74.557 1.00 54.53 762 THR A CA 1
ATOM 5909 C C . THR A 1 762 ? -50.087 8.877 73.484 1.00 54.53 762 THR A C 1
ATOM 5911 O O . THR A 1 762 ? -49.654 9.034 72.348 1.00 54.53 762 THR A O 1
ATOM 5914 N N . LEU A 1 763 ? -50.901 7.865 73.791 1.00 59.59 763 LEU A N 1
ATOM 5915 C CA . LEU A 1 763 ? -51.314 6.843 72.825 1.00 59.59 763 LEU A CA 1
ATOM 5916 C C . LEU A 1 763 ? -52.185 7.429 71.702 1.00 59.59 763 LEU A C 1
ATOM 5918 O O . LEU A 1 763 ? -52.072 7.007 70.554 1.00 59.59 763 LEU A O 1
ATOM 5922 N N . GLU A 1 764 ? -53.028 8.422 72.004 1.00 65.62 764 GLU A N 1
ATOM 5923 C CA . GLU A 1 764 ? -53.801 9.153 70.994 1.00 65.62 764 GLU A CA 1
ATOM 5924 C C . GLU A 1 764 ? -52.929 10.077 70.132 1.00 65.62 764 GLU A C 1
ATOM 5926 O O . GLU A 1 764 ? -53.154 10.160 68.922 1.00 65.62 764 GLU A O 1
ATOM 5931 N N . GLN A 1 765 ? -51.923 10.740 70.712 1.00 65.19 765 GLN A N 1
ATOM 5932 C CA . GLN A 1 765 ? -50.953 11.546 69.962 1.00 65.19 765 GLN A CA 1
ATOM 5933 C C . GLN A 1 765 ? -50.067 10.686 69.059 1.00 65.19 765 GLN A C 1
ATOM 5935 O O . GLN A 1 765 ? -49.918 11.013 67.882 1.00 65.19 765 GLN A O 1
ATOM 5940 N N . ASP A 1 766 ? -49.573 9.551 69.551 1.00 64.19 766 ASP A N 1
ATOM 5941 C CA . ASP A 1 766 ? -48.788 8.601 68.760 1.00 64.19 766 ASP A CA 1
ATOM 5942 C C . ASP A 1 766 ? -49.621 7.999 67.627 1.00 64.19 766 ASP A C 1
ATOM 5944 O O . ASP A 1 766 ? -49.138 7.850 66.502 1.00 64.19 766 ASP A O 1
ATOM 5948 N N . ARG A 1 767 ? -50.909 7.716 67.875 1.00 72.81 767 ARG A N 1
ATOM 5949 C CA . ARG A 1 767 ? -51.816 7.241 66.824 1.00 72.81 767 ARG A CA 1
ATOM 5950 C C . ARG A 1 767 ? -52.076 8.315 65.771 1.00 72.81 767 ARG A C 1
ATOM 5952 O O . ARG A 1 767 ? -52.108 7.991 64.589 1.00 72.81 767 ARG A O 1
ATOM 5959 N N . ARG A 1 768 ? -52.224 9.584 66.169 1.00 75.69 768 ARG A N 1
ATOM 5960 C CA . ARG A 1 768 ? -52.378 10.709 65.230 1.00 75.69 768 ARG A CA 1
ATOM 5961 C C . ARG A 1 768 ? -51.116 10.934 64.405 1.00 75.69 768 ARG A C 1
ATOM 5963 O O . ARG A 1 768 ? -51.225 11.047 63.192 1.00 75.69 768 ARG A O 1
ATOM 5970 N N . LEU A 1 769 ? -49.938 10.902 65.025 1.00 74.75 769 LEU A N 1
ATOM 5971 C CA . LEU A 1 769 ? -48.656 11.016 64.326 1.00 74.75 769 LEU A CA 1
ATOM 5972 C C . LEU A 1 769 ? -48.423 9.840 63.365 1.00 74.75 769 LEU A C 1
ATOM 5974 O O . LEU A 1 769 ? -47.939 10.047 62.254 1.00 74.75 769 LEU A O 1
ATOM 5978 N N . ALA A 1 770 ? -48.821 8.620 63.737 1.00 73.62 770 ALA A N 1
ATOM 5979 C CA . ALA A 1 770 ? -48.768 7.457 62.850 1.00 73.62 770 ALA A CA 1
ATOM 5980 C C . ALA A 1 770 ? -49.766 7.565 61.681 1.00 73.62 770 ALA A C 1
ATOM 5982 O O . ALA A 1 770 ? -49.417 7.254 60.542 1.00 73.62 770 ALA A O 1
ATOM 5983 N N . GLU A 1 771 ? -50.988 8.045 61.933 1.00 77.81 771 GLU A N 1
ATOM 5984 C CA . GLU A 1 771 ? -51.989 8.305 60.892 1.00 77.81 771 GLU A CA 1
ATOM 5985 C C . GLU A 1 771 ? -51.547 9.438 59.944 1.00 77.81 771 GLU A C 1
ATOM 5987 O O . GLU A 1 771 ? -51.757 9.341 58.735 1.00 77.81 771 GLU A O 1
ATOM 5992 N N . GLU A 1 772 ? -50.904 10.489 60.455 1.00 76.25 772 GLU A N 1
ATOM 5993 C CA . GLU A 1 772 ? -50.333 11.584 59.662 1.00 76.25 772 GLU A CA 1
ATOM 5994 C C . GLU A 1 772 ? -49.122 11.125 58.840 1.00 76.25 772 GLU A C 1
ATOM 5996 O O . GLU A 1 772 ? -49.023 11.466 57.659 1.00 76.25 772 GLU A O 1
ATOM 6001 N N . ALA A 1 773 ? -48.250 10.286 59.407 1.00 73.19 773 ALA A N 1
ATOM 6002 C CA . ALA A 1 773 ? -47.122 9.695 58.691 1.00 73.19 773 ALA A CA 1
ATOM 6003 C C . ALA A 1 773 ? -47.581 8.759 57.558 1.00 73.19 773 ALA A C 1
ATOM 6005 O O . ALA A 1 773 ? -47.028 8.806 56.457 1.00 73.19 773 ALA A O 1
ATOM 6006 N N . GLU A 1 774 ? -48.620 7.949 57.783 1.00 74.56 774 GLU A N 1
ATOM 6007 C CA . GLU A 1 774 ? -49.207 7.105 56.734 1.00 74.56 774 GLU A CA 1
ATOM 6008 C C . GLU A 1 774 ? -49.932 7.935 55.662 1.00 74.56 774 GLU A C 1
ATOM 6010 O O . GLU A 1 774 ? -49.789 7.657 54.471 1.00 74.56 774 GLU A O 1
ATOM 6015 N N . ARG A 1 775 ? -50.628 9.022 56.028 1.00 80.25 775 ARG A N 1
ATOM 6016 C CA . ARG A 1 775 ? -51.197 9.957 55.037 1.00 80.25 775 ARG A CA 1
ATOM 6017 C C . ARG A 1 775 ? -50.109 10.613 54.189 1.00 80.25 775 ARG A C 1
ATOM 6019 O O . ARG A 1 775 ? -50.230 10.612 52.966 1.00 80.25 775 ARG A O 1
ATOM 6026 N N . ALA A 1 776 ? -49.028 11.084 54.808 1.00 79.62 776 ALA A N 1
ATOM 6027 C CA . ALA A 1 776 ? -47.896 11.677 54.100 1.00 79.62 776 ALA A CA 1
ATOM 6028 C C . ALA A 1 776 ? -47.212 10.667 53.161 1.00 79.62 776 ALA A C 1
ATOM 6030 O O . ALA A 1 776 ? -46.834 11.006 52.038 1.00 79.62 776 ALA A O 1
ATOM 6031 N N . ARG A 1 777 ? -47.103 9.398 53.576 1.00 78.50 777 ARG A N 1
ATOM 6032 C CA . ARG A 1 777 ? -46.579 8.314 52.737 1.00 78.50 777 ARG A CA 1
ATOM 6033 C C . ARG A 1 777 ? -47.482 8.028 51.535 1.00 78.50 777 ARG A C 1
ATOM 6035 O O . ARG A 1 777 ? -46.977 7.921 50.418 1.00 78.50 777 ARG A O 1
ATOM 6042 N N . LEU A 1 778 ? -48.796 7.936 51.744 1.00 80.75 778 LEU A N 1
ATOM 6043 C CA . LEU A 1 778 ? -49.773 7.708 50.674 1.00 80.75 778 LEU A CA 1
ATOM 6044 C C . LEU A 1 778 ? -49.850 8.892 49.699 1.00 80.75 778 LEU A C 1
ATOM 6046 O O . LEU A 1 778 ? -50.028 8.686 48.498 1.00 80.75 778 LEU A O 1
ATOM 6050 N N . GLU A 1 779 ? -49.694 10.126 50.180 1.00 83.44 779 GLU A N 1
ATOM 6051 C CA . GLU A 1 779 ? -49.589 11.321 49.336 1.00 83.44 779 GLU A CA 1
ATOM 6052 C C . GLU A 1 779 ? -48.301 11.316 48.510 1.00 83.44 779 GLU A C 1
ATOM 6054 O O . GLU A 1 779 ? -48.370 11.489 47.293 1.00 83.44 779 GLU A O 1
ATOM 6059 N N . ALA A 1 780 ? -47.154 11.000 49.118 1.00 75.25 780 ALA A N 1
ATOM 6060 C CA . ALA A 1 780 ? -45.889 10.858 48.401 1.00 75.25 780 ALA A CA 1
ATOM 6061 C C . ALA A 1 780 ? -45.942 9.738 47.344 1.00 75.25 780 ALA A C 1
ATOM 6063 O O . ALA A 1 780 ? -45.422 9.898 46.237 1.00 75.25 780 ALA A O 1
ATOM 6064 N N . GLU A 1 781 ? -46.610 8.619 47.640 1.00 79.44 781 GLU A N 1
ATOM 6065 C CA . GLU A 1 781 ? -46.815 7.528 46.684 1.00 79.44 781 GLU A CA 1
ATOM 6066 C C . GLU A 1 781 ? -47.741 7.952 45.532 1.00 79.44 781 GLU A C 1
ATOM 6068 O O . GLU A 1 781 ? -47.425 7.729 44.360 1.00 79.44 781 GLU A O 1
ATOM 6073 N N . ARG A 1 782 ? -48.843 8.652 45.828 1.00 81.44 782 ARG A N 1
ATOM 6074 C CA . ARG A 1 782 ? -49.744 9.231 44.815 1.00 81.44 782 ARG A CA 1
ATOM 6075 C C . ARG A 1 782 ? -49.052 10.277 43.945 1.00 81.44 782 ARG A C 1
ATOM 6077 O O . ARG A 1 782 ? -49.303 10.328 42.739 1.00 81.44 782 ARG A O 1
ATOM 6084 N N . ASP A 1 783 ? -48.180 11.091 44.521 1.00 82.06 783 ASP A N 1
ATOM 6085 C CA . ASP A 1 783 ? -47.410 12.101 43.800 1.00 82.06 783 ASP A CA 1
ATOM 6086 C C . ASP A 1 783 ? -46.341 11.472 42.922 1.00 82.06 783 ASP A C 1
ATOM 6088 O O . ASP A 1 783 ? -46.209 11.853 41.758 1.00 82.06 783 ASP A O 1
ATOM 6092 N N . PHE A 1 784 ? -45.657 10.435 43.404 1.00 77.62 784 PHE A N 1
ATOM 6093 C CA . PHE A 1 784 ? -44.738 9.651 42.590 1.00 77.62 784 PHE A CA 1
ATOM 6094 C C . PHE A 1 784 ? -45.456 8.984 41.405 1.00 77.62 784 PHE A C 1
ATOM 6096 O O . PHE A 1 784 ? -44.969 9.036 40.270 1.00 77.62 784 PHE A O 1
ATOM 6103 N N . VAL A 1 785 ? -46.647 8.412 41.619 1.00 81.44 785 VAL A N 1
ATOM 6104 C CA . VAL A 1 785 ? -47.472 7.829 40.545 1.00 81.44 785 VAL A CA 1
ATOM 6105 C C . VAL A 1 785 ? -47.930 8.903 39.547 1.00 81.44 785 VAL A C 1
ATOM 6107 O O . VAL A 1 785 ? -47.806 8.703 38.337 1.00 81.44 785 VAL A O 1
ATOM 6110 N N . ARG A 1 786 ? -48.380 10.077 40.012 1.00 81.25 786 ARG A N 1
ATOM 6111 C CA . ARG A 1 786 ? -48.751 11.205 39.134 1.00 81.25 786 ARG A CA 1
ATOM 6112 C C . ARG A 1 786 ? -47.562 11.713 38.322 1.00 81.25 786 ARG A C 1
ATOM 6114 O O . ARG A 1 786 ? -47.660 11.857 37.103 1.00 81.25 786 ARG A O 1
ATOM 6121 N N . GLN A 1 787 ? -46.421 11.946 38.961 1.00 78.06 787 GLN A N 1
ATOM 6122 C CA . GLN A 1 787 ? -45.213 12.435 38.297 1.00 78.06 787 GLN A CA 1
ATOM 6123 C C . GLN A 1 787 ? -44.675 11.424 37.282 1.00 78.06 787 GLN A C 1
ATOM 6125 O O . GLN A 1 787 ? -44.315 11.812 36.170 1.00 78.06 787 GLN A O 1
ATOM 6130 N N . SER A 1 788 ? -44.675 10.132 37.614 1.00 73.44 788 SER A N 1
ATOM 6131 C CA . SER A 1 788 ? -44.241 9.074 36.697 1.00 73.44 788 SER A CA 1
ATOM 6132 C C . SER A 1 788 ? -45.203 8.887 35.518 1.00 73.44 788 SER A C 1
ATOM 6134 O O . SER A 1 788 ? -44.738 8.705 34.390 1.00 73.44 788 SER A O 1
ATOM 6136 N N . PHE A 1 789 ? -46.517 9.029 35.719 1.00 79.81 789 PHE A N 1
ATOM 6137 C CA . PHE A 1 789 ? -47.498 9.069 34.629 1.00 79.81 789 PHE A CA 1
ATOM 6138 C C . PHE A 1 789 ? -47.273 10.275 33.703 1.00 79.81 789 PHE A C 1
ATOM 6140 O O . PHE A 1 789 ? -47.139 10.107 32.490 1.00 79.81 789 PHE A O 1
ATOM 6147 N N . HIS A 1 790 ? -47.126 11.485 34.257 1.00 79.69 790 HIS A N 1
ATOM 6148 C CA . HIS A 1 790 ? -46.837 12.687 33.468 1.00 79.69 790 HIS A CA 1
ATOM 6149 C C . HIS A 1 790 ? -45.467 12.638 32.775 1.00 79.69 790 HIS A C 1
ATOM 6151 O O . HIS A 1 790 ? -45.304 13.214 31.698 1.00 79.69 790 HIS A O 1
ATOM 6157 N N . ALA A 1 791 ? -44.470 11.972 33.361 1.00 77.31 791 ALA A N 1
ATOM 6158 C CA . ALA A 1 791 ? -43.169 11.757 32.731 1.00 77.31 791 ALA A CA 1
ATOM 6159 C C . ALA A 1 791 ? -43.273 10.793 31.537 1.00 77.31 791 ALA A C 1
ATOM 6161 O O . ALA A 1 791 ? -42.731 11.084 30.471 1.00 77.31 791 ALA A O 1
ATOM 6162 N N . ARG A 1 792 ? -44.028 9.692 31.673 1.00 79.12 792 ARG A N 1
ATOM 6163 C CA . ARG A 1 792 ? -44.304 8.756 30.568 1.00 79.12 792 ARG A CA 1
ATOM 6164 C C . ARG A 1 792 ? -45.095 9.423 29.444 1.00 79.12 792 ARG A C 1
ATOM 6166 O O . ARG A 1 792 ? -44.693 9.319 28.290 1.00 79.12 792 ARG A O 1
ATOM 6173 N N . ALA A 1 793 ? -46.136 10.187 29.779 1.00 82.12 793 ALA A N 1
ATOM 6174 C CA . ALA A 1 793 ? -46.931 10.931 28.803 1.00 82.12 793 ALA A CA 1
ATOM 6175 C C . ALA A 1 793 ? -46.086 11.956 28.022 1.00 82.12 793 ALA A C 1
ATOM 6177 O O . ALA A 1 793 ? -46.200 12.048 26.800 1.00 82.12 793 ALA A O 1
ATOM 6178 N N . ARG A 1 794 ? -45.180 12.679 28.701 1.00 83.00 794 ARG A N 1
ATOM 6179 C CA . ARG A 1 794 ? -44.221 13.587 28.046 1.00 83.00 794 ARG A CA 1
ATOM 6180 C C . ARG A 1 794 ? -43.251 12.839 27.134 1.00 83.00 794 ARG A C 1
ATOM 6182 O O . ARG A 1 794 ? -42.984 13.297 26.025 1.00 83.00 794 ARG A O 1
ATOM 6189 N N . HIS A 1 795 ? -42.751 11.681 27.564 1.00 81.50 795 HIS A N 1
ATOM 6190 C CA . HIS A 1 795 ? -41.833 10.893 26.748 1.00 81.50 795 HIS A CA 1
ATOM 6191 C C . HIS A 1 795 ? -42.507 10.342 25.483 1.00 81.50 795 HIS A C 1
ATOM 6193 O O . HIS A 1 795 ? -41.947 10.464 24.394 1.00 81.50 795 HIS A O 1
ATOM 6199 N N . GLU A 1 796 ? -43.734 9.831 25.595 1.00 85.38 796 GLU A N 1
ATOM 6200 C CA . GLU A 1 796 ? -44.522 9.401 24.436 1.00 85.38 796 GLU A CA 1
ATOM 6201 C C . GLU A 1 796 ? -44.855 10.563 23.496 1.00 85.38 796 GLU A C 1
ATOM 6203 O O . GLU A 1 796 ? -44.772 10.408 22.277 1.00 85.38 796 GLU A O 1
ATOM 6208 N N . ALA A 1 797 ? -45.202 11.737 24.034 1.00 85.69 797 ALA A N 1
ATOM 6209 C CA . ALA A 1 797 ? -45.451 12.928 23.227 1.00 85.69 797 ALA A CA 1
ATOM 6210 C C . ALA A 1 797 ? -44.200 13.338 22.428 1.00 85.69 797 ALA A C 1
ATOM 6212 O O . ALA A 1 797 ? -44.297 13.596 21.227 1.00 85.69 797 ALA A O 1
ATOM 6213 N N . HIS A 1 798 ? -43.018 13.309 23.054 1.00 84.81 798 HIS A N 1
ATOM 6214 C CA . HIS A 1 798 ? -41.749 13.581 22.373 1.00 84.81 798 HIS A CA 1
ATOM 6215 C C . HIS A 1 798 ? -41.429 12.548 21.285 1.00 84.81 798 HIS A C 1
ATOM 6217 O O . HIS A 1 798 ? -41.029 12.929 20.187 1.00 84.81 798 HIS A O 1
ATOM 6223 N N . GLN A 1 799 ? -41.645 11.254 21.544 1.00 86.81 799 GLN A N 1
ATOM 6224 C CA . GLN A 1 799 ? -41.440 10.207 20.537 1.00 86.81 799 GLN A CA 1
ATOM 6225 C C . GLN A 1 799 ? -42.390 10.370 19.342 1.00 86.81 799 GLN A C 1
ATOM 6227 O O . GLN A 1 799 ? -41.967 10.231 18.194 1.00 86.81 799 GLN A O 1
ATOM 6232 N N . ARG A 1 800 ? -43.662 10.721 19.585 1.00 88.31 800 ARG A N 1
ATOM 6233 C CA . ARG A 1 800 ? -44.648 10.977 18.520 1.00 88.31 800 ARG A CA 1
ATOM 6234 C C . ARG A 1 800 ? -44.260 12.182 17.665 1.00 88.31 800 ARG A C 1
ATOM 6236 O O . ARG A 1 800 ? -44.312 12.078 16.442 1.00 88.31 800 ARG A O 1
ATOM 6243 N N . TRP A 1 801 ? -43.834 13.282 18.288 1.00 90.44 801 TRP A N 1
ATOM 6244 C CA . TRP A 1 801 ? -43.367 14.470 17.570 1.00 90.44 801 TRP A CA 1
ATOM 6245 C C . TRP A 1 801 ? -42.122 14.167 16.725 1.00 90.44 801 TRP A C 1
ATOM 6247 O O . TRP A 1 801 ? -42.107 14.452 15.529 1.00 90.44 801 TRP A O 1
ATOM 6257 N N . ALA A 1 802 ? -41.118 13.506 17.310 1.00 90.06 802 ALA A N 1
ATOM 6258 C CA . ALA A 1 802 ? -39.885 13.145 16.612 1.00 90.06 802 ALA A CA 1
ATOM 6259 C C . ALA A 1 802 ? -40.149 12.210 15.420 1.00 90.06 802 ALA A C 1
ATOM 6261 O O . ALA A 1 802 ? -39.626 12.435 14.330 1.00 90.06 802 ALA A O 1
ATOM 6262 N N . TYR A 1 803 ? -41.018 11.207 15.595 1.00 92.06 803 TYR A N 1
ATOM 6263 C CA . TYR A 1 803 ? -41.451 10.325 14.510 1.00 92.06 803 TYR A CA 1
ATOM 6264 C C . TYR A 1 803 ? -42.123 11.107 13.372 1.00 92.06 803 TYR A C 1
ATOM 6266 O O . TYR A 1 803 ? -41.736 10.965 12.213 1.00 92.06 803 TYR A O 1
ATOM 6274 N N . GLN A 1 804 ? -43.104 11.962 13.685 1.00 92.62 804 GLN A N 1
ATOM 6275 C CA . GLN A 1 804 ? -43.818 12.745 12.671 1.00 92.62 804 GLN A CA 1
ATOM 6276 C C . GLN A 1 804 ? -42.874 13.672 11.902 1.00 92.62 804 GLN A C 1
ATOM 6278 O O . GLN A 1 804 ? -42.944 13.741 10.673 1.00 92.62 804 GLN A O 1
ATOM 6283 N N . HIS A 1 805 ? -41.964 14.334 12.613 1.00 94.38 805 HIS A N 1
ATOM 6284 C CA . HIS A 1 805 ? -41.000 15.247 12.021 1.00 94.38 805 HIS A CA 1
ATOM 6285 C C . HIS A 1 805 ? -40.034 14.525 11.069 1.00 94.38 805 HIS A C 1
ATOM 6287 O O . HIS A 1 805 ? -39.869 14.944 9.924 1.00 94.38 805 HIS A O 1
ATOM 6293 N N . LEU A 1 806 ? -39.465 13.390 11.488 1.00 95.19 806 LEU A N 1
ATOM 6294 C CA . LEU A 1 806 ? -38.544 12.599 10.663 1.00 95.19 806 LEU A CA 1
ATOM 6295 C C . LEU A 1 806 ? -39.220 12.024 9.412 1.00 95.19 806 LEU A C 1
ATOM 6297 O O . LEU A 1 806 ? -38.641 12.052 8.326 1.00 95.19 806 LEU A O 1
ATOM 6301 N N . VAL A 1 807 ? -40.469 11.557 9.524 1.00 94.44 807 VAL A N 1
ATOM 6302 C CA . VAL A 1 807 ? -41.234 11.081 8.360 1.00 94.44 807 VAL A CA 1
ATOM 6303 C C . VAL A 1 807 ? -41.532 12.226 7.388 1.00 94.44 807 VAL A C 1
ATOM 6305 O O . VAL A 1 807 ? -41.426 12.038 6.173 1.00 94.44 807 VAL A O 1
ATOM 6308 N N . GLN A 1 808 ? -41.873 13.422 7.881 1.00 94.62 808 GLN A N 1
ATOM 6309 C CA . GLN A 1 808 ? -42.088 14.588 7.018 1.00 94.62 808 GLN A CA 1
ATOM 6310 C C . GLN A 1 808 ? -40.804 15.036 6.314 1.00 94.62 808 GLN A C 1
ATOM 6312 O O . GLN A 1 808 ? -40.831 15.276 5.105 1.00 94.62 808 GLN A O 1
ATOM 6317 N N . GLN A 1 809 ? -39.680 15.079 7.029 1.00 93.88 809 GLN A N 1
ATOM 6318 C CA . GLN A 1 809 ? -38.376 15.389 6.445 1.00 93.88 809 GLN A CA 1
ATOM 6319 C C . GLN A 1 809 ? -37.974 14.354 5.392 1.00 93.88 809 GLN A C 1
ATOM 6321 O O . GLN A 1 809 ? -37.599 14.728 4.285 1.00 93.88 809 GLN A O 1
ATOM 6326 N N . GLY A 1 810 ? -38.143 13.058 5.667 1.00 95.25 810 GLY A N 1
ATOM 6327 C CA . GLY A 1 810 ? -37.880 12.003 4.685 1.00 95.25 810 GLY A CA 1
ATOM 6328 C C . GLY A 1 810 ? -38.718 12.153 3.410 1.00 95.25 810 GLY A C 1
ATOM 6329 O O . GLY A 1 810 ? -38.195 12.034 2.301 1.00 95.25 810 GLY A O 1
ATOM 6330 N N . ARG A 1 811 ? -40.006 12.504 3.538 1.00 94.75 811 ARG A N 1
ATOM 6331 C CA . ARG A 1 811 ? -40.889 12.784 2.388 1.00 94.75 811 ARG A CA 1
ATOM 6332 C C . ARG A 1 811 ? -40.477 14.040 1.614 1.00 94.75 811 ARG A C 1
ATOM 6334 O O . ARG A 1 811 ? -40.622 14.071 0.393 1.00 94.75 811 ARG A O 1
ATOM 6341 N N . ALA A 1 812 ? -39.981 15.076 2.289 1.00 94.75 812 ALA A N 1
ATOM 6342 C CA . ALA A 1 812 ? -39.425 16.256 1.629 1.00 94.75 812 ALA A CA 1
ATOM 6343 C C . ALA A 1 812 ? -38.158 15.899 0.834 1.00 94.75 812 ALA A C 1
ATOM 6345 O O . ALA A 1 812 ? -38.094 16.188 -0.359 1.00 94.75 812 ALA A O 1
ATOM 6346 N N . CYS A 1 813 ? -37.232 15.150 1.437 1.00 94.38 813 CYS A N 1
ATOM 6347 C CA . CYS A 1 813 ? -36.012 14.687 0.774 1.00 94.38 813 CYS A CA 1
ATOM 6348 C C . CYS A 1 813 ? -36.298 13.809 -0.458 1.00 94.38 813 CYS A C 1
ATOM 6350 O O . CYS A 1 813 ? -35.595 13.924 -1.460 1.00 94.38 813 CYS A O 1
ATOM 6352 N N . LEU A 1 814 ? -37.353 12.979 -0.434 1.00 92.06 814 LEU A N 1
ATOM 6353 C CA . LEU A 1 814 ? -37.790 12.235 -1.625 1.00 92.06 814 LEU A CA 1
ATOM 6354 C C . LEU A 1 814 ? -38.222 13.162 -2.771 1.00 92.06 814 LEU A C 1
ATOM 6356 O O . LEU A 1 814 ? -37.862 12.912 -3.920 1.00 92.06 814 LEU A O 1
ATOM 6360 N N . ARG A 1 815 ? -38.970 14.237 -2.476 1.00 92.69 815 ARG A N 1
ATOM 6361 C CA . ARG A 1 815 ? -39.408 15.216 -3.491 1.00 92.69 815 ARG A CA 1
ATOM 6362 C C . ARG A 1 815 ? -38.234 15.989 -4.087 1.00 92.69 815 ARG A C 1
ATOM 6364 O O . ARG A 1 815 ? -38.218 16.246 -5.285 1.00 92.69 815 ARG A O 1
ATOM 6371 N N . GLU A 1 816 ? -37.235 16.296 -3.269 1.00 92.12 816 GLU A N 1
ATOM 6372 C CA . GLU A 1 816 ? -36.013 16.999 -3.676 1.00 92.12 816 GLU A CA 1
ATOM 6373 C C . GLU A 1 816 ? -34.974 16.090 -4.358 1.00 92.12 816 GLU A C 1
ATOM 6375 O O . GLU A 1 816 ? -33.881 16.546 -4.688 1.00 92.12 816 GLU A O 1
ATOM 6380 N N . ARG A 1 817 ? -35.298 14.807 -4.588 1.00 89.88 817 ARG A N 1
ATOM 6381 C CA . ARG A 1 817 ? -34.392 13.782 -5.146 1.00 89.88 817 ARG A CA 1
ATOM 6382 C C . ARG A 1 817 ? -33.121 13.542 -4.321 1.00 89.88 817 ARG A C 1
ATOM 6384 O O . ARG A 1 817 ? -32.109 13.073 -4.834 1.00 89.88 817 ARG A O 1
ATOM 6391 N N . GLN A 1 818 ? -33.177 13.813 -3.020 1.00 92.69 818 GLN A N 1
ATOM 6392 C CA . GLN A 1 818 ? -32.121 13.494 -2.059 1.00 92.69 818 GLN A CA 1
ATOM 6393 C C . GLN A 1 818 ? -32.407 12.129 -1.421 1.00 92.69 818 GLN A C 1
ATOM 6395 O O . GLN A 1 818 ? -32.765 12.019 -0.245 1.00 92.69 818 GLN A O 1
ATOM 6400 N N . PHE A 1 819 ? -32.299 11.073 -2.228 1.00 93.19 819 PHE A N 1
ATOM 6401 C CA . PHE A 1 819 ? -32.783 9.737 -1.867 1.00 93.19 819 PHE A CA 1
ATOM 6402 C C . PHE A 1 819 ? -32.026 9.104 -0.686 1.00 93.19 819 PHE A C 1
ATOM 6404 O O . PHE A 1 819 ? -32.640 8.430 0.142 1.00 93.19 819 PHE A O 1
ATOM 6411 N N . ASP A 1 820 ? -30.730 9.388 -0.539 1.00 90.75 820 ASP A N 1
ATOM 6412 C CA . ASP A 1 820 ? -29.924 8.916 0.595 1.00 90.75 820 ASP A CA 1
ATOM 6413 C C . ASP A 1 820 ? -30.360 9.536 1.925 1.00 90.75 820 ASP A C 1
ATOM 6415 O O . ASP A 1 820 ? -30.503 8.838 2.931 1.00 90.75 820 ASP A O 1
ATOM 6419 N N . LEU A 1 821 ? -30.626 10.844 1.923 1.00 91.12 821 LEU A N 1
ATOM 6420 C CA . LEU A 1 821 ? -31.086 11.563 3.109 1.00 91.12 821 LEU A CA 1
ATOM 6421 C C . LEU A 1 821 ? -32.515 11.147 3.478 1.00 91.12 821 LEU A C 1
ATOM 6423 O O . LEU A 1 821 ? -32.828 10.955 4.653 1.00 91.12 821 LEU A O 1
ATOM 6427 N N . ALA A 1 822 ? -33.364 10.909 2.474 1.00 94.12 822 ALA A N 1
ATOM 6428 C CA . ALA A 1 822 ? -34.686 10.331 2.682 1.00 94.12 822 ALA A CA 1
ATOM 6429 C C . ALA A 1 822 ? -34.609 8.955 3.359 1.00 94.12 822 ALA A C 1
ATOM 6431 O O . ALA A 1 822 ? -35.296 8.718 4.353 1.00 94.12 822 ALA A O 1
ATOM 6432 N N . ARG A 1 823 ? -33.729 8.070 2.868 1.00 95.38 823 ARG A N 1
ATOM 6433 C CA . ARG A 1 823 ? -33.488 6.741 3.446 1.00 95.38 823 ARG A CA 1
ATOM 6434 C C . ARG A 1 823 ? -33.068 6.830 4.917 1.00 95.38 823 ARG A C 1
ATOM 6436 O O . ARG A 1 823 ? -33.610 6.099 5.740 1.00 95.38 823 ARG A O 1
ATOM 6443 N N . GLN A 1 824 ? -32.142 7.727 5.255 1.00 93.38 824 GLN A N 1
ATOM 6444 C CA . GLN A 1 824 ? -31.652 7.917 6.629 1.00 93.38 824 GLN A CA 1
ATOM 6445 C C . GLN A 1 824 ? -32.726 8.473 7.576 1.00 93.38 824 GLN A C 1
ATOM 6447 O O . GLN A 1 824 ? -32.849 8.016 8.715 1.00 93.38 824 GLN A O 1
ATOM 6452 N N . ASN A 1 825 ? -33.536 9.425 7.107 1.00 94.44 825 ASN A N 1
ATOM 6453 C CA . ASN A 1 825 ? -34.639 9.984 7.891 1.00 94.44 825 ASN A CA 1
ATOM 6454 C C . ASN A 1 825 ? -35.722 8.930 8.167 1.00 94.44 825 ASN A C 1
ATOM 6456 O O . ASN A 1 825 ? -36.217 8.835 9.291 1.00 94.44 825 ASN A O 1
ATOM 6460 N N . PHE A 1 826 ? -36.050 8.086 7.182 1.00 95.19 826 PHE A N 1
ATOM 6461 C CA . PHE A 1 826 ? -36.992 6.981 7.380 1.00 95.19 826 PHE A CA 1
ATOM 6462 C C . PHE A 1 826 ? -36.433 5.871 8.274 1.00 95.19 826 PHE A C 1
ATOM 6464 O O . PHE A 1 826 ? -37.162 5.365 9.121 1.00 95.19 826 PHE A O 1
ATOM 6471 N N . GLU A 1 827 ? -35.149 5.533 8.156 1.00 94.12 827 GLU A N 1
ATOM 6472 C CA . GLU A 1 827 ? -34.470 4.586 9.052 1.00 94.12 827 GLU A CA 1
ATOM 6473 C C . GLU A 1 827 ? -34.507 5.071 10.511 1.00 94.12 827 GLU A C 1
ATOM 6475 O O . GLU A 1 827 ? -34.855 4.318 11.421 1.00 94.12 827 GLU A O 1
ATOM 6480 N N . SER A 1 828 ? -34.252 6.365 10.718 1.00 92.25 828 SER A N 1
ATOM 6481 C CA . SER A 1 828 ? -34.325 7.008 12.034 1.00 92.25 828 SER A CA 1
ATOM 6482 C C . SER A 1 828 ? -35.757 7.039 12.583 1.00 92.25 828 SER A C 1
ATOM 6484 O O . SER A 1 828 ? -35.968 6.814 13.773 1.00 92.25 828 SER A O 1
ATOM 6486 N N . ALA A 1 829 ? -36.763 7.254 11.726 1.00 93.06 829 ALA A N 1
ATOM 6487 C CA . ALA A 1 829 ? -38.171 7.155 12.113 1.00 93.06 829 ALA A CA 1
ATOM 6488 C C . ALA A 1 829 ? -38.574 5.713 12.485 1.00 93.06 829 ALA A C 1
ATOM 6490 O O . ALA A 1 829 ? -39.314 5.523 13.453 1.00 93.06 829 ALA A O 1
ATOM 6491 N N . MET A 1 830 ? -38.055 4.699 11.776 1.00 91.38 830 MET A N 1
ATOM 6492 C CA . MET A 1 830 ? -38.333 3.282 12.054 1.00 91.38 830 MET A CA 1
ATOM 6493 C C . MET A 1 830 ? -37.786 2.846 13.414 1.00 91.38 830 MET A C 1
ATOM 6495 O O . MET A 1 830 ? -38.416 2.025 14.077 1.00 91.38 830 MET A O 1
ATOM 6499 N N . ALA A 1 831 ? -36.653 3.413 13.843 1.00 89.75 831 ALA A N 1
ATOM 6500 C CA . ALA A 1 831 ? -36.074 3.160 15.162 1.00 89.75 831 ALA A CA 1
ATOM 6501 C C . ALA A 1 831 ? -36.953 3.676 16.319 1.00 89.75 831 ALA A C 1
ATOM 6503 O O . ALA A 1 831 ? -36.884 3.137 17.421 1.00 89.75 831 ALA A O 1
ATOM 6504 N N . ILE A 1 832 ? -37.789 4.695 16.076 1.00 89.69 832 ILE A N 1
ATOM 6505 C CA . ILE A 1 832 ? -38.743 5.225 17.063 1.00 89.69 832 ILE A CA 1
ATOM 6506 C C . ILE A 1 832 ? -40.052 4.432 17.024 1.00 89.69 832 ILE A C 1
ATOM 6508 O O . ILE A 1 832 ? -40.567 4.027 18.065 1.00 89.69 832 ILE A O 1
ATOM 6512 N N . ARG A 1 833 ? -40.618 4.220 15.828 1.00 88.44 833 ARG A N 1
ATOM 6513 C CA . ARG A 1 833 ? -41.866 3.469 15.647 1.00 88.44 833 ARG A CA 1
ATOM 6514 C C . ARG A 1 833 ? -41.914 2.816 14.270 1.00 88.44 833 ARG A C 1
ATOM 6516 O O . ARG A 1 833 ? -41.813 3.488 13.249 1.00 88.44 833 ARG A O 1
ATOM 6523 N N . MET A 1 834 ? -42.157 1.509 14.240 1.00 89.44 834 MET A N 1
ATOM 6524 C CA . MET A 1 834 ? -42.365 0.768 12.996 1.00 89.44 834 MET A CA 1
ATOM 6525 C C . MET A 1 834 ? -43.846 0.788 12.607 1.00 89.44 834 MET A C 1
ATOM 6527 O O . MET A 1 834 ? -44.698 0.343 13.375 1.00 89.44 834 MET A O 1
ATOM 6531 N N . THR A 1 835 ? -44.150 1.295 11.415 1.00 88.44 835 THR A N 1
ATOM 6532 C CA . THR A 1 835 ? -45.499 1.317 10.828 1.00 88.44 835 THR A CA 1
ATOM 6533 C C . THR A 1 835 ? -45.454 0.771 9.396 1.00 88.44 835 THR A C 1
ATOM 6535 O O . THR A 1 835 ? -44.436 0.953 8.717 1.00 88.44 835 THR A O 1
ATOM 6538 N N . PRO A 1 836 ? -46.511 0.095 8.911 1.00 89.06 836 PRO A N 1
ATOM 6539 C CA . PRO A 1 836 ? -46.563 -0.432 7.543 1.00 89.06 836 PRO A CA 1
ATOM 6540 C C . PRO A 1 836 ? -46.311 0.636 6.466 1.00 89.06 836 PRO A C 1
ATOM 6542 O O . PRO A 1 836 ? -45.617 0.380 5.484 1.00 89.06 836 PRO A O 1
ATOM 6545 N N . GLU A 1 837 ? -46.792 1.861 6.683 1.00 88.19 837 GLU A N 1
ATOM 6546 C CA . GLU A 1 837 ? -46.624 2.990 5.760 1.00 88.19 837 GLU A CA 1
ATOM 6547 C C . GLU A 1 837 ? -45.163 3.455 5.671 1.00 88.19 837 GLU A C 1
ATOM 6549 O O . GLU A 1 837 ? -44.700 3.927 4.628 1.00 88.19 837 GLU A O 1
ATOM 6554 N N . LEU A 1 838 ? -44.406 3.332 6.763 1.00 91.06 838 LEU A N 1
ATOM 6555 C CA . LEU A 1 838 ? -42.992 3.689 6.780 1.00 91.06 838 LEU A CA 1
ATOM 6556 C C . LEU A 1 838 ? -42.134 2.643 6.057 1.00 91.06 838 LEU A C 1
ATOM 6558 O O . LEU A 1 838 ? -41.171 3.008 5.382 1.00 91.06 838 LEU A O 1
ATOM 6562 N N . TYR A 1 839 ? -42.520 1.364 6.110 1.00 87.81 839 TYR A N 1
ATOM 6563 C CA . TYR A 1 839 ? -41.874 0.311 5.323 1.00 87.81 839 TYR A CA 1
ATOM 6564 C C . TYR A 1 839 ? -41.996 0.561 3.817 1.00 87.81 839 TYR A C 1
ATOM 6566 O O . TYR A 1 839 ? -40.999 0.434 3.102 1.00 87.81 839 TYR A O 1
ATOM 6574 N N . SER A 1 840 ? -43.174 0.968 3.329 1.00 89.38 840 SER A N 1
ATOM 6575 C CA . SER A 1 840 ? -43.352 1.281 1.905 1.00 89.38 840 SER A CA 1
ATOM 6576 C C . SER A 1 840 ? -42.527 2.494 1.470 1.00 89.38 840 SER A C 1
ATOM 6578 O O . SER A 1 840 ? -41.891 2.460 0.417 1.00 89.38 840 SER A O 1
ATOM 6580 N N . LEU A 1 841 ? -42.467 3.542 2.301 1.00 91.50 841 LEU A N 1
ATOM 6581 C CA . LEU A 1 841 ? -41.653 4.733 2.023 1.00 91.50 841 LEU A CA 1
ATOM 6582 C C . LEU A 1 841 ? -40.150 4.420 2.017 1.00 91.50 841 LEU A C 1
ATOM 6584 O O . LEU A 1 841 ? -39.412 4.927 1.172 1.00 91.50 841 LEU A O 1
ATOM 6588 N N . MET A 1 842 ? -39.695 3.543 2.912 1.00 92.12 842 MET A N 1
ATOM 6589 C CA . MET A 1 842 ? -38.304 3.095 2.955 1.00 92.12 842 MET A CA 1
ATOM 6590 C C . MET A 1 842 ? -37.935 2.228 1.743 1.00 92.12 842 MET A C 1
ATOM 6592 O O . MET A 1 842 ? -36.856 2.392 1.171 1.00 92.12 842 MET A O 1
ATOM 6596 N N . ALA A 1 843 ? -38.823 1.324 1.321 1.00 88.44 843 ALA A N 1
ATOM 6597 C CA . ALA A 1 843 ? -38.626 0.513 0.121 1.00 88.44 843 ALA A CA 1
ATOM 6598 C C . ALA A 1 843 ? -38.537 1.388 -1.141 1.00 88.44 843 ALA A C 1
ATOM 6600 O O . ALA A 1 843 ? -37.629 1.208 -1.953 1.00 88.44 843 ALA A O 1
ATOM 6601 N N . GLN A 1 844 ? -39.413 2.391 -1.252 1.00 91.00 844 GLN A N 1
ATOM 6602 C CA . GLN A 1 844 ? -39.374 3.380 -2.327 1.00 91.00 844 GLN A CA 1
ATOM 6603 C C . GLN A 1 844 ? -38.058 4.171 -2.325 1.00 91.00 844 GLN A C 1
ATOM 6605 O O . GLN A 1 844 ? -37.420 4.300 -3.369 1.00 91.00 844 GLN A O 1
ATOM 6610 N N . ALA A 1 845 ? -37.616 4.657 -1.159 1.00 92.50 845 ALA A N 1
ATOM 6611 C CA . ALA A 1 845 ? -36.352 5.380 -1.034 1.00 92.50 845 ALA A CA 1
ATOM 6612 C C . ALA A 1 845 ? -35.154 4.517 -1.466 1.00 92.50 845 ALA A C 1
ATOM 6614 O O . ALA A 1 845 ? -34.312 4.977 -2.232 1.00 92.50 845 ALA A O 1
ATOM 6615 N N . ARG A 1 846 ? -35.100 3.246 -1.044 1.00 91.50 846 ARG A N 1
ATOM 6616 C CA . ARG A 1 846 ? -34.035 2.305 -1.437 1.00 91.50 846 ARG A CA 1
ATOM 6617 C C . ARG A 1 846 ? -34.009 2.037 -2.942 1.00 91.50 846 ARG A C 1
ATOM 6619 O O . ARG A 1 846 ? -32.928 2.007 -3.520 1.00 91.50 846 ARG A O 1
ATOM 6626 N N . ALA A 1 847 ? -35.169 1.872 -3.577 1.00 89.94 847 ALA A N 1
ATOM 6627 C CA . ALA A 1 847 ? -35.246 1.674 -5.024 1.00 89.94 847 ALA A CA 1
ATOM 6628 C C . ALA A 1 847 ? -34.703 2.890 -5.795 1.00 89.94 847 ALA A C 1
ATOM 6630 O O . ALA A 1 847 ? -33.905 2.734 -6.717 1.00 89.94 847 ALA A O 1
ATOM 6631 N N . GLN A 1 848 ? -35.069 4.101 -5.366 1.00 90.06 848 GLN A N 1
ATOM 6632 C CA . GLN A 1 848 ? -34.622 5.345 -5.998 1.00 90.06 848 GLN A CA 1
ATOM 6633 C C . GLN A 1 848 ? -33.115 5.600 -5.832 1.00 90.06 848 GLN A C 1
ATOM 6635 O O . GLN A 1 848 ? -32.482 6.086 -6.765 1.00 90.06 848 GLN A O 1
ATOM 6640 N N . VAL A 1 849 ? -32.514 5.219 -4.696 1.00 90.75 849 VAL A N 1
ATOM 6641 C CA . VAL A 1 849 ? -31.047 5.275 -4.515 1.00 90.75 849 VAL A CA 1
ATOM 6642 C C . VAL A 1 849 ? -30.338 4.407 -5.559 1.00 90.75 849 VAL A C 1
ATOM 6644 O O . VAL A 1 849 ? -29.432 4.879 -6.240 1.00 90.75 849 VAL A O 1
ATOM 6647 N N . VAL A 1 850 ? -30.788 3.162 -5.745 1.00 88.75 850 VAL A N 1
ATOM 6648 C CA . VAL A 1 850 ? -30.172 2.233 -6.709 1.00 88.75 850 VAL A CA 1
ATOM 6649 C C . VAL A 1 850 ? -30.301 2.746 -8.148 1.00 88.75 850 VAL A C 1
ATOM 6651 O O . VAL A 1 850 ? -29.365 2.620 -8.942 1.00 88.75 850 VAL A O 1
ATOM 6654 N N . GLU A 1 851 ? -31.441 3.334 -8.512 1.00 86.62 851 GLU A N 1
ATOM 6655 C CA . GLU A 1 851 ? -31.627 3.934 -9.839 1.00 86.62 851 GLU A CA 1
ATOM 6656 C C . GLU A 1 851 ? -30.732 5.160 -10.064 1.00 86.62 851 GLU A C 1
ATOM 6658 O O . GLU A 1 851 ? -30.114 5.285 -11.126 1.00 86.62 851 GLU A O 1
ATOM 6663 N N . ASP A 1 852 ? -30.605 6.037 -9.068 1.00 88.06 852 ASP A N 1
ATOM 6664 C CA . ASP A 1 852 ? -29.758 7.227 -9.161 1.00 88.06 852 ASP A CA 1
ATOM 6665 C C . ASP A 1 852 ? -28.264 6.864 -9.232 1.00 88.06 852 ASP A C 1
ATOM 6667 O O . ASP A 1 852 ? -27.512 7.431 -10.030 1.00 88.06 852 ASP A O 1
ATOM 6671 N N . GLU A 1 853 ? -27.825 5.843 -8.493 1.00 85.69 853 GLU A N 1
ATOM 6672 C CA . GLU A 1 853 ? -26.467 5.300 -8.596 1.00 85.69 853 GLU A CA 1
ATOM 6673 C C . GLU A 1 853 ? -26.172 4.742 -9.992 1.00 85.69 853 GLU A C 1
ATOM 6675 O O . GLU A 1 853 ? -25.128 5.058 -10.578 1.00 85.69 853 GLU A O 1
ATOM 6680 N N . ARG A 1 854 ? -27.106 3.966 -10.565 1.00 86.56 854 ARG A N 1
ATOM 6681 C CA . ARG A 1 854 ? -26.995 3.453 -11.941 1.00 86.56 854 ARG A CA 1
ATOM 6682 C C . ARG A 1 854 ? -26.874 4.595 -12.944 1.00 86.56 854 ARG A C 1
ATOM 6684 O O . ARG A 1 854 ? -26.012 4.547 -13.826 1.00 86.56 854 ARG A O 1
ATOM 6691 N N . ARG A 1 855 ? -27.677 5.648 -12.781 1.00 87.12 855 ARG A N 1
ATOM 6692 C CA . ARG A 1 855 ? -27.635 6.838 -13.636 1.00 87.12 855 ARG A CA 1
ATOM 6693 C C . ARG A 1 855 ? -26.297 7.573 -13.528 1.00 87.12 855 ARG A C 1
ATOM 6695 O O . ARG A 1 855 ? -25.635 7.778 -14.546 1.00 87.12 855 ARG A O 1
ATOM 6702 N N . ARG A 1 856 ? -25.836 7.884 -12.312 1.00 85.06 856 ARG A N 1
ATOM 6703 C CA . ARG A 1 856 ? -24.541 8.552 -12.071 1.00 85.06 856 ARG A CA 1
ATOM 6704 C C . ARG A 1 856 ? -23.357 7.721 -12.563 1.00 85.06 856 ARG A C 1
ATOM 6706 O O . ARG A 1 856 ? -22.334 8.277 -12.967 1.00 85.06 856 ARG A O 1
ATOM 6713 N N . HIS A 1 857 ? -23.444 6.393 -12.496 1.00 80.62 857 HIS A N 1
ATOM 6714 C CA . HIS A 1 857 ? -22.411 5.503 -13.023 1.00 80.62 857 HIS A CA 1
ATOM 6715 C C . HIS A 1 857 ? -22.379 5.524 -14.560 1.00 80.62 857 HIS A C 1
ATOM 6717 O O . HIS A 1 857 ? -21.301 5.620 -15.158 1.00 80.62 857 HIS A O 1
ATOM 6723 N N . ALA A 1 858 ? -23.546 5.491 -15.210 1.00 85.06 858 ALA A N 1
ATOM 6724 C CA . ALA A 1 858 ? -23.656 5.603 -16.663 1.00 85.06 858 ALA A CA 1
ATOM 6725 C C . ALA A 1 858 ? -23.138 6.960 -17.175 1.00 85.06 858 ALA A C 1
ATOM 6727 O O . ALA A 1 858 ? -22.369 7.002 -18.136 1.00 85.06 858 ALA A O 1
ATOM 6728 N N . GLU A 1 859 ? -23.479 8.061 -16.501 1.00 87.06 859 GLU A N 1
ATOM 6729 C CA . GLU A 1 859 ? -23.003 9.411 -16.834 1.00 87.06 859 GLU A CA 1
ATOM 6730 C C . GLU A 1 859 ? -21.477 9.536 -16.682 1.00 87.06 859 GLU A C 1
ATOM 6732 O O . GLU A 1 859 ? -20.802 10.001 -17.602 1.00 87.06 859 GLU A O 1
ATOM 6737 N N . ARG A 1 860 ? -20.900 9.027 -15.582 1.00 85.50 860 ARG A N 1
ATOM 6738 C CA . ARG A 1 860 ? -19.436 8.985 -15.388 1.00 85.50 860 ARG A CA 1
ATOM 6739 C C . ARG A 1 860 ? -18.725 8.159 -16.457 1.00 85.50 860 ARG A C 1
ATOM 6741 O O . ARG A 1 860 ? -17.653 8.544 -16.921 1.00 85.50 860 ARG A O 1
ATOM 6748 N N . SER A 1 861 ? -19.325 7.044 -16.867 1.00 78.56 861 SER A N 1
ATOM 6749 C CA . SER A 1 861 ? -18.777 6.186 -17.922 1.00 78.56 861 SER A CA 1
ATOM 6750 C C . SER A 1 861 ? -18.768 6.903 -19.273 1.00 78.56 861 SER A C 1
ATOM 6752 O O . SER A 1 861 ? -17.750 6.888 -19.961 1.00 78.56 861 SER A O 1
ATOM 6754 N N . ARG A 1 862 ? -19.860 7.601 -19.618 1.00 88.50 862 ARG A N 1
ATOM 6755 C CA . ARG A 1 862 ? -19.946 8.425 -20.834 1.00 88.50 862 ARG A CA 1
ATOM 6756 C C . ARG A 1 862 ? -18.933 9.566 -20.820 1.00 88.50 862 ARG A C 1
ATOM 6758 O O . ARG A 1 862 ? -18.228 9.750 -21.804 1.00 88.50 862 ARG A O 1
ATOM 6765 N N . HIS A 1 863 ? -18.798 10.270 -19.696 1.00 84.31 863 HIS A N 1
ATOM 6766 C CA . HIS A 1 863 ? -17.827 11.355 -19.567 1.00 84.31 863 HIS A CA 1
ATOM 6767 C C . HIS A 1 863 ? -16.379 10.858 -19.721 1.00 84.31 863 HIS A C 1
ATOM 6769 O O . HIS A 1 863 ? -15.583 11.442 -20.452 1.00 84.31 863 HIS A O 1
ATOM 6775 N N . ARG A 1 864 ? -16.041 9.713 -19.116 1.00 80.31 864 ARG A N 1
ATOM 6776 C CA . ARG A 1 864 ? -14.720 9.094 -19.295 1.00 80.31 864 ARG A CA 1
ATOM 6777 C C . ARG A 1 864 ? -14.483 8.657 -20.743 1.00 80.31 864 ARG A C 1
ATOM 6779 O O . ARG A 1 864 ? -13.374 8.815 -21.241 1.00 80.31 864 ARG A O 1
ATOM 6786 N N . GLN A 1 865 ? -15.500 8.142 -21.433 1.00 80.31 865 GLN A N 1
ATOM 6787 C CA . GLN A 1 865 ? -15.387 7.796 -22.853 1.00 80.31 865 GLN A CA 1
ATOM 6788 C C . GLN A 1 865 ? -15.156 9.031 -23.732 1.00 80.31 865 GLN A C 1
ATOM 6790 O O . GLN A 1 865 ? -14.316 8.977 -24.627 1.00 80.31 865 GLN A O 1
ATOM 6795 N N . THR A 1 866 ? -15.843 10.144 -23.464 1.00 90.12 866 THR A N 1
ATOM 6796 C CA . THR A 1 866 ? -15.668 11.385 -24.234 1.00 90.12 866 THR A CA 1
ATOM 6797 C C . THR A 1 866 ? -14.288 12.003 -24.024 1.00 90.12 866 THR A C 1
ATOM 6799 O O . THR A 1 866 ? -13.680 12.463 -24.986 1.00 90.12 866 THR A O 1
ATOM 6802 N N . GLU A 1 867 ? -13.762 11.967 -22.798 1.00 84.94 867 GLU A N 1
ATOM 6803 C CA . GLU A 1 867 ? -12.417 12.475 -22.498 1.00 84.94 867 GLU A CA 1
ATOM 6804 C C . GLU A 1 867 ? -11.334 11.607 -23.152 1.00 84.94 867 GLU A C 1
ATOM 6806 O O . GLU A 1 867 ? -10.479 12.125 -23.865 1.00 84.94 867 GLU A O 1
ATOM 6811 N N . LEU A 1 868 ? -11.439 10.276 -23.052 1.00 87.69 868 LEU A N 1
ATOM 6812 C CA . LEU A 1 868 ? -10.520 9.365 -23.746 1.00 87.69 868 LEU A CA 1
ATOM 6813 C C . LEU A 1 868 ? -10.575 9.529 -25.273 1.00 87.69 868 LEU A C 1
ATOM 6815 O O . LEU A 1 868 ? -9.553 9.397 -25.944 1.00 87.69 868 LEU A O 1
ATOM 6819 N N . ALA A 1 869 ? -11.752 9.809 -25.840 1.00 86.12 869 ALA A N 1
ATOM 6820 C CA . ALA A 1 869 ? -11.891 10.085 -27.268 1.00 86.12 869 ALA A CA 1
ATOM 6821 C C . ALA A 1 869 ? -11.198 11.400 -27.670 1.00 86.12 869 ALA A C 1
ATOM 6823 O O . ALA A 1 869 ? -10.516 11.435 -28.694 1.00 86.12 869 ALA A O 1
ATOM 6824 N N . ARG A 1 870 ? -11.308 12.455 -26.849 1.00 88.69 870 ARG A N 1
ATOM 6825 C CA . ARG A 1 870 ? -10.605 13.734 -27.061 1.00 88.69 870 ARG A CA 1
ATOM 6826 C C . ARG A 1 870 ? -9.090 13.577 -26.980 1.00 88.69 870 ARG A C 1
ATOM 6828 O O . ARG A 1 870 ? -8.384 14.077 -27.851 1.00 88.69 870 ARG A O 1
ATOM 6835 N N . GLU A 1 871 ? -8.597 12.848 -25.984 1.00 85.75 871 GLU A N 1
ATOM 6836 C CA . GLU A 1 871 ? -7.165 12.575 -25.823 1.00 85.75 871 GLU A CA 1
ATOM 6837 C C . GLU A 1 871 ? -6.606 11.771 -27.004 1.00 85.75 871 GLU A C 1
ATOM 6839 O O . GLU A 1 871 ? -5.558 12.114 -27.550 1.00 85.75 871 GLU A O 1
ATOM 6844 N N . ARG A 1 872 ? -7.330 10.739 -27.457 1.00 81.88 872 ARG A N 1
ATOM 6845 C CA . ARG A 1 872 ? -6.945 9.960 -28.645 1.00 81.88 872 ARG A CA 1
ATOM 6846 C C . ARG A 1 872 ? -6.893 10.827 -29.898 1.00 81.88 872 ARG A C 1
ATOM 6848 O O . ARG A 1 872 ? -5.897 10.777 -30.613 1.00 81.88 872 ARG A O 1
ATOM 6855 N N . ALA A 1 873 ? -7.905 11.665 -30.120 1.00 83.94 873 ALA A N 1
ATOM 6856 C CA . ALA A 1 873 ? -7.932 12.583 -31.255 1.00 83.94 873 ALA A CA 1
ATOM 6857 C C . ALA A 1 873 ? -6.777 13.604 -31.212 1.00 83.94 873 ALA A C 1
ATOM 6859 O O . ALA A 1 873 ? -6.203 13.922 -32.252 1.00 83.94 873 ALA A O 1
ATOM 6860 N N . ALA A 1 874 ? -6.387 14.082 -30.024 1.00 84.62 874 ALA A N 1
ATOM 6861 C CA . ALA A 1 874 ? -5.245 14.982 -29.863 1.00 84.62 874 ALA A CA 1
ATOM 6862 C C . ALA A 1 874 ? -3.913 14.292 -30.206 1.00 84.62 874 ALA A C 1
ATOM 6864 O O . ALA A 1 874 ? -3.117 14.835 -30.973 1.00 84.62 874 ALA A O 1
ATOM 6865 N N . VAL A 1 875 ? -3.700 13.068 -29.709 1.00 87.50 875 VAL A N 1
ATOM 6866 C CA . VAL A 1 875 ? -2.499 12.271 -30.011 1.00 87.50 875 VAL A CA 1
ATOM 6867 C C . VAL A 1 875 ? -2.431 11.908 -31.496 1.00 87.50 875 VAL A C 1
ATOM 6869 O O . VAL A 1 875 ? -1.362 11.976 -32.102 1.00 87.50 875 VAL A O 1
ATOM 6872 N N . GLU A 1 876 ? -3.557 11.548 -32.111 1.00 80.44 876 GLU A N 1
ATOM 6873 C CA . GLU A 1 876 ? -3.634 11.303 -33.554 1.00 80.44 876 GLU A CA 1
ATOM 6874 C C . GLU A 1 876 ? -3.360 12.577 -34.362 1.00 80.44 876 GLU A C 1
ATOM 6876 O O . GLU A 1 876 ? -2.639 12.523 -35.357 1.00 80.44 876 GLU A O 1
ATOM 6881 N N . GLY A 1 877 ? -3.860 13.731 -33.913 1.00 83.69 877 GLY A N 1
ATOM 6882 C CA . GLY A 1 877 ? -3.570 15.029 -34.519 1.00 83.69 877 GLY A CA 1
ATOM 6883 C C . GLY A 1 877 ? -2.085 15.397 -34.459 1.00 83.69 877 GLY A C 1
ATOM 6884 O O . GLY A 1 877 ? -1.523 15.848 -35.456 1.00 83.69 877 GLY A O 1
ATOM 6885 N N . GLU A 1 878 ? -1.417 15.166 -33.326 1.00 82.06 878 GLU A N 1
ATOM 6886 C CA . GLU A 1 878 ? 0.030 15.383 -33.199 1.00 82.06 878 GLU A CA 1
ATOM 6887 C C . GLU A 1 878 ? 0.849 14.432 -34.069 1.00 82.06 878 GLU A C 1
ATOM 6889 O O . GLU A 1 878 ? 1.821 14.862 -34.692 1.00 82.06 878 GLU A O 1
ATOM 6894 N N . ARG A 1 879 ? 0.453 13.155 -34.145 1.00 82.75 879 ARG A N 1
ATOM 6895 C CA . ARG A 1 879 ? 1.093 12.183 -35.041 1.00 82.75 879 ARG A CA 1
ATOM 6896 C C . ARG A 1 879 ? 0.993 12.632 -36.492 1.00 82.75 879 ARG A C 1
ATOM 6898 O O . ARG A 1 879 ? 2.022 12.716 -37.144 1.00 82.75 879 ARG A O 1
ATOM 6905 N N . ARG A 1 880 ? -0.196 13.041 -36.949 1.00 83.44 880 ARG A N 1
ATOM 6906 C CA . ARG A 1 880 ? -0.385 13.572 -38.309 1.00 83.44 880 ARG A CA 1
ATOM 6907 C C . ARG A 1 880 ? 0.519 14.770 -38.585 1.00 83.44 880 ARG A C 1
ATOM 6909 O O . ARG A 1 880 ? 1.214 14.773 -39.588 1.00 83.44 880 ARG A O 1
ATOM 6916 N N . ARG A 1 881 ? 0.609 15.735 -37.661 1.00 83.56 881 ARG A N 1
ATOM 6917 C CA . ARG A 1 881 ? 1.516 16.889 -37.817 1.00 83.56 881 ARG A CA 1
ATOM 6918 C C . ARG A 1 881 ? 2.986 16.482 -37.910 1.00 83.56 881 ARG A C 1
ATOM 6920 O O . ARG A 1 881 ? 3.724 17.091 -38.677 1.00 83.56 881 ARG A O 1
ATOM 6927 N N . ARG A 1 882 ? 3.423 15.487 -37.128 1.00 83.38 882 ARG A N 1
ATOM 6928 C CA . ARG A 1 882 ? 4.794 14.955 -37.213 1.00 83.38 882 ARG A CA 1
ATOM 6929 C C . ARG A 1 882 ? 5.027 14.241 -38.536 1.00 83.38 882 ARG A C 1
ATOM 6931 O O . ARG A 1 882 ? 6.026 14.522 -39.185 1.00 83.38 882 ARG A O 1
ATOM 6938 N N . ASP A 1 883 ? 4.092 13.400 -38.959 1.00 80.62 883 ASP A N 1
ATOM 6939 C CA . ASP A 1 883 ? 4.172 12.682 -40.229 1.00 80.62 883 ASP A CA 1
ATOM 6940 C C . ASP A 1 883 ? 4.194 13.660 -41.416 1.00 80.62 883 ASP A C 1
ATOM 6942 O O . ASP A 1 883 ? 4.990 13.496 -42.339 1.00 80.62 883 ASP A O 1
ATOM 6946 N N . ASP A 1 884 ? 3.387 14.723 -41.376 1.00 82.38 884 ASP A N 1
ATOM 6947 C CA . ASP A 1 884 ? 3.364 15.778 -42.393 1.00 82.38 884 ASP A CA 1
ATOM 6948 C C . ASP A 1 884 ? 4.660 16.609 -42.381 1.00 82.38 884 ASP A C 1
ATOM 6950 O O . ASP A 1 884 ? 5.239 16.885 -43.436 1.00 82.38 884 ASP A O 1
ATOM 6954 N N . ALA A 1 885 ? 5.187 16.952 -41.200 1.00 85.12 885 ALA A N 1
ATOM 6955 C CA . ALA A 1 885 ? 6.487 17.612 -41.070 1.00 85.12 885 ALA A CA 1
ATOM 6956 C C . ALA A 1 885 ? 7.626 16.732 -41.619 1.00 85.12 885 ALA A C 1
ATOM 6958 O O . ALA A 1 885 ? 8.486 17.201 -42.362 1.00 85.12 885 ALA A O 1
ATOM 6959 N N . GLU A 1 886 ? 7.617 15.432 -41.334 1.00 84.62 886 GLU A N 1
ATOM 6960 C CA . GLU A 1 886 ? 8.588 14.500 -41.901 1.00 84.62 886 GLU A CA 1
ATOM 6961 C C . GLU A 1 886 ? 8.447 14.365 -43.419 1.00 84.62 886 GLU A C 1
ATOM 6963 O O . GLU A 1 886 ? 9.458 14.362 -44.123 1.00 84.62 886 GLU A O 1
ATOM 6968 N N . ARG A 1 887 ? 7.218 14.296 -43.946 1.00 82.69 887 ARG A N 1
ATOM 6969 C CA . ARG A 1 887 ? 6.957 14.249 -45.395 1.00 82.69 887 ARG A CA 1
ATOM 6970 C C . ARG A 1 887 ? 7.475 15.495 -46.098 1.00 82.69 887 ARG A C 1
ATOM 6972 O O . ARG A 1 887 ? 8.160 15.370 -47.109 1.00 82.69 887 ARG A O 1
ATOM 6979 N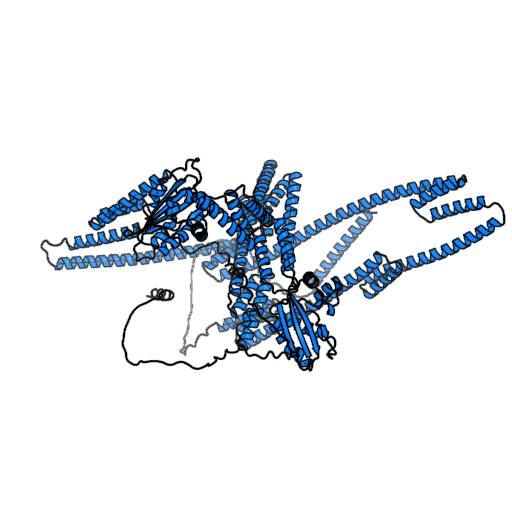 N . THR A 1 888 ? 7.214 16.681 -45.550 1.00 85.00 888 THR A N 1
ATOM 6980 C CA . THR A 1 888 ? 7.721 17.943 -46.115 1.00 85.00 888 THR A CA 1
ATOM 6981 C C . THR A 1 888 ? 9.249 18.010 -46.073 1.00 85.00 888 THR A C 1
ATOM 6983 O O . THR A 1 888 ? 9.871 18.390 -47.065 1.00 85.00 888 THR A O 1
ATOM 6986 N N . HIS A 1 889 ? 9.881 17.559 -44.984 1.00 81.44 889 HIS A N 1
ATOM 6987 C CA . HIS A 1 889 ? 11.341 17.469 -44.902 1.00 81.44 889 HIS A CA 1
ATOM 6988 C C . HIS A 1 889 ? 11.941 16.478 -45.906 1.00 81.44 889 HIS A C 1
ATOM 6990 O O . HIS A 1 889 ? 12.973 16.782 -46.508 1.00 81.44 889 HIS A O 1
ATOM 6996 N N . ARG A 1 890 ? 11.316 15.311 -46.102 1.00 83.69 890 ARG A N 1
ATOM 6997 C CA . ARG A 1 890 ? 11.754 14.316 -47.095 1.00 83.69 890 ARG A CA 1
ATOM 6998 C C . ARG A 1 890 ? 11.605 14.860 -48.515 1.00 83.69 890 ARG A C 1
ATOM 7000 O O . ARG A 1 890 ? 12.589 14.872 -49.245 1.00 83.69 890 ARG A O 1
ATOM 7007 N N . ALA A 1 891 ? 10.450 15.432 -48.852 1.00 84.75 891 ALA A N 1
ATOM 7008 C CA . ALA A 1 891 ? 10.211 16.051 -50.156 1.00 84.75 891 ALA A CA 1
ATOM 7009 C C . ALA A 1 891 ? 11.203 17.191 -50.455 1.00 84.75 891 ALA A C 1
ATOM 7011 O O . ALA A 1 891 ? 11.709 17.302 -51.569 1.00 84.75 891 ALA A O 1
ATOM 7012 N N . ALA A 1 892 ? 11.545 18.013 -49.455 1.00 83.81 892 ALA A N 1
ATOM 7013 C CA . ALA A 1 892 ? 12.530 19.081 -49.614 1.00 83.81 892 ALA A CA 1
ATOM 7014 C C . ALA A 1 892 ? 13.956 18.557 -49.867 1.00 83.81 892 ALA A C 1
ATOM 7016 O O . ALA A 1 892 ? 14.716 19.201 -50.590 1.00 83.81 892 ALA A O 1
ATOM 7017 N N . ARG A 1 893 ? 14.332 17.410 -49.282 1.00 84.25 893 ARG A N 1
ATOM 7018 C CA . ARG A 1 893 ? 15.620 16.746 -49.554 1.00 84.25 893 ARG A CA 1
ATOM 7019 C C . ARG A 1 893 ? 15.631 16.130 -50.947 1.00 84.25 893 ARG A C 1
ATOM 7021 O O . ARG A 1 893 ? 16.498 16.471 -51.738 1.00 84.25 893 ARG A O 1
ATOM 7028 N N . GLU A 1 894 ? 14.604 15.352 -51.280 1.00 84.44 894 GLU A N 1
ATOM 7029 C CA . GLU A 1 894 ? 14.452 14.738 -52.604 1.00 84.44 894 GLU A CA 1
ATOM 7030 C C . GLU A 1 894 ? 14.473 15.783 -53.730 1.00 84.44 894 GLU A C 1
ATOM 7032 O O . GLU A 1 894 ? 15.089 15.559 -54.768 1.00 84.44 894 GLU A O 1
ATOM 7037 N N . ALA A 1 895 ? 13.863 16.955 -53.522 1.00 85.88 895 ALA A N 1
ATOM 7038 C CA . ALA A 1 895 ? 13.897 18.051 -54.489 1.00 85.88 895 ALA A CA 1
ATOM 7039 C C . ALA A 1 895 ? 15.306 18.641 -54.689 1.00 85.88 895 ALA A C 1
ATOM 7041 O O . ALA A 1 895 ? 15.669 18.976 -55.819 1.00 85.88 895 ALA A O 1
ATOM 7042 N N . ARG A 1 896 ? 16.105 18.765 -53.618 1.00 86.06 896 ARG A N 1
ATOM 7043 C CA . ARG A 1 896 ? 17.502 19.233 -53.698 1.00 86.06 896 ARG A CA 1
ATOM 7044 C C . ARG A 1 896 ? 18.376 18.212 -54.413 1.00 86.06 896 ARG A C 1
ATOM 7046 O O . ARG A 1 896 ? 19.057 18.571 -55.369 1.00 86.06 896 ARG A O 1
ATOM 7053 N N . ASP A 1 897 ? 18.262 16.950 -54.020 1.00 85.75 897 ASP A N 1
ATOM 7054 C CA . ASP A 1 897 ? 19.018 15.845 -54.607 1.00 85.75 897 ASP A CA 1
ATOM 7055 C C . ASP A 1 897 ? 18.686 15.694 -56.102 1.00 85.75 897 ASP A C 1
ATOM 7057 O O . ASP A 1 897 ? 19.577 15.537 -56.934 1.00 85.75 897 ASP A O 1
ATOM 7061 N N . LEU A 1 898 ? 17.412 15.844 -56.491 1.00 87.19 898 LEU A N 1
ATOM 7062 C CA . LEU A 1 898 ? 16.994 15.838 -57.897 1.00 87.19 898 LEU A CA 1
ATOM 7063 C C . LEU A 1 898 ? 17.584 17.018 -58.689 1.00 87.19 898 LEU A C 1
ATOM 7065 O O . LEU A 1 898 ? 17.941 16.856 -59.858 1.00 87.19 898 LEU A O 1
ATOM 7069 N N . ALA A 1 899 ? 17.671 18.206 -58.085 1.00 87.25 899 ALA A N 1
ATOM 7070 C CA . ALA A 1 899 ? 18.251 19.380 -58.732 1.00 87.25 899 ALA A CA 1
ATOM 7071 C C . ALA A 1 899 ? 19.765 19.219 -58.949 1.00 87.25 899 ALA A C 1
ATOM 7073 O O . ALA A 1 899 ? 20.265 19.552 -60.024 1.00 87.25 899 ALA A O 1
ATOM 7074 N N . GLU A 1 900 ? 20.484 18.673 -57.967 1.00 87.31 900 GLU A N 1
ATOM 7075 C CA . GLU A 1 900 ? 21.913 18.360 -58.083 1.00 87.31 900 GLU A CA 1
ATOM 7076 C C . GLU A 1 900 ? 22.171 17.242 -59.098 1.00 87.31 900 GLU A C 1
ATOM 7078 O O . GLU A 1 900 ? 23.039 17.381 -59.960 1.00 87.31 900 GLU A O 1
ATOM 7083 N N . TYR A 1 901 ? 21.351 16.191 -59.079 1.00 87.31 901 TYR A N 1
ATOM 7084 C CA . TYR A 1 901 ? 21.380 15.112 -60.062 1.00 87.31 901 TYR A CA 1
ATOM 7085 C C . TYR A 1 901 ? 21.197 15.627 -61.498 1.00 87.31 901 TYR A C 1
ATOM 7087 O O . TYR A 1 901 ? 21.991 15.299 -62.380 1.00 87.31 901 TYR A O 1
ATOM 7095 N N . ARG A 1 902 ? 20.192 16.483 -61.744 1.00 88.00 902 ARG A N 1
ATOM 7096 C CA . ARG A 1 902 ? 19.951 17.079 -63.072 1.00 88.00 902 ARG A CA 1
ATOM 7097 C C . ARG A 1 902 ? 21.137 17.918 -63.546 1.00 88.00 902 ARG A C 1
ATOM 7099 O O . ARG A 1 902 ? 21.572 17.759 -64.682 1.00 88.00 902 ARG A O 1
ATOM 7106 N N . ARG A 1 903 ? 21.698 18.755 -62.666 1.00 89.19 903 ARG A N 1
ATOM 7107 C CA . ARG A 1 903 ? 22.885 19.570 -62.978 1.00 89.19 903 ARG A CA 1
ATOM 7108 C C . ARG A 1 903 ? 24.092 18.705 -63.343 1.00 89.19 903 ARG A C 1
ATOM 7110 O O . ARG A 1 903 ? 24.772 19.009 -64.319 1.00 89.19 903 ARG A O 1
ATOM 7117 N N . ALA A 1 904 ? 24.333 17.626 -62.597 1.00 87.06 904 ALA A N 1
ATOM 7118 C CA . ALA A 1 904 ? 25.434 16.704 -62.866 1.00 87.06 904 ALA A CA 1
ATOM 7119 C C . ALA A 1 904 ? 25.283 16.004 -64.229 1.00 87.06 904 ALA A C 1
ATOM 7121 O O . ALA A 1 904 ? 26.255 15.917 -64.978 1.00 87.06 904 ALA A O 1
ATOM 7122 N N . LEU A 1 905 ? 24.066 15.575 -64.596 1.00 87.12 905 LEU A N 1
ATOM 7123 C CA . LEU A 1 905 ? 23.798 14.973 -65.908 1.00 87.12 905 LEU A CA 1
ATOM 7124 C C . LEU A 1 905 ? 24.005 15.953 -67.069 1.00 87.12 905 LEU A C 1
ATOM 7126 O O . LEU A 1 905 ? 24.623 15.594 -68.071 1.00 87.12 905 LEU A O 1
ATOM 7130 N N . GLU A 1 906 ? 23.518 17.189 -66.944 1.00 87.44 906 GLU A N 1
ATOM 7131 C CA . GLU A 1 906 ? 23.692 18.218 -67.977 1.00 87.44 906 GLU A CA 1
ATOM 7132 C C . GLU A 1 906 ? 25.170 18.567 -68.197 1.00 87.44 906 GLU A C 1
ATOM 7134 O O . GLU A 1 906 ? 25.618 18.706 -69.337 1.00 87.44 906 GLU A O 1
ATOM 7139 N N . GLN A 1 907 ? 25.943 18.682 -67.114 1.00 86.50 907 GLN A N 1
ATOM 7140 C CA . GLN A 1 907 ? 27.380 18.948 -67.186 1.00 86.50 907 GLN A CA 1
ATOM 7141 C C . GLN A 1 907 ? 28.144 17.766 -67.790 1.00 86.50 907 GLN A C 1
ATOM 7143 O O . GLN A 1 907 ? 28.951 17.967 -68.696 1.00 86.50 907 GLN A O 1
ATOM 7148 N N . ALA A 1 908 ? 27.841 16.536 -67.367 1.00 83.44 908 ALA A N 1
ATOM 7149 C CA . ALA A 1 908 ? 28.450 15.339 -67.934 1.00 83.44 908 ALA A CA 1
ATOM 7150 C C . ALA A 1 908 ? 28.170 15.185 -69.437 1.00 83.44 908 ALA A C 1
ATOM 7152 O O . ALA A 1 908 ? 29.073 14.839 -70.197 1.00 83.44 908 ALA A O 1
ATOM 7153 N N . ALA A 1 909 ? 26.949 15.489 -69.890 1.00 83.38 909 ALA A N 1
ATOM 7154 C CA . ALA A 1 909 ? 26.600 15.449 -71.309 1.00 83.38 909 ALA A CA 1
ATOM 7155 C C . ALA A 1 909 ? 27.408 16.465 -72.139 1.00 83.38 909 ALA A C 1
ATOM 7157 O O . ALA A 1 909 ? 27.866 16.136 -73.234 1.00 83.38 909 ALA A O 1
ATOM 7158 N N . ARG A 1 910 ? 27.632 17.679 -71.612 1.00 85.69 910 ARG A N 1
ATOM 7159 C CA . ARG A 1 910 ? 28.475 18.700 -72.265 1.00 85.69 910 ARG A CA 1
ATOM 7160 C C . ARG A 1 910 ? 29.940 18.268 -72.351 1.00 85.69 910 ARG A C 1
ATOM 7162 O O . ARG A 1 910 ? 30.545 18.412 -73.410 1.00 85.69 910 ARG A O 1
ATOM 7169 N N . LEU A 1 911 ? 30.493 17.708 -71.273 1.00 84.88 911 LEU A N 1
ATOM 7170 C CA . LEU A 1 911 ? 31.878 17.214 -71.248 1.00 84.88 911 LEU A CA 1
ATOM 7171 C C . LEU A 1 911 ? 32.076 15.996 -72.165 1.00 84.88 911 LEU A C 1
ATOM 7173 O O . LEU A 1 911 ? 33.097 15.893 -72.843 1.00 84.88 911 LEU A O 1
ATOM 7177 N N . GLY A 1 912 ? 31.067 15.124 -72.267 1.00 80.62 912 GLY A N 1
ATOM 7178 C CA . GLY A 1 912 ? 31.054 14.017 -73.225 1.00 80.62 912 GLY A CA 1
ATOM 7179 C C . GLY A 1 912 ? 31.109 14.497 -74.680 1.00 80.62 912 GLY A C 1
ATOM 7180 O O . GLY A 1 912 ? 31.919 14.004 -75.462 1.00 80.62 912 GLY A O 1
ATOM 7181 N N . GLN A 1 913 ? 30.330 15.526 -75.040 1.00 80.56 913 GLN A N 1
ATOM 7182 C CA . GLN A 1 913 ? 30.393 16.145 -76.376 1.00 80.56 913 GLN A CA 1
ATOM 7183 C C . GLN A 1 913 ? 31.749 16.812 -76.658 1.00 80.56 913 GLN A C 1
ATOM 7185 O O . GLN A 1 913 ? 32.227 16.777 -77.792 1.00 80.56 913 GLN A O 1
ATOM 7190 N N . ALA A 1 914 ? 32.397 17.362 -75.628 1.00 83.69 914 ALA A N 1
ATOM 7191 C CA . ALA A 1 914 ? 33.751 17.911 -75.701 1.00 83.69 914 ALA A CA 1
ATOM 7192 C C . ALA A 1 914 ? 34.861 16.834 -75.749 1.00 83.69 914 ALA A C 1
ATOM 7194 O O . ALA A 1 914 ? 36.040 17.181 -75.800 1.00 83.69 914 ALA A O 1
ATOM 7195 N N . ARG A 1 915 ? 34.501 15.537 -75.752 1.00 77.94 915 ARG A N 1
ATOM 7196 C CA . ARG A 1 915 ? 35.407 14.370 -75.708 1.00 77.94 915 ARG A CA 1
ATOM 7197 C C . ARG A 1 915 ? 36.314 14.308 -74.470 1.00 77.94 915 ARG A C 1
ATOM 7199 O O . ARG A 1 915 ? 37.338 13.628 -74.483 1.00 77.94 915 ARG A O 1
ATOM 7206 N N . GLN A 1 916 ? 35.929 14.974 -73.384 1.00 83.50 916 GLN A N 1
ATOM 7207 C CA . GLN A 1 916 ? 36.601 14.896 -72.085 1.00 83.50 916 GLN A CA 1
ATOM 7208 C C . GLN A 1 916 ? 35.982 13.761 -71.259 1.00 83.50 916 GLN A C 1
ATOM 7210 O O . GLN A 1 916 ? 35.215 13.982 -70.321 1.00 83.50 916 GLN A O 1
ATOM 7215 N N . PHE A 1 917 ? 36.272 12.522 -71.665 1.00 81.62 917 PHE A N 1
ATOM 7216 C CA . PHE A 1 917 ? 35.578 11.332 -71.164 1.00 81.62 917 PHE A CA 1
ATOM 7217 C C . PHE A 1 917 ? 35.801 11.079 -69.664 1.00 81.62 917 PHE A C 1
ATOM 7219 O O . PHE A 1 917 ? 34.848 10.751 -68.963 1.00 81.62 917 PHE A O 1
ATOM 7226 N N . ASP A 1 918 ? 37.005 11.316 -69.139 1.00 82.62 918 ASP A N 1
ATOM 7227 C CA . ASP A 1 918 ? 37.318 11.041 -67.728 1.00 82.62 918 ASP A CA 1
ATOM 7228 C C . ASP A 1 918 ? 36.559 11.971 -66.758 1.00 82.62 918 ASP A C 1
ATOM 7230 O O . ASP A 1 918 ? 36.022 11.523 -65.741 1.00 82.62 918 ASP A O 1
ATOM 7234 N N . GLU A 1 919 ? 36.432 13.260 -67.097 1.00 85.62 919 GLU A N 1
ATOM 7235 C CA . GLU A 1 919 ? 35.661 14.229 -66.302 1.00 85.62 919 GLU A CA 1
ATOM 7236 C C . GLU A 1 919 ? 34.148 13.985 -66.415 1.00 85.62 919 GLU A C 1
ATOM 7238 O O . GLU A 1 919 ? 33.418 14.085 -65.422 1.00 85.62 919 GLU A O 1
ATOM 7243 N N . ALA A 1 920 ? 33.671 13.592 -67.603 1.00 84.12 920 ALA A N 1
ATOM 7244 C CA . ALA A 1 920 ? 32.278 13.206 -67.810 1.00 84.12 920 ALA A CA 1
ATOM 7245 C C . ALA A 1 920 ? 31.899 11.985 -66.953 1.00 84.12 920 ALA A C 1
ATOM 7247 O O . ALA A 1 920 ? 30.842 11.975 -66.321 1.00 84.12 920 ALA A O 1
ATOM 7248 N N . LEU A 1 921 ? 32.776 10.981 -66.859 1.00 85.56 921 LEU A N 1
ATOM 7249 C CA . LEU A 1 921 ? 32.559 9.794 -66.028 1.00 85.56 921 LEU A CA 1
ATOM 7250 C C . LEU A 1 921 ? 32.584 10.109 -64.531 1.00 85.56 921 LEU A C 1
ATOM 7252 O O . LEU A 1 921 ? 31.784 9.544 -63.784 1.00 85.56 921 LEU A O 1
ATOM 7256 N N . ALA A 1 922 ? 33.437 11.036 -64.088 1.00 85.56 922 ALA A N 1
ATOM 7257 C CA . ALA A 1 922 ? 33.457 11.487 -62.698 1.00 85.56 922 ALA A CA 1
ATOM 7258 C C . ALA A 1 922 ? 32.131 12.161 -62.294 1.00 85.56 922 ALA A C 1
ATOM 7260 O O . ALA A 1 922 ? 31.582 11.849 -61.235 1.00 85.56 922 ALA A O 1
ATOM 7261 N N . LEU A 1 923 ? 31.568 13.021 -63.153 1.00 88.06 923 LEU A N 1
ATOM 7262 C CA . LEU A 1 923 ? 30.262 13.653 -62.917 1.00 88.06 923 LEU A CA 1
ATOM 7263 C C . LEU A 1 923 ? 29.084 12.675 -63.039 1.00 88.06 923 LEU A C 1
ATOM 7265 O O . LEU A 1 923 ? 28.100 12.784 -62.308 1.00 88.06 923 LEU A O 1
ATOM 7269 N N . LEU A 1 924 ? 29.166 11.672 -63.913 1.00 86.38 924 LEU A N 1
ATOM 7270 C CA . LEU A 1 924 ? 28.151 10.618 -63.951 1.00 86.38 924 LEU A CA 1
ATOM 7271 C C . LEU A 1 924 ? 28.240 9.696 -62.729 1.00 86.38 924 LEU A C 1
ATOM 7273 O O . LEU A 1 924 ? 27.214 9.231 -62.235 1.00 86.38 924 LEU A O 1
ATOM 7277 N N . ALA A 1 925 ? 29.435 9.472 -62.178 1.00 84.62 925 ALA A N 1
ATOM 7278 C CA . ALA A 1 925 ? 29.611 8.738 -60.930 1.00 84.62 925 ALA A CA 1
ATOM 7279 C C . ALA A 1 925 ? 29.030 9.499 -59.724 1.00 84.62 925 ALA A C 1
ATOM 7281 O O . ALA A 1 925 ? 28.451 8.871 -58.832 1.00 84.62 925 ALA A O 1
ATOM 7282 N N . THR A 1 926 ? 29.114 10.836 -59.694 1.00 86.50 926 THR A N 1
ATOM 7283 C CA . THR A 1 926 ? 28.421 11.643 -58.673 1.00 86.50 926 THR A CA 1
ATOM 7284 C C . THR A 1 926 ? 26.905 11.619 -58.871 1.00 86.50 926 THR A C 1
ATOM 7286 O O . THR A 1 926 ? 26.184 11.404 -57.898 1.00 86.50 926 THR A O 1
ATOM 7289 N N . ALA A 1 927 ? 26.406 11.699 -60.110 1.00 86.00 927 ALA A N 1
ATOM 7290 C CA . ALA A 1 927 ? 24.979 11.530 -60.404 1.00 86.00 927 ALA A CA 1
ATOM 7291 C C . ALA A 1 927 ? 24.458 10.145 -59.968 1.00 86.00 927 ALA A C 1
ATOM 7293 O O . ALA A 1 927 ? 23.411 10.049 -59.326 1.00 86.00 927 ALA A O 1
ATOM 7294 N N . ARG A 1 928 ? 25.228 9.075 -60.219 1.00 86.31 928 ARG A N 1
ATOM 7295 C CA . ARG A 1 928 ? 24.906 7.699 -59.803 1.00 86.31 928 ARG A CA 1
ATOM 7296 C C . ARG A 1 928 ? 24.871 7.538 -58.283 1.00 86.31 928 ARG A C 1
ATOM 7298 O O . ARG A 1 928 ? 24.068 6.761 -57.775 1.00 86.31 928 ARG A O 1
ATOM 7305 N N . ARG A 1 929 ? 25.724 8.269 -57.556 1.00 85.69 929 ARG A N 1
ATOM 7306 C CA . ARG A 1 929 ? 25.721 8.301 -56.083 1.00 85.69 929 ARG A CA 1
ATOM 7307 C C . ARG A 1 929 ? 24.475 8.974 -55.512 1.00 85.69 929 ARG A C 1
ATOM 7309 O O . ARG A 1 929 ? 23.987 8.521 -54.484 1.00 85.69 929 ARG A O 1
ATOM 7316 N N . ILE A 1 930 ? 23.977 10.026 -56.162 1.00 84.94 930 ILE A N 1
ATOM 7317 C CA . ILE A 1 930 ? 22.783 10.760 -55.719 1.00 84.94 930 ILE A CA 1
ATOM 7318 C C . ILE A 1 930 ? 21.512 9.967 -56.047 1.00 84.94 930 ILE A C 1
ATOM 7320 O O . ILE A 1 930 ? 20.664 9.760 -55.181 1.00 84.94 930 ILE A O 1
ATOM 7324 N N . LYS A 1 931 ? 21.382 9.481 -57.287 1.00 83.75 931 LYS A N 1
ATOM 7325 C CA . LYS A 1 931 ? 20.260 8.636 -57.706 1.00 83.75 931 LYS A CA 1
ATOM 7326 C C . LYS A 1 931 ? 20.739 7.567 -58.697 1.00 83.75 931 LYS A C 1
ATOM 7328 O O . LYS A 1 931 ? 20.887 7.863 -59.883 1.00 83.75 931 LYS A O 1
ATOM 7333 N N . PRO A 1 932 ? 20.957 6.318 -58.252 1.00 79.94 932 PRO A N 1
ATOM 7334 C CA . PRO A 1 932 ? 21.262 5.226 -59.163 1.00 79.94 932 PRO A CA 1
ATOM 7335 C C . PRO A 1 932 ? 20.022 4.936 -60.009 1.00 79.94 932 PRO A C 1
ATOM 7337 O O . PRO A 1 932 ? 18.909 4.811 -59.493 1.00 79.94 932 PRO A O 1
ATOM 7340 N N . GLY A 1 933 ? 20.195 4.852 -61.318 1.00 77.94 933 GLY A N 1
ATOM 7341 C CA . GLY A 1 933 ? 19.085 4.665 -62.235 1.00 77.94 933 GLY A CA 1
ATOM 7342 C C . GLY A 1 933 ? 19.575 4.218 -63.595 1.00 77.94 933 GLY A C 1
ATOM 7343 O O . GLY A 1 933 ? 20.691 4.548 -63.997 1.00 77.94 933 GLY A O 1
ATOM 7344 N N . GLU A 1 934 ? 18.708 3.500 -64.312 1.00 74.56 934 GLU A N 1
ATOM 7345 C CA . GLU A 1 934 ? 19.034 2.958 -65.634 1.00 74.56 934 GLU A CA 1
ATOM 7346 C C . GLU A 1 934 ? 19.484 4.056 -66.609 1.00 74.56 934 GLU A C 1
ATOM 7348 O O . GLU A 1 934 ? 20.299 3.798 -67.483 1.00 74.56 934 GLU A O 1
ATOM 7353 N N . GLU A 1 935 ? 18.996 5.290 -66.457 1.00 75.88 935 GLU A N 1
ATOM 7354 C CA . GLU A 1 935 ? 19.402 6.423 -67.293 1.00 75.88 935 GLU A CA 1
ATOM 7355 C C . GLU A 1 935 ? 20.867 6.833 -67.072 1.00 75.88 935 GLU A C 1
ATOM 7357 O O . GLU A 1 935 ? 21.586 7.027 -68.050 1.00 75.88 935 GLU A O 1
ATOM 7362 N N . VAL A 1 936 ? 21.338 6.918 -65.819 1.00 82.00 936 VAL A N 1
ATOM 7363 C CA . VAL A 1 936 ? 22.748 7.249 -65.527 1.00 82.00 936 VAL A CA 1
ATOM 7364 C C . VAL A 1 936 ? 23.660 6.106 -65.918 1.00 82.00 936 VAL A C 1
ATOM 7366 O O . VAL A 1 936 ? 24.700 6.344 -66.520 1.00 82.00 936 VAL A O 1
ATOM 7369 N N . ASP A 1 937 ? 23.260 4.873 -65.617 1.00 79.06 937 ASP A N 1
ATOM 7370 C CA . ASP A 1 937 ? 24.056 3.696 -65.950 1.00 79.06 937 ASP A CA 1
ATOM 7371 C C . ASP A 1 937 ? 24.204 3.559 -67.475 1.00 79.06 937 ASP A C 1
ATOM 7373 O O . ASP A 1 937 ? 25.320 3.391 -67.956 1.00 79.06 937 ASP A O 1
ATOM 7377 N N . ARG A 1 938 ? 23.132 3.782 -68.256 1.00 79.88 938 ARG A N 1
ATOM 7378 C CA . ARG A 1 938 ? 23.205 3.830 -69.731 1.00 79.88 938 ARG A CA 1
ATOM 7379 C C . ARG A 1 938 ? 24.108 4.954 -70.244 1.00 79.88 938 ARG A C 1
ATOM 7381 O O . ARG A 1 938 ? 24.757 4.776 -71.272 1.00 79.88 938 ARG A O 1
ATOM 7388 N N . LEU A 1 939 ? 24.136 6.114 -69.583 1.00 80.44 939 LEU A N 1
ATOM 7389 C CA . LEU A 1 939 ? 25.014 7.228 -69.962 1.00 80.44 939 LEU A CA 1
ATOM 7390 C C . LEU A 1 939 ? 26.481 6.935 -69.623 1.00 80.44 939 LEU A C 1
ATOM 7392 O O . LEU A 1 939 ? 27.339 7.194 -70.459 1.00 80.44 939 LEU A O 1
ATOM 7396 N N . ILE A 1 940 ? 26.768 6.341 -68.460 1.00 82.38 940 ILE A N 1
ATOM 7397 C CA . ILE A 1 940 ? 28.114 5.871 -68.094 1.00 82.38 940 ILE A CA 1
ATOM 7398 C C . ILE A 1 940 ? 28.579 4.827 -69.104 1.00 82.38 940 ILE A C 1
ATOM 7400 O O . ILE A 1 940 ? 29.668 4.949 -69.651 1.00 82.38 940 ILE A O 1
ATOM 7404 N N . GLU A 1 941 ? 27.746 3.827 -69.390 1.00 77.25 941 GLU A N 1
ATOM 7405 C CA . GLU A 1 941 ? 28.059 2.766 -70.348 1.00 77.25 941 GLU A CA 1
ATOM 7406 C C . GLU A 1 941 ? 28.290 3.320 -71.755 1.00 77.25 941 GLU A C 1
ATOM 7408 O O . GLU A 1 941 ? 29.242 2.913 -72.414 1.00 77.25 941 GLU A O 1
ATOM 7413 N N . ARG A 1 942 ? 27.482 4.290 -72.202 1.00 80.50 942 ARG A N 1
ATOM 7414 C CA . ARG A 1 942 ? 27.674 4.958 -73.495 1.00 80.50 942 ARG A CA 1
ATOM 7415 C C . ARG A 1 942 ? 28.994 5.725 -73.552 1.00 80.50 942 ARG A C 1
ATOM 7417 O O . ARG A 1 942 ? 29.727 5.559 -74.517 1.00 80.50 942 ARG A O 1
ATOM 7424 N N . VAL A 1 943 ? 29.315 6.514 -72.526 1.00 79.44 943 VAL A N 1
ATOM 7425 C CA . VAL A 1 943 ? 30.558 7.307 -72.458 1.00 79.44 943 VAL A CA 1
ATOM 7426 C C . VAL A 1 943 ? 31.792 6.397 -72.364 1.00 79.44 943 VAL A C 1
ATOM 7428 O O . VAL A 1 943 ? 32.771 6.627 -73.069 1.00 79.44 943 VAL A O 1
ATOM 7431 N N . MET A 1 944 ? 31.730 5.312 -71.581 1.00 76.44 944 MET A N 1
ATOM 7432 C CA . MET A 1 944 ? 32.782 4.284 -71.519 1.00 76.44 944 MET A CA 1
ATOM 7433 C C . MET A 1 944 ? 32.949 3.550 -72.857 1.00 76.44 944 MET A C 1
ATOM 7435 O O . MET A 1 944 ? 34.073 3.282 -73.278 1.00 76.44 944 MET A O 1
ATOM 7439 N N . ALA A 1 945 ? 31.844 3.218 -73.535 1.00 70.56 945 ALA A N 1
ATOM 7440 C CA . ALA A 1 945 ? 31.874 2.578 -74.846 1.00 70.56 945 ALA A CA 1
ATOM 7441 C C . ALA A 1 945 ? 32.459 3.520 -75.906 1.00 70.56 945 ALA A C 1
ATOM 7443 O O . ALA A 1 945 ? 33.301 3.099 -76.690 1.00 70.56 945 ALA A O 1
ATOM 7444 N N . GLU A 1 946 ? 32.089 4.802 -75.904 1.00 71.12 946 GLU A N 1
ATOM 7445 C CA . GLU A 1 946 ? 32.661 5.821 -76.791 1.00 71.12 946 GLU A CA 1
ATOM 7446 C C . GLU A 1 946 ? 34.159 6.044 -76.525 1.00 71.12 946 GLU A C 1
ATOM 7448 O O . GLU A 1 946 ? 34.929 6.140 -77.481 1.00 71.12 946 GLU A O 1
ATOM 7453 N N . GLN A 1 947 ? 34.601 6.027 -75.260 1.00 77.00 947 GLN A N 1
ATOM 7454 C CA . GLN A 1 947 ? 36.020 6.086 -74.884 1.00 77.00 947 GLN A CA 1
ATOM 7455 C C . GLN A 1 947 ? 36.793 4.846 -75.364 1.00 77.00 947 GLN A C 1
ATOM 7457 O O . GLN A 1 947 ? 37.861 4.976 -75.964 1.00 77.00 947 GLN A O 1
ATOM 7462 N N . ALA A 1 948 ? 36.247 3.643 -75.159 1.00 66.06 948 ALA A N 1
ATOM 7463 C CA . ALA A 1 948 ? 36.863 2.391 -75.598 1.00 66.06 948 ALA A CA 1
ATOM 7464 C C . ALA A 1 948 ? 36.930 2.280 -77.133 1.00 66.06 948 ALA A C 1
ATOM 7466 O O . ALA A 1 948 ? 37.939 1.842 -77.686 1.00 66.06 948 ALA A O 1
ATOM 7467 N N . LEU A 1 949 ? 35.888 2.736 -77.834 1.00 66.62 949 LEU A N 1
ATOM 7468 C CA . LEU A 1 949 ? 35.838 2.791 -79.296 1.00 66.62 949 LEU A CA 1
ATOM 7469 C C . LEU A 1 949 ? 36.782 3.856 -79.876 1.00 66.62 949 LEU A C 1
ATOM 7471 O O . LEU A 1 949 ? 37.365 3.631 -80.937 1.00 66.62 949 LEU A O 1
ATOM 7475 N N . ALA A 1 950 ? 36.961 4.991 -79.193 1.00 65.44 950 ALA A N 1
ATOM 7476 C CA . ALA A 1 950 ? 37.931 6.017 -79.571 1.00 65.44 950 ALA A CA 1
ATOM 7477 C C . ALA A 1 950 ? 39.386 5.555 -79.359 1.00 65.44 950 ALA A C 1
ATOM 7479 O O . ALA A 1 950 ? 40.255 5.915 -80.150 1.00 65.44 950 ALA A O 1
ATOM 7480 N N . ALA A 1 951 ? 39.644 4.728 -78.339 1.00 64.00 951 ALA A N 1
ATOM 7481 C CA . ALA A 1 951 ? 40.965 4.169 -78.049 1.00 64.00 951 ALA A CA 1
ATOM 7482 C C . ALA A 1 951 ? 41.369 2.997 -78.972 1.00 64.00 951 ALA A C 1
ATOM 7484 O O . ALA A 1 951 ? 42.558 2.766 -79.173 1.00 64.00 951 ALA A O 1
ATOM 7485 N N . ALA A 1 952 ? 40.407 2.262 -79.548 1.00 57.34 952 ALA A N 1
ATOM 7486 C CA . ALA A 1 952 ? 40.665 1.036 -80.319 1.00 57.34 952 ALA A CA 1
ATOM 7487 C C . ALA A 1 952 ? 41.077 1.243 -81.799 1.00 57.34 952 ALA A C 1
ATOM 7489 O O . ALA A 1 952 ? 41.556 0.299 -82.424 1.00 57.34 952 ALA A O 1
ATOM 7490 N N . GLY A 1 953 ? 40.923 2.448 -82.369 1.00 59.72 953 GLY A N 1
ATOM 7491 C CA . GLY A 1 953 ? 41.251 2.747 -83.777 1.00 59.72 953 GLY A CA 1
ATOM 7492 C C . GLY A 1 953 ? 40.396 1.990 -84.828 1.00 59.72 953 GLY A C 1
ATOM 7493 O O . GLY A 1 953 ? 39.635 1.081 -84.490 1.00 59.72 953 GLY A O 1
ATOM 7494 N N . PRO A 1 954 ? 40.448 2.358 -86.127 1.00 54.00 954 PRO A N 1
ATOM 7495 C CA . PRO A 1 954 ? 39.651 1.695 -87.166 1.00 54.00 954 PRO A CA 1
ATOM 7496 C C . PRO A 1 954 ? 40.295 0.367 -87.623 1.00 54.00 954 PRO A C 1
ATOM 7498 O O . PRO A 1 954 ? 41.289 0.376 -88.344 1.00 54.00 954 PRO A O 1
ATOM 7501 N N . GLY A 1 955 ? 39.728 -0.785 -87.232 1.00 61.12 955 GLY A N 1
ATOM 7502 C CA . GLY A 1 955 ? 40.200 -2.120 -87.649 1.00 61.12 955 GLY A CA 1
ATOM 7503 C C . GLY A 1 955 ? 39.419 -3.304 -87.046 1.00 61.12 955 GLY A C 1
ATOM 7504 O O . GLY A 1 955 ? 38.453 -3.106 -86.310 1.00 61.12 955 GLY A O 1
ATOM 7505 N N . GLN A 1 956 ? 39.844 -4.546 -87.340 1.00 57.22 956 GLN A N 1
ATOM 7506 C CA . GLN A 1 956 ? 39.174 -5.802 -86.925 1.00 57.22 956 GLN A CA 1
ATOM 7507 C C . GLN A 1 956 ? 39.012 -5.964 -85.395 1.00 57.22 956 GLN A C 1
ATOM 7509 O O . GLN A 1 956 ? 38.047 -6.583 -84.952 1.00 57.22 956 GLN A O 1
ATOM 7514 N N . GLY A 1 957 ? 39.869 -5.329 -84.584 1.00 55.88 957 GLY A N 1
ATOM 7515 C CA . GLY A 1 957 ? 39.760 -5.329 -83.116 1.00 55.88 957 GLY A CA 1
ATOM 7516 C C . GLY A 1 957 ? 38.507 -4.630 -82.563 1.00 55.88 957 GLY A C 1
ATOM 7517 O O . GLY A 1 957 ? 38.042 -4.979 -81.479 1.00 55.88 957 GLY A O 1
ATOM 7518 N N . LYS A 1 958 ? 37.898 -3.704 -83.321 1.00 62.78 958 LYS A N 1
ATOM 7519 C CA . LYS A 1 958 ? 36.636 -3.043 -82.944 1.00 62.78 958 LYS A CA 1
ATOM 7520 C C . LYS A 1 958 ? 35.448 -4.015 -82.966 1.00 62.78 958 LYS A C 1
ATOM 7522 O O . LYS A 1 958 ? 34.630 -4.007 -82.052 1.00 62.78 958 LYS A O 1
ATOM 7527 N N . VAL A 1 959 ? 35.391 -4.892 -83.969 1.00 66.00 959 VAL A N 1
ATOM 7528 C CA . VAL A 1 959 ? 34.283 -5.846 -84.168 1.00 66.00 959 VAL A CA 1
ATOM 7529 C C . VAL A 1 959 ? 34.290 -6.944 -83.097 1.00 66.00 959 VAL A C 1
ATOM 7531 O O . VAL A 1 959 ? 33.237 -7.355 -82.610 1.00 66.00 959 VAL A O 1
ATOM 7534 N N . GLU A 1 960 ? 35.472 -7.400 -82.675 1.00 66.25 960 GLU A N 1
ATOM 7535 C CA . GLU A 1 960 ? 35.595 -8.390 -81.596 1.00 66.25 960 GLU A CA 1
ATOM 7536 C C . GLU A 1 960 ? 35.224 -7.818 -80.221 1.00 66.25 960 GLU A C 1
ATOM 7538 O O . GLU A 1 960 ? 34.586 -8.509 -79.419 1.00 66.25 960 GLU A O 1
ATOM 7543 N N . LEU A 1 961 ? 35.580 -6.556 -79.953 1.00 63.66 961 LEU A N 1
ATOM 7544 C CA . LEU A 1 961 ? 35.191 -5.857 -78.728 1.00 63.66 961 LEU A CA 1
ATOM 7545 C C . LEU A 1 961 ? 33.668 -5.643 -78.675 1.00 63.66 961 LEU A C 1
ATOM 7547 O O . LEU A 1 961 ? 33.047 -5.907 -77.647 1.00 63.66 961 LEU A O 1
ATOM 7551 N N . GLU A 1 962 ? 33.054 -5.255 -79.797 1.00 67.38 962 GLU A N 1
ATOM 7552 C CA . GLU A 1 962 ? 31.598 -5.111 -79.928 1.00 67.38 962 GLU A CA 1
ATOM 7553 C C . GLU A 1 962 ? 30.860 -6.439 -79.680 1.00 67.38 962 GLU A C 1
ATOM 7555 O O . GLU A 1 962 ? 29.835 -6.454 -78.994 1.00 67.38 962 GLU A O 1
ATOM 7560 N N . ARG A 1 963 ? 31.395 -7.576 -80.152 1.00 75.50 963 ARG A N 1
ATOM 7561 C CA . ARG A 1 963 ? 30.782 -8.895 -79.909 1.00 75.50 963 ARG A CA 1
ATOM 7562 C C . ARG A 1 963 ? 30.838 -9.308 -78.437 1.00 75.50 963 ARG A C 1
ATOM 7564 O O . ARG A 1 963 ? 29.835 -9.780 -77.906 1.00 75.50 963 ARG A O 1
ATOM 7571 N N . LYS A 1 964 ? 31.974 -9.095 -77.764 1.00 72.69 964 LYS A N 1
ATOM 7572 C CA . LYS A 1 964 ? 32.135 -9.406 -76.330 1.00 72.69 964 LYS A CA 1
ATOM 7573 C C . LYS A 1 964 ? 31.232 -8.535 -75.455 1.00 72.69 964 LYS A C 1
ATOM 7575 O O . LYS A 1 964 ? 30.553 -9.057 -74.575 1.00 72.69 964 LYS A O 1
ATOM 7580 N N . LEU A 1 965 ? 31.140 -7.238 -75.754 1.00 69.25 965 LEU A N 1
ATOM 7581 C CA . LEU A 1 965 ? 30.216 -6.329 -75.069 1.00 69.25 965 LEU A CA 1
ATOM 7582 C C . LEU A 1 965 ? 28.746 -6.734 -75.290 1.00 69.25 965 LEU A C 1
ATOM 7584 O O . LEU A 1 965 ? 27.943 -6.656 -74.361 1.00 69.25 965 LEU A O 1
ATOM 7588 N N . ALA A 1 966 ? 28.391 -7.231 -76.480 1.00 72.12 966 ALA A N 1
ATOM 7589 C CA . ALA A 1 966 ? 27.042 -7.721 -76.773 1.00 72.12 966 ALA A CA 1
ATOM 7590 C C . ALA A 1 966 ? 26.701 -9.043 -76.055 1.00 72.12 966 ALA A C 1
ATOM 7592 O O . ALA A 1 966 ? 25.567 -9.219 -75.603 1.00 72.12 966 ALA A O 1
ATOM 7593 N N . GLU A 1 967 ? 27.654 -9.969 -75.930 1.00 74.25 967 GLU A N 1
ATOM 7594 C CA . GLU A 1 967 ? 27.487 -11.221 -75.175 1.00 74.25 967 GLU A CA 1
ATOM 7595 C C . GLU A 1 967 ? 27.329 -10.946 -73.667 1.00 74.25 967 GLU A C 1
ATOM 7597 O O . GLU A 1 967 ? 26.405 -11.468 -73.036 1.00 74.25 967 GLU A O 1
ATOM 7602 N N . GLU A 1 968 ? 28.138 -10.043 -73.100 1.00 73.38 968 GLU A N 1
ATOM 7603 C CA . GLU A 1 968 ? 27.994 -9.600 -71.707 1.00 73.38 968 GLU A CA 1
ATOM 7604 C C . GLU A 1 968 ? 26.667 -8.866 -71.456 1.00 73.38 968 GLU A C 1
ATOM 7606 O O . GLU A 1 968 ? 26.018 -9.090 -70.430 1.00 73.38 968 GLU A O 1
ATOM 7611 N N . ALA A 1 969 ? 26.219 -8.030 -72.398 1.00 71.25 969 ALA A N 1
ATOM 7612 C CA . ALA A 1 969 ? 24.933 -7.343 -72.306 1.00 71.25 969 ALA A CA 1
ATOM 7613 C C . ALA A 1 969 ? 23.748 -8.327 -72.297 1.00 71.25 969 ALA A C 1
ATOM 7615 O O . ALA A 1 969 ? 22.807 -8.149 -71.520 1.00 71.25 969 ALA A O 1
ATOM 7616 N N . ARG A 1 970 ? 23.801 -9.399 -73.101 1.00 75.50 970 ARG A N 1
ATOM 7617 C CA . ARG A 1 970 ? 22.764 -10.449 -73.127 1.00 75.50 970 ARG A CA 1
ATOM 7618 C C . ARG A 1 970 ? 22.712 -11.239 -71.820 1.00 75.50 970 ARG A C 1
ATOM 7620 O O . ARG A 1 970 ? 21.632 -11.392 -71.254 1.00 75.50 970 ARG A O 1
ATOM 7627 N N . ALA A 1 971 ? 23.863 -11.661 -71.295 1.00 74.94 971 ALA A N 1
ATOM 7628 C CA . ALA A 1 971 ? 23.931 -12.376 -70.019 1.00 74.94 971 ALA A CA 1
ATOM 7629 C C . ALA A 1 971 ? 23.383 -11.532 -68.849 1.00 74.94 971 ALA A C 1
ATOM 7631 O O . ALA A 1 971 ? 22.669 -12.039 -67.979 1.00 74.94 971 ALA A O 1
ATOM 7632 N N . ARG A 1 972 ? 23.653 -10.219 -68.848 1.00 71.94 972 ARG A N 1
ATOM 7633 C CA . ARG A 1 972 ? 23.105 -9.282 -67.852 1.00 71.94 972 ARG A CA 1
ATOM 7634 C C . ARG A 1 972 ? 21.597 -9.074 -68.014 1.00 71.94 972 ARG A C 1
ATOM 7636 O O . ARG A 1 972 ? 20.889 -9.049 -67.009 1.00 71.94 972 ARG A O 1
ATOM 7643 N N . ALA A 1 973 ? 21.094 -8.982 -69.246 1.00 75.12 973 ALA A N 1
ATOM 7644 C CA . ALA A 1 973 ? 19.662 -8.848 -69.514 1.00 75.12 973 ALA A CA 1
ATOM 7645 C C . ALA A 1 973 ? 18.860 -10.066 -69.018 1.00 75.12 973 ALA A C 1
ATOM 7647 O O . ALA A 1 973 ? 17.791 -9.901 -68.429 1.00 75.12 973 ALA A O 1
ATOM 7648 N N . GLU A 1 974 ? 19.389 -11.283 -69.177 1.00 77.31 974 GLU A N 1
ATOM 7649 C CA . GLU A 1 974 ? 18.750 -12.507 -68.675 1.00 77.31 974 GLU A CA 1
ATOM 7650 C C . GLU A 1 974 ? 18.706 -12.568 -67.142 1.00 77.31 974 GLU A C 1
ATOM 7652 O O . GLU A 1 974 ? 17.679 -12.933 -66.561 1.00 77.31 974 GLU A O 1
ATOM 7657 N N . LEU A 1 975 ? 19.789 -12.169 -66.468 1.00 73.44 975 LEU A N 1
ATOM 7658 C CA . LEU A 1 975 ? 19.825 -12.071 -65.005 1.00 73.44 975 LEU A CA 1
ATOM 7659 C C . LEU A 1 975 ? 18.813 -11.037 -64.492 1.00 73.44 975 LEU A C 1
ATOM 7661 O O . LEU A 1 975 ? 18.033 -11.336 -63.586 1.00 73.44 975 LEU A O 1
ATOM 7665 N N . GLN A 1 976 ? 18.749 -9.862 -65.123 1.00 75.25 976 GLN A N 1
ATOM 7666 C CA . GLN A 1 976 ? 17.778 -8.820 -64.777 1.00 75.25 976 GLN A CA 1
ATOM 7667 C C . GLN A 1 976 ? 16.329 -9.266 -65.020 1.00 75.25 976 GLN A C 1
ATOM 7669 O O . GLN A 1 976 ? 15.452 -8.969 -64.207 1.00 75.25 976 GLN A O 1
ATOM 7674 N N . ALA A 1 977 ? 16.059 -10.004 -66.099 1.00 79.50 977 ALA A N 1
ATOM 7675 C CA . ALA A 1 977 ? 14.732 -10.552 -66.371 1.00 79.50 977 ALA A CA 1
ATOM 7676 C C . ALA A 1 977 ? 14.301 -11.558 -65.289 1.00 79.50 977 ALA A C 1
ATOM 7678 O O . ALA A 1 977 ? 13.182 -11.475 -64.777 1.00 79.50 977 ALA A O 1
ATOM 7679 N N . ARG A 1 978 ? 15.207 -12.453 -64.868 1.00 82.62 978 ARG A N 1
ATOM 7680 C CA . ARG A 1 978 ? 14.951 -13.413 -63.779 1.00 82.62 978 ARG A CA 1
ATOM 7681 C C . ARG A 1 978 ? 14.704 -12.716 -62.442 1.00 82.62 978 ARG A C 1
ATOM 7683 O O . ARG A 1 978 ? 13.814 -13.120 -61.693 1.00 82.62 978 ARG A O 1
ATOM 7690 N N . GLU A 1 979 ? 15.446 -11.655 -62.135 1.00 84.38 979 GLU A N 1
ATOM 7691 C CA . GLU A 1 979 ? 15.215 -10.863 -60.924 1.00 84.38 979 GLU A CA 1
ATOM 7692 C C . GLU A 1 979 ? 13.874 -10.121 -60.952 1.00 84.38 979 GLU A C 1
ATOM 7694 O O . GLU A 1 979 ? 13.159 -10.132 -59.946 1.00 84.38 979 GLU A O 1
ATOM 7699 N N . LYS A 1 980 ? 13.493 -9.530 -62.095 1.00 83.56 980 LYS A N 1
ATOM 7700 C CA . LYS A 1 980 ? 12.173 -8.900 -62.281 1.00 83.56 980 LYS A CA 1
ATOM 7701 C C . LYS A 1 980 ? 11.050 -9.910 -62.048 1.00 83.56 980 LYS A C 1
ATOM 7703 O O . LYS A 1 980 ? 10.170 -9.655 -61.227 1.00 83.56 980 LYS A O 1
ATOM 7708 N N . GLN A 1 981 ? 11.144 -11.094 -62.653 1.00 87.06 981 GLN A N 1
ATOM 7709 C CA . GLN A 1 981 ? 10.152 -12.157 -62.481 1.00 87.06 981 GLN A CA 1
ATOM 7710 C C . GLN A 1 981 ? 10.044 -12.627 -61.019 1.00 87.06 981 GLN A C 1
ATOM 7712 O O . GLN A 1 981 ? 8.939 -12.804 -60.495 1.00 87.06 981 GLN A O 1
ATOM 7717 N N . ARG A 1 982 ? 11.175 -12.784 -60.312 1.00 88.81 982 ARG A N 1
ATOM 7718 C CA . ARG A 1 982 ? 11.165 -13.111 -58.875 1.00 88.81 982 ARG A CA 1
ATOM 7719 C C . ARG A 1 982 ? 10.479 -12.017 -58.059 1.00 88.81 982 ARG A C 1
ATOM 7721 O O . ARG A 1 982 ? 9.655 -12.344 -57.206 1.00 88.81 982 ARG A O 1
ATOM 7728 N N . ARG A 1 983 ? 10.781 -10.738 -58.322 1.00 88.06 983 ARG A N 1
ATOM 7729 C CA . ARG A 1 983 ? 10.171 -9.586 -57.625 1.00 88.06 983 ARG A CA 1
ATOM 7730 C C . ARG A 1 983 ? 8.661 -9.507 -57.848 1.00 88.06 983 ARG A C 1
ATOM 7732 O O . ARG A 1 983 ? 7.925 -9.258 -56.896 1.00 88.06 983 ARG A O 1
ATOM 7739 N N . GLU A 1 984 ? 8.192 -9.760 -59.065 1.00 92.12 984 GLU A N 1
ATOM 7740 C CA . GLU A 1 984 ? 6.758 -9.804 -59.378 1.00 92.12 984 GLU A CA 1
ATOM 7741 C C . GLU A 1 984 ? 6.050 -10.953 -58.656 1.00 92.12 984 GLU A C 1
ATOM 7743 O O . GLU A 1 984 ? 5.006 -10.743 -58.037 1.00 92.12 984 GLU A O 1
ATOM 7748 N N . THR A 1 985 ? 6.652 -12.146 -58.659 1.00 91.06 985 THR A N 1
ATOM 7749 C CA . THR A 1 985 ? 6.110 -13.320 -57.953 1.00 91.06 985 THR A CA 1
ATOM 7750 C C . THR A 1 985 ? 6.028 -13.064 -56.445 1.00 91.06 985 THR A C 1
ATOM 7752 O O . THR A 1 985 ? 5.011 -13.346 -55.816 1.00 91.06 985 THR A O 1
ATOM 7755 N N . TYR A 1 986 ? 7.058 -12.445 -55.866 1.00 91.50 986 TYR A N 1
ATOM 7756 C CA . TYR A 1 986 ? 7.063 -12.032 -54.464 1.00 91.50 986 TYR A CA 1
ATOM 7757 C C . TYR A 1 986 ? 5.951 -11.026 -54.149 1.00 91.50 986 TYR A C 1
ATOM 7759 O O . TYR A 1 986 ? 5.199 -11.218 -53.193 1.00 91.50 986 TYR A O 1
ATOM 7767 N N . ARG A 1 987 ? 5.801 -9.985 -54.979 1.00 93.38 987 ARG A N 1
ATOM 7768 C CA . ARG A 1 987 ? 4.754 -8.970 -54.803 1.00 93.38 987 ARG A CA 1
ATOM 7769 C C . ARG A 1 987 ? 3.359 -9.588 -54.873 1.00 93.38 987 ARG A C 1
ATOM 7771 O O . ARG A 1 987 ? 2.493 -9.227 -54.080 1.00 93.38 987 ARG A O 1
ATOM 7778 N N . ARG A 1 988 ? 3.149 -10.530 -55.794 1.00 94.75 988 ARG A N 1
ATOM 7779 C CA . ARG A 1 988 ? 1.892 -11.273 -55.912 1.00 94.75 988 ARG A CA 1
ATOM 7780 C C . ARG A 1 988 ? 1.596 -12.079 -54.645 1.00 94.75 988 ARG A C 1
ATOM 7782 O O . ARG A 1 988 ? 0.516 -11.923 -54.088 1.00 94.75 988 ARG A O 1
ATOM 7789 N N . ASN A 1 989 ? 2.564 -12.851 -54.152 1.00 93.62 989 ASN A N 1
ATOM 7790 C CA . ASN A 1 989 ? 2.404 -13.670 -52.947 1.00 93.62 989 ASN A CA 1
ATOM 7791 C C . ASN A 1 989 ? 2.116 -12.834 -51.689 1.00 93.62 989 ASN A C 1
ATOM 7793 O O . ASN A 1 989 ? 1.297 -13.233 -50.862 1.00 93.62 989 ASN A O 1
ATOM 7797 N N . LEU A 1 990 ? 2.719 -11.647 -51.563 1.00 92.38 990 LEU A N 1
ATOM 7798 C CA . LEU A 1 990 ? 2.389 -10.711 -50.485 1.00 92.38 990 LEU A CA 1
ATOM 7799 C C . LEU A 1 990 ? 0.934 -10.230 -50.545 1.00 92.38 990 LEU A C 1
ATOM 7801 O O . LEU A 1 990 ? 0.238 -10.253 -49.529 1.00 92.38 990 LEU A O 1
ATOM 7805 N N . LEU A 1 991 ? 0.470 -9.800 -51.722 1.00 94.56 991 LEU A N 1
ATOM 7806 C CA . LEU A 1 991 ? -0.904 -9.322 -51.910 1.00 94.56 991 LEU A CA 1
ATOM 7807 C C . LEU A 1 991 ? -1.927 -10.446 -51.702 1.00 94.56 991 LEU A C 1
ATOM 7809 O O . LEU A 1 991 ? -2.974 -10.227 -51.089 1.00 94.56 991 LEU A O 1
ATOM 7813 N N . ASP A 1 992 ? -1.612 -11.657 -52.160 1.00 92.25 992 ASP A N 1
ATOM 7814 C CA . ASP A 1 992 ? -2.441 -12.838 -51.931 1.00 92.25 992 ASP A CA 1
ATOM 7815 C C . ASP A 1 992 ? -2.524 -13.182 -50.436 1.00 92.25 992 ASP A C 1
ATOM 7817 O O . ASP A 1 992 ? -3.628 -13.397 -49.930 1.00 92.25 992 ASP A O 1
ATOM 7821 N N . GLY A 1 993 ? -1.406 -13.127 -49.702 1.00 91.81 993 GLY A N 1
ATOM 7822 C CA . GLY A 1 993 ? -1.383 -13.287 -48.244 1.00 91.81 993 GLY A CA 1
ATOM 7823 C C . GLY A 1 993 ? -2.264 -12.266 -47.515 1.00 91.81 993 GLY A C 1
ATOM 7824 O O . GLY A 1 993 ? -3.072 -12.647 -46.665 1.00 91.81 993 GLY A O 1
ATOM 7825 N N . GLN A 1 994 ? -2.188 -10.987 -47.901 1.00 92.12 994 GLN A N 1
ATOM 7826 C CA . GLN A 1 994 ? -3.011 -9.912 -47.322 1.00 92.12 994 GLN A CA 1
ATOM 7827 C C . GLN A 1 994 ? -4.506 -10.136 -47.581 1.00 92.12 994 GLN A C 1
ATOM 7829 O O . GLN A 1 994 ? -5.333 -10.027 -46.671 1.00 92.12 994 GLN A O 1
ATOM 7834 N N . ARG A 1 995 ? -4.864 -10.495 -48.818 1.00 95.94 995 ARG A N 1
ATOM 7835 C CA . ARG A 1 995 ? -6.250 -10.776 -49.209 1.00 95.94 995 ARG A CA 1
ATOM 7836 C C . ARG A 1 995 ? -6.818 -11.988 -48.467 1.00 95.94 995 ARG A C 1
ATOM 7838 O O . ARG A 1 995 ? -7.952 -11.935 -47.995 1.00 95.94 995 ARG A O 1
ATOM 7845 N N . LEU A 1 996 ? -6.047 -13.068 -48.346 1.00 94.44 996 LEU A N 1
ATOM 7846 C CA . LEU A 1 996 ? -6.470 -14.291 -47.656 1.00 94.44 996 LEU A CA 1
ATOM 7847 C C . LEU A 1 996 ? -6.616 -14.075 -46.143 1.00 94.44 996 LEU A C 1
ATOM 7849 O O . LEU A 1 996 ? -7.558 -14.595 -45.541 1.00 94.44 996 LEU A O 1
ATOM 7853 N N . LEU A 1 997 ? -5.748 -13.255 -45.541 1.00 92.38 997 LEU A N 1
ATOM 7854 C CA . LEU A 1 997 ? -5.877 -12.831 -44.146 1.00 92.38 997 LEU A CA 1
ATOM 7855 C C . LEU A 1 997 ? -7.165 -12.022 -43.926 1.00 92.38 997 LEU A C 1
ATOM 7857 O O . LEU A 1 997 ? -7.906 -12.305 -42.985 1.00 92.38 997 LEU A O 1
ATOM 7861 N N . ALA A 1 998 ? -7.482 -11.080 -44.822 1.00 89.88 998 ALA A N 1
ATOM 7862 C CA . ALA A 1 998 ? -8.731 -10.313 -44.769 1.00 89.88 998 ALA A CA 1
ATOM 7863 C C . ALA A 1 998 ? -9.981 -11.206 -44.901 1.00 89.88 998 ALA A C 1
ATOM 7865 O O . ALA A 1 998 ? -11.007 -10.943 -44.279 1.00 89.88 998 ALA A O 1
ATOM 7866 N N . GLN A 1 999 ? -9.880 -12.303 -45.656 1.00 92.12 999 GLN A N 1
ATOM 7867 C CA . GLN A 1 999 ? -10.928 -13.321 -45.794 1.00 92.12 999 GLN A CA 1
ATOM 7868 C C . GLN A 1 999 ? -10.966 -14.334 -44.634 1.00 92.12 999 GLN A C 1
ATOM 7870 O O . GLN A 1 999 ? -11.747 -15.283 -44.688 1.00 92.12 999 GLN A O 1
ATOM 7875 N N . LYS A 1 1000 ? -10.130 -14.171 -43.598 1.00 91.62 1000 LYS A N 1
ATOM 7876 C CA . LYS A 1 1000 ? -9.970 -15.109 -42.469 1.00 91.62 1000 LYS A CA 1
ATOM 7877 C C . LYS A 1 1000 ? -9.549 -16.533 -42.872 1.00 91.62 1000 LYS A C 1
ATOM 7879 O O . LYS A 1 1000 ? -9.726 -17.482 -42.109 1.00 91.62 1000 LYS A O 1
ATOM 7884 N N . ARG A 1 1001 ? -8.952 -16.706 -44.056 1.00 93.69 1001 ARG A N 1
ATOM 7885 C CA . ARG A 1 1001 ? -8.407 -17.987 -44.541 1.00 93.69 1001 ARG A CA 1
ATOM 7886 C C . ARG A 1 1001 ? -6.968 -18.147 -44.063 1.00 93.69 1001 ARG A C 1
ATOM 7888 O O . ARG A 1 1001 ? -6.021 -18.061 -44.843 1.00 93.69 1001 ARG A O 1
ATOM 7895 N N . TYR A 1 1002 ? -6.812 -18.346 -42.755 1.00 92.25 1002 TYR A N 1
ATOM 7896 C CA . TYR A 1 1002 ? -5.513 -18.271 -42.080 1.00 92.25 1002 TYR A CA 1
ATOM 7897 C C . TYR A 1 1002 ? -4.479 -19.268 -42.629 1.00 92.25 1002 TYR A C 1
ATOM 7899 O O . TYR A 1 1002 ? -3.335 -18.891 -42.860 1.00 92.25 1002 TYR A O 1
ATOM 7907 N N . ASP A 1 1003 ? -4.865 -20.514 -42.912 1.00 90.38 1003 ASP A N 1
ATOM 7908 C CA . ASP A 1 1003 ? -3.911 -21.532 -43.379 1.00 90.38 1003 ASP A CA 1
ATOM 7909 C C . ASP A 1 1003 ? -3.355 -21.235 -44.784 1.00 90.38 1003 ASP A C 1
ATOM 7911 O O . ASP A 1 1003 ? -2.196 -21.524 -45.079 1.00 90.38 1003 ASP A O 1
ATOM 7915 N N . GLU A 1 1004 ? -4.156 -20.625 -45.656 1.00 91.56 1004 GLU A N 1
ATOM 7916 C CA . GLU A 1 1004 ? -3.731 -20.251 -47.009 1.00 91.56 1004 GLU A CA 1
ATOM 7917 C C . GLU A 1 1004 ? -2.949 -18.936 -47.014 1.00 91.56 1004 GLU A C 1
ATOM 7919 O O . GLU A 1 1004 ? -1.948 -18.821 -47.719 1.00 91.56 1004 GLU A O 1
ATOM 7924 N N . ALA A 1 1005 ? -3.349 -17.976 -46.173 1.00 93.06 1005 ALA A N 1
ATOM 7925 C CA . ALA A 1 1005 ? -2.606 -16.736 -45.973 1.00 93.06 1005 ALA A CA 1
ATOM 7926 C C . ALA A 1 1005 ? -1.184 -17.017 -45.465 1.00 93.06 1005 ALA A C 1
ATOM 7928 O O . ALA A 1 1005 ? -0.217 -16.458 -45.983 1.00 93.06 1005 ALA A O 1
ATOM 7929 N N . ALA A 1 1006 ? -1.042 -17.941 -44.506 1.00 92.69 1006 ALA A N 1
ATOM 7930 C CA . ALA A 1 1006 ? 0.259 -18.371 -44.008 1.00 92.69 1006 ALA A CA 1
ATOM 7931 C C . ALA A 1 1006 ? 1.129 -18.942 -45.137 1.00 92.69 1006 ALA A C 1
ATOM 7933 O O . ALA A 1 1006 ? 2.295 -18.568 -45.245 1.00 92.69 1006 ALA A O 1
ATOM 7934 N N . LYS A 1 1007 ? 0.577 -19.800 -46.007 1.00 94.75 1007 LYS A N 1
ATOM 7935 C CA . LYS A 1 1007 ? 1.314 -20.368 -47.150 1.00 94.75 1007 LYS A CA 1
ATOM 7936 C C . LYS A 1 1007 ? 1.807 -19.287 -48.113 1.00 94.75 1007 LYS A C 1
ATOM 7938 O O . LYS A 1 1007 ? 2.992 -19.279 -48.433 1.00 94.75 1007 LYS A O 1
ATOM 7943 N N . ALA A 1 1008 ? 0.944 -18.348 -48.501 1.00 93.00 1008 ALA A N 1
ATOM 7944 C CA . ALA A 1 1008 ? 1.306 -17.260 -49.412 1.00 93.00 1008 ALA A CA 1
ATOM 7945 C C . ALA A 1 1008 ? 2.438 -16.376 -48.846 1.00 93.00 1008 ALA A C 1
ATOM 7947 O O . ALA A 1 1008 ? 3.411 -16.082 -49.544 1.00 93.00 1008 ALA A O 1
ATOM 7948 N N . TYR A 1 1009 ? 2.389 -16.030 -47.553 1.00 93.69 1009 TYR A N 1
ATOM 7949 C CA . TYR A 1 1009 ? 3.479 -15.286 -46.909 1.00 93.69 1009 TYR A CA 1
ATOM 7950 C C . TYR A 1 1009 ? 4.776 -16.097 -46.773 1.00 93.69 1009 TYR A C 1
ATOM 7952 O O . TYR A 1 1009 ? 5.861 -15.542 -46.946 1.00 93.69 1009 TYR A O 1
ATOM 7960 N N . HIS A 1 1010 ? 4.702 -17.408 -46.528 1.00 93.25 1010 HIS A N 1
ATOM 7961 C CA . HIS A 1 1010 ? 5.888 -18.272 -46.513 1.00 93.25 1010 HIS A CA 1
ATOM 7962 C C . HIS A 1 1010 ? 6.528 -18.415 -47.903 1.00 93.25 1010 HIS A C 1
ATOM 7964 O O . HIS A 1 1010 ? 7.753 -18.477 -48.015 1.00 93.25 1010 HIS A O 1
ATOM 7970 N N . GLU A 1 1011 ? 5.736 -18.440 -48.975 1.00 92.44 1011 GLU A N 1
ATOM 7971 C CA . GLU A 1 1011 ? 6.255 -18.423 -50.347 1.00 92.44 1011 GLU A CA 1
ATOM 7972 C C . GLU A 1 1011 ? 6.905 -17.079 -50.697 1.00 92.44 1011 GLU A C 1
ATOM 7974 O O . GLU A 1 1011 ? 7.944 -17.060 -51.357 1.00 92.44 1011 GLU A O 1
ATOM 7979 N N . ALA A 1 1012 ? 6.363 -15.961 -50.203 1.00 91.69 1012 ALA A N 1
ATOM 7980 C CA . ALA A 1 1012 ? 7.027 -14.662 -50.295 1.00 91.69 1012 ALA A CA 1
ATOM 7981 C C . ALA A 1 1012 ? 8.373 -14.662 -49.539 1.00 91.69 1012 ALA A C 1
ATOM 7983 O O . ALA A 1 1012 ? 9.390 -14.271 -50.114 1.00 91.69 1012 ALA A O 1
ATOM 7984 N N . LEU A 1 1013 ? 8.411 -15.200 -48.312 1.00 91.56 1013 LEU A N 1
ATOM 7985 C CA . LEU A 1 1013 ? 9.640 -15.347 -47.517 1.00 91.56 1013 LEU A CA 1
ATOM 7986 C C . LEU A 1 1013 ? 10.714 -16.191 -48.217 1.00 91.56 1013 LEU A C 1
ATOM 7988 O O . LEU A 1 1013 ? 11.897 -15.872 -48.131 1.00 91.56 1013 LEU A O 1
ATOM 7992 N N . ARG A 1 1014 ? 10.322 -17.255 -48.933 1.00 92.06 1014 ARG A N 1
ATOM 7993 C CA . ARG A 1 1014 ? 11.258 -18.085 -49.715 1.00 92.06 1014 ARG A CA 1
ATOM 7994 C C . ARG A 1 1014 ? 11.880 -17.332 -50.893 1.00 92.06 1014 ARG A C 1
ATOM 7996 O O . ARG A 1 1014 ? 13.000 -17.650 -51.284 1.00 92.06 1014 ARG A O 1
ATOM 8003 N N . LEU A 1 1015 ? 11.170 -16.364 -51.476 1.00 89.12 1015 LEU A N 1
ATOM 8004 C CA . LEU A 1 1015 ? 11.657 -15.595 -52.625 1.00 89.12 1015 LEU A CA 1
ATOM 8005 C C . LEU A 1 1015 ? 12.615 -14.479 -52.204 1.00 89.12 1015 LEU A C 1
ATOM 8007 O O . LEU A 1 1015 ? 13.700 -14.378 -52.782 1.00 89.12 1015 LEU A O 1
ATOM 8011 N N . PHE A 1 1016 ? 12.218 -13.682 -51.208 1.00 84.00 1016 PHE A N 1
ATOM 8012 C CA . PHE A 1 1016 ? 13.025 -12.643 -50.571 1.00 84.00 1016 PHE A CA 1
ATOM 8013 C C . PHE A 1 1016 ? 12.693 -12.674 -49.076 1.00 84.00 1016 PHE A C 1
ATOM 8015 O O . PHE A 1 1016 ? 11.560 -12.391 -48.696 1.00 84.00 1016 PHE A O 1
ATOM 8022 N N . GLY A 1 1017 ? 13.649 -13.056 -48.227 1.00 84.38 1017 GLY A N 1
ATOM 8023 C CA . GLY A 1 1017 ? 13.460 -13.143 -46.774 1.00 84.38 1017 GLY A CA 1
ATOM 8024 C C . GLY A 1 1017 ? 13.335 -11.762 -46.132 1.00 84.38 1017 GLY A C 1
ATOM 8025 O O . GLY A 1 1017 ? 14.275 -11.288 -45.504 1.00 84.38 1017 GLY A O 1
ATOM 8026 N N . THR A 1 1018 ? 12.207 -11.093 -46.349 1.00 86.94 1018 THR A N 1
ATOM 8027 C CA . THR A 1 1018 ? 11.941 -9.715 -45.934 1.00 86.94 1018 THR A CA 1
ATOM 8028 C C . THR A 1 1018 ? 11.128 -9.650 -44.645 1.00 86.94 1018 THR A C 1
ATOM 8030 O O . THR A 1 1018 ? 10.296 -10.515 -44.349 1.00 86.94 1018 THR A O 1
ATOM 8033 N N . ASP A 1 1019 ? 11.302 -8.550 -43.914 1.00 85.19 1019 ASP A N 1
ATOM 8034 C CA . ASP A 1 1019 ? 10.564 -8.283 -42.677 1.00 85.19 1019 ASP A CA 1
ATOM 8035 C C . ASP A 1 1019 ? 9.051 -8.159 -42.912 1.00 85.19 1019 ASP A C 1
ATOM 8037 O O . ASP A 1 1019 ? 8.250 -8.529 -42.056 1.00 85.19 1019 ASP A O 1
ATOM 8041 N N . GLU A 1 1020 ? 8.630 -7.670 -44.081 1.00 86.81 1020 GLU A N 1
ATOM 8042 C CA . GLU A 1 1020 ? 7.213 -7.531 -44.435 1.00 86.81 1020 GLU A CA 1
ATOM 8043 C C . GLU A 1 1020 ? 6.511 -8.892 -44.530 1.00 86.81 1020 GLU A C 1
ATOM 8045 O O . GLU A 1 1020 ? 5.438 -9.080 -43.953 1.00 86.81 1020 GLU A O 1
ATOM 8050 N N . ALA A 1 1021 ? 7.139 -9.870 -45.188 1.00 87.38 1021 ALA A N 1
ATOM 8051 C CA . ALA A 1 1021 ? 6.586 -11.213 -45.306 1.00 87.38 1021 ALA A CA 1
ATOM 8052 C C . ALA A 1 1021 ? 6.596 -11.951 -43.950 1.00 87.38 1021 ALA A C 1
ATOM 8054 O O . ALA A 1 1021 ? 5.638 -12.651 -43.623 1.00 87.38 1021 ALA A O 1
ATOM 8055 N N . MET A 1 1022 ? 7.620 -11.727 -43.115 1.00 88.50 1022 MET A N 1
ATOM 8056 C CA . MET A 1 1022 ? 7.701 -12.278 -41.753 1.00 88.50 1022 MET A CA 1
ATOM 8057 C C . MET A 1 1022 ? 6.604 -11.716 -40.842 1.00 88.50 1022 MET A C 1
ATOM 8059 O O . MET A 1 1022 ? 5.925 -12.461 -40.132 1.00 88.50 1022 MET A O 1
ATOM 8063 N N . ASN A 1 1023 ? 6.389 -10.402 -40.897 1.00 89.38 1023 ASN A N 1
ATOM 8064 C CA . ASN A 1 1023 ? 5.307 -9.748 -40.171 1.00 89.38 1023 ASN A CA 1
ATOM 8065 C C . ASN A 1 1023 ? 3.935 -10.242 -40.648 1.00 89.38 1023 ASN A C 1
ATOM 8067 O O . ASN A 1 1023 ? 3.049 -10.436 -39.817 1.00 89.38 1023 ASN A O 1
ATOM 8071 N N . GLY A 1 1024 ? 3.772 -10.503 -41.950 1.00 87.75 1024 GLY A N 1
ATOM 8072 C CA . GLY A 1 1024 ? 2.572 -11.124 -42.513 1.00 87.75 1024 GLY A CA 1
ATOM 8073 C C . GLY A 1 1024 ? 2.261 -12.492 -41.898 1.00 87.75 1024 GLY A C 1
ATOM 8074 O O . GLY A 1 1024 ? 1.137 -12.718 -41.453 1.00 87.75 1024 GLY A O 1
ATOM 8075 N N . VAL A 1 1025 ? 3.261 -13.377 -41.771 1.00 91.00 1025 VAL A N 1
ATOM 8076 C CA . VAL A 1 1025 ? 3.098 -14.678 -41.086 1.00 91.00 1025 VAL A CA 1
ATOM 8077 C C . VAL A 1 1025 ? 2.651 -14.490 -39.635 1.00 91.00 1025 VAL A C 1
ATOM 8079 O O . VAL A 1 1025 ? 1.669 -15.100 -39.211 1.00 91.00 1025 VAL A O 1
ATOM 8082 N N . ARG A 1 1026 ? 3.309 -13.596 -38.888 1.00 90.94 1026 ARG A N 1
ATOM 8083 C CA . ARG A 1 1026 ? 2.954 -13.335 -37.484 1.00 90.94 1026 ARG A CA 1
ATOM 8084 C C . ARG A 1 1026 ? 1.524 -12.807 -37.339 1.00 90.94 1026 ARG A C 1
ATOM 8086 O O . ARG A 1 1026 ? 0.791 -13.236 -36.452 1.00 90.94 1026 ARG A O 1
ATOM 8093 N N . GLN A 1 1027 ? 1.098 -11.908 -38.228 1.00 89.69 1027 GLN A N 1
ATOM 8094 C CA . GLN A 1 1027 ? -0.269 -11.376 -38.233 1.00 89.69 1027 GLN A CA 1
ATOM 8095 C C . GLN A 1 1027 ? -1.317 -12.472 -38.459 1.00 89.69 1027 GLN A C 1
ATOM 8097 O O . GLN A 1 1027 ? -2.372 -12.450 -37.822 1.00 89.69 1027 GLN A O 1
ATOM 8102 N N . VAL A 1 1028 ? -1.025 -13.445 -39.326 1.00 92.88 1028 VAL A N 1
ATOM 8103 C CA . VAL A 1 1028 ? -1.902 -14.597 -39.567 1.00 92.88 1028 VAL A CA 1
ATOM 8104 C C . VAL A 1 1028 ? -2.028 -15.474 -38.317 1.00 92.88 1028 VAL A C 1
ATOM 8106 O O . VAL A 1 1028 ? -3.142 -15.853 -37.951 1.00 92.88 1028 VAL A O 1
ATOM 8109 N N . GLU A 1 1029 ? -0.921 -15.766 -37.633 1.00 89.44 1029 GLU A N 1
ATOM 8110 C CA . GLU A 1 1029 ? -0.923 -16.568 -36.400 1.00 89.44 1029 GLU A CA 1
ATOM 8111 C C . GLU A 1 1029 ? -1.687 -15.879 -35.261 1.00 89.44 1029 GLU A C 1
ATOM 8113 O O . GLU A 1 1029 ? -2.516 -16.502 -34.593 1.00 89.44 1029 GLU A O 1
ATOM 8118 N N . GLU A 1 1030 ? -1.477 -14.574 -35.080 1.00 89.06 1030 GLU A N 1
ATOM 8119 C CA . GLU A 1 1030 ? -2.202 -13.777 -34.089 1.00 89.06 1030 GLU A CA 1
ATOM 8120 C C . GLU A 1 1030 ? -3.709 -13.728 -34.379 1.00 89.06 1030 GLU A C 1
ATOM 8122 O O . GLU A 1 1030 ? -4.524 -13.888 -33.466 1.00 89.06 1030 GLU A O 1
ATOM 8127 N N . ALA A 1 1031 ? -4.099 -13.514 -35.640 1.00 88.38 1031 ALA A N 1
ATOM 8128 C CA . ALA A 1 1031 ? -5.504 -13.477 -36.036 1.00 88.38 1031 ALA A CA 1
ATOM 8129 C C . ALA A 1 1031 ? -6.186 -14.839 -35.826 1.00 88.38 1031 ALA A C 1
ATOM 8131 O O . ALA A 1 1031 ? -7.291 -14.899 -35.280 1.00 88.38 1031 ALA A O 1
ATOM 8132 N N . ARG A 1 1032 ? -5.491 -15.937 -36.153 1.00 90.38 1032 ARG A N 1
ATOM 8133 C CA . ARG A 1 1032 ? -5.951 -17.307 -35.891 1.00 90.38 1032 ARG A CA 1
ATOM 8134 C C . ARG A 1 1032 ? -6.163 -17.562 -34.398 1.00 90.38 1032 ARG A C 1
ATOM 8136 O O . ARG A 1 1032 ? -7.199 -18.103 -34.014 1.00 90.38 1032 ARG A O 1
ATOM 8143 N N . ALA A 1 1033 ? -5.209 -17.164 -33.556 1.00 87.62 1033 ALA A N 1
ATOM 8144 C CA . ALA A 1 1033 ? -5.304 -17.339 -32.108 1.00 87.62 1033 ALA A CA 1
ATOM 8145 C C . ALA A 1 1033 ? -6.474 -16.543 -31.506 1.00 87.62 1033 ALA A C 1
ATOM 8147 O O . ALA A 1 1033 ? -7.199 -17.062 -30.655 1.00 87.62 1033 ALA A O 1
ATOM 8148 N N . ARG A 1 1034 ? -6.704 -15.310 -31.980 1.00 86.88 1034 ARG A N 1
ATOM 8149 C CA . ARG A 1 1034 ? -7.835 -14.473 -31.544 1.00 86.88 1034 ARG A CA 1
ATOM 8150 C C . ARG A 1 1034 ? -9.186 -15.085 -31.916 1.00 86.88 1034 ARG A C 1
ATOM 8152 O O . ARG A 1 1034 ? -10.061 -15.155 -31.056 1.00 86.88 1034 ARG A O 1
ATOM 8159 N N . ASP A 1 1035 ? -9.350 -15.563 -33.149 1.00 87.25 1035 ASP A N 1
ATOM 8160 C CA . ASP A 1 1035 ? -10.605 -16.198 -33.581 1.00 87.25 1035 ASP A CA 1
ATOM 8161 C C . ASP A 1 1035 ? -10.868 -17.517 -32.826 1.00 87.25 1035 ASP A C 1
ATOM 8163 O O . ASP A 1 1035 ? -12.011 -17.798 -32.463 1.00 87.25 1035 ASP A O 1
ATOM 8167 N N . LEU A 1 1036 ? -9.830 -18.308 -32.527 1.00 86.12 1036 LEU A N 1
ATOM 8168 C CA . LEU A 1 1036 ? -9.969 -19.528 -31.721 1.00 86.12 1036 LEU A CA 1
ATOM 8169 C C . LEU A 1 1036 ? -10.360 -19.211 -30.267 1.00 86.12 1036 LEU A C 1
ATOM 8171 O O . LEU A 1 1036 ? -11.248 -19.856 -29.710 1.00 86.12 1036 LEU A O 1
ATOM 8175 N N . ALA A 1 1037 ? -9.746 -18.188 -29.666 1.00 84.81 1037 ALA A N 1
ATOM 8176 C CA . ALA A 1 1037 ? -10.070 -17.743 -28.313 1.00 84.81 1037 ALA A CA 1
ATOM 8177 C C . ALA A 1 1037 ? -11.503 -17.195 -28.207 1.00 84.81 1037 ALA A C 1
ATOM 8179 O O . ALA A 1 1037 ? -12.186 -17.463 -27.219 1.00 84.81 1037 ALA A O 1
ATOM 8180 N N . ALA A 1 1038 ? -11.978 -16.474 -29.228 1.00 84.00 1038 ALA A N 1
ATOM 8181 C CA . ALA A 1 1038 ? -13.356 -15.992 -29.287 1.00 84.00 1038 ALA A CA 1
ATOM 8182 C C . ALA A 1 1038 ? -14.362 -17.154 -29.323 1.00 84.00 1038 ALA A C 1
ATOM 8184 O O . ALA A 1 1038 ? -15.305 -17.165 -28.535 1.00 84.00 1038 ALA A O 1
ATOM 8185 N N . ARG A 1 1039 ? -14.112 -18.180 -30.150 1.00 83.31 1039 ARG A N 1
ATOM 8186 C CA . ARG A 1 1039 ? -14.961 -19.385 -30.212 1.00 83.31 1039 ARG A CA 1
ATOM 8187 C C . ARG A 1 1039 ? -14.983 -20.146 -28.886 1.00 83.31 1039 ARG A C 1
ATOM 8189 O O . ARG A 1 1039 ? -16.056 -20.486 -28.402 1.00 83.31 1039 ARG A O 1
ATOM 8196 N N . ALA A 1 1040 ? -13.825 -20.329 -28.252 1.00 84.06 1040 ALA A N 1
ATOM 8197 C CA . ALA A 1 1040 ? -13.745 -20.975 -26.942 1.00 84.06 1040 ALA A CA 1
ATOM 8198 C C . ALA A 1 1040 ? -14.470 -20.171 -25.842 1.00 84.06 1040 ALA A C 1
ATOM 8200 O O . ALA A 1 1040 ? -15.041 -20.748 -24.918 1.00 84.06 1040 ALA A O 1
ATOM 8201 N N . ALA A 1 1041 ? -14.465 -18.837 -25.922 1.00 80.25 1041 ALA A N 1
ATOM 8202 C CA . ALA A 1 1041 ? -15.225 -17.987 -25.008 1.00 80.25 1041 ALA A CA 1
ATOM 8203 C C . ALA A 1 1041 ? -16.742 -18.085 -25.252 1.00 80.25 1041 ALA A C 1
ATOM 8205 O O . ALA A 1 1041 ? -17.511 -18.098 -24.293 1.00 80.25 1041 ALA A O 1
ATOM 8206 N N . ASP A 1 1042 ? -17.176 -18.187 -26.510 1.00 80.75 1042 ASP A N 1
ATOM 8207 C CA . ASP A 1 1042 ? -18.581 -18.418 -26.868 1.00 80.75 1042 ASP A CA 1
ATOM 8208 C C . ASP A 1 1042 ? -19.087 -19.773 -26.361 1.00 80.75 1042 ASP A C 1
ATOM 8210 O O . ASP A 1 1042 ? -20.176 -19.847 -25.795 1.00 80.75 1042 ASP A O 1
ATOM 8214 N N . GLU A 1 1043 ? -18.285 -20.829 -26.498 1.00 83.31 1043 GLU A N 1
ATOM 8215 C CA . GLU A 1 1043 ? -18.599 -22.163 -25.972 1.00 83.31 1043 GLU A CA 1
ATOM 8216 C C . GLU A 1 1043 ? -18.734 -22.153 -24.445 1.00 83.31 1043 GLU A C 1
ATOM 8218 O O . GLU A 1 1043 ? -19.746 -22.608 -23.915 1.00 83.31 1043 GLU A O 1
ATOM 8223 N N . ARG A 1 1044 ? -17.793 -21.527 -23.725 1.00 82.88 1044 ARG A N 1
ATOM 8224 C CA . ARG A 1 1044 ? -17.875 -21.395 -22.258 1.00 82.88 1044 ARG A CA 1
ATOM 8225 C C . ARG A 1 1044 ? -19.112 -20.629 -21.806 1.00 82.88 1044 ARG A C 1
ATOM 8227 O O . ARG A 1 1044 ? -19.746 -21.029 -20.834 1.00 82.88 1044 ARG A O 1
ATOM 8234 N N . ARG A 1 1045 ? -19.473 -19.547 -22.507 1.00 82.12 1045 ARG A N 1
ATOM 8235 C CA . ARG A 1 1045 ? -20.695 -18.786 -22.206 1.00 82.12 1045 ARG A CA 1
ATOM 8236 C C . ARG A 1 1045 ? -21.938 -19.659 -22.355 1.00 82.12 1045 ARG A C 1
ATOM 8238 O O . ARG A 1 1045 ? -22.776 -19.659 -21.460 1.00 82.12 1045 ARG A O 1
ATOM 8245 N N . ARG A 1 1046 ? -22.015 -20.459 -23.422 1.00 82.00 1046 ARG A N 1
ATOM 8246 C CA . ARG A 1 1046 ? -23.119 -21.409 -23.634 1.00 82.00 1046 ARG A CA 1
ATOM 8247 C C . ARG A 1 1046 ? -23.171 -22.489 -22.553 1.00 82.00 1046 ARG A C 1
ATOM 8249 O O . ARG A 1 1046 ? -24.253 -22.781 -22.053 1.00 82.00 1046 ARG A O 1
ATOM 8256 N N . ASP A 1 1047 ? -22.028 -23.035 -22.144 1.00 85.00 1047 ASP A N 1
ATOM 8257 C CA . ASP A 1 1047 ? -21.962 -24.041 -21.076 1.00 85.00 1047 ASP A CA 1
ATOM 8258 C C . ASP A 1 1047 ? -22.392 -23.473 -19.714 1.00 85.00 1047 ASP A C 1
ATOM 8260 O O . ASP A 1 1047 ? -23.081 -24.136 -18.936 1.00 85.00 1047 ASP A O 1
ATOM 8264 N N . GLU A 1 1048 ? -21.992 -22.240 -19.405 1.00 86.94 1048 GLU A N 1
ATOM 8265 C CA . GLU A 1 1048 ? -22.394 -21.543 -18.182 1.00 86.94 1048 GLU A CA 1
ATOM 8266 C C . GLU A 1 1048 ? -23.890 -21.207 -18.182 1.00 86.94 1048 GLU A C 1
ATOM 8268 O O . GLU A 1 1048 ? -24.560 -21.411 -17.167 1.00 86.94 1048 GLU A O 1
ATOM 8273 N N . GLU A 1 1049 ? -24.431 -20.745 -19.311 1.00 86.19 1049 GLU A N 1
ATOM 8274 C CA . GLU A 1 1049 ? -25.867 -20.510 -19.493 1.00 86.19 1049 GLU A CA 1
ATOM 8275 C C . GLU A 1 1049 ? -26.670 -21.811 -19.350 1.00 86.19 1049 GLU A C 1
ATOM 8277 O O . GLU A 1 1049 ? -27.680 -21.832 -18.641 1.00 86.19 1049 GLU A O 1
ATOM 8282 N N . ALA A 1 1050 ? -26.188 -22.921 -19.916 1.00 88.25 1050 ALA A N 1
ATOM 8283 C CA . ALA A 1 1050 ? -26.816 -24.233 -19.778 1.00 88.25 1050 ALA A CA 1
ATOM 8284 C C . ALA A 1 1050 ? -26.832 -24.722 -18.319 1.00 88.25 1050 ALA A C 1
ATOM 8286 O O . ALA A 1 1050 ? -27.870 -25.178 -17.829 1.00 88.25 1050 ALA A O 1
ATOM 8287 N N . LYS A 1 1051 ? -25.718 -24.573 -17.587 1.00 89.69 1051 LYS A N 1
ATOM 8288 C CA . LYS A 1 1051 ? -25.637 -24.922 -16.156 1.00 89.69 1051 LYS A CA 1
ATOM 8289 C C . LYS A 1 1051 ? -26.570 -24.066 -15.303 1.00 89.69 1051 LYS A C 1
ATOM 8291 O O . LYS A 1 1051 ? -27.250 -24.595 -14.425 1.00 89.69 1051 LYS A O 1
ATOM 8296 N N . ARG A 1 1052 ? -26.643 -22.758 -15.573 1.00 88.38 1052 ARG A N 1
ATOM 8297 C CA . ARG A 1 1052 ? -27.576 -21.851 -14.882 1.00 88.38 1052 ARG A CA 1
ATOM 8298 C C . ARG A 1 1052 ? -29.026 -22.247 -15.140 1.00 88.38 1052 ARG A C 1
ATOM 8300 O O . ARG A 1 1052 ? -29.793 -22.348 -14.188 1.00 88.38 1052 ARG A O 1
ATOM 8307 N N . ALA A 1 1053 ? -29.387 -22.541 -16.388 1.00 88.31 1053 ALA A N 1
ATOM 8308 C CA . ALA A 1 1053 ? -30.732 -22.996 -16.735 1.00 88.31 1053 ALA A CA 1
ATOM 8309 C C . ALA A 1 1053 ? -31.092 -24.326 -16.048 1.00 88.31 1053 ALA A C 1
ATOM 8311 O O . ALA A 1 1053 ? -32.212 -24.492 -15.564 1.00 88.31 1053 ALA A O 1
ATOM 8312 N N . GLN A 1 1054 ? -30.147 -25.268 -15.958 1.00 91.75 1054 GLN A N 1
ATOM 8313 C CA . GLN A 1 1054 ? -30.351 -26.536 -15.255 1.00 91.75 1054 GLN A CA 1
ATOM 8314 C C . GLN A 1 1054 ? -30.571 -26.332 -13.749 1.00 91.75 1054 GLN A C 1
ATOM 8316 O O . GLN A 1 1054 ? -31.463 -26.955 -13.170 1.00 91.75 1054 GLN A O 1
ATOM 8321 N N . GLU A 1 1055 ? -29.801 -25.444 -13.122 1.00 91.44 1055 GLU A N 1
ATOM 8322 C CA . GLU A 1 1055 ? -29.927 -25.156 -11.693 1.00 91.44 1055 GLU A CA 1
ATOM 8323 C C . GLU A 1 1055 ? -31.240 -24.436 -11.360 1.00 91.44 1055 GLU A C 1
ATOM 8325 O O . GLU A 1 1055 ? -31.913 -24.799 -10.396 1.00 91.44 1055 GLU A O 1
ATOM 8330 N N . VAL A 1 1056 ? -31.670 -23.489 -12.202 1.00 93.12 1056 VAL A N 1
ATOM 8331 C CA . VAL A 1 1056 ? -32.989 -22.843 -12.079 1.00 93.12 1056 VAL A CA 1
ATOM 8332 C C . VAL A 1 1056 ? -34.103 -23.888 -12.154 1.00 93.12 1056 VAL A C 1
ATOM 8334 O O . VAL A 1 1056 ? -34.953 -23.932 -11.266 1.00 93.12 1056 VAL A O 1
ATOM 8337 N N . ARG A 1 1057 ? -34.063 -24.798 -13.139 1.00 92.88 1057 ARG A N 1
ATOM 8338 C CA . ARG A 1 1057 ? -35.043 -25.896 -13.257 1.00 92.88 1057 ARG A CA 1
ATOM 8339 C C . ARG A 1 1057 ? -35.067 -26.787 -12.015 1.00 92.88 1057 ARG A C 1
ATOM 8341 O O . ARG A 1 1057 ? -36.144 -27.150 -11.546 1.00 92.88 1057 ARG A O 1
ATOM 8348 N N . ARG A 1 1058 ? -33.896 -27.120 -11.461 1.00 96.31 1058 ARG A N 1
ATOM 8349 C CA . ARG A 1 1058 ? -33.773 -27.926 -10.236 1.00 96.31 1058 ARG A CA 1
ATOM 8350 C C . ARG A 1 1058 ? -34.419 -27.232 -9.036 1.00 96.31 1058 ARG A C 1
ATOM 8352 O O . ARG A 1 1058 ? -35.160 -27.872 -8.293 1.00 96.31 1058 ARG A O 1
ATOM 8359 N N . LEU A 1 1059 ? -34.157 -25.938 -8.854 1.00 95.81 1059 LEU A N 1
ATOM 8360 C CA . LEU A 1 1059 ? -34.693 -25.151 -7.741 1.00 95.81 1059 LEU A CA 1
ATOM 8361 C C . LEU A 1 1059 ? -36.203 -24.918 -7.868 1.00 95.81 1059 LEU A C 1
ATOM 8363 O O . LEU A 1 1059 ? -36.918 -25.048 -6.877 1.00 95.81 1059 LEU A O 1
ATOM 8367 N N . VAL A 1 1060 ? -36.705 -24.668 -9.081 1.00 94.62 1060 VAL A N 1
ATOM 8368 C CA . VAL A 1 1060 ? -38.149 -24.587 -9.361 1.00 94.62 1060 VAL A CA 1
ATOM 8369 C C . VAL A 1 1060 ? -38.840 -25.916 -9.045 1.00 94.62 1060 VAL A C 1
ATOM 8371 O O . VAL A 1 1060 ? -39.875 -25.926 -8.378 1.00 94.62 1060 VAL A O 1
ATOM 8374 N N . ALA A 1 1061 ? -38.259 -27.049 -9.456 1.00 94.56 1061 ALA A N 1
ATOM 8375 C CA . ALA A 1 1061 ? -38.793 -28.375 -9.141 1.00 94.56 1061 ALA A CA 1
ATOM 8376 C C . ALA A 1 1061 ? -38.786 -28.664 -7.629 1.00 94.56 1061 ALA A C 1
ATOM 8378 O O . ALA A 1 1061 ? -39.771 -29.173 -7.095 1.00 94.56 1061 ALA A O 1
ATOM 8379 N N . ALA A 1 1062 ? -37.714 -28.292 -6.922 1.00 92.75 1062 ALA A N 1
ATOM 8380 C CA . ALA A 1 1062 ? -37.631 -28.422 -5.468 1.00 92.75 1062 ALA A CA 1
ATOM 8381 C C . ALA A 1 1062 ? -38.673 -27.548 -4.747 1.00 92.75 1062 ALA A C 1
ATOM 8383 O O . ALA A 1 1062 ? -39.310 -28.011 -3.801 1.00 92.75 1062 ALA A O 1
ATOM 8384 N N . GLY A 1 1063 ? -38.888 -26.316 -5.221 1.00 93.81 1063 GLY A N 1
ATOM 8385 C CA . GLY A 1 1063 ? -39.917 -25.417 -4.701 1.00 93.81 1063 GLY A CA 1
ATOM 8386 C C . GLY A 1 1063 ? -41.327 -25.979 -4.878 1.00 93.81 1063 GLY A C 1
ATOM 8387 O O . GLY A 1 1063 ? -42.115 -25.955 -3.934 1.00 93.81 1063 GLY A O 1
ATOM 8388 N N . ARG A 1 1064 ? -41.627 -26.565 -6.045 1.00 92.44 1064 ARG A N 1
ATOM 8389 C CA . ARG A 1 1064 ? -42.900 -27.265 -6.300 1.00 92.44 1064 ARG A CA 1
ATOM 8390 C C . ARG A 1 1064 ? -43.095 -28.464 -5.378 1.00 92.44 1064 ARG A C 1
ATOM 8392 O O . ARG A 1 1064 ? -44.103 -28.533 -4.689 1.00 92.44 1064 ARG A O 1
ATOM 8399 N N . ALA A 1 1065 ? -42.099 -29.342 -5.274 1.00 93.69 1065 ALA A N 1
ATOM 8400 C CA . ALA A 1 1065 ? -42.180 -30.511 -4.401 1.00 93.69 1065 ALA A CA 1
ATOM 8401 C C . ALA A 1 1065 ? -42.373 -30.130 -2.919 1.00 93.69 1065 ALA A C 1
ATOM 8403 O O . ALA A 1 1065 ? -43.091 -30.810 -2.188 1.00 93.69 1065 ALA A O 1
ATOM 8404 N N . ALA A 1 1066 ? -41.758 -29.034 -2.463 1.00 92.31 1066 ALA A N 1
ATOM 8405 C CA . ALA A 1 1066 ? -41.966 -28.519 -1.112 1.00 92.31 1066 ALA A CA 1
ATOM 8406 C C . ALA A 1 1066 ? -43.387 -27.959 -0.908 1.00 92.31 1066 ALA A C 1
ATOM 8408 O O . ALA A 1 1066 ? -43.963 -28.151 0.164 1.00 92.31 1066 ALA A O 1
ATOM 8409 N N . MET A 1 1067 ? -43.972 -27.324 -1.931 1.00 90.75 1067 MET A N 1
ATOM 8410 C CA . MET A 1 1067 ? -45.374 -26.886 -1.915 1.00 90.75 1067 MET A CA 1
ATOM 8411 C C . MET A 1 1067 ? -46.341 -28.064 -1.824 1.00 90.75 1067 MET A C 1
ATOM 8413 O O . MET A 1 1067 ? -47.240 -28.031 -0.985 1.00 90.75 1067 MET A O 1
ATOM 8417 N N . ASP A 1 1068 ? -46.116 -29.114 -2.616 1.00 90.31 1068 ASP A N 1
ATOM 8418 C CA . ASP A 1 1068 ? -46.952 -30.323 -2.629 1.00 90.31 1068 ASP A CA 1
ATOM 8419 C C . ASP A 1 1068 ? -46.926 -31.059 -1.279 1.00 90.31 1068 ASP A C 1
ATOM 8421 O O . ASP A 1 1068 ? -47.888 -31.715 -0.890 1.00 90.31 1068 ASP A O 1
ATOM 8425 N N . GLN A 1 1069 ? -45.832 -30.914 -0.528 1.00 91.12 1069 GLN A N 1
ATOM 8426 C CA . GLN A 1 1069 ? -45.645 -31.507 0.798 1.00 91.12 1069 GLN A CA 1
ATOM 8427 C C . GLN A 1 1069 ? -46.086 -30.590 1.953 1.00 91.12 1069 GLN A C 1
ATOM 8429 O O . GLN A 1 1069 ? -45.851 -30.922 3.114 1.00 91.12 1069 GLN A O 1
ATOM 8434 N N . GLY A 1 1070 ? -46.666 -29.418 1.667 1.00 89.00 1070 GLY A N 1
ATOM 8435 C CA . GLY A 1 1070 ? -47.078 -28.444 2.687 1.00 89.00 1070 GLY A CA 1
ATOM 8436 C C . GLY A 1 1070 ? -45.917 -27.755 3.422 1.00 89.00 1070 GLY A C 1
ATOM 8437 O O . GLY A 1 1070 ? -46.128 -27.050 4.407 1.00 89.00 1070 GLY A O 1
ATOM 8438 N N . ARG A 1 1071 ? -44.672 -27.921 2.954 1.00 91.75 1071 ARG A N 1
ATOM 8439 C CA . ARG A 1 1071 ? -43.467 -27.307 3.537 1.00 91.75 1071 ARG A CA 1
ATOM 8440 C C . ARG A 1 1071 ? -43.257 -25.904 2.971 1.00 91.75 1071 ARG A C 1
ATOM 8442 O O . ARG A 1 1071 ? -42.324 -25.645 2.212 1.00 91.75 1071 ARG A O 1
ATOM 8449 N N . HIS A 1 1072 ? -44.142 -24.981 3.343 1.00 91.38 1072 HIS A N 1
ATOM 8450 C CA . HIS A 1 1072 ? -44.200 -23.641 2.748 1.00 91.38 1072 HIS A CA 1
ATOM 8451 C C . HIS A 1 1072 ? -42.922 -22.805 2.958 1.00 91.38 1072 HIS A C 1
ATOM 8453 O O . HIS A 1 1072 ? -42.538 -22.049 2.070 1.00 91.38 1072 HIS A O 1
ATOM 8459 N N . ASP A 1 1073 ? -42.211 -22.975 4.076 1.00 90.88 1073 ASP A N 1
ATOM 8460 C CA . ASP A 1 1073 ? -40.925 -22.299 4.315 1.00 90.88 1073 ASP A CA 1
ATOM 8461 C C . ASP A 1 1073 ? -39.791 -22.806 3.407 1.00 90.88 1073 ASP A C 1
ATOM 8463 O O . ASP A 1 1073 ? -38.956 -22.023 2.950 1.00 90.88 1073 ASP A O 1
ATOM 8467 N N . ASP A 1 1074 ? -39.764 -24.107 3.112 1.00 88.75 1074 ASP A N 1
ATOM 8468 C CA . ASP A 1 1074 ? -38.787 -24.709 2.197 1.00 88.75 1074 ASP A CA 1
ATOM 8469 C C . ASP A 1 1074 ? -39.061 -24.287 0.750 1.00 88.75 1074 ASP A C 1
ATOM 8471 O O . ASP A 1 1074 ? -38.127 -23.985 0.004 1.00 88.75 1074 ASP A O 1
ATOM 8475 N N . ALA A 1 1075 ? -40.341 -24.197 0.379 1.00 91.88 1075 ALA A N 1
ATOM 8476 C CA . ALA A 1 1075 ? -40.770 -23.725 -0.930 1.00 91.88 1075 ALA A CA 1
ATOM 8477 C C . ALA A 1 1075 ? -40.356 -22.271 -1.190 1.00 91.88 1075 ALA A C 1
ATOM 8479 O O . ALA A 1 1075 ? -39.787 -21.979 -2.242 1.00 91.88 1075 ALA A O 1
ATOM 8480 N N . VAL A 1 1076 ? -40.581 -21.371 -0.223 1.00 93.56 1076 VAL A N 1
ATOM 8481 C CA . VAL A 1 1076 ? -40.152 -19.965 -0.330 1.00 93.56 1076 VAL A CA 1
ATOM 8482 C C . VAL A 1 1076 ? -38.637 -19.886 -0.527 1.00 93.56 1076 VAL A C 1
ATOM 8484 O O . VAL A 1 1076 ? -38.191 -19.239 -1.468 1.00 93.56 1076 VAL A O 1
ATOM 8487 N N . ARG A 1 1077 ? -37.842 -20.624 0.263 1.00 93.88 1077 ARG A N 1
ATOM 8488 C CA . ARG A 1 1077 ? -36.373 -20.636 0.118 1.00 93.88 1077 ARG A CA 1
ATOM 8489 C C . ARG A 1 1077 ? -35.905 -21.140 -1.249 1.00 93.88 1077 ARG A C 1
ATOM 8491 O O . ARG A 1 1077 ? -34.981 -20.568 -1.826 1.00 93.88 1077 ARG A O 1
ATOM 8498 N N . ALA A 1 1078 ? -36.522 -22.198 -1.774 1.00 92.00 1078 ALA A N 1
ATOM 8499 C CA . ALA A 1 1078 ? -36.163 -22.759 -3.076 1.00 92.00 1078 ALA A CA 1
ATOM 8500 C C . ALA A 1 1078 ? -36.509 -21.809 -4.239 1.00 92.00 1078 ALA A C 1
ATOM 8502 O O . ALA A 1 1078 ? -35.686 -21.618 -5.137 1.00 92.00 1078 ALA A O 1
ATOM 8503 N N . PHE A 1 1079 ? -37.678 -21.159 -4.205 1.00 93.50 1079 PHE A N 1
ATOM 8504 C CA . PHE A 1 1079 ? -38.067 -20.180 -5.225 1.00 93.50 1079 PHE A CA 1
ATOM 8505 C C . PHE A 1 1079 ? -37.313 -18.847 -5.105 1.00 93.50 1079 PHE A C 1
ATOM 8507 O O . PHE A 1 1079 ? -36.995 -18.246 -6.128 1.00 93.50 1079 PHE A O 1
ATOM 8514 N N . GLU A 1 1080 ? -36.945 -18.405 -3.899 1.00 93.06 1080 GLU A N 1
ATOM 8515 C CA . GLU A 1 1080 ? -36.049 -17.255 -3.705 1.00 93.06 1080 GLU A CA 1
ATOM 8516 C C . GLU A 1 1080 ? -34.661 -17.529 -4.297 1.00 93.06 1080 GLU A C 1
ATOM 8518 O O . GLU A 1 1080 ? -34.128 -16.695 -5.029 1.00 93.06 1080 GLU A O 1
ATOM 8523 N N . ALA A 1 1081 ? -34.099 -18.720 -4.060 1.00 91.44 1081 ALA A N 1
ATOM 8524 C CA . ALA A 1 1081 ? -32.829 -19.127 -4.659 1.00 91.44 1081 ALA A CA 1
ATOM 8525 C C . ALA A 1 1081 ? -32.906 -19.184 -6.198 1.00 91.44 1081 ALA A C 1
ATOM 8527 O O . ALA A 1 1081 ? -31.984 -18.730 -6.877 1.00 91.44 1081 ALA A O 1
ATOM 8528 N N . ALA A 1 1082 ? -34.020 -19.672 -6.759 1.00 92.12 1082 ALA A N 1
ATOM 8529 C CA . ALA A 1 1082 ? -34.259 -19.636 -8.202 1.00 92.12 1082 ALA A CA 1
ATOM 8530 C C . ALA A 1 1082 ? -34.387 -18.194 -8.732 1.00 92.12 1082 ALA A C 1
ATOM 8532 O O . ALA A 1 1082 ? -33.859 -17.886 -9.799 1.00 92.12 1082 ALA A O 1
ATOM 8533 N N . SER A 1 1083 ? -35.013 -17.290 -7.970 1.00 91.75 1083 SER A N 1
ATOM 8534 C CA . SER A 1 1083 ? -35.201 -15.881 -8.348 1.00 91.75 1083 SER A CA 1
ATOM 8535 C C . SER A 1 1083 ? -33.899 -15.087 -8.355 1.00 91.75 1083 SER A C 1
ATOM 8537 O O . SER A 1 1083 ? -33.815 -14.075 -9.044 1.00 91.75 1083 SER A O 1
ATOM 8539 N N . VAL A 1 1084 ? -32.877 -15.525 -7.618 1.00 93.06 1084 VAL A N 1
ATOM 8540 C CA . VAL A 1 1084 ? -31.528 -14.944 -7.704 1.00 93.06 1084 VAL A CA 1
ATOM 8541 C C . VAL A 1 1084 ? -30.850 -15.323 -9.025 1.00 93.06 1084 VAL A C 1
ATOM 8543 O O . VAL A 1 1084 ? -30.120 -14.513 -9.594 1.00 93.06 1084 VAL A O 1
ATOM 8546 N N . LEU A 1 1085 ? -31.092 -16.538 -9.525 1.00 89.00 1085 LEU A N 1
ATOM 8547 C CA . LEU A 1 1085 ? -30.473 -17.050 -10.750 1.00 89.00 1085 LEU A CA 1
ATOM 8548 C C . LEU A 1 1085 ? -31.227 -16.645 -12.025 1.00 89.00 1085 LEU A C 1
ATOM 8550 O O . LEU A 1 1085 ? -30.590 -16.419 -13.053 1.00 89.00 1085 LEU A O 1
ATOM 8554 N N . ALA A 1 1086 ? -32.555 -16.528 -11.960 1.00 88.50 1086 ALA A N 1
ATOM 8555 C CA . ALA A 1 1086 ? -33.410 -16.092 -13.061 1.00 88.50 1086 ALA A CA 1
ATOM 8556 C C . ALA A 1 1086 ? -34.531 -15.164 -12.545 1.00 88.50 1086 ALA A C 1
ATOM 8558 O O . ALA A 1 1086 ? -35.683 -15.581 -12.413 1.00 88.50 1086 ALA A O 1
ATOM 8559 N N . PRO A 1 1087 ? -34.213 -13.890 -12.247 1.00 87.50 1087 PRO A N 1
ATOM 8560 C CA . PRO A 1 1087 ? -35.159 -12.947 -11.650 1.00 87.50 1087 PRO A CA 1
ATOM 8561 C C . PRO A 1 1087 ? -36.321 -12.572 -12.565 1.00 87.50 1087 PRO A C 1
ATOM 8563 O O . PRO A 1 1087 ? -37.308 -12.050 -12.064 1.00 87.50 1087 PRO A O 1
ATOM 8566 N N . ASP A 1 1088 ? -36.218 -12.819 -13.873 1.00 87.62 1088 ASP A N 1
ATOM 8567 C CA . ASP A 1 1088 ? -37.250 -12.505 -14.866 1.00 87.62 1088 ASP A CA 1
ATOM 8568 C C . ASP A 1 1088 ? -38.039 -13.715 -15.360 1.00 87.62 1088 ASP A C 1
ATOM 8570 O O . ASP A 1 1088 ? -38.969 -13.552 -16.149 1.00 87.62 1088 ASP A O 1
ATOM 8574 N N . ASP A 1 1089 ? -37.724 -14.907 -14.854 1.00 89.81 1089 ASP A N 1
ATOM 8575 C CA . ASP A 1 1089 ? -38.458 -16.113 -15.204 1.00 89.81 1089 ASP A CA 1
ATOM 8576 C C . ASP A 1 1089 ? -39.890 -16.050 -14.623 1.00 89.81 1089 ASP A C 1
ATOM 8578 O O . ASP A 1 1089 ? -40.067 -15.923 -13.401 1.00 89.81 1089 ASP A O 1
ATOM 8582 N N . PRO A 1 1090 ? -40.936 -16.104 -15.472 1.00 88.25 1090 PRO A N 1
ATOM 8583 C CA . PRO A 1 1090 ? -42.321 -16.023 -15.021 1.00 88.25 1090 PRO A CA 1
ATOM 8584 C C . PRO A 1 1090 ? -42.711 -17.199 -14.116 1.00 88.25 1090 PRO A C 1
ATOM 8586 O O . PRO A 1 1090 ? -43.531 -17.023 -13.214 1.00 88.25 1090 PRO A O 1
ATOM 8589 N N . GLU A 1 1091 ? -42.109 -18.376 -14.312 1.00 88.19 1091 GLU A N 1
ATOM 8590 C CA . GLU A 1 1091 ? -42.373 -19.582 -13.526 1.00 88.19 1091 GLU A CA 1
ATOM 8591 C C . GLU A 1 1091 ? -41.840 -19.429 -12.095 1.00 88.19 1091 GLU A C 1
ATOM 8593 O O . GLU A 1 1091 ? -42.517 -19.789 -11.129 1.00 88.19 1091 GLU A O 1
ATOM 8598 N N . VAL A 1 1092 ? -40.668 -18.805 -11.948 1.00 92.12 1092 VAL A N 1
ATOM 8599 C CA . VAL A 1 1092 ? -40.049 -18.504 -10.651 1.00 92.12 1092 VAL A CA 1
ATOM 8600 C C . VAL A 1 1092 ? -40.839 -17.437 -9.889 1.00 92.12 1092 VAL A C 1
ATOM 8602 O O . VAL A 1 1092 ? -41.123 -17.617 -8.702 1.00 92.12 1092 VAL A O 1
ATOM 8605 N N . LYS A 1 1093 ? -41.257 -16.353 -10.562 1.00 90.31 1093 LYS A N 1
ATOM 8606 C CA . LYS A 1 1093 ? -42.089 -15.294 -9.953 1.00 90.31 1093 LYS A CA 1
ATOM 8607 C C . LYS A 1 1093 ? -43.435 -15.841 -9.475 1.00 90.31 1093 LYS A C 1
ATOM 8609 O O . LYS A 1 1093 ? -43.851 -15.556 -8.351 1.00 90.31 1093 LYS A O 1
ATOM 8614 N N . ALA A 1 1094 ? -44.099 -16.642 -10.310 1.00 90.06 1094 ALA A N 1
ATOM 8615 C CA . ALA A 1 1094 ? -45.370 -17.270 -9.968 1.00 90.06 1094 ALA A CA 1
ATOM 8616 C C . ALA A 1 1094 ? -45.218 -18.269 -8.809 1.00 90.06 1094 ALA A C 1
ATOM 8618 O O . ALA A 1 1094 ? -46.023 -18.249 -7.876 1.00 90.06 1094 ALA A O 1
ATOM 8619 N N . GLY A 1 1095 ? -44.164 -19.094 -8.828 1.00 88.44 1095 GLY A N 1
ATOM 8620 C CA . GLY A 1 1095 ? -43.857 -20.050 -7.763 1.00 88.44 1095 GLY A CA 1
ATOM 8621 C C . GLY A 1 1095 ? -43.599 -19.379 -6.412 1.00 88.44 1095 GLY A C 1
ATOM 8622 O O . GLY A 1 1095 ? -44.177 -19.787 -5.403 1.00 88.44 1095 GLY A O 1
ATOM 8623 N N . LEU A 1 1096 ? -42.811 -18.298 -6.392 1.00 92.44 1096 LEU A N 1
ATOM 8624 C CA . LEU A 1 1096 ? -42.535 -17.535 -5.173 1.00 92.44 1096 LEU A CA 1
ATOM 8625 C C . LEU A 1 1096 ? -43.800 -16.873 -4.606 1.00 92.44 1096 LEU A C 1
ATOM 8627 O O . LEU A 1 1096 ? -44.059 -16.961 -3.405 1.00 92.44 1096 LEU A O 1
ATOM 8631 N N . ALA A 1 1097 ? -44.614 -16.249 -5.463 1.00 90.25 1097 ALA A N 1
ATOM 8632 C CA . ALA A 1 1097 ? -45.871 -15.628 -5.048 1.00 90.25 1097 ALA A CA 1
ATOM 8633 C C . ALA A 1 1097 ? -46.849 -16.657 -4.453 1.00 90.25 1097 ALA A C 1
ATOM 8635 O O . ALA A 1 1097 ? -47.426 -16.420 -3.388 1.00 90.25 1097 ALA A O 1
ATOM 8636 N N . ALA A 1 1098 ? -46.987 -17.823 -5.094 1.00 87.75 1098 ALA A N 1
ATOM 8637 C CA . ALA A 1 1098 ? -47.821 -18.916 -4.602 1.00 87.75 1098 ALA A CA 1
ATOM 8638 C C . ALA A 1 1098 ? -47.318 -19.466 -3.254 1.00 87.75 1098 ALA A C 1
ATOM 8640 O O . ALA A 1 1098 ? -48.121 -19.696 -2.346 1.00 87.75 1098 ALA A O 1
ATOM 8641 N N . ALA A 1 1099 ? -46.000 -19.621 -3.089 1.00 90.69 1099 ALA A N 1
ATOM 8642 C CA . ALA A 1 1099 ? -45.400 -20.102 -1.847 1.00 90.69 1099 ALA A CA 1
ATOM 8643 C C . ALA A 1 1099 ? -45.598 -19.131 -0.673 1.00 90.69 1099 ALA A C 1
ATOM 8645 O O . ALA A 1 1099 ? -45.977 -19.552 0.423 1.00 90.69 1099 ALA A O 1
ATOM 8646 N N . LEU A 1 1100 ? -45.433 -17.825 -0.905 1.00 91.25 1100 LEU A N 1
ATOM 8647 C CA . LEU A 1 1100 ? -45.696 -16.793 0.102 1.00 91.25 1100 LEU A CA 1
ATOM 8648 C C . LEU A 1 1100 ? -47.179 -16.735 0.491 1.00 91.25 1100 LEU A C 1
ATOM 8650 O O . LEU A 1 1100 ? -47.502 -16.610 1.674 1.00 91.25 1100 LEU A O 1
ATOM 8654 N N . GLN A 1 1101 ? -48.087 -16.872 -0.478 1.00 87.88 1101 GLN A N 1
ATOM 8655 C CA . GLN A 1 1101 ? -49.524 -16.886 -0.209 1.00 87.88 1101 GLN A CA 1
ATOM 8656 C C . GLN A 1 1101 ? -49.946 -18.128 0.589 1.00 87.88 1101 GLN A C 1
ATOM 8658 O O . GLN A 1 1101 ? -50.745 -18.013 1.519 1.00 87.88 1101 GLN A O 1
ATOM 8663 N N . ALA A 1 1102 ? -49.396 -19.303 0.271 1.00 84.12 1102 ALA A N 1
ATOM 8664 C CA . ALA A 1 1102 ? -49.658 -20.531 1.017 1.00 84.12 1102 ALA A CA 1
ATOM 8665 C C . ALA A 1 1102 ? -49.128 -20.449 2.457 1.00 84.12 1102 ALA A C 1
ATOM 8667 O O . ALA A 1 1102 ? -49.852 -20.780 3.396 1.00 84.12 1102 ALA A O 1
ATOM 8668 N N . LYS A 1 1103 ? -47.926 -19.888 2.651 1.00 88.31 1103 LYS A N 1
ATOM 8669 C CA . LYS A 1 1103 ? -47.374 -19.601 3.982 1.00 88.31 1103 LYS A CA 1
ATOM 8670 C C . LYS A 1 1103 ? -48.267 -18.651 4.791 1.00 88.31 1103 LYS A C 1
ATOM 8672 O O . LYS A 1 1103 ? -48.519 -18.899 5.966 1.00 88.31 1103 LYS A O 1
ATOM 8677 N N . ALA A 1 1104 ? -48.780 -17.589 4.169 1.00 82.62 1104 ALA A N 1
ATOM 8678 C CA . ALA A 1 1104 ? -49.670 -16.633 4.832 1.00 82.62 1104 ALA A CA 1
ATOM 8679 C C . ALA A 1 1104 ? -51.023 -17.257 5.230 1.00 82.62 1104 ALA A C 1
ATOM 8681 O O . ALA A 1 1104 ? -51.544 -16.976 6.310 1.00 82.62 1104 ALA A O 1
ATOM 8682 N N . ARG A 1 1105 ? -51.574 -18.143 4.391 1.00 79.19 1105 ARG A N 1
ATOM 8683 C CA . ARG A 1 1105 ? -52.806 -18.889 4.699 1.00 79.19 1105 ARG A CA 1
ATOM 8684 C C . ARG A 1 1105 ? -52.604 -19.889 5.837 1.00 79.19 1105 ARG A C 1
ATOM 8686 O O . ARG A 1 1105 ? -53.458 -19.965 6.711 1.00 79.19 1105 ARG A O 1
ATOM 8693 N N . ALA A 1 1106 ? -51.467 -20.585 5.873 1.00 70.38 1106 ALA A N 1
ATOM 8694 C CA . ALA A 1 1106 ? -51.117 -21.497 6.964 1.00 70.38 1106 ALA A CA 1
ATOM 8695 C C . ALA A 1 1106 ? -50.895 -20.776 8.312 1.00 70.38 1106 ALA A C 1
ATOM 8697 O O . ALA A 1 1106 ? -51.071 -21.376 9.367 1.00 70.38 1106 ALA A O 1
ATOM 8698 N N . ALA A 1 1107 ? -50.541 -19.487 8.287 1.00 66.81 1107 ALA A N 1
ATOM 8699 C CA . ALA A 1 1107 ? -50.339 -18.663 9.481 1.00 66.81 1107 ALA A CA 1
ATOM 8700 C C . ALA A 1 1107 ? -51.630 -18.025 10.041 1.00 66.81 1107 ALA A C 1
ATOM 8702 O O . ALA A 1 1107 ? -51.574 -17.333 11.058 1.00 66.81 1107 ALA A O 1
ATOM 8703 N N . SER A 1 1108 ? -52.785 -18.230 9.397 1.00 52.44 1108 SER A N 1
ATOM 8704 C CA . SER A 1 1108 ? -54.076 -17.689 9.846 1.00 52.44 1108 SER A CA 1
ATOM 8705 C C . SER A 1 1108 ? -54.851 -18.747 10.655 1.00 52.44 1108 SER A C 1
ATOM 8707 O O . SER A 1 1108 ? -55.131 -19.812 10.106 1.00 52.44 1108 SER A O 1
ATOM 8709 N N . PRO A 1 1109 ? -55.227 -18.509 11.928 1.00 44.47 1109 PRO A N 1
ATOM 8710 C CA . PRO A 1 1109 ? -56.019 -19.467 12.702 1.00 44.47 1109 PRO A CA 1
ATOM 8711 C C . PRO A 1 1109 ? -57.476 -19.501 12.212 1.00 44.47 1109 PRO A C 1
ATOM 8713 O O . PRO A 1 1109 ? -58.132 -18.465 12.102 1.00 44.47 1109 PRO A O 1
ATOM 8716 N N . THR A 1 1110 ? -57.997 -20.696 11.933 1.00 42.88 1110 THR A N 1
ATOM 8717 C CA . THR A 1 1110 ? -59.426 -20.942 11.691 1.00 42.88 1110 THR A CA 1
ATOM 8718 C C . THR A 1 1110 ? -60.253 -20.695 12.965 1.00 42.88 1110 THR A C 1
ATOM 8720 O O . THR A 1 1110 ? -59.835 -21.118 14.044 1.00 42.88 1110 THR A O 1
ATOM 8723 N N . PRO A 1 1111 ? -61.437 -20.054 12.879 1.00 47.06 1111 PRO A N 1
ATOM 8724 C CA . PRO A 1 1111 ? -62.361 -19.940 14.006 1.00 47.06 1111 PRO A CA 1
ATOM 8725 C C . PRO A 1 1111 ? -63.113 -21.265 14.230 1.00 47.06 1111 PRO A C 1
ATOM 8727 O O . PRO A 1 1111 ? -63.638 -21.861 13.289 1.00 47.06 1111 PRO A O 1
ATOM 8730 N N . THR A 1 1112 ? -63.159 -21.738 15.476 1.00 33.72 1112 THR A N 1
ATOM 8731 C CA . THR A 1 1112 ? -63.927 -22.915 15.922 1.00 33.72 1112 THR A CA 1
ATOM 8732 C C . THR A 1 1112 ? -65.447 -22.630 15.962 1.00 33.72 1112 THR A C 1
ATOM 8734 O O . THR A 1 1112 ? -65.850 -21.472 16.073 1.00 33.72 1112 THR A O 1
ATOM 8737 N N . PRO A 1 1113 ? -66.303 -23.669 15.851 1.00 48.81 1113 PRO A N 1
ATOM 8738 C CA . PRO A 1 1113 ? -67.719 -23.563 15.494 1.00 48.81 1113 PRO A CA 1
ATOM 8739 C C . PRO A 1 1113 ? -68.623 -23.244 16.696 1.00 48.81 1113 PRO A C 1
ATOM 8741 O O . PRO A 1 1113 ? -68.357 -23.679 17.815 1.00 48.81 1113 PRO A O 1
ATOM 8744 N N . SER A 1 1114 ? -69.725 -22.531 16.446 1.00 36.78 1114 SER A N 1
ATOM 8745 C CA . SER A 1 1114 ? -70.779 -22.258 17.433 1.00 36.78 1114 SER A CA 1
ATOM 8746 C C . SER A 1 1114 ? -71.918 -23.285 17.337 1.00 36.78 1114 SER A C 1
ATOM 8748 O O . SER A 1 1114 ? -72.283 -23.716 16.243 1.00 36.78 1114 SER A O 1
ATOM 8750 N N . ALA A 1 1115 ? -72.457 -23.671 18.496 1.00 32.50 1115 ALA A N 1
ATOM 8751 C CA . ALA A 1 1115 ? -73.566 -24.611 18.700 1.00 32.50 1115 ALA A CA 1
ATOM 8752 C C . ALA A 1 1115 ? -74.954 -23.974 18.384 1.00 32.50 1115 ALA A C 1
ATOM 8754 O O . ALA A 1 1115 ? -75.027 -22.761 18.181 1.00 32.50 1115 ALA A O 1
ATOM 8755 N N . PRO A 1 1116 ? -76.051 -24.763 18.288 1.00 50.38 1116 PRO A N 1
ATOM 8756 C CA . PRO A 1 1116 ? -77.151 -24.489 17.359 1.00 50.38 1116 PRO A CA 1
ATOM 8757 C C . PRO A 1 1116 ? -78.383 -23.751 17.927 1.00 50.38 1116 PRO A C 1
ATOM 8759 O O . PRO A 1 1116 ? -78.772 -23.938 19.073 1.00 50.38 1116 PRO A O 1
ATOM 8762 N N . ALA A 1 1117 ? -79.014 -23.000 17.013 1.00 41.47 1117 ALA A N 1
ATOM 8763 C CA . ALA A 1 1117 ? -80.447 -22.765 16.759 1.00 41.47 1117 ALA A CA 1
ATOM 8764 C C . ALA A 1 1117 ? -81.439 -22.430 17.898 1.00 41.47 1117 ALA A C 1
ATOM 8766 O O . ALA A 1 1117 ? -81.796 -23.279 18.709 1.00 41.47 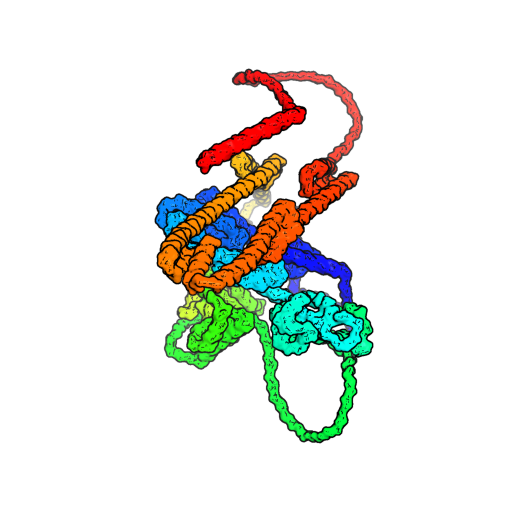1117 ALA A O 1
ATOM 8767 N N . THR A 1 1118 ? -82.074 -21.252 17.789 1.00 32.81 1118 THR A N 1
ATOM 8768 C CA . THR A 1 1118 ? -83.550 -21.048 17.824 1.00 32.81 1118 THR A CA 1
ATOM 8769 C C . THR A 1 1118 ? -83.899 -19.633 17.292 1.00 32.81 1118 THR A C 1
ATOM 8771 O O . THR A 1 1118 ? -82.980 -18.827 17.145 1.00 32.81 1118 THR A O 1
ATOM 8774 N N . PRO A 1 1119 ? -85.151 -19.339 16.869 1.00 55.16 1119 PRO A N 1
ATOM 8775 C CA . PRO A 1 1119 ? -85.429 -18.602 15.636 1.00 55.16 1119 PRO A CA 1
ATOM 8776 C C . PRO A 1 1119 ? -85.968 -17.174 15.850 1.00 55.16 1119 PRO A C 1
ATOM 8778 O O . PRO A 1 1119 ? -86.462 -16.809 16.913 1.00 55.16 1119 PRO A O 1
ATOM 8781 N N . GLU A 1 1120 ? -85.870 -16.393 14.779 1.00 44.97 1120 GLU A N 1
ATOM 8782 C CA . GLU A 1 1120 ? -86.337 -15.012 14.583 1.00 44.97 1120 GLU A CA 1
ATOM 8783 C C . GLU A 1 1120 ? -87.876 -14.871 14.638 1.00 44.97 1120 GLU A C 1
ATOM 8785 O O . GLU A 1 1120 ? -88.580 -15.843 14.341 1.00 44.97 1120 GLU A O 1
ATOM 8790 N N . PRO A 1 1121 ? -88.416 -13.679 14.988 1.00 44.88 1121 PRO A N 1
ATOM 8791 C CA . PRO A 1 1121 ? -89.341 -12.988 14.060 1.00 44.88 1121 PRO A CA 1
ATOM 8792 C C . PRO A 1 1121 ? -89.211 -11.418 14.124 1.00 44.88 1121 PRO A C 1
ATOM 8794 O O . PRO A 1 1121 ? -88.329 -10.925 14.823 1.00 44.88 1121 PRO A O 1
ATOM 8797 N N . PRO A 1 1122 ? -90.025 -10.590 13.415 1.00 52.69 1122 PRO A N 1
ATOM 8798 C CA . PRO A 1 1122 ? -89.665 -9.822 12.205 1.00 52.69 1122 PRO A CA 1
ATOM 8799 C C . PRO A 1 1122 ? -89.728 -8.264 12.401 1.00 52.69 1122 PRO A C 1
ATOM 8801 O O . PRO A 1 1122 ? -89.999 -7.807 13.512 1.00 52.69 1122 PRO A O 1
ATOM 8804 N N . PRO A 1 1123 ? -89.476 -7.417 11.365 1.00 67.31 1123 PRO A N 1
ATOM 8805 C CA . PRO A 1 1123 ? -89.143 -5.980 11.492 1.00 67.31 1123 PRO A CA 1
ATOM 8806 C C . PRO A 1 1123 ? -90.379 -5.044 11.420 1.00 67.31 1123 PRO A C 1
ATOM 8808 O O . PRO A 1 1123 ? -91.462 -5.516 11.067 1.00 67.31 1123 PRO A O 1
ATOM 8811 N N . PRO A 1 1124 ? -90.268 -3.723 11.725 1.00 49.66 1124 PRO A N 1
ATOM 8812 C CA . PRO A 1 1124 ? -90.094 -2.734 10.639 1.00 49.66 1124 PRO A CA 1
ATOM 8813 C C . PRO A 1 1124 ? -89.341 -1.408 10.980 1.00 49.66 1124 PRO A C 1
ATOM 8815 O O . PRO A 1 1124 ? -89.264 -0.955 12.116 1.00 49.66 1124 PRO A O 1
ATOM 8818 N N . THR A 1 1125 ? -88.821 -0.798 9.906 1.00 40.44 1125 THR A N 1
ATOM 8819 C CA . THR A 1 1125 ? -88.517 0.625 9.555 1.00 40.44 1125 THR A CA 1
ATOM 8820 C C . THR A 1 1125 ? -89.394 1.745 10.185 1.00 40.44 1125 THR A C 1
ATOM 8822 O O . THR A 1 1125 ? -90.424 1.389 10.749 1.00 40.44 1125 THR A O 1
ATOM 8825 N N . PRO A 1 1126 ? -89.213 3.082 9.926 1.00 57.28 1126 PRO A N 1
ATOM 8826 C CA . PRO A 1 1126 ? -88.078 3.912 9.417 1.00 57.28 1126 PRO A CA 1
ATOM 8827 C C . PRO A 1 1126 ? -87.931 5.358 10.038 1.00 57.28 1126 PRO A C 1
ATOM 8829 O O . PRO A 1 1126 ? -88.870 5.882 10.620 1.00 57.28 1126 PRO A O 1
ATOM 8832 N N . THR A 1 1127 ? -86.831 6.082 9.710 1.00 35.00 1127 THR A N 1
ATOM 8833 C CA . THR A 1 1127 ? -86.717 7.575 9.481 1.00 35.00 1127 THR A CA 1
ATOM 8834 C C . THR A 1 1127 ? -87.081 8.604 10.595 1.00 35.00 1127 THR A C 1
ATOM 8836 O O . THR A 1 1127 ? -87.687 8.221 11.584 1.00 35.00 1127 THR A O 1
ATOM 8839 N N . PRO A 1 1128 ? -86.875 9.946 10.436 1.00 51.47 1128 PRO A N 1
ATOM 8840 C CA . PRO A 1 1128 ? -85.906 10.748 9.644 1.00 51.47 1128 PRO A CA 1
ATOM 8841 C C . PRO A 1 1128 ? -85.350 12.023 10.367 1.00 51.47 1128 PRO A C 1
ATOM 8843 O O . PRO A 1 1128 ? -85.819 12.397 11.433 1.00 51.47 1128 PRO A O 1
ATOM 8846 N N . SER A 1 1129 ? -84.473 12.761 9.654 1.00 34.47 1129 SER A N 1
ATOM 8847 C CA . SER A 1 1129 ? -84.385 14.247 9.579 1.00 34.47 1129 SER A CA 1
ATOM 8848 C C . SER A 1 1129 ? -83.929 15.063 10.807 1.00 34.47 1129 SER A C 1
ATOM 8850 O O . SER A 1 1129 ? -84.298 14.765 11.927 1.00 34.47 1129 SER A O 1
ATOM 8852 N N . ALA A 1 1130 ? -83.235 16.205 10.723 1.00 35.69 1130 ALA A N 1
ATOM 8853 C CA . ALA A 1 1130 ? -82.594 17.033 9.684 1.00 35.69 1130 ALA A CA 1
ATOM 8854 C C . ALA A 1 1130 ? -82.009 18.285 10.448 1.00 35.69 1130 ALA A C 1
ATOM 8856 O O . ALA A 1 1130 ? -81.746 18.150 11.640 1.00 35.69 1130 ALA A O 1
ATOM 8857 N N . PRO A 1 1131 ? -81.871 19.512 9.896 1.00 60.56 1131 PRO A N 1
ATOM 8858 C CA . PRO A 1 1131 ? -80.731 20.031 9.114 1.00 60.56 1131 PRO A CA 1
ATOM 8859 C C . PRO A 1 1131 ? -80.249 21.455 9.537 1.00 60.56 1131 PRO A C 1
ATOM 8861 O O . PRO A 1 1131 ? -80.824 22.051 10.441 1.00 60.56 1131 PRO A O 1
ATOM 8864 N N . ALA A 1 1132 ? -79.246 22.014 8.826 1.00 34.00 1132 ALA A N 1
ATOM 8865 C CA . ALA A 1 1132 ? -79.132 23.427 8.355 1.00 34.00 1132 ALA A CA 1
ATOM 8866 C C . ALA A 1 1132 ? -77.723 23.684 7.725 1.00 34.00 1132 ALA A C 1
ATOM 8868 O O . ALA A 1 1132 ? -76.734 23.402 8.392 1.00 34.00 1132 ALA A O 1
ATOM 8869 N N . THR A 1 1133 ? -77.544 23.906 6.402 1.00 39.72 1133 THR A N 1
ATOM 8870 C CA . THR A 1 1133 ? -77.503 25.182 5.597 1.00 39.72 1133 THR A CA 1
ATOM 8871 C C . THR A 1 1133 ? -76.332 26.163 5.882 1.00 39.72 1133 THR A C 1
ATOM 8873 O O . THR A 1 1133 ? -75.894 26.221 7.025 1.00 39.72 1133 THR A O 1
ATOM 8876 N N . PRO A 1 1134 ? -75.915 27.073 4.949 1.00 57.09 1134 PRO A N 1
ATOM 8877 C CA . PRO A 1 1134 ? -75.814 27.012 3.462 1.00 57.09 1134 PRO A CA 1
ATOM 8878 C C . PRO A 1 1134 ? -74.579 27.738 2.796 1.00 57.09 1134 PRO A C 1
ATOM 8880 O O . PRO A 1 1134 ? -73.939 28.571 3.423 1.00 57.09 1134 PRO A O 1
ATOM 8883 N N . GLU A 1 1135 ? -74.363 27.460 1.485 1.00 36.88 1135 GLU A N 1
ATOM 8884 C CA . GLU A 1 1135 ? -73.896 28.321 0.336 1.00 36.88 1135 GLU A CA 1
ATOM 8885 C C . GLU A 1 1135 ? -72.505 29.038 0.259 1.00 36.88 1135 GLU A C 1
ATOM 8887 O O . GLU A 1 1135 ? -71.928 29.338 1.299 1.00 36.88 1135 GLU A O 1
ATOM 8892 N N . PRO A 1 1136 ? -71.982 29.450 -0.948 1.00 55.91 1136 PRO A N 1
ATOM 8893 C CA . PRO A 1 1136 ? -72.327 29.089 -2.356 1.00 55.91 1136 PRO A CA 1
ATOM 8894 C C . PRO A 1 1136 ? -71.157 28.882 -3.400 1.00 55.91 1136 PRO A C 1
ATOM 8896 O O . PRO A 1 1136 ? -70.109 29.509 -3.309 1.00 55.91 1136 PRO A O 1
ATOM 8899 N N . LEU A 1 1137 ? -71.460 28.092 -4.464 1.00 31.78 1137 LEU A N 1
ATOM 8900 C CA . LEU A 1 1137 ? -71.153 28.185 -5.937 1.00 31.78 1137 LEU A CA 1
ATOM 8901 C C . LEU A 1 1137 ? -69.706 28.175 -6.539 1.00 31.78 1137 LEU A C 1
ATOM 8903 O O . LEU A 1 1137 ? -68.782 28.660 -5.897 1.00 31.78 1137 LEU A O 1
ATOM 8907 N N . PRO A 1 1138 ? -69.488 27.795 -7.840 1.00 47.25 1138 PRO A N 1
ATOM 8908 C CA . PRO A 1 1138 ? -70.312 27.032 -8.805 1.00 47.25 1138 PRO A CA 1
ATOM 8909 C C . PRO A 1 1138 ? -69.597 25.813 -9.464 1.00 47.25 1138 PRO A C 1
ATOM 8911 O O . PRO A 1 1138 ? -68.373 25.702 -9.499 1.00 47.25 1138 PRO A O 1
ATOM 8914 N N . SER A 1 1139 ? -70.392 24.916 -10.060 1.00 33.59 1139 SER A N 1
ATOM 8915 C CA . SER A 1 1139 ? -69.979 23.659 -10.707 1.00 33.59 1139 SER A CA 1
ATOM 8916 C C . SER A 1 1139 ? -69.980 23.760 -12.239 1.00 33.59 1139 SER A C 1
ATOM 8918 O O . SER A 1 1139 ? -70.988 24.146 -12.830 1.00 33.59 1139 SER A O 1
ATOM 8920 N N . LEU A 1 1140 ? -68.897 23.312 -12.886 1.00 34.94 1140 LEU A N 1
ATOM 8921 C CA . LEU A 1 1140 ? -68.834 23.013 -14.322 1.00 34.94 1140 LEU A CA 1
ATOM 8922 C C . LEU A 1 1140 ? -68.857 21.489 -14.550 1.00 34.94 1140 LEU A C 1
ATOM 8924 O O . LEU A 1 1140 ? -67.908 20.782 -14.237 1.00 34.94 1140 LEU A O 1
ATOM 8928 N N . LEU A 1 1141 ? -69.995 21.015 -15.057 1.00 31.05 1141 LEU A N 1
ATOM 8929 C CA . LEU A 1 1141 ? -70.164 20.184 -16.256 1.00 31.05 1141 LEU A CA 1
ATOM 8930 C C . LEU A 1 1141 ? -69.152 19.053 -16.597 1.00 31.05 1141 LEU A C 1
ATOM 8932 O O . LEU A 1 1141 ? -68.097 19.283 -17.174 1.00 31.05 1141 LEU A O 1
ATOM 8936 N N . THR A 1 1142 ? -69.690 17.830 -16.479 1.00 28.86 1142 THR A N 1
ATOM 8937 C CA . THR A 1 1142 ? -69.703 16.714 -17.462 1.00 28.86 1142 THR A CA 1
ATOM 8938 C C . THR A 1 1142 ? -68.498 15.773 -17.638 1.00 28.86 1142 THR A C 1
ATOM 8940 O O . THR A 1 1142 ? -67.425 16.159 -18.085 1.00 28.86 1142 THR A O 1
ATOM 8943 N N . SER A 1 1143 ? -68.824 14.483 -17.465 1.00 30.72 1143 SER A N 1
ATOM 8944 C CA . SER A 1 1143 ? -68.450 13.314 -18.287 1.00 30.72 1143 SER A CA 1
ATOM 8945 C C . SER A 1 1143 ? -67.580 12.226 -17.634 1.00 30.72 1143 SER A C 1
ATOM 8947 O O . SER A 1 1143 ? -66.665 12.520 -16.867 1.00 30.72 1143 SER A O 1
ATOM 8949 N N . PRO A 1 1144 ? -67.892 10.943 -17.921 1.00 37.66 1144 PRO A N 1
ATOM 8950 C CA . PRO A 1 1144 ? -67.312 9.775 -17.268 1.00 37.66 1144 PRO A CA 1
ATOM 8951 C C . PRO A 1 1144 ? -65.884 9.480 -17.740 1.00 37.66 1144 PRO A C 1
ATOM 8953 O O . PRO A 1 1144 ? -65.487 9.806 -18.856 1.00 37.66 1144 PRO A O 1
ATOM 8956 N N . ILE A 1 1145 ? -65.144 8.791 -16.873 1.00 33.03 1145 ILE A N 1
ATOM 8957 C CA . ILE A 1 1145 ? -63.839 8.180 -17.142 1.00 33.03 1145 ILE A CA 1
ATOM 8958 C C . ILE A 1 1145 ? -63.931 7.317 -18.416 1.00 33.03 1145 ILE A C 1
ATOM 8960 O O . ILE A 1 1145 ? -64.695 6.347 -18.415 1.00 33.03 1145 ILE A O 1
ATOM 8964 N N . PRO A 1 1146 ? -63.159 7.596 -19.486 1.00 35.09 1146 PRO A N 1
ATOM 8965 C CA . PRO A 1 1146 ? -62.987 6.637 -20.559 1.00 35.09 1146 PRO A CA 1
ATOM 8966 C C . PRO A 1 1146 ? -62.020 5.546 -20.097 1.00 35.09 1146 PRO A C 1
ATOM 8968 O O . PRO A 1 1146 ? -60.963 5.806 -19.516 1.00 35.09 1146 PRO A O 1
ATOM 8971 N N . ALA A 1 1147 ? -62.404 4.306 -20.373 1.00 31.75 1147 ALA A N 1
ATOM 8972 C CA . ALA A 1 1147 ? -61.525 3.155 -20.325 1.00 31.75 1147 ALA A CA 1
ATOM 8973 C C . ALA A 1 1147 ? -60.255 3.424 -21.148 1.00 31.75 1147 ALA A C 1
ATOM 8975 O O . ALA A 1 1147 ? -60.331 3.857 -22.298 1.00 31.75 1147 ALA A O 1
ATOM 8976 N N . ALA A 1 1148 ? -59.087 3.132 -20.576 1.00 30.78 1148 ALA A N 1
ATOM 8977 C CA . ALA A 1 1148 ? -57.876 2.988 -21.368 1.00 30.78 1148 ALA A CA 1
ATOM 8978 C C . ALA A 1 1148 ? -58.060 1.795 -22.331 1.00 30.78 1148 ALA A C 1
ATOM 8980 O O . ALA A 1 1148 ? -58.450 0.710 -21.879 1.00 30.78 1148 ALA A O 1
ATOM 8981 N N . PRO A 1 1149 ? -57.816 1.971 -23.640 1.00 38.19 1149 PRO A N 1
ATOM 8982 C CA . PRO A 1 1149 ? -57.951 0.906 -24.617 1.00 38.19 1149 PRO A CA 1
ATOM 8983 C C . PRO A 1 1149 ? -56.834 -0.125 -24.442 1.00 38.19 1149 PRO A C 1
ATOM 8985 O O . PRO A 1 1149 ? -55.668 0.196 -24.202 1.00 38.19 1149 PRO A O 1
ATOM 8988 N N . ARG A 1 1150 ? -57.219 -1.393 -24.584 1.00 38.97 1150 ARG A N 1
ATOM 8989 C CA . ARG A 1 1150 ? -56.306 -2.505 -24.850 1.00 38.97 1150 ARG A CA 1
ATOM 8990 C C . ARG A 1 1150 ? -55.543 -2.203 -26.150 1.00 38.97 1150 ARG A C 1
ATOM 8992 O O . ARG A 1 1150 ? -56.172 -1.701 -27.080 1.00 38.97 1150 ARG A O 1
ATOM 8999 N N . PRO A 1 1151 ? -54.243 -2.518 -26.265 1.00 39.44 1151 PRO A N 1
ATOM 9000 C CA . PRO A 1 1151 ? -53.560 -2.411 -27.543 1.00 39.44 1151 PRO A CA 1
ATOM 9001 C C . PRO A 1 1151 ? -54.026 -3.572 -28.426 1.00 39.44 1151 PRO A C 1
ATOM 9003 O O . PRO A 1 1151 ? -53.567 -4.705 -28.280 1.00 39.44 1151 PRO A O 1
ATOM 9006 N N . GLU A 1 1152 ? -54.972 -3.294 -29.317 1.00 42.38 1152 GLU A N 1
ATOM 9007 C CA . GLU A 1 1152 ? -55.273 -4.162 -30.447 1.00 42.38 1152 GLU A CA 1
ATOM 9008 C C . GLU A 1 1152 ? -54.510 -3.695 -31.692 1.00 42.38 1152 GLU A C 1
ATOM 9010 O O . GLU A 1 1152 ? -54.461 -2.517 -32.030 1.00 42.38 1152 GLU A O 1
ATOM 9015 N N . SER A 1 1153 ? -53.976 -4.694 -32.395 1.00 50.72 1153 SER A N 1
ATOM 9016 C CA . SER A 1 1153 ? -53.382 -4.674 -33.733 1.00 50.72 1153 SER A CA 1
ATOM 9017 C C . SER A 1 1153 ? -51.923 -4.200 -33.860 1.00 50.72 1153 SER A C 1
ATOM 9019 O O . SER A 1 1153 ? -51.548 -3.053 -33.642 1.00 50.72 1153 SER A O 1
ATOM 9021 N N . GLY A 1 1154 ? -51.073 -5.124 -34.320 1.00 50.78 1154 GLY A N 1
ATOM 9022 C CA . GLY A 1 1154 ? -49.673 -4.879 -34.679 1.00 50.78 1154 GLY A CA 1
ATOM 9023 C C . GLY A 1 1154 ? -49.463 -3.965 -35.895 1.00 50.78 1154 GLY A C 1
ATOM 9024 O O . GLY A 1 1154 ? -48.319 -3.768 -36.291 1.00 50.78 1154 GLY A O 1
ATOM 9025 N N . ALA A 1 1155 ? -50.523 -3.389 -36.470 1.00 49.88 1155 ALA A N 1
ATOM 9026 C CA . ALA A 1 1155 ? -50.445 -2.539 -37.657 1.00 49.88 1155 ALA A CA 1
ATOM 9027 C C . ALA A 1 1155 ? -49.906 -1.128 -37.346 1.00 49.88 1155 ALA A C 1
ATOM 9029 O O . ALA A 1 1155 ? -49.102 -0.596 -38.110 1.00 49.88 1155 ALA A O 1
ATOM 9030 N N . GLU A 1 1156 ? -50.257 -0.538 -36.197 1.00 50.44 1156 GLU A N 1
ATOM 9031 C CA . GLU A 1 1156 ? -49.768 0.799 -35.811 1.00 50.44 1156 GLU A CA 1
ATOM 9032 C C . GLU A 1 1156 ? -48.290 0.783 -35.388 1.00 50.44 1156 GLU A C 1
ATOM 9034 O O . GLU A 1 1156 ? -47.536 1.714 -35.678 1.00 50.44 1156 GLU A O 1
ATOM 9039 N N . ALA A 1 1157 ? -47.830 -0.321 -34.789 1.00 52.84 1157 ALA A N 1
ATOM 9040 C CA . ALA A 1 1157 ? -46.417 -0.523 -34.470 1.00 52.84 1157 ALA A CA 1
ATOM 9041 C C . ALA A 1 1157 ? -45.556 -0.703 -35.733 1.00 52.84 1157 ALA A C 1
ATOM 9043 O O . ALA A 1 1157 ? -44.393 -0.300 -35.754 1.00 52.84 1157 ALA A O 1
ATOM 9044 N N . GLU A 1 1158 ? -46.116 -1.286 -36.796 1.00 58.12 1158 GLU A N 1
ATOM 9045 C CA . GLU A 1 1158 ? -45.427 -1.434 -38.078 1.00 58.12 1158 GLU A CA 1
ATOM 9046 C C . GLU A 1 1158 ? -45.379 -0.109 -38.856 1.00 58.12 1158 GLU A C 1
ATOM 9048 O O . GLU A 1 1158 ? -44.353 0.208 -39.458 1.00 58.12 1158 GLU A O 1
ATOM 9053 N N . ALA A 1 1159 ? -46.433 0.712 -38.776 1.00 57.47 1159 ALA A N 1
ATOM 9054 C CA . ALA A 1 1159 ? -46.452 2.059 -39.347 1.00 57.47 1159 ALA A CA 1
ATOM 9055 C C . ALA A 1 1159 ? -45.453 3.002 -38.649 1.00 57.47 1159 ALA A C 1
ATOM 9057 O O . ALA A 1 1159 ? -44.711 3.719 -39.321 1.00 57.47 1159 ALA A O 1
ATOM 9058 N N . ALA A 1 1160 ? -45.353 2.942 -37.316 1.00 59.34 1160 ALA A N 1
ATOM 9059 C CA . ALA A 1 1160 ? -44.364 3.712 -36.559 1.00 59.34 1160 ALA A CA 1
ATOM 9060 C C . ALA A 1 1160 ? -42.921 3.280 -36.879 1.00 59.34 1160 ALA A C 1
ATOM 9062 O O . ALA A 1 1160 ? -42.041 4.125 -37.029 1.00 59.34 1160 ALA A O 1
ATOM 9063 N N . ARG A 1 1161 ? -42.682 1.972 -37.061 1.00 67.62 1161 ARG A N 1
ATOM 9064 C CA . ARG A 1 1161 ? -41.367 1.454 -37.473 1.00 67.62 1161 ARG A CA 1
ATOM 9065 C C . ARG A 1 1161 ? -40.997 1.880 -38.887 1.00 67.62 1161 ARG A C 1
ATOM 9067 O O . ARG A 1 1161 ? -39.864 2.299 -39.089 1.00 67.62 1161 ARG A O 1
ATOM 9074 N N . LYS A 1 1162 ? -41.935 1.838 -39.838 1.00 71.00 1162 LYS A N 1
ATOM 9075 C CA . LYS A 1 1162 ? -41.693 2.306 -41.214 1.00 71.00 1162 LYS A CA 1
ATOM 9076 C C . LYS A 1 1162 ? -41.409 3.808 -41.256 1.00 71.00 1162 LYS A C 1
ATOM 9078 O O . LYS A 1 1162 ? -40.466 4.209 -41.926 1.00 71.00 1162 LYS A O 1
ATOM 9083 N N . ALA A 1 1163 ? -42.122 4.616 -40.468 1.00 68.19 1163 ALA A N 1
ATOM 9084 C CA . ALA A 1 1163 ? -41.849 6.051 -40.351 1.00 68.19 1163 ALA A CA 1
ATOM 9085 C C . ALA A 1 1163 ? -40.468 6.345 -39.730 1.00 68.19 1163 ALA A C 1
ATOM 9087 O O . ALA A 1 1163 ? -39.768 7.266 -40.151 1.00 68.19 1163 ALA A O 1
ATOM 9088 N N . GLU A 1 1164 ? -40.038 5.547 -38.751 1.00 69.94 1164 GLU A N 1
ATOM 9089 C CA . GLU A 1 1164 ? -38.713 5.688 -38.139 1.00 69.94 1164 GLU A CA 1
ATOM 9090 C C . GLU A 1 1164 ? -37.583 5.217 -39.074 1.00 69.94 1164 GLU A C 1
ATOM 9092 O O . GLU A 1 1164 ? -36.503 5.812 -39.109 1.00 69.94 1164 GLU A O 1
ATOM 9097 N N . GLU A 1 1165 ? -37.839 4.196 -39.892 1.00 79.38 1165 GLU A N 1
ATOM 9098 C CA . GLU A 1 1165 ? -36.907 3.702 -40.909 1.00 79.38 1165 GLU A CA 1
ATOM 9099 C C . GLU A 1 1165 ? -36.765 4.683 -42.085 1.00 79.38 1165 GLU A C 1
ATOM 9101 O O . GLU A 1 1165 ? -35.660 4.913 -42.584 1.00 79.38 1165 GLU A O 1
ATOM 9106 N N . GLU A 1 1166 ? -37.860 5.336 -42.473 1.00 79.19 1166 GLU A N 1
ATOM 9107 C CA . GLU A 1 1166 ? -37.884 6.374 -43.504 1.00 79.19 1166 GLU A CA 1
ATOM 9108 C C . GLU A 1 1166 ? -37.166 7.647 -43.037 1.00 79.19 1166 GLU A C 1
ATOM 9110 O O . GLU A 1 1166 ? -36.350 8.207 -43.773 1.00 79.19 1166 GLU A O 1
ATOM 9115 N N . LYS A 1 1167 ? -37.338 8.029 -41.765 1.00 80.25 1167 LYS A N 1
ATOM 9116 C CA . LYS A 1 1167 ? -36.570 9.118 -41.148 1.00 80.25 1167 LYS A CA 1
ATOM 9117 C C . LYS A 1 1167 ? -35.068 8.819 -41.118 1.00 80.25 1167 LYS A C 1
ATOM 9119 O O . LYS A 1 1167 ? -34.260 9.683 -41.452 1.00 80.25 1167 LYS A O 1
ATOM 9124 N N . ARG A 1 1168 ? -34.676 7.580 -40.796 1.00 74.81 1168 ARG A N 1
ATOM 9125 C CA . ARG A 1 1168 ? -33.264 7.159 -40.833 1.00 74.81 1168 ARG A CA 1
ATOM 9126 C C . ARG A 1 1168 ? -32.680 7.167 -42.241 1.00 74.81 1168 ARG A C 1
ATOM 9128 O O . ARG A 1 1168 ? -31.518 7.535 -42.403 1.00 74.81 1168 ARG A O 1
ATOM 9135 N N . ARG A 1 1169 ? -33.459 6.794 -43.261 1.00 80.69 1169 ARG A N 1
ATOM 9136 C CA . ARG A 1 1169 ? -33.025 6.903 -44.662 1.00 80.69 1169 ARG A CA 1
ATOM 9137 C C . ARG A 1 1169 ? -32.810 8.354 -45.080 1.00 80.69 1169 ARG A C 1
ATOM 9139 O O . ARG A 1 1169 ? -31.782 8.642 -45.683 1.00 80.69 1169 ARG A O 1
ATOM 9146 N N . GLN A 1 1170 ? -33.711 9.260 -44.703 1.00 77.00 1170 GLN A N 1
ATOM 9147 C CA . GLN A 1 1170 ? -33.563 10.690 -44.992 1.00 77.00 1170 GLN A CA 1
ATOM 9148 C C . GLN A 1 1170 ? -32.339 11.299 -44.290 1.00 77.00 1170 GLN A C 1
ATOM 9150 O O . GLN A 1 1170 ? -31.602 12.071 -44.900 1.00 77.00 1170 GLN A O 1
ATOM 9155 N N . GLU A 1 1171 ? -32.060 10.905 -43.044 1.00 82.12 1171 GLU A N 1
ATOM 9156 C CA . GLU A 1 1171 ? -30.850 11.329 -42.325 1.00 82.12 1171 GLU A CA 1
ATOM 9157 C C . GLU A 1 1171 ? -29.564 10.781 -42.973 1.00 82.12 1171 GLU A C 1
ATOM 9159 O O . GLU A 1 1171 ? -28.567 11.498 -43.072 1.00 82.12 1171 GLU A O 1
ATOM 9164 N N . GLN A 1 1172 ? -29.580 9.542 -43.479 1.00 78.75 1172 GLN A N 1
ATOM 9165 C CA . GLN A 1 1172 ? -28.443 8.957 -44.200 1.00 78.75 1172 GLN A CA 1
ATOM 9166 C C . GLN A 1 1172 ? -28.213 9.599 -45.574 1.00 78.75 1172 GLN A C 1
ATOM 9168 O O . GLN A 1 1172 ? -27.064 9.818 -45.955 1.00 78.75 1172 GLN A O 1
ATOM 9173 N N . GLU A 1 1173 ? -29.272 9.941 -46.310 1.00 82.25 1173 GLU A N 1
ATOM 9174 C CA . GLU A 1 1173 ? -29.160 10.682 -47.572 1.00 82.25 1173 GLU A CA 1
ATOM 9175 C C . GLU A 1 1173 ? -28.660 12.112 -47.359 1.00 82.25 1173 GLU A C 1
ATOM 9177 O O . GLU A 1 1173 ? -27.826 12.587 -48.130 1.00 82.25 1173 GLU A O 1
ATOM 9182 N N . ALA A 1 1174 ? -29.110 12.786 -46.297 1.00 80.38 1174 ALA A N 1
ATOM 9183 C CA . ALA A 1 1174 ? -28.605 14.105 -45.928 1.00 80.38 1174 ALA A CA 1
ATOM 9184 C C . ALA A 1 1174 ? -27.114 14.054 -45.560 1.00 80.38 1174 ALA A C 1
ATOM 9186 O O . ALA A 1 1174 ? -26.344 14.908 -45.998 1.00 80.38 1174 ALA A O 1
ATOM 9187 N N . ALA A 1 1175 ? -26.685 13.020 -44.827 1.00 77.12 1175 ALA A N 1
ATOM 9188 C CA . ALA A 1 1175 ? -25.276 12.807 -44.511 1.00 77.12 1175 ALA A CA 1
ATOM 9189 C C . ALA A 1 1175 ? -24.435 12.534 -45.770 1.00 77.12 1175 ALA A C 1
ATOM 9191 O O . ALA A 1 1175 ? -23.362 13.113 -45.916 1.00 77.12 1175 ALA A O 1
ATOM 9192 N N . ARG A 1 1176 ? -24.941 11.724 -46.711 1.00 82.81 1176 ARG A N 1
ATOM 9193 C CA . ARG A 1 1176 ? -24.263 11.451 -47.988 1.00 82.81 1176 ARG A CA 1
ATOM 9194 C C . ARG A 1 1176 ? -24.132 12.694 -48.862 1.00 82.81 1176 ARG A C 1
ATOM 9196 O O . ARG A 1 1176 ? -23.061 12.929 -49.406 1.00 82.81 1176 ARG A O 1
ATOM 9203 N N . LYS A 1 1177 ? -25.185 13.511 -48.960 1.00 79.69 1177 LYS A N 1
ATOM 9204 C CA . LYS A 1 1177 ? -25.137 14.785 -49.696 1.00 79.69 1177 LYS A CA 1
ATOM 9205 C C . LYS A 1 1177 ? -24.163 15.771 -49.058 1.00 79.69 1177 LYS A C 1
ATOM 9207 O O . LYS A 1 1177 ? -23.424 16.422 -49.784 1.00 79.69 1177 LYS A O 1
ATOM 9212 N N . ALA A 1 1178 ? -24.102 15.831 -47.727 1.00 78.12 1178 ALA A N 1
ATOM 9213 C CA . ALA A 1 1178 ? -23.110 16.643 -47.025 1.00 78.12 1178 ALA A CA 1
ATOM 9214 C C . ALA A 1 1178 ? -21.673 16.143 -47.268 1.00 78.12 1178 ALA A C 1
ATOM 9216 O O . ALA A 1 1178 ? -20.751 16.947 -47.385 1.00 78.12 1178 ALA A O 1
ATOM 9217 N N . GLU A 1 1179 ? -21.473 14.828 -47.381 1.00 76.12 1179 GLU A N 1
ATOM 9218 C CA . GLU A 1 1179 ? -20.177 14.239 -47.733 1.00 76.12 1179 GLU A CA 1
ATOM 9219 C C . GLU A 1 1179 ? -19.788 14.520 -49.190 1.00 76.12 1179 GLU A C 1
ATOM 9221 O O . GLU A 1 1179 ? -18.651 14.905 -49.443 1.00 76.12 1179 GLU A O 1
ATOM 9226 N N . GLU A 1 1180 ? -20.718 14.403 -50.141 1.00 78.38 1180 GLU A N 1
ATOM 9227 C CA . GLU A 1 1180 ? -20.490 14.744 -51.553 1.00 78.38 1180 GLU A CA 1
ATOM 9228 C C . GLU A 1 1180 ? -20.223 16.242 -51.755 1.00 78.38 1180 GLU A C 1
ATOM 9230 O O . GLU A 1 1180 ? -19.364 16.619 -52.552 1.00 78.38 1180 GLU A O 1
ATOM 9235 N N . GLU A 1 1181 ? -20.915 17.107 -51.013 1.00 76.06 1181 GLU A N 1
ATOM 9236 C CA . GLU A 1 1181 ? -20.706 18.555 -51.046 1.00 76.06 1181 GLU A CA 1
ATOM 9237 C C . GLU A 1 1181 ? -19.349 18.936 -50.444 1.00 76.06 1181 GLU A C 1
ATOM 9239 O O . GLU A 1 1181 ? -18.625 19.754 -51.012 1.00 76.06 1181 GLU A O 1
ATOM 9244 N N . LYS A 1 1182 ? -18.938 18.259 -49.367 1.00 71.62 1182 LYS A N 1
ATOM 9245 C CA . LYS A 1 1182 ? -17.589 18.387 -48.814 1.00 71.62 1182 LYS A CA 1
ATOM 9246 C C . LYS A 1 1182 ? -16.525 17.895 -49.799 1.00 71.62 1182 LYS A C 1
ATOM 9248 O O . LYS A 1 1182 ? -15.514 18.562 -49.989 1.00 71.62 1182 LYS A O 1
ATOM 9253 N N . HIS A 1 1183 ? -16.778 16.785 -50.489 1.00 67.44 1183 HIS A N 1
ATOM 9254 C CA . HIS A 1 1183 ? -15.856 16.238 -51.483 1.00 67.44 1183 HIS A CA 1
ATOM 9255 C C . HIS A 1 1183 ? -15.751 17.113 -52.748 1.00 67.44 1183 HIS A C 1
ATOM 9257 O O . HIS A 1 1183 ? -14.709 17.104 -53.399 1.00 67.44 1183 HIS A O 1
ATOM 9263 N N . ARG A 1 1184 ? -16.797 17.889 -53.080 1.00 67.19 1184 ARG A N 1
ATOM 9264 C CA . ARG A 1 1184 ? -16.779 18.940 -54.117 1.00 67.19 1184 ARG A CA 1
ATOM 9265 C C . ARG A 1 1184 ? -16.092 20.231 -53.682 1.00 67.19 1184 ARG A C 1
ATOM 9267 O O . ARG A 1 1184 ? -15.622 20.949 -54.546 1.00 67.19 1184 ARG A O 1
ATOM 9274 N N . GLN A 1 1185 ? -16.087 20.553 -52.390 1.00 63.03 1185 GLN A N 1
ATOM 9275 C CA . GLN A 1 1185 ? -15.343 21.702 -51.856 1.00 63.03 1185 GLN A CA 1
ATOM 9276 C C . GLN A 1 1185 ? -13.847 21.401 -51.691 1.00 63.03 1185 GLN A C 1
ATOM 9278 O O . GLN A 1 1185 ? -13.039 22.325 -51.656 1.00 63.03 1185 GLN A O 1
ATOM 9283 N N . GLU A 1 1186 ? -13.483 20.123 -51.554 1.00 61.97 1186 GLU A N 1
ATOM 9284 C CA . GLU A 1 1186 ? -12.093 19.656 -51.476 1.00 61.97 1186 GLU A CA 1
ATOM 9285 C C . GLU A 1 1186 ? -11.443 19.418 -52.859 1.00 61.97 1186 GLU A C 1
ATOM 9287 O O . GLU A 1 1186 ? -10.216 19.328 -52.931 1.00 61.97 1186 GLU A O 1
ATOM 9292 N N . GLN A 1 1187 ? -12.236 19.328 -53.937 1.00 53.78 1187 GLN A N 1
ATOM 9293 C CA . GLN A 1 1187 ? -11.780 19.363 -55.340 1.00 53.78 1187 GLN A CA 1
ATOM 9294 C C . GLN A 1 1187 ? -11.725 20.800 -55.853 1.00 53.78 1187 GLN A C 1
ATOM 9296 O O . GLN A 1 1187 ? -10.775 21.099 -56.612 1.00 53.78 1187 GLN A O 1
#

Sequence (1187 aa):
MLRIVIVVVLAALIGGVIGYQCERRGPAGGPASSSPPVSASIPVPEPSAADEASASRYEQAFLEGLNLAAAQRYPEALSAFRRARTFRNTTEVKREIETIELVMAQQQVAHKTVENVQSVLARGQTTDAARLATATLERFGDSAAGPEVVSLKRRADALVAAQISDVARRVRHFKEEGERELSRGNKRSALLAFEQALTARPDNALQARHDALRSQISTYDWQRQRAAALRREPGGLDEALSCLEEARKAWDTGTVRRELAQLRQALLRRPERVGVMEFTVRGEVGIPEAGRRVADVLAPHLAPRFEPVGRTALEQALRKLGVTAGKAGQQDGRGQAQLGRLAGVRWLVLGEISRHGGLVVHAERVEAATGLVARTARLAVRSAAELDRRLPELASELTRTPEERTDRPGDGTDQEPAVVAMPDQEADRPLPPPPAEPSVAAEEEPVVLSSRRIPATGGLGPGMIAELLKQGHPLRSEQPATREERSLRKRVIRALVDAGDRLFAAGQFRQASTYYDRALNISPQDRAIRERLGRVRLRVASGPDHGRDRVAVLPFIVAVDRTRDPDRLSGWLPDRLVPHLRRHLDVVDRFETVWWLQRLGLTVDLVAREARARRWLARALDVRYLLFGAVRQTGSLDVTLHLFDVELEALAGEGRVHVRHVRDLAHRLGELVRLTLAQGAGQARDAERDSLYEQWIGEALQLLLAREFRRALDAIDRARAIRPDSEEVEPLLAQARELERRAALESIAGGGGGESDDPRSTLEQDRRLAEEAERARLEAERDFVRQSFHARARHEAHQRWAYQHLVQQGRACLRERQFDLARQNFESAMAIRMTPELYSLMAQARAQVVEDERRRHAERSRHRQTELARERAAVEGERRRRDDAERTHRAAREARDLAEYRRALEQAARLGQARQFDEALALLATARRIKPGEEVDRLIERVMAEQALAAAGPGQGKVELERKLAEEARARAELQAREKQRRETYRRNLLDGQRLLAQKRYDEAAKAYHEALRLFGTDEAMNGVRQVEEARARDLAARAADERRRDEEAKRAQEVRRLVAAGRAAMDQGRHDDAVRAFEAASVLAPDDPEVKAGLAAALQAKARAASPTPTPSAPATPEPPPPTPTPSAPATPEPLPSLLTSPIPAAPRPESGAEAEAARKAEEEKRRQEQEAARKAEEEKHRQEQ

pLDDT: mean 76.12, std 17.93, range [24.53, 96.38]

Secondary structure (DSSP, 8-state):
--SSSSSSSSSSSS--------------------------PPPPPPPPHHHHHHHHHHHHHHHHHHHHHHTT-HHHHHHHHHHHHHH---HHHHHHHHHHHHHHHHHHHHHHHHHHHHHHHHTT-HHHHHHHHHHHHHHHTTSTTHHHHHHHHHHHHHHHHHH---HHHHHHHHHHHHHHHHHTT-HHHHHHHHHHHHHHS--HHHHHHHHHHHHHHHHHHHHHHHHHHHTTSTTTHHHHHHHHHHHHHH---HHHHHHHHHHHHHHHTSPEEEEEPPPEEES--SSTTHHHHHHHHHHHHTTTTEEEPPHHHHHHHHHHHT--GGGGGGS-HHHHHHHHHHHT-SEEEEEEEEESSSEEEEEEEEETTT--EEEEEEEEESSHHHHHHHHHHHHHHHH--GGGGTT--------PPP-----------PPPPPPPP---------------SPPP-TT--TTHHHHHHHT-----TTPPPPHHHHHHHHHHHHHHHHHHHHHHHTT-HHHHHHHHHHHHHH-TT-HHHHHHHHHHHTTS-------S-EEEEPPPEEE--TTS-HHHHHHHHHHHHHHHHTTTSEEPPHHHHHHHHHHHT--HHHHHH-HHHHHHHHHHHT-SEEEEEEEEESSSEEEEEEEEETTTTEEEEEEEEEESSHHHHHHHHHHHHHHHH--STHHHHHHHHHHHHHHHHHHHHHHHHTT-HHHHHHHHHHHHHH-TT-TTHHHHHHHHHHHHHHHHHHHHHHS--S----HHHHHHHHHHHHHHHHHHHHHHHHHHHHHHHHHHHHHHHHHHHHHHHHHHHHHHHHHTT-HHHHHHHHHHHHHH---HHHHHHHHHHHHHHHHHHHHHHHHHHHHHHHHHHHHHHHHHHHHHHHHHHHHHHHHHHHHHHHHHHHHHHHHHHHHHHTT-HHHHHHHHHHHHHH---HHHHHHHHHHHHHHHHHHS-SSHHHHHHHHHHHHHHHHHHHHHHHHHHHHHHHHHHHHHHHHHHHTT-HHHHHHHHHHHHHHS--HHHHHHHHHHHHHHHHHHHHHHHHHHHHHHHHHHHHHHHHHHHHHHHHHHTT-HHHHHHHHHHHHHH-TT-HHHHHHHHHHHHHHHHHTSPPPPPPPP---------------------------PPPPPPP---THHHHHHHHHHHHHHHHHHHHHHHHHHHHHHH--

Radius of gyration: 50.23 Å; chains: 1; bounding box: 146×99×173 Å